Protein AF-A0AAW2LVH9-F1 (afdb_monomer)

Sequence (966 aa):
MEAYRNSSNTFCSFFVFFGLLFLFMSTMPITNAKVQATPVKRLCKTHSTITVNGMYPGPTLEVNNGDTLVVNVVNRARYNVTIHWHGVRQIRTGWSDGPEFVTQCPIRPGGSYTYRFTIQGQEGTLWWHAHSSWLRATVYGALIIHPKEGDSYPFPKPKREAALLLGEWWNADPIDVVRQATRTGAAPNVSDAYTINGQPGDLYNCSSTDTIIVPVDSGETNLLRVVNSALNQQLFFKVANHKLTVVGADASYVKPFTTSVLMLGPGQTTDVLITADQPPARYYIAARAYASAQGAPFDNTTTTAILEYKSAPCPAKGATIKPVMPTMPAFNDTATATSFTTSFRSPRQVPVPTNIDHNLFFTVGLGLNNCPPGASRSSCQGPNGTRFTASMNNVSFVLPSNFSLLQAHQQGIPGVFTRDFPANPPVKFDYTGNVSRALWQPVPGTKLYPLKYGETVQQVPVGGWTVIRFVADNPGVWLMHCHLDVHIGWGLATAFLVENGVGILNLDLIDLGNSTGFGPPEITTLLFNWAYNGSYIHLNFSASFHLTYDRSNELFSPSSHGSTCDFTCKLEVILGHSSQVNNTNRIRCLEVERRALLKIKHELVDSHGRLSSWADDENAWDCCKWRGVHCHNRTNHVTRVDLHDPLAGDYYNRSPLRGKISTSLLELQHLRYLDLSFNDFEYAPIPEFIGSLTNLRYLKLALAHFSGPIPHHLGNLSKLLYLDLRNNYYCNSENLDWISGLGSLEYIDLSFTNLSKAYNWLQAVSKLTSIKELYLRGDLPEIPLSLIPEINGSSPLGILDLSWKSQPWTPWMLIRWFSNFSSTGLTYISLYRNGIPGPIPDVFENMISLAYLDLGINDLQGGIPKYFGNFSSLIGLYLDENNLTRDISDLMLNLSGPIEKKLEYLYLGGNNISGLFPNMSKFSSLLELKLQENQLNGSIREGYLRLHHLVSLDLSSNQLTGPILS

Nearest PDB structures (foldseek):
  6klg-assembly1_A  TM=9.703E-01  e=6.817E-52  Zea mays
  6f5k-assembly1_A  TM=7.507E-01  e=3.848E-26  Thermothelomyces thermophilus
  3dkh-assembly1_A  TM=7.647E-01  e=5.573E-25  Melanocarpus albomyces
  2ih9-assembly1_A  TM=7.714E-01  e=1.040E-24  Melanocarpus albomyces
  2q9o-assembly1_A  TM=7.656E-01  e=2.318E-24  Melanocarpus albomyces

Secondary structure (DSSP, 8-state):
----------SS-SSSTTSSSSS-------EEEEEEEEEEEETTEEEEEEEETTBSSPPPEEEETTPEEEEEEEEESSS-B-EEEET---TT-GGGS--BTTTB--B-TT-EEEEEEE--S--EEEEEEE-STTGGGTSEEEEEEEPPTT---SSPPPS-EEEEEEEEE-SS-HHHHHHHHHHH-SPPPPPSEEEETTB--TTSTTTTTS--EEEE-TT-EEEEEEEE--SS-EEEEEETT--EEEEEETTEEEEEEEES-EEE-TT-EEEEEEE--S-SSEEEEEEEEE---TT-------EEEEEEETTSPPPPTT---PPBPP-PPPTT-HHHHHHHHTT---SS------S-SEEEEE-EEEEEEEPPTT--GGG--BGGGEEEEEEETTEEE---SSS-HHHHHHTT-TTS-BS---SS-SS---TTS---GGGG-PEEE-BEEEE-TT-EEEEEETTTT--EEEE--S-EEEEEE-SSHHHHHTT-EEEEEE---SS-----S--SS-SS---PPP--------------------------------------------------PPP---------------HHHHHHHHHHHHHEE-TT-TTTT---STTT--GGGSTTEEE-TTT--EEEEE---TTTT-SSS----EE---GGGGG-TT--EEE-TT---TTPBPPGGGGG-TT-SEEE-TTS--EEEPPGGGGG-TT--EEE-TT-TEEE-S--GGGGG-TT--EEE-TTSB-TT-TTHHHHHTT-SS--EEE--S--PPPPGGG-------S---EEE----SSPPPHHHHHHHHTTTTTS---EEE-TT---EEEPPGGGGG-TT-SEEE--SSEEEE---GGGGG-SS--EEE--SSEE-SBHHHHHHHT-SGGGGT--EEE--SS--EEEPP--TT-TT-SEEE--SSEEEEEPPTTTT--TT--EEE--SSEEES----

Mean predicted aligned error: 18.65 Å

Radius of gyration: 34.71 Å; Cα contacts (8 Å, |Δi|>4): 2229; chains: 1; bounding box: 105×95×113 Å

Organism: NCBI:txid2727403

InterPro domains:
  IPR001117 Multicopper oxidase, second cupredoxin domain [PF00394] (163-311)
  IPR001611 Leucine-rich repeat [PF13516] (669-681)
  IPR001611 Leucine-rich repeat [PF13855] (902-960)
  IPR002355 Multicopper oxidase, copper-binding site [PS00080] (481-492)
  IPR008972 Cupredoxin [G3DSA:2.60.40.420] (27-156)
  IPR008972 Cupredoxin [G3DSA:2.60.40.420] (158-349)
  IPR008972 Cupredoxin [G3DSA:2.60.40.420] (377-458)
  IPR008972 Cupredoxin [G3DSA:2.60.40.420] (459-507)
  IPR008972 Cupredoxin [SSF49503] (34-174)
  IPR008972 Cupredoxin [SSF49503] (155-348)
  IPR008972 Cupredoxin [SSF49503] (353-504)
  IPR011706 Multicopper oxidase, C-terminal [PF07731] (457-500)
  IPR011707 Multicopper oxidase-like, N-terminal [PF07732] (35-149)
  IPR013210 Leucine-rich repeat-containing N-terminal, plant-type [PF08263] (593-631)
  IPR017761 Laccase [TIGR03389] (33-460)
  IPR032675 Leucine-rich repeat domain superfamily [G3DSA:3.80.10.10] (589-785)
  IPR032675 Leucine-rich repeat domain superfamily [G3DSA:3.80.10.10] (786-966)
  IPR033138 Multicopper oxidases, conserved site [PS00079] (476-496)
  IPR034285 Laccase, second cupredoxin domain [cd13875] (164-309)
  IPR034288 Laccase, first cupredoxin domain [cd13849] (34-147)

Structure (mmCIF, N/CA/C/O backbone):
data_AF-A0AAW2LVH9-F1
#
_entry.id   AF-A0AAW2LVH9-F1
#
loop_
_atom_site.group_PDB
_atom_site.id
_atom_site.type_symbol
_atom_site.label_atom_id
_atom_site.label_alt_id
_atom_site.label_comp_id
_atom_site.label_asym_id
_atom_site.label_entity_id
_atom_site.label_seq_id
_atom_site.pdbx_PDB_ins_code
_atom_site.Cartn_x
_atom_site.Cartn_y
_atom_site.Cartn_z
_atom_site.occupancy
_atom_site.B_iso_or_equiv
_atom_site.auth_seq_id
_atom_site.auth_comp_id
_atom_site.auth_asym_id
_atom_site.auth_atom_id
_atom_site.pdbx_PDB_model_num
ATOM 1 N N . MET A 1 1 ? 5.743 -55.619 54.623 1.00 30.31 1 MET A N 1
ATOM 2 C CA . MET A 1 1 ? 4.703 -56.446 53.988 1.00 30.31 1 MET A CA 1
ATOM 3 C C . MET A 1 1 ? 3.743 -55.461 53.340 1.00 30.31 1 MET A C 1
ATOM 5 O O . MET A 1 1 ? 3.014 -54.791 54.052 1.00 30.31 1 MET A O 1
ATOM 9 N N . GLU A 1 2 ? 4.055 -55.003 52.128 1.00 28.81 2 GLU A N 1
ATOM 10 C CA . GLU A 1 2 ? 3.820 -55.709 50.848 1.00 28.81 2 GLU A CA 1
ATOM 11 C C . GLU A 1 2 ? 2.352 -55.582 50.409 1.00 28.81 2 GLU A C 1
ATOM 13 O O . GLU A 1 2 ? 1.471 -55.658 51.250 1.00 28.81 2 GLU A O 1
ATOM 18 N N . ALA A 1 3 ? 1.957 -55.484 49.143 1.00 27.39 3 ALA A N 1
ATOM 19 C CA . ALA A 1 3 ? 2.543 -55.073 47.863 1.00 27.39 3 ALA A CA 1
ATOM 20 C C . ALA A 1 3 ? 1.711 -55.773 46.766 1.00 27.39 3 ALA A C 1
ATOM 22 O O . ALA A 1 3 ? 1.523 -56.979 46.815 1.00 27.39 3 ALA A O 1
ATOM 23 N N . TYR A 1 4 ? 1.348 -55.012 45.730 1.00 25.31 4 TYR A N 1
ATOM 24 C CA . TYR A 1 4 ? 1.338 -55.435 44.319 1.00 25.31 4 TYR A CA 1
ATOM 25 C C . TYR A 1 4 ? 0.325 -56.456 43.736 1.00 25.31 4 TYR A C 1
ATOM 27 O O . TYR A 1 4 ? 0.356 -57.639 44.042 1.00 25.31 4 TYR A O 1
ATOM 35 N N . ARG A 1 5 ? -0.315 -55.987 42.638 1.00 28.45 5 ARG A N 1
ATOM 36 C CA . ARG A 1 5 ? -0.710 -56.711 41.394 1.00 28.45 5 ARG A CA 1
ATOM 37 C C . ARG A 1 5 ? -1.819 -57.796 41.517 1.00 28.45 5 ARG A C 1
ATOM 39 O O . ARG A 1 5 ? -2.067 -58.319 42.585 1.00 28.45 5 ARG A O 1
ATOM 46 N N . ASN A 1 6 ? -2.566 -58.155 40.460 1.00 24.97 6 ASN A N 1
ATOM 47 C CA . ASN A 1 6 ? -2.356 -57.932 39.020 1.00 24.97 6 ASN A CA 1
ATOM 48 C C . ASN A 1 6 ? -3.665 -57.925 38.181 1.00 24.97 6 ASN A C 1
ATOM 50 O O . ASN A 1 6 ? -4.688 -58.435 38.616 1.00 24.97 6 ASN A O 1
ATOM 54 N N . SER A 1 7 ? -3.554 -57.437 36.936 1.00 24.28 7 SER A N 1
ATOM 55 C CA . SER A 1 7 ? -4.324 -57.818 35.725 1.00 24.28 7 SER A CA 1
ATOM 56 C C . SER A 1 7 ? -5.868 -57.915 35.734 1.00 24.28 7 SER A C 1
ATOM 58 O O . SER A 1 7 ? -6.434 -58.919 36.161 1.00 24.28 7 SER A O 1
ATOM 60 N N . SER A 1 8 ? -6.533 -56.995 35.021 1.00 25.80 8 SER A N 1
ATOM 61 C CA . SER A 1 8 ? -7.431 -57.304 33.876 1.00 25.80 8 SER A CA 1
ATOM 62 C C . SER A 1 8 ? -8.078 -56.027 33.308 1.00 25.80 8 SER A C 1
ATOM 64 O O . SER A 1 8 ? -8.667 -55.269 34.067 1.00 25.80 8 SER A O 1
ATOM 66 N N . ASN A 1 9 ? -7.929 -55.785 31.991 1.00 27.70 9 ASN A N 1
ATOM 67 C CA . ASN A 1 9 ? -8.846 -55.051 31.082 1.00 27.70 9 ASN A CA 1
ATOM 68 C C . ASN A 1 9 ? -8.130 -54.541 29.813 1.00 27.70 9 ASN A C 1
ATOM 70 O O . ASN A 1 9 ? -7.984 -53.344 29.580 1.00 27.70 9 ASN A O 1
ATOM 74 N N . THR A 1 10 ? -7.729 -55.464 28.940 1.00 32.28 10 THR A N 1
ATOM 75 C CA . THR A 1 10 ? -7.273 -55.184 27.566 1.00 32.28 10 THR A CA 1
ATOM 76 C C . THR A 1 10 ? -8.374 -55.520 26.555 1.00 32.28 10 THR A C 1
ATOM 78 O O . THR A 1 10 ? -8.192 -56.386 25.709 1.00 32.28 10 THR A O 1
ATOM 81 N N . PHE A 1 11 ? -9.541 -54.864 26.650 1.00 29.50 11 PHE A N 1
ATOM 82 C CA . PHE A 1 11 ? -10.632 -55.072 25.675 1.00 29.50 11 PHE A CA 1
ATOM 83 C C . PHE A 1 11 ? -11.565 -53.867 25.419 1.00 29.50 11 PHE A C 1
ATOM 85 O O . PHE A 1 11 ? -12.657 -54.046 24.891 1.00 29.50 11 PHE A O 1
ATOM 92 N N . CYS A 1 12 ? -11.155 -52.631 25.748 1.00 30.12 12 CYS A N 1
ATOM 93 C CA . CYS A 1 12 ? -12.007 -51.440 25.557 1.00 30.12 12 CYS A CA 1
ATOM 94 C C . CYS A 1 12 ? -11.288 -50.199 24.978 1.00 30.12 12 CYS A C 1
ATOM 96 O O . CYS A 1 12 ? -11.706 -49.071 25.220 1.00 30.12 12 CYS A O 1
ATOM 98 N N . SER A 1 13 ? -10.214 -50.388 24.198 1.00 31.97 13 SER A N 1
ATOM 99 C CA . SER A 1 13 ? -9.399 -49.274 23.659 1.00 31.97 13 SER A CA 1
ATOM 100 C C . SER A 1 13 ? -9.491 -49.072 22.139 1.00 31.97 13 SER A C 1
ATOM 102 O O . SER A 1 13 ? -8.851 -48.169 21.610 1.00 31.97 13 SER A O 1
ATOM 104 N N . PHE A 1 14 ? -10.289 -49.871 21.420 1.00 32.22 14 PHE A N 1
ATOM 105 C CA . PHE A 1 14 ? -10.312 -49.868 19.945 1.00 32.22 14 PHE A CA 1
ATOM 106 C C . PHE A 1 14 ? -11.335 -48.922 19.286 1.00 32.22 14 PHE A C 1
ATOM 108 O O . PHE A 1 14 ? -11.400 -48.875 18.063 1.00 32.22 14 PHE A O 1
ATOM 115 N N . PHE A 1 15 ? -12.107 -48.147 20.062 1.00 32.09 15 PHE A N 1
ATOM 116 C CA . PHE A 1 15 ? -13.135 -47.230 19.526 1.00 32.09 15 PHE A CA 1
ATOM 117 C C . PHE A 1 15 ? -12.986 -45.748 19.916 1.00 32.09 15 PHE A C 1
ATOM 119 O O . PHE A 1 15 ? -13.801 -44.930 19.502 1.00 32.09 15 PHE A O 1
ATOM 126 N N . VAL A 1 16 ? -11.936 -45.371 20.655 1.00 35.53 16 VAL A N 1
ATOM 127 C CA . VAL A 1 16 ? -11.670 -43.960 21.024 1.00 35.53 16 VAL A CA 1
ATOM 128 C C . VAL A 1 16 ? -10.576 -43.325 20.144 1.00 35.53 16 VAL A C 1
ATOM 130 O O . VAL A 1 16 ? -10.510 -42.107 20.009 1.00 35.53 16 VAL A O 1
ATOM 133 N N . PHE A 1 17 ? -9.764 -44.135 19.455 1.00 32.62 17 PHE A N 1
ATOM 134 C CA . PHE A 1 17 ? -8.591 -43.660 18.705 1.00 32.62 17 PHE A CA 1
ATOM 135 C C . PHE A 1 17 ? -8.886 -43.003 17.340 1.00 32.62 17 PHE A C 1
ATOM 137 O O . PHE A 1 17 ? -7.976 -42.467 16.719 1.00 32.62 17 PHE A O 1
ATOM 144 N N . PHE A 1 18 ? -10.143 -43.001 16.881 1.00 30.69 18 PHE A N 1
ATOM 145 C CA . PHE A 1 18 ? -10.567 -42.338 15.634 1.00 30.69 18 PHE A CA 1
ATOM 146 C C . PHE A 1 18 ? -11.351 -41.027 15.850 1.00 30.69 18 PHE A C 1
ATOM 148 O O . PHE A 1 18 ? -11.772 -40.402 14.881 1.00 30.69 18 PHE A O 1
ATOM 155 N N . GLY A 1 19 ? -11.547 -40.592 17.104 1.00 31.92 19 GLY A N 1
ATOM 156 C CA . GLY A 1 19 ? -12.352 -39.406 17.442 1.00 31.92 19 GLY A CA 1
ATOM 157 C C . GLY A 1 19 ? -11.571 -38.127 17.775 1.00 31.92 19 GLY A C 1
ATOM 158 O O . GLY A 1 19 ? -12.192 -37.089 17.975 1.00 31.92 19 GLY A O 1
ATOM 159 N N . LEU A 1 20 ? -10.237 -38.183 17.869 1.00 33.94 20 LEU A N 1
ATOM 160 C CA . LEU A 1 20 ? -9.402 -37.099 18.425 1.00 33.94 20 LEU A CA 1
ATOM 161 C C . LEU A 1 20 ? -8.269 -36.618 17.500 1.00 33.94 20 LEU A C 1
ATOM 163 O O . LEU A 1 20 ? -7.367 -35.916 17.941 1.00 33.94 20 LEU A O 1
ATOM 167 N N . LEU A 1 21 ? -8.342 -36.945 16.207 1.00 31.00 21 LEU A N 1
ATOM 168 C CA . LEU A 1 21 ? -7.378 -36.521 15.177 1.00 31.00 21 LEU A CA 1
ATOM 169 C C . LEU A 1 21 ? -7.995 -35.516 14.178 1.00 31.00 21 LEU A C 1
ATOM 171 O O . LEU A 1 21 ? -7.592 -35.440 13.024 1.00 31.00 21 LEU A O 1
ATOM 175 N N . PHE A 1 22 ? -9.007 -34.763 14.631 1.00 31.34 22 PHE A N 1
ATOM 176 C CA . PHE A 1 22 ? -9.770 -33.787 13.833 1.00 31.34 22 PHE A CA 1
ATOM 177 C C . PHE A 1 22 ? -10.003 -32.438 14.544 1.00 31.34 22 PHE A C 1
ATOM 179 O O . PHE A 1 22 ? -10.918 -31.690 14.204 1.00 31.34 22 PHE A O 1
ATOM 186 N N . LEU A 1 23 ? -9.162 -32.100 15.524 1.00 32.84 23 LEU A N 1
ATOM 187 C CA . LEU A 1 23 ? -9.107 -30.772 16.140 1.00 32.84 23 LEU A CA 1
ATOM 188 C C . LEU A 1 23 ? -7.662 -30.265 16.052 1.00 32.84 23 LEU A C 1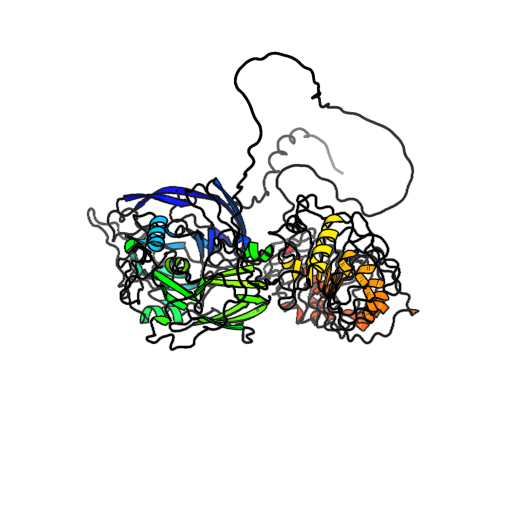
ATOM 190 O O . LEU A 1 23 ? -6.736 -31.027 16.308 1.00 32.84 23 LEU A O 1
ATOM 194 N N . PHE A 1 24 ? -7.500 -28.999 15.654 1.00 31.28 24 PHE A N 1
ATOM 195 C CA . PHE A 1 24 ? -6.243 -28.377 15.195 1.00 31.28 24 PHE A CA 1
ATOM 196 C C . PHE A 1 24 ? -5.745 -28.782 13.793 1.00 31.28 24 PHE A C 1
ATOM 198 O O . PHE A 1 24 ? -4.550 -28.880 13.542 1.00 31.28 24 PHE A O 1
ATOM 205 N N . MET A 1 25 ? -6.659 -28.825 12.818 1.00 23.86 25 MET A N 1
ATOM 206 C CA . MET A 1 25 ? -6.409 -27.995 11.633 1.00 23.86 25 MET A CA 1
ATOM 207 C C . MET A 1 25 ? -7.123 -26.662 11.845 1.00 23.86 25 MET A C 1
ATOM 209 O O . MET A 1 25 ? -8.350 -26.598 11.762 1.00 23.86 25 MET A O 1
ATOM 213 N N . SER A 1 26 ? -6.374 -25.589 12.102 1.00 26.00 26 SER A N 1
ATOM 214 C CA . SER A 1 26 ? -6.866 -24.234 11.860 1.00 26.00 26 SER A CA 1
ATOM 215 C C . SER A 1 26 ? -6.926 -24.030 10.347 1.00 26.00 26 SER A C 1
ATOM 217 O O . SER A 1 26 ? -6.013 -23.496 9.722 1.00 26.00 26 SER A O 1
ATOM 219 N N . THR A 1 27 ? -8.011 -24.497 9.726 1.00 27.09 27 THR A N 1
ATOM 220 C CA . THR A 1 27 ? -8.321 -24.126 8.346 1.00 27.09 27 THR A CA 1
ATOM 221 C C . THR A 1 27 ? -8.447 -22.608 8.302 1.00 27.09 27 THR A C 1
ATOM 223 O O . THR A 1 27 ? -9.440 -22.073 8.802 1.00 27.09 27 THR A O 1
ATOM 226 N N . MET A 1 28 ? -7.452 -21.913 7.735 1.00 35.62 28 MET A N 1
ATOM 227 C CA . MET A 1 28 ? -7.568 -20.479 7.473 1.00 35.62 28 MET A CA 1
ATOM 228 C C . MET A 1 28 ? -8.890 -20.247 6.727 1.00 35.62 28 MET A C 1
ATOM 230 O O . MET A 1 28 ? -9.129 -20.929 5.723 1.00 35.62 28 MET A O 1
ATOM 234 N N . PRO A 1 29 ? -9.780 -19.361 7.209 1.00 40.38 29 PRO A N 1
ATOM 235 C CA . PRO A 1 29 ? -11.111 -19.220 6.639 1.00 40.38 29 PRO A CA 1
ATOM 236 C C . PRO A 1 29 ? -11.027 -18.542 5.267 1.00 40.38 29 PRO A C 1
ATOM 238 O O . PRO A 1 29 ? -11.145 -17.323 5.144 1.00 40.38 29 PRO A O 1
ATOM 241 N N . ILE A 1 30 ? -10.840 -19.352 4.216 1.00 46.34 30 ILE A N 1
ATOM 242 C CA . ILE A 1 30 ? -10.907 -18.910 2.821 1.00 46.34 30 ILE A CA 1
ATOM 243 C C . ILE A 1 30 ? -12.311 -18.361 2.587 1.00 46.34 30 ILE A C 1
ATOM 245 O O . ILE A 1 30 ? -13.283 -19.103 2.397 1.00 46.34 30 ILE A O 1
ATOM 249 N N . THR A 1 31 ? -12.417 -17.037 2.581 1.00 72.88 31 THR A N 1
ATOM 250 C CA . THR A 1 31 ? -13.686 -16.371 2.329 1.00 72.88 31 THR A CA 1
ATOM 251 C C . THR A 1 31 ? -13.965 -16.462 0.836 1.00 72.88 31 THR A C 1
ATOM 253 O O . THR A 1 31 ? -13.258 -15.884 0.012 1.00 72.88 31 THR A O 1
ATOM 256 N N . ASN A 1 32 ? -14.989 -17.225 0.462 1.00 84.25 32 ASN A N 1
ATOM 257 C CA . ASN A 1 32 ? -15.413 -17.330 -0.929 1.00 84.25 32 ASN A CA 1
ATOM 258 C C . ASN A 1 32 ? -16.355 -16.161 -1.258 1.00 84.25 32 ASN A C 1
ATOM 260 O O . ASN A 1 32 ? -17.470 -16.071 -0.737 1.00 84.25 32 ASN A O 1
ATOM 264 N N . ALA A 1 33 ? -15.899 -15.263 -2.130 1.00 90.81 33 ALA A N 1
ATOM 265 C CA . ALA A 1 33 ? -16.605 -14.059 -2.550 1.00 90.81 33 ALA A CA 1
ATOM 266 C C . ALA A 1 33 ? -17.091 -14.211 -3.998 1.00 90.81 33 ALA A C 1
ATOM 268 O O . ALA A 1 33 ? -16.356 -14.029 -4.968 1.00 90.81 33 ALA A O 1
ATOM 269 N N . LYS A 1 34 ? -18.362 -14.565 -4.166 1.00 96.00 34 LYS A N 1
ATOM 270 C CA . LYS A 1 34 ? -18.985 -14.780 -5.472 1.00 96.00 34 LYS A CA 1
ATOM 271 C C . LYS A 1 34 ? -19.605 -13.481 -5.980 1.00 96.00 34 LYS A C 1
ATOM 273 O O . LYS A 1 34 ? -20.675 -13.083 -5.517 1.00 96.00 34 LYS A O 1
ATOM 278 N N . VAL A 1 35 ? -18.965 -12.845 -6.959 1.00 97.00 35 VAL A N 1
ATOM 279 C CA . VAL A 1 35 ? -19.508 -11.662 -7.643 1.00 97.00 35 VAL A CA 1
ATOM 280 C C . VAL A 1 35 ? -20.578 -12.134 -8.628 1.00 97.00 35 VAL A C 1
ATOM 282 O O . VAL A 1 35 ? -20.282 -12.917 -9.528 1.00 97.00 35 VAL A O 1
ATOM 285 N N . GLN A 1 36 ? -21.833 -11.720 -8.459 1.00 96.25 36 GLN A N 1
ATOM 286 C CA . GLN A 1 36 ? -22.957 -12.232 -9.253 1.00 96.25 36 GLN A CA 1
ATOM 287 C C . GLN A 1 36 ? -24.072 -11.202 -9.452 1.00 96.25 36 GLN A C 1
ATOM 289 O O . GLN A 1 36 ? -24.248 -10.288 -8.648 1.00 96.25 36 GLN A O 1
ATOM 294 N N . ALA A 1 37 ? -24.882 -11.393 -10.495 1.00 97.75 37 ALA A N 1
ATOM 295 C CA . ALA A 1 37 ? -26.149 -10.683 -10.635 1.00 97.75 37 ALA A CA 1
ATOM 296 C C . ALA A 1 37 ? -27.167 -11.179 -9.589 1.00 97.75 37 ALA A C 1
ATOM 298 O O . ALA A 1 37 ? -27.288 -12.381 -9.350 1.00 97.75 37 ALA A O 1
ATOM 299 N N . THR A 1 38 ? -27.897 -10.272 -8.943 1.00 96.94 38 THR A N 1
ATOM 300 C CA . THR A 1 38 ? -28.921 -10.570 -7.928 1.00 96.94 38 THR A CA 1
ATOM 301 C C . THR A 1 38 ? -30.040 -9.520 -7.995 1.00 96.94 38 THR A C 1
ATOM 303 O O . THR A 1 38 ? -29.744 -8.344 -8.216 1.00 96.94 38 THR A O 1
ATOM 306 N N . PRO A 1 39 ? -31.325 -9.900 -7.854 1.00 97.75 39 PRO A N 1
ATOM 307 C CA . PRO A 1 39 ? -32.423 -8.937 -7.802 1.00 97.75 39 PRO A CA 1
ATOM 308 C C . PRO A 1 39 ? -32.334 -8.051 -6.552 1.00 97.75 39 PRO A C 1
ATOM 310 O O . PRO A 1 39 ? -32.437 -8.543 -5.432 1.00 97.75 39 PRO A O 1
ATOM 313 N N . VAL A 1 40 ? -32.193 -6.740 -6.743 1.00 97.12 40 VAL A N 1
ATOM 314 C CA . VAL A 1 40 ? -32.201 -5.730 -5.673 1.00 97.12 40 VAL A CA 1
ATOM 315 C C . VAL A 1 40 ? -33.353 -4.762 -5.931 1.00 97.12 40 VAL A C 1
ATOM 317 O O . VAL A 1 40 ? -33.509 -4.263 -7.047 1.00 97.12 40 VAL A O 1
ATOM 320 N N . LYS A 1 41 ? -34.188 -4.509 -4.916 1.00 95.88 41 LYS A N 1
ATOM 321 C CA . LYS A 1 41 ? -35.336 -3.593 -5.007 1.00 95.88 41 LYS A CA 1
ATOM 322 C C . LYS A 1 41 ? -35.057 -2.292 -4.262 1.00 95.88 41 LYS A C 1
ATOM 324 O O . LYS A 1 41 ? -34.777 -2.344 -3.068 1.00 95.88 41 LYS A O 1
ATOM 329 N N . ARG A 1 42 ? -35.183 -1.150 -4.943 1.00 97.00 42 ARG A N 1
ATOM 330 C CA . ARG A 1 42 ? -35.068 0.220 -4.401 1.00 97.00 42 ARG A CA 1
ATOM 331 C C . ARG A 1 42 ? -35.988 1.158 -5.177 1.00 97.00 42 ARG A C 1
ATOM 333 O O . ARG A 1 42 ? -36.269 0.900 -6.343 1.00 97.00 42 ARG A O 1
ATOM 340 N N . LEU A 1 43 ? -36.464 2.237 -4.550 1.00 96.62 43 LEU A N 1
ATOM 341 C CA . LEU A 1 43 ? -37.266 3.280 -5.219 1.00 96.62 43 LEU A CA 1
ATOM 342 C C . LEU A 1 43 ? -38.440 2.704 -6.044 1.00 96.62 43 LEU A C 1
ATOM 344 O O . LEU A 1 43 ? -38.672 3.065 -7.197 1.00 96.62 43 LEU A O 1
ATOM 348 N N . CYS A 1 44 ? -39.148 1.741 -5.446 1.00 95.81 44 CYS A N 1
ATOM 349 C CA . CYS A 1 44 ? -40.244 0.950 -6.026 1.00 95.81 44 CYS A CA 1
ATOM 350 C C . CYS A 1 44 ? -39.867 -0.024 -7.168 1.00 95.81 44 CYS A C 1
ATOM 352 O O . CYS A 1 44 ? -40.717 -0.824 -7.561 1.00 95.81 44 CYS A O 1
ATOM 354 N N . LYS A 1 45 ? -38.629 -0.017 -7.680 1.00 95.31 45 LYS A N 1
ATOM 355 C CA . LYS A 1 45 ? -38.182 -0.812 -8.838 1.00 95.31 45 LYS A CA 1
ATOM 356 C C . LYS A 1 45 ? -37.253 -1.954 -8.419 1.00 95.31 45 LYS A C 1
ATOM 358 O O . LYS A 1 45 ? -36.504 -1.826 -7.455 1.00 95.31 45 LYS A O 1
ATOM 363 N N . THR A 1 46 ? -37.270 -3.062 -9.157 1.00 96.31 46 THR A N 1
ATOM 364 C CA . THR A 1 46 ? -36.355 -4.198 -8.953 1.00 96.31 46 THR A CA 1
ATOM 365 C C . THR A 1 46 ? -35.397 -4.310 -10.131 1.00 96.31 46 THR A C 1
ATOM 367 O O . THR A 1 46 ? -35.835 -4.404 -11.275 1.00 96.31 46 THR A O 1
ATOM 370 N N . HIS A 1 47 ? -34.097 -4.327 -9.845 1.00 94.38 47 HIS A N 1
ATOM 371 C CA . HIS A 1 47 ? -33.023 -4.353 -10.835 1.00 94.38 47 HIS A CA 1
ATOM 372 C C . HIS A 1 47 ? -32.128 -5.584 -10.645 1.00 94.38 47 HIS A C 1
ATOM 374 O O . HIS A 1 47 ? -31.938 -6.065 -9.529 1.00 94.38 47 HIS A O 1
ATOM 380 N N . SER A 1 48 ? -31.583 -6.112 -11.745 1.00 95.81 48 SER A N 1
ATOM 381 C CA . SER A 1 48 ? -30.601 -7.204 -11.724 1.00 95.81 48 SER A CA 1
ATOM 382 C C . SER A 1 48 ? -29.196 -6.623 -11.535 1.00 95.81 48 SER A C 1
ATOM 384 O O . SER A 1 48 ? -28.477 -6.338 -12.500 1.00 95.81 48 SER A O 1
ATOM 386 N N . THR A 1 49 ? -28.856 -6.400 -10.269 1.00 96.44 49 THR A N 1
ATOM 387 C CA . THR A 1 49 ? -27.676 -5.665 -9.800 1.00 96.44 49 THR A CA 1
ATOM 388 C C . THR A 1 49 ? -26.500 -6.607 -9.542 1.00 96.44 49 THR A C 1
ATOM 390 O O . THR A 1 49 ? -26.704 -7.752 -9.142 1.00 96.44 49 THR A O 1
ATOM 393 N N . ILE A 1 50 ? -25.260 -6.156 -9.757 1.00 98.00 50 ILE A N 1
ATOM 394 C CA . ILE A 1 50 ? -24.071 -6.951 -9.411 1.00 98.00 50 ILE A CA 1
ATOM 395 C C . ILE A 1 50 ? -23.761 -6.792 -7.917 1.00 98.00 50 ILE A C 1
ATOM 397 O O . ILE A 1 50 ? -23.705 -5.677 -7.408 1.00 98.00 50 ILE A O 1
ATOM 401 N N . THR A 1 51 ? -23.577 -7.914 -7.229 1.00 97.56 51 THR A N 1
ATOM 402 C CA . THR A 1 51 ? -23.462 -8.037 -5.765 1.00 97.56 51 THR A CA 1
ATOM 403 C C . THR A 1 51 ? -22.385 -9.060 -5.402 1.00 97.56 51 THR A C 1
ATOM 405 O O . THR A 1 51 ? -21.969 -9.840 -6.263 1.00 97.56 51 THR A O 1
ATOM 408 N N . VAL A 1 52 ? -21.968 -9.110 -4.133 1.00 96.69 52 VAL A N 1
ATOM 409 C CA . VAL A 1 52 ? -21.107 -10.188 -3.610 1.00 96.69 52 VAL A CA 1
ATOM 410 C C . VAL A 1 52 ? -21.934 -11.097 -2.716 1.00 96.69 52 VAL A C 1
ATOM 412 O O . VAL A 1 52 ? -22.616 -10.622 -1.815 1.00 96.69 52 VAL A O 1
ATOM 415 N N . ASN A 1 53 ? -21.910 -12.404 -2.985 1.00 95.00 53 ASN A N 1
ATOM 416 C CA . ASN A 1 53 ? -22.682 -13.421 -2.257 1.00 95.00 53 ASN A CA 1
ATOM 417 C C . ASN A 1 53 ? -24.204 -13.144 -2.200 1.00 95.00 53 ASN A C 1
ATOM 419 O O . ASN A 1 53 ? -24.903 -13.671 -1.342 1.00 95.00 53 ASN A O 1
ATOM 423 N N . GLY A 1 54 ? -24.730 -12.345 -3.140 1.00 94.56 54 GLY A N 1
ATOM 424 C CA . GLY A 1 54 ? -26.132 -11.913 -3.167 1.00 94.56 54 GLY A CA 1
ATOM 425 C C . GLY A 1 54 ? -26.468 -10.752 -2.224 1.00 94.56 54 GLY A C 1
ATOM 426 O O . GLY A 1 54 ? -27.639 -10.408 -2.089 1.00 94.56 54 GLY A O 1
ATOM 427 N N . MET A 1 55 ? -25.468 -10.145 -1.581 1.00 95.88 55 MET A N 1
ATOM 428 C CA . MET A 1 55 ? -25.631 -9.067 -0.605 1.00 95.88 55 MET A CA 1
ATOM 429 C C . MET A 1 55 ? -25.338 -7.692 -1.230 1.00 95.88 55 MET A C 1
ATOM 431 O O . MET A 1 55 ? -24.390 -7.538 -2.006 1.00 95.88 55 MET A O 1
ATOM 435 N N . TYR A 1 56 ? -26.150 -6.690 -0.878 1.00 96.06 56 TYR A N 1
ATOM 436 C CA . TYR A 1 56 ? -25.913 -5.274 -1.181 1.00 96.06 56 TYR A CA 1
ATOM 437 C C . TYR A 1 56 ? -26.240 -4.400 0.051 1.00 96.06 56 TYR A C 1
ATOM 439 O O . TYR A 1 56 ? -27.422 -4.294 0.398 1.00 96.06 56 TYR A O 1
ATOM 447 N N . PRO A 1 57 ? -25.239 -3.758 0.691 1.00 97.88 57 PRO A N 1
ATOM 448 C CA . PRO A 1 57 ? -23.797 -3.916 0.472 1.00 97.88 57 PRO A CA 1
ATOM 449 C C . PRO A 1 57 ? -23.325 -5.365 0.651 1.00 97.88 57 PRO A C 1
ATOM 451 O O . PRO A 1 57 ? -24.041 -6.202 1.199 1.00 97.88 57 PRO A O 1
ATOM 454 N N . GLY A 1 58 ? -22.126 -5.664 0.163 1.00 96.75 58 GLY A N 1
ATOM 455 C CA . GLY A 1 58 ? -21.470 -6.948 0.373 1.00 96.75 58 GLY A CA 1
ATOM 456 C C . GLY A 1 58 ? -21.125 -7.211 1.847 1.00 96.75 58 GLY A C 1
ATOM 457 O O . GLY A 1 58 ? -21.290 -6.329 2.693 1.00 96.75 58 GLY A O 1
ATOM 458 N N . PRO A 1 59 ? -20.640 -8.422 2.169 1.00 95.12 59 PRO A N 1
ATOM 459 C CA . PRO A 1 59 ? -20.300 -8.794 3.539 1.00 95.12 59 PRO A CA 1
ATOM 460 C C . PRO A 1 59 ? -19.238 -7.871 4.154 1.00 95.12 59 PRO A C 1
ATOM 462 O O . PRO A 1 59 ? -18.243 -7.528 3.510 1.00 95.12 59 PRO A O 1
ATOM 465 N N . THR A 1 60 ? -19.432 -7.521 5.426 1.00 95.56 60 THR A N 1
ATOM 466 C CA . THR A 1 60 ? -18.351 -7.015 6.278 1.00 95.56 60 THR A CA 1
ATOM 467 C C . THR A 1 60 ? -17.326 -8.125 6.479 1.00 95.56 60 THR A C 1
ATOM 469 O O . THR A 1 60 ? -17.698 -9.274 6.721 1.00 95.56 60 THR A O 1
ATOM 472 N N . LEU A 1 61 ? -16.049 -7.778 6.380 1.00 94.69 61 LEU A N 1
ATOM 473 C CA . LEU A 1 61 ? -14.938 -8.632 6.781 1.00 94.69 61 LEU A CA 1
ATOM 474 C C . LEU A 1 61 ? -14.393 -8.098 8.105 1.00 94.69 61 LEU A C 1
ATOM 476 O O . LEU A 1 61 ? -14.162 -6.896 8.224 1.00 94.69 61 LEU A O 1
ATOM 480 N N . GLU A 1 62 ? -14.217 -8.975 9.086 1.00 93.00 62 GLU A N 1
ATOM 481 C CA . GLU A 1 62 ? -13.719 -8.639 10.424 1.00 93.00 62 GLU A CA 1
ATOM 482 C C . GLU A 1 62 ? -12.460 -9.468 10.682 1.00 93.00 62 GLU A C 1
ATOM 484 O O . GLU A 1 62 ? -12.451 -10.678 10.446 1.00 93.00 62 GLU A O 1
ATOM 489 N N . VAL A 1 63 ? -11.387 -8.793 11.087 1.00 92.25 63 VAL A N 1
ATOM 490 C CA . VAL A 1 63 ? -10.030 -9.332 11.270 1.00 92.25 63 VAL A CA 1
ATOM 491 C C . VAL A 1 63 ? -9.318 -8.531 12.359 1.00 92.25 63 VAL A C 1
ATOM 493 O O . VAL A 1 63 ? -9.726 -7.412 12.668 1.00 92.25 63 VAL A O 1
ATOM 496 N N . ASN A 1 64 ? -8.246 -9.064 12.928 1.00 89.44 64 ASN A N 1
ATOM 497 C CA . ASN A 1 64 ? -7.387 -8.364 13.880 1.00 89.44 64 ASN A CA 1
ATOM 498 C C . ASN A 1 64 ? -6.130 -7.812 13.185 1.00 89.44 64 ASN A C 1
ATOM 500 O O . ASN A 1 64 ? -5.696 -8.298 12.138 1.00 89.44 64 ASN A O 1
ATOM 504 N N . ASN A 1 65 ? -5.508 -6.802 13.786 1.00 87.19 65 ASN A N 1
ATOM 505 C CA . ASN A 1 65 ? -4.172 -6.344 13.404 1.00 87.19 65 ASN A CA 1
ATOM 506 C C . ASN A 1 65 ? -3.149 -7.489 13.581 1.00 87.19 65 ASN A C 1
ATOM 508 O O . ASN A 1 65 ? -2.957 -7.984 14.691 1.00 87.19 65 ASN A O 1
ATOM 512 N N . GLY A 1 66 ? -2.505 -7.907 12.488 1.00 80.31 66 GLY A N 1
ATOM 513 C CA . GLY A 1 66 ? -1.634 -9.088 12.409 1.00 80.31 66 GLY A CA 1
ATOM 514 C C . GLY A 1 66 ? -2.214 -10.252 11.593 1.00 80.31 66 GLY A C 1
ATOM 515 O O . GLY A 1 66 ? -1.448 -11.098 11.130 1.00 80.31 66 GLY A O 1
ATOM 516 N N . ASP A 1 67 ? -3.529 -10.290 11.355 1.00 82.94 67 ASP A N 1
ATOM 517 C CA . ASP A 1 67 ? -4.169 -11.402 10.644 1.00 82.94 67 ASP A CA 1
ATOM 518 C C . ASP A 1 67 ? -3.817 -11.426 9.145 1.00 82.94 67 ASP A C 1
ATOM 520 O O . ASP A 1 67 ? -3.631 -10.396 8.487 1.00 82.94 67 ASP A O 1
ATOM 524 N N . THR A 1 68 ? -3.789 -12.635 8.574 1.00 82.06 68 THR A N 1
ATOM 525 C CA . THR A 1 68 ? -3.679 -12.849 7.123 1.00 82.06 68 THR A CA 1
ATOM 526 C C . THR A 1 68 ? -5.049 -13.122 6.521 1.00 82.06 68 THR A C 1
ATOM 528 O O . THR A 1 68 ? -5.683 -14.135 6.814 1.00 82.06 68 THR A O 1
ATOM 531 N N . LEU A 1 69 ? -5.499 -12.224 5.644 1.00 84.81 69 LEU A N 1
ATOM 532 C CA . LEU A 1 69 ? -6.780 -12.332 4.959 1.00 84.81 69 LEU A CA 1
ATOM 533 C C . LEU A 1 69 ? -6.606 -13.083 3.631 1.00 84.81 69 LEU A C 1
ATOM 535 O O . LEU A 1 69 ? -5.748 -12.737 2.816 1.00 84.81 69 LEU A O 1
ATOM 539 N N . VAL A 1 70 ? -7.448 -14.098 3.400 1.00 87.81 70 VAL A N 1
ATOM 540 C CA . VAL A 1 70 ? -7.486 -14.883 2.155 1.00 87.81 70 VAL A CA 1
ATOM 541 C C . VAL A 1 70 ? -8.904 -14.883 1.585 1.00 87.81 70 VAL A C 1
ATOM 543 O O . VAL A 1 70 ? -9.821 -15.466 2.172 1.00 87.81 70 VAL A O 1
ATOM 546 N N . VAL A 1 71 ? -9.092 -14.256 0.421 1.00 88.25 71 VAL A N 1
ATOM 547 C CA . VAL A 1 71 ? -10.400 -14.152 -0.248 1.00 88.25 71 VAL A CA 1
ATOM 548 C C . VAL A 1 71 ? -10.321 -14.682 -1.675 1.00 88.25 71 VAL A C 1
ATOM 550 O O . VAL A 1 71 ? -9.682 -14.089 -2.543 1.00 88.25 71 VAL A O 1
ATOM 553 N N . ASN A 1 72 ? -11.021 -15.785 -1.935 1.00 93.19 72 ASN A N 1
ATOM 554 C CA . ASN A 1 72 ? -11.200 -16.331 -3.278 1.00 93.19 72 ASN A CA 1
ATOM 555 C C . ASN A 1 72 ? -12.391 -15.640 -3.955 1.00 93.19 72 ASN A C 1
ATOM 557 O O . ASN A 1 72 ? -13.550 -15.901 -3.617 1.00 93.19 72 ASN A O 1
ATOM 561 N N . VAL A 1 73 ? -12.110 -14.755 -4.909 1.00 95.31 73 VAL A N 1
ATOM 562 C CA . VAL A 1 73 ? -13.124 -14.025 -5.671 1.00 95.31 73 VAL A CA 1
ATOM 563 C C . VAL A 1 73 ? -13.474 -14.808 -6.931 1.00 95.31 73 VAL A C 1
ATOM 565 O O . VAL A 1 73 ? -12.639 -14.982 -7.814 1.00 95.31 73 VAL A O 1
ATOM 568 N N . VAL A 1 74 ? -14.731 -15.242 -7.048 1.00 95.06 74 VAL A N 1
ATOM 569 C CA . VAL A 1 74 ? -15.256 -15.957 -8.223 1.00 95.06 74 VAL A CA 1
ATOM 570 C C . VAL A 1 74 ? -16.192 -15.035 -8.997 1.00 95.06 74 VAL A C 1
ATOM 572 O O . VAL A 1 74 ? -17.258 -14.660 -8.499 1.00 95.06 74 VAL A O 1
ATOM 575 N N . ASN A 1 75 ? -15.833 -14.697 -10.235 1.00 97.81 75 ASN A N 1
ATOM 576 C CA . ASN A 1 75 ? -16.642 -13.827 -11.077 1.00 97.81 75 ASN A CA 1
ATOM 577 C C . ASN A 1 75 ? -17.721 -14.623 -11.831 1.00 97.81 75 ASN A C 1
ATOM 579 O O . ASN A 1 75 ? -17.447 -15.298 -12.822 1.00 97.81 75 ASN A O 1
ATOM 583 N N . ARG A 1 76 ? -18.980 -14.500 -11.399 1.00 96.69 76 ARG A N 1
ATOM 584 C CA . ARG A 1 76 ? -20.177 -14.951 -12.137 1.00 96.69 76 ARG A CA 1
ATOM 585 C C . ARG A 1 76 ? -21.054 -13.782 -12.611 1.00 96.69 76 ARG A C 1
ATOM 587 O O . ARG A 1 76 ? -22.242 -13.968 -12.873 1.00 96.69 76 ARG A O 1
ATOM 594 N N . ALA A 1 77 ? -20.500 -12.574 -12.694 1.00 94.56 77 ALA A N 1
ATOM 595 C CA . ALA A 1 77 ? -21.156 -11.412 -13.280 1.00 94.56 77 ALA A CA 1
ATOM 596 C C . ALA A 1 77 ? -20.935 -11.346 -14.801 1.00 94.56 77 ALA A C 1
ATOM 598 O O . ALA A 1 77 ? -20.069 -12.013 -15.362 1.00 94.56 77 ALA A O 1
ATOM 599 N N . ARG A 1 78 ? -21.710 -10.489 -15.477 1.00 95.62 78 ARG A N 1
ATOM 600 C CA . ARG A 1 78 ? -21.590 -10.215 -16.925 1.00 95.62 78 ARG A CA 1
ATOM 601 C C . ARG A 1 78 ? -20.429 -9.278 -17.298 1.00 95.62 78 ARG A C 1
ATOM 603 O O . ARG A 1 78 ? -20.303 -8.895 -18.457 1.00 95.62 78 ARG A O 1
ATOM 610 N N . TYR A 1 79 ? -19.625 -8.864 -16.322 1.00 96.94 79 TYR A N 1
ATOM 611 C CA . TYR A 1 79 ? -18.591 -7.842 -16.462 1.00 96.94 79 TYR A CA 1
ATOM 612 C C . TYR A 1 79 ? -17.254 -8.347 -15.920 1.00 96.94 79 TYR A C 1
ATOM 614 O O . TYR A 1 79 ? -17.225 -9.167 -15.006 1.00 96.94 79 TYR A O 1
ATOM 622 N N . ASN A 1 80 ? -16.158 -7.834 -16.477 1.00 96.62 80 ASN A N 1
ATOM 623 C CA . ASN A 1 80 ? -14.832 -7.912 -15.867 1.00 96.62 80 ASN A CA 1
ATOM 624 C C . ASN A 1 80 ? -14.864 -7.288 -14.464 1.00 96.62 80 ASN A C 1
ATOM 626 O O . ASN A 1 80 ? -15.530 -6.271 -14.272 1.00 96.62 80 ASN A O 1
ATOM 630 N N . VAL A 1 81 ? -14.158 -7.887 -13.503 1.00 96.94 81 VAL A N 1
ATOM 631 C CA . VAL A 1 81 ? -14.077 -7.369 -12.130 1.00 96.94 81 VAL A CA 1
ATOM 632 C C . VAL A 1 81 ? -12.699 -7.607 -11.521 1.00 96.94 81 VAL A C 1
ATOM 634 O O . VAL A 1 81 ? -12.056 -8.621 -11.780 1.00 96.94 81 VAL A O 1
ATOM 637 N N . THR A 1 82 ? -12.281 -6.694 -10.663 1.00 98.19 82 THR A N 1
ATOM 638 C CA . THR A 1 82 ? -11.227 -6.846 -9.662 1.00 98.19 82 THR A CA 1
ATOM 639 C C . THR A 1 82 ? -11.755 -6.300 -8.340 1.00 98.19 82 THR A C 1
ATOM 641 O O . THR A 1 82 ? -12.659 -5.461 -8.350 1.00 98.19 82 THR A O 1
ATOM 644 N N . ILE A 1 83 ? -11.223 -6.765 -7.210 1.00 98.44 83 ILE A N 1
ATOM 645 C CA . ILE A 1 83 ? -11.548 -6.246 -5.875 1.00 98.44 83 ILE A CA 1
ATOM 646 C C . ILE A 1 83 ? -10.305 -5.566 -5.306 1.00 98.44 83 ILE A C 1
ATOM 648 O O . ILE A 1 83 ? -9.223 -6.142 -5.358 1.00 98.44 83 ILE A O 1
ATOM 652 N N . HIS A 1 84 ? -10.477 -4.356 -4.778 1.00 98.69 84 HIS A N 1
ATOM 653 C CA . HIS A 1 84 ? -9.464 -3.586 -4.067 1.00 98.69 84 HIS A CA 1
ATOM 654 C C . HIS A 1 84 ? -9.804 -3.471 -2.580 1.00 98.69 84 HIS A C 1
ATOM 656 O O . HIS A 1 84 ? -10.974 -3.391 -2.189 1.00 98.69 84 HIS A O 1
ATOM 662 N N . TRP A 1 85 ? -8.755 -3.453 -1.766 1.00 98.31 85 TRP A N 1
ATOM 663 C CA . TRP A 1 85 ? -8.794 -3.476 -0.306 1.00 98.31 85 TRP A CA 1
ATOM 664 C C . TRP A 1 85 ? -8.424 -2.083 0.199 1.00 98.31 85 TRP A C 1
ATOM 666 O O . TRP A 1 85 ? -7.283 -1.825 0.575 1.00 98.31 85 TRP A O 1
ATOM 676 N N . HIS A 1 86 ? -9.381 -1.160 0.111 1.00 98.25 86 HIS A N 1
ATOM 677 C CA . HIS A 1 86 ? -9.137 0.271 0.236 1.00 98.25 86 HIS A CA 1
ATOM 678 C C . HIS A 1 86 ? -8.470 0.633 1.566 1.00 98.25 86 HIS A C 1
ATOM 680 O O . HIS A 1 86 ? -9.020 0.403 2.643 1.00 98.25 86 HIS A O 1
ATOM 686 N N . GLY A 1 87 ? -7.279 1.226 1.470 1.00 96.38 87 GLY A N 1
ATOM 687 C CA . GLY A 1 87 ? -6.456 1.636 2.607 1.00 96.38 87 GLY A CA 1
ATOM 688 C C . GLY A 1 87 ? -5.589 0.530 3.220 1.00 96.38 87 GLY A C 1
ATOM 689 O O . GLY A 1 87 ? -4.777 0.839 4.091 1.00 96.38 87 GLY A O 1
ATOM 690 N N . VAL A 1 88 ? -5.696 -0.733 2.788 1.00 97.50 88 VAL A N 1
ATOM 691 C CA . VAL A 1 88 ? -4.762 -1.791 3.211 1.00 97.50 88 VAL A CA 1
ATOM 692 C C . VAL A 1 88 ? -3.399 -1.519 2.580 1.00 97.50 88 VAL A C 1
ATOM 694 O O . VAL A 1 88 ? -3.298 -1.343 1.370 1.00 97.50 88 VAL A O 1
ATOM 697 N N . ARG A 1 89 ? -2.330 -1.518 3.384 1.00 93.31 89 ARG A N 1
ATOM 698 C CA . ARG A 1 89 ? -0.981 -1.144 2.914 1.00 93.31 89 ARG A CA 1
ATOM 699 C C . ARG A 1 89 ? -0.371 -2.081 1.866 1.00 93.31 89 ARG A C 1
ATOM 701 O O . ARG A 1 89 ? 0.574 -1.666 1.207 1.00 93.31 89 ARG A O 1
ATOM 708 N N . GLN A 1 90 ? -0.858 -3.322 1.742 1.00 93.75 90 GLN A N 1
ATOM 709 C CA . GLN A 1 90 ? -0.347 -4.348 0.815 1.00 93.75 90 GLN A CA 1
ATOM 710 C C . GLN A 1 90 ? 1.189 -4.472 0.870 1.00 93.75 90 GLN A C 1
ATOM 712 O O . GLN A 1 90 ? 1.878 -4.403 -0.153 1.00 93.75 90 GLN A O 1
ATOM 717 N N . ILE A 1 91 ? 1.749 -4.599 2.081 1.00 88.00 91 ILE A N 1
ATOM 718 C CA . ILE A 1 91 ? 3.202 -4.667 2.306 1.00 88.00 91 ILE A CA 1
ATOM 719 C C . ILE A 1 91 ? 3.786 -5.823 1.487 1.00 88.00 91 ILE A C 1
ATOM 721 O O . ILE A 1 91 ? 3.471 -6.990 1.728 1.00 88.00 91 ILE A O 1
ATOM 725 N N . ARG A 1 92 ? 4.596 -5.483 0.475 1.00 84.12 92 ARG A N 1
ATOM 726 C CA . ARG A 1 92 ? 5.213 -6.405 -0.498 1.00 84.12 92 ARG A CA 1
ATOM 727 C C . ARG A 1 92 ? 4.223 -7.344 -1.212 1.00 84.12 92 ARG A C 1
ATOM 729 O O . ARG A 1 92 ? 4.635 -8.358 -1.760 1.00 84.12 92 ARG A O 1
ATOM 736 N N . THR A 1 93 ? 2.933 -7.006 -1.228 1.00 90.00 93 THR A N 1
ATOM 737 C CA . THR A 1 93 ? 1.823 -7.853 -1.711 1.00 90.00 93 THR A CA 1
ATOM 738 C C . THR A 1 93 ? 0.983 -7.155 -2.787 1.00 90.00 93 THR A C 1
ATOM 740 O O . THR A 1 93 ? -0.170 -7.500 -3.014 1.00 90.00 93 THR A O 1
ATOM 743 N N . GLY A 1 94 ? 1.568 -6.199 -3.521 1.00 91.94 94 GLY A N 1
ATOM 744 C CA . GLY A 1 94 ? 0.870 -5.358 -4.506 1.00 91.94 94 GLY A CA 1
ATOM 745 C C . GLY A 1 94 ? 0.120 -6.092 -5.634 1.00 91.94 94 GLY A C 1
ATOM 746 O O . GLY A 1 94 ? -0.766 -5.509 -6.246 1.00 91.94 94 GLY A O 1
ATOM 747 N N . TRP A 1 95 ? 0.387 -7.377 -5.896 1.00 90.00 95 TRP A N 1
ATOM 748 C CA . TRP A 1 95 ? -0.444 -8.208 -6.792 1.00 90.00 95 TRP A CA 1
ATOM 749 C C . TRP A 1 95 ? -1.843 -8.515 -6.225 1.00 90.00 95 TRP A C 1
ATOM 751 O O . TRP A 1 95 ? -2.762 -8.827 -6.983 1.00 90.00 95 TRP A O 1
ATOM 761 N N . SER A 1 96 ? -2.019 -8.419 -4.907 1.00 95.94 96 SER A N 1
ATOM 762 C CA . SER A 1 96 ? -3.305 -8.512 -4.212 1.00 95.94 96 SER A CA 1
ATOM 763 C C . SER A 1 96 ? -4.003 -7.153 -4.064 1.00 95.94 96 SER A C 1
ATOM 765 O O . SER A 1 96 ? -5.088 -7.101 -3.495 1.00 95.94 96 SER A O 1
ATOM 767 N N . ASP A 1 97 ? -3.427 -6.055 -4.565 1.00 97.94 97 ASP A N 1
ATOM 768 C CA . ASP A 1 97 ? -3.979 -4.712 -4.356 1.00 97.94 97 ASP A CA 1
ATOM 769 C C . ASP A 1 97 ? -5.321 -4.494 -5.069 1.00 97.94 97 ASP A C 1
ATOM 771 O O . ASP A 1 97 ? -6.251 -3.983 -4.454 1.00 97.94 97 ASP A O 1
ATOM 775 N N . GLY A 1 98 ? -5.456 -4.905 -6.338 1.00 97.06 98 GLY A N 1
ATOM 776 C CA . GLY A 1 98 ? -6.745 -4.920 -7.046 1.00 97.06 98 GLY A CA 1
ATOM 777 C C . GLY A 1 98 ? -6.980 -3.960 -8.228 1.00 97.06 98 GLY A C 1
ATOM 778 O O . GLY A 1 98 ? -7.731 -4.357 -9.120 1.00 97.06 98 GLY A O 1
ATOM 779 N N . PRO A 1 99 ? -6.427 -2.734 -8.322 1.00 97.69 99 PRO A N 1
ATOM 780 C CA . PRO A 1 99 ? -6.810 -1.793 -9.379 1.00 97.69 99 PRO A CA 1
ATOM 781 C C . PRO A 1 99 ? -6.603 -2.318 -10.813 1.00 97.69 99 PRO A C 1
ATOM 783 O O . PRO A 1 99 ? -5.494 -2.692 -11.216 1.00 97.69 99 PRO A O 1
ATOM 786 N N . GLU A 1 100 ? -7.698 -2.350 -11.589 1.00 95.75 100 GLU A N 1
ATOM 787 C CA . GLU A 1 100 ? -7.751 -2.924 -12.943 1.00 95.75 100 GLU A CA 1
ATOM 788 C C . GLU A 1 100 ? -6.725 -2.252 -13.873 1.00 95.75 100 GLU A C 1
ATOM 790 O O . GLU A 1 100 ? -6.655 -1.028 -13.966 1.00 95.75 100 GLU A O 1
ATOM 795 N N . PHE A 1 101 ? -5.909 -3.065 -14.549 1.00 96.50 101 PHE A N 1
ATOM 796 C CA . PHE A 1 101 ? -4.793 -2.653 -15.413 1.00 96.50 101 PHE A CA 1
ATOM 797 C C . PHE A 1 101 ? -3.660 -1.859 -14.733 1.00 96.50 101 PHE A C 1
ATOM 799 O O . PHE A 1 101 ? -2.690 -1.493 -15.399 1.00 96.50 101 PHE A O 1
ATOM 806 N N . VAL A 1 102 ? -3.683 -1.675 -13.410 1.00 97.44 102 VAL A N 1
ATOM 807 C CA . VAL A 1 102 ? -2.536 -1.145 -12.652 1.00 97.44 102 VAL A CA 1
ATOM 808 C C . VAL A 1 102 ? -1.751 -2.289 -12.039 1.00 97.44 102 VAL A C 1
ATOM 810 O O . VAL A 1 102 ? -0.615 -2.521 -12.437 1.00 97.44 102 VAL A O 1
ATOM 813 N N . THR A 1 103 ? -2.354 -3.052 -11.131 1.00 96.44 103 THR A N 1
ATOM 814 C CA . THR A 1 103 ? -1.667 -4.156 -10.448 1.00 96.44 103 THR A CA 1
ATOM 815 C C . THR A 1 103 ? -1.988 -5.498 -11.089 1.00 96.44 103 THR A C 1
ATOM 817 O O . THR A 1 103 ? -1.083 -6.295 -11.332 1.00 96.44 103 THR A O 1
ATOM 820 N N . GLN A 1 104 ? -3.227 -5.698 -11.541 1.00 93.31 104 GLN A N 1
ATOM 821 C CA . GLN A 1 104 ? -3.654 -6.932 -12.204 1.00 93.31 104 GLN A CA 1
ATOM 822 C C . GLN A 1 104 ? -4.511 -6.696 -13.454 1.00 93.31 104 GLN A C 1
ATOM 824 O O . GLN A 1 104 ? -5.145 -5.655 -13.625 1.00 93.31 104 GLN A O 1
ATOM 829 N N . CYS A 1 105 ? -4.574 -7.708 -14.317 1.00 93.56 105 CYS A N 1
ATOM 830 C CA . CYS A 1 105 ? -5.638 -7.823 -15.310 1.00 93.56 105 CYS A CA 1
ATOM 831 C C . CYS A 1 105 ? -6.961 -8.242 -14.627 1.00 93.56 105 CYS A C 1
ATOM 833 O O . CYS A 1 105 ? -6.934 -8.885 -13.570 1.00 93.56 105 CYS A O 1
ATOM 835 N N . PRO A 1 106 ? -8.124 -7.905 -15.211 1.00 94.31 106 PRO A N 1
ATOM 836 C CA . PRO A 1 106 ? -9.418 -8.230 -14.622 1.00 94.31 106 PRO A CA 1
ATOM 837 C C . PRO A 1 106 ? -9.721 -9.728 -14.578 1.00 94.31 106 PRO A C 1
ATOM 839 O O . PRO A 1 106 ? -9.443 -10.470 -15.526 1.00 94.31 106 PRO A O 1
ATOM 842 N N . ILE A 1 107 ? -10.421 -10.143 -13.521 1.00 96.25 107 ILE A N 1
ATOM 843 C CA . ILE A 1 107 ? -11.069 -11.451 -13.431 1.00 96.25 107 ILE A CA 1
ATOM 844 C C . ILE A 1 107 ? -12.212 -11.451 -14.450 1.00 96.25 107 ILE A C 1
ATOM 846 O O . ILE A 1 107 ? -13.221 -10.756 -14.288 1.00 96.25 107 ILE A O 1
ATOM 850 N N . ARG A 1 108 ? -12.052 -12.210 -15.536 1.00 95.12 108 ARG A N 1
ATOM 851 C CA . ARG A 1 108 ? -13.074 -12.340 -16.587 1.00 95.12 108 ARG A CA 1
ATOM 852 C C . ARG A 1 108 ? -14.303 -13.104 -16.067 1.00 95.12 108 ARG A C 1
ATOM 854 O O . ARG A 1 108 ? -14.154 -13.915 -15.151 1.00 95.12 108 ARG A O 1
ATOM 861 N N . PRO A 1 109 ? -15.500 -12.907 -16.652 1.00 95.31 109 PRO A N 1
ATOM 862 C CA . PRO A 1 109 ? -16.667 -13.743 -16.374 1.00 95.31 109 PRO A CA 1
ATOM 863 C C . PRO A 1 109 ? -16.343 -15.241 -16.467 1.00 95.31 109 PRO A C 1
ATOM 865 O O . PRO A 1 109 ? -15.751 -15.692 -17.446 1.00 95.31 109 PRO A O 1
ATOM 868 N N . GLY A 1 110 ? -16.714 -16.002 -15.437 1.00 91.94 110 GLY A N 1
ATOM 869 C CA . GLY A 1 110 ? -16.393 -17.424 -15.277 1.00 91.94 110 GLY A CA 1
ATOM 870 C C . GLY A 1 110 ? -15.047 -17.714 -14.597 1.00 91.94 110 GLY A C 1
ATOM 871 O O . GLY A 1 110 ? -14.843 -18.839 -14.152 1.00 91.94 110 GLY A O 1
ATOM 872 N N . GLY A 1 111 ? -14.152 -16.728 -14.486 1.00 92.06 111 GLY A N 1
ATOM 873 C CA . GLY A 1 111 ? -12.853 -16.863 -13.825 1.00 92.06 111 GLY A CA 1
ATOM 874 C C . GLY A 1 111 ? -12.893 -16.631 -12.311 1.00 92.06 111 GLY A C 1
ATOM 875 O O . GLY A 1 111 ? -13.898 -16.196 -11.742 1.00 92.06 111 GLY A O 1
ATOM 876 N N . SER A 1 112 ? -11.756 -16.880 -11.664 1.00 92.44 112 SER A N 1
ATOM 877 C CA . SER A 1 112 ? -11.534 -16.624 -10.239 1.00 92.44 112 SER A CA 1
ATOM 878 C C . SER A 1 112 ? -10.121 -16.108 -9.965 1.00 92.44 112 SER A C 1
ATOM 880 O O . SER A 1 112 ? -9.218 -16.317 -10.774 1.00 92.44 112 SER A O 1
ATOM 882 N N . TYR A 1 113 ? -9.931 -15.448 -8.823 1.00 91.19 113 TYR A N 1
ATOM 883 C CA . TYR A 1 113 ? -8.628 -14.996 -8.332 1.00 91.19 113 TYR A CA 1
ATOM 884 C C . TYR A 1 113 ? -8.621 -14.975 -6.802 1.00 91.19 113 TYR A C 1
ATOM 886 O O . TYR A 1 113 ? -9.588 -14.523 -6.186 1.00 91.19 113 TYR A O 1
ATOM 894 N N . THR A 1 114 ? -7.532 -15.442 -6.196 1.00 92.38 114 THR A N 1
ATOM 895 C CA . THR A 1 114 ? -7.366 -15.453 -4.740 1.00 92.38 114 THR A CA 1
ATOM 896 C C . THR A 1 114 ? -6.498 -14.284 -4.312 1.00 92.38 114 THR A C 1
ATOM 898 O O . THR A 1 114 ? -5.312 -14.234 -4.627 1.00 92.38 114 THR A O 1
ATOM 901 N N . TYR A 1 115 ? -7.088 -13.369 -3.554 1.00 92.00 115 TYR A N 1
ATOM 902 C CA . TYR A 1 115 ? -6.373 -12.315 -2.850 1.00 92.00 115 TYR A CA 1
ATOM 903 C C . TYR A 1 115 ? -5.824 -12.875 -1.537 1.00 92.00 115 TYR A C 1
ATOM 905 O O . TYR A 1 115 ? -6.568 -13.506 -0.783 1.00 92.00 115 TYR A O 1
ATOM 913 N N . ARG A 1 116 ? -4.535 -12.651 -1.264 1.00 88.69 116 ARG A N 1
ATOM 914 C CA . ARG A 1 116 ? -3.870 -13.006 0.000 1.00 88.69 116 ARG A CA 1
ATOM 915 C C . ARG A 1 116 ? -2.907 -11.893 0.408 1.00 88.69 116 ARG A C 1
ATOM 917 O O . ARG A 1 116 ? -2.082 -11.483 -0.410 1.00 88.69 116 ARG A O 1
ATOM 924 N N . PHE A 1 117 ? -3.019 -11.429 1.650 1.00 89.06 117 PHE A N 1
ATOM 925 C CA . PHE A 1 117 ? -2.128 -10.439 2.267 1.00 89.06 117 PHE A CA 1
ATOM 926 C C . PHE A 1 117 ? -2.301 -10.422 3.793 1.00 89.06 117 PHE A C 1
ATOM 928 O O . PHE A 1 117 ? -3.347 -10.813 4.313 1.00 89.06 117 PHE A O 1
ATOM 935 N N . THR A 1 118 ? -1.289 -9.929 4.503 1.00 84.94 118 THR A N 1
ATOM 936 C CA . THR A 1 118 ? -1.305 -9.750 5.962 1.00 84.94 118 THR A CA 1
ATOM 937 C C . THR A 1 118 ? -1.557 -8.289 6.311 1.00 84.94 118 THR A C 1
ATOM 939 O O . THR A 1 118 ? -0.970 -7.390 5.705 1.00 84.94 118 THR A O 1
ATOM 942 N N . ILE A 1 119 ? -2.423 -8.034 7.291 1.00 86.69 119 ILE A N 1
ATOM 943 C CA . ILE A 1 119 ? -2.688 -6.683 7.790 1.00 86.69 119 ILE A CA 1
ATOM 944 C C . ILE A 1 119 ? -1.672 -6.357 8.882 1.00 86.69 119 ILE A C 1
ATOM 946 O O . ILE A 1 119 ? -1.589 -7.058 9.884 1.00 86.69 119 ILE A O 1
ATOM 950 N N . GLN A 1 120 ? -0.890 -5.293 8.689 1.00 82.00 120 GLN A N 1
ATOM 951 C CA . GLN A 1 120 ? 0.231 -4.952 9.569 1.00 82.00 120 GLN A CA 1
ATOM 952 C C . GLN A 1 120 ? 0.171 -3.486 10.013 1.00 82.00 120 GLN A C 1
ATOM 954 O O . GLN A 1 120 ? 0.336 -2.566 9.205 1.00 82.00 120 GLN A O 1
ATOM 959 N N . GLY A 1 121 ? -0.037 -3.265 11.314 1.00 85.62 121 GLY A N 1
ATOM 960 C CA . GLY A 1 121 ? 0.027 -1.948 11.952 1.00 85.62 121 GLY A CA 1
ATOM 961 C C . GLY A 1 121 ? -1.101 -0.999 11.537 1.00 85.62 121 GLY A C 1
ATOM 962 O O . GLY A 1 121 ? -0.843 0.192 11.325 1.00 85.62 121 GLY A O 1
ATOM 963 N N . GLN A 1 122 ? -2.313 -1.527 11.361 1.00 93.62 122 GLN A N 1
ATOM 964 C CA . GLN A 1 122 ? -3.537 -0.789 11.027 1.00 93.62 122 GLN A CA 1
ATOM 965 C C . GLN A 1 122 ? -4.658 -1.250 11.961 1.00 93.62 122 GLN A C 1
ATOM 967 O O . GLN A 1 122 ? -4.780 -2.448 12.185 1.00 93.62 122 GLN A O 1
ATOM 972 N N . GLU A 1 123 ? -5.464 -0.327 12.492 1.00 95.31 123 GLU A N 1
ATOM 973 C CA . GLU A 1 123 ? -6.569 -0.623 13.421 1.00 95.31 123 GLU A CA 1
ATOM 974 C C . GLU A 1 123 ? -7.697 0.403 13.273 1.00 95.31 123 GLU A C 1
ATOM 976 O O . GLU A 1 123 ? -7.455 1.610 13.226 1.00 95.31 123 GLU A O 1
ATOM 981 N N . GLY A 1 124 ? -8.942 -0.066 13.227 1.00 96.88 124 GLY A N 1
ATOM 982 C CA . GLY A 1 124 ? -10.132 0.743 12.981 1.00 96.88 124 GLY A CA 1
ATOM 983 C C . GLY A 1 124 ? -10.884 0.275 11.736 1.00 96.88 124 GLY A C 1
ATOM 984 O O . GLY A 1 124 ? -10.916 -0.913 11.421 1.00 96.88 124 GLY A O 1
ATOM 985 N N . THR A 1 125 ? -11.516 1.206 11.027 1.00 98.56 125 THR A N 1
ATOM 986 C CA . THR A 1 125 ? -12.330 0.885 9.842 1.00 98.56 125 THR A CA 1
ATOM 987 C C . THR A 1 125 ? -11.600 1.158 8.530 1.00 98.56 125 THR A C 1
ATOM 989 O O . THR A 1 125 ? -11.099 2.260 8.309 1.00 98.56 125 THR A O 1
ATOM 992 N N . LEU A 1 126 ? -11.644 0.178 7.630 1.00 98.56 126 LEU A N 1
ATOM 993 C CA . LEU A 1 126 ? -11.399 0.269 6.191 1.00 98.56 126 LEU A CA 1
ATOM 994 C C . LEU A 1 126 ? -12.632 -0.258 5.430 1.00 98.56 126 LEU A C 1
ATOM 996 O O . LEU A 1 126 ? -13.694 -0.526 6.004 1.00 98.56 126 LEU A O 1
ATOM 1000 N N . TRP A 1 127 ? -12.507 -0.420 4.116 1.00 98.69 127 TRP A N 1
ATOM 1001 C CA . TRP A 1 127 ? -13.532 -1.023 3.272 1.00 98.69 127 TRP A CA 1
ATOM 1002 C C . TRP A 1 127 ? -12.908 -1.703 2.052 1.00 98.69 127 TRP A C 1
ATOM 1004 O O . TRP A 1 127 ? -11.742 -1.496 1.732 1.00 98.69 127 TRP A O 1
ATOM 1014 N N . TRP A 1 128 ? -13.676 -2.547 1.374 1.00 98.62 128 TRP A N 1
ATOM 1015 C CA . TRP A 1 128 ? -13.283 -3.181 0.119 1.00 98.62 128 TRP A CA 1
ATOM 1016 C C . TRP A 1 128 ? -14.305 -2.837 -0.964 1.00 98.62 128 TRP A C 1
ATOM 1018 O O . TRP A 1 128 ? -15.492 -2.645 -0.681 1.00 98.62 128 TRP A O 1
ATOM 1028 N N . HIS A 1 129 ? -13.864 -2.755 -2.217 1.00 98.75 129 HIS A N 1
ATOM 1029 C CA . HIS A 1 129 ? -14.746 -2.447 -3.341 1.00 98.75 129 HIS A CA 1
ATOM 1030 C C . HIS A 1 129 ? -14.231 -2.985 -4.671 1.00 98.75 129 HIS A C 1
ATOM 1032 O O . HIS A 1 129 ? -13.048 -3.267 -4.829 1.00 98.75 129 HIS A O 1
ATOM 1038 N N . ALA A 1 130 ? -15.111 -3.103 -5.666 1.00 98.44 130 ALA A N 1
ATOM 1039 C CA . ALA A 1 130 ? -14.663 -3.373 -7.025 1.00 98.44 130 ALA A CA 1
ATOM 1040 C C . ALA A 1 130 ? -13.802 -2.219 -7.557 1.00 98.44 130 ALA A C 1
ATOM 1042 O O . ALA A 1 130 ? -14.134 -1.052 -7.355 1.00 98.44 130 ALA A O 1
ATOM 1043 N N . HIS A 1 131 ? -12.727 -2.526 -8.278 1.00 97.88 131 HIS A N 1
ATOM 1044 C CA . HIS A 1 131 ? -11.857 -1.510 -8.882 1.00 97.88 131 HIS A CA 1
ATOM 1045 C C . HIS A 1 131 ? -11.811 -1.633 -10.414 1.00 97.88 131 HIS A C 1
ATOM 1047 O O . HIS A 1 131 ? -10.773 -1.443 -11.051 1.00 97.88 131 HIS A O 1
ATOM 1053 N N . SER A 1 132 ? -12.971 -1.944 -11.003 1.00 94.94 132 SER A N 1
ATOM 1054 C CA . SER A 1 132 ? -13.197 -2.058 -12.448 1.00 94.94 132 SER A CA 1
ATOM 1055 C C . SER A 1 132 ? -14.447 -1.275 -12.845 1.00 94.94 132 SER A C 1
ATOM 1057 O O . SER A 1 132 ? -15.562 -1.626 -12.444 1.00 94.94 132 SER A O 1
ATOM 1059 N N . SER A 1 133 ? -14.276 -0.220 -13.648 1.00 93.69 133 SER A N 1
ATOM 1060 C CA . SER A 1 133 ? -15.361 0.698 -14.034 1.00 93.69 133 SER A CA 1
ATOM 1061 C C . SER A 1 133 ? -16.193 1.163 -12.814 1.00 93.69 133 SER A C 1
ATOM 1063 O O . SER A 1 133 ? -15.660 1.304 -11.720 1.00 93.69 133 SER A O 1
ATOM 1065 N N . TRP A 1 134 ? -17.496 1.404 -12.973 1.00 97.31 134 TRP A N 1
ATOM 1066 C CA . TRP A 1 134 ? -18.404 1.840 -11.897 1.00 97.31 134 TRP A CA 1
ATOM 1067 C C . TRP A 1 134 ? -19.014 0.682 -11.077 1.00 97.31 134 TRP A C 1
ATOM 1069 O O . TRP A 1 134 ? -20.057 0.845 -10.442 1.00 97.31 134 TRP A O 1
ATOM 1079 N N . LEU A 1 135 ? -18.393 -0.507 -11.061 1.00 97.25 135 LEU A N 1
ATOM 1080 C CA . LEU A 1 135 ? -18.937 -1.662 -10.327 1.00 97.25 135 LEU A CA 1
ATOM 1081 C C . LEU A 1 135 ? -19.046 -1.419 -8.815 1.00 97.25 135 LEU A C 1
ATOM 1083 O O . LEU A 1 135 ? -19.941 -1.977 -8.175 1.00 97.25 135 LEU A O 1
ATOM 1087 N N . ARG A 1 136 ? -18.202 -0.552 -8.237 1.00 97.56 136 ARG A N 1
ATOM 1088 C CA . ARG A 1 136 ? -18.281 -0.209 -6.809 1.00 97.56 136 ARG A CA 1
ATOM 1089 C C . ARG A 1 136 ? -19.528 0.568 -6.396 1.00 97.56 136 ARG A C 1
ATOM 1091 O O . ARG A 1 136 ? -19.693 0.814 -5.211 1.00 97.56 136 ARG A O 1
ATOM 1098 N N . ALA A 1 137 ? -20.430 0.903 -7.318 1.00 97.81 137 ALA A N 1
ATOM 1099 C CA . ALA A 1 137 ? -21.748 1.423 -6.950 1.00 97.81 137 ALA A CA 1
ATOM 1100 C C . ALA A 1 137 ? -22.575 0.380 -6.185 1.00 97.81 137 ALA A C 1
ATOM 1102 O O . ALA A 1 137 ? -23.470 0.732 -5.421 1.00 97.81 137 ALA A O 1
ATOM 1103 N N . THR A 1 138 ? -22.281 -0.910 -6.389 1.00 97.94 138 THR A N 1
ATOM 1104 C CA . THR A 1 138 ? -23.026 -2.018 -5.774 1.00 97.94 138 THR A CA 1
ATOM 1105 C C . THR A 1 138 ? -22.144 -3.183 -5.304 1.00 97.94 138 THR A C 1
ATOM 1107 O O . THR A 1 138 ? -22.606 -4.027 -4.540 1.00 97.94 138 THR A O 1
ATOM 1110 N N . VAL A 1 139 ? -20.867 -3.216 -5.703 1.00 98.38 139 VAL A N 1
ATOM 1111 C CA . VAL A 1 139 ? -19.862 -4.207 -5.282 1.00 98.38 139 VAL A CA 1
ATOM 1112 C C . VAL A 1 139 ? -18.873 -3.556 -4.307 1.00 98.38 139 VAL A C 1
ATOM 1114 O O . VAL A 1 139 ? -17.807 -3.093 -4.709 1.00 98.38 139 VAL A O 1
ATOM 1117 N N . TYR A 1 140 ? -19.251 -3.490 -3.030 1.00 98.69 140 TYR A N 1
ATOM 1118 C CA . TYR A 1 140 ? -18.431 -2.978 -1.924 1.00 98.69 140 TYR A CA 1
ATOM 1119 C C . TYR A 1 140 ? -18.913 -3.518 -0.570 1.00 98.69 140 TYR A C 1
ATOM 1121 O O . TYR A 1 140 ? -20.064 -3.941 -0.462 1.00 98.69 140 TYR A O 1
ATOM 1129 N N . GLY A 1 141 ? -18.070 -3.460 0.460 1.00 98.19 141 GLY A N 1
ATOM 1130 C CA . GLY A 1 141 ? -18.397 -3.830 1.843 1.00 98.19 141 GLY A CA 1
ATOM 1131 C C . GLY A 1 141 ? -17.350 -3.311 2.833 1.00 98.19 141 GLY A C 1
ATOM 1132 O O . GLY A 1 141 ? -16.326 -2.767 2.428 1.00 98.19 141 GLY A O 1
ATOM 1133 N N . ALA A 1 142 ? -17.611 -3.424 4.135 1.00 98.25 142 ALA A N 1
ATOM 1134 C CA . ALA A 1 142 ? -16.692 -2.929 5.164 1.00 98.25 142 ALA A CA 1
ATOM 1135 C C . ALA A 1 142 ? -15.548 -3.921 5.439 1.00 98.25 142 ALA A C 1
ATOM 1137 O O . ALA A 1 142 ? -15.704 -5.130 5.262 1.00 98.25 142 ALA A O 1
ATOM 1138 N N . LEU A 1 143 ? -14.412 -3.399 5.904 1.00 97.88 143 LEU A N 1
ATOM 1139 C CA . LEU A 1 143 ? -13.286 -4.163 6.436 1.00 97.88 143 LEU A CA 1
ATOM 1140 C C . LEU A 1 143 ? -12.956 -3.585 7.816 1.00 97.88 143 LEU A C 1
ATOM 1142 O O . LEU A 1 143 ? -12.397 -2.496 7.916 1.00 97.88 143 LEU A O 1
ATOM 1146 N N . ILE A 1 144 ? -13.356 -4.275 8.878 1.00 97.38 144 ILE A N 1
ATOM 1147 C CA . ILE A 1 144 ? -13.092 -3.861 10.256 1.00 97.38 144 ILE A CA 1
ATOM 1148 C C . ILE A 1 144 ? -11.815 -4.557 10.713 1.00 97.38 144 ILE A C 1
ATOM 1150 O O . ILE A 1 144 ? -11.720 -5.782 10.657 1.00 97.38 144 ILE A O 1
ATOM 1154 N N . ILE A 1 145 ? -10.846 -3.761 11.159 1.00 96.19 145 ILE A N 1
ATOM 1155 C CA . ILE A 1 145 ? -9.597 -4.244 11.735 1.00 96.19 145 ILE A CA 1
ATOM 1156 C C . ILE A 1 145 ? -9.631 -3.940 13.230 1.00 96.19 145 ILE A C 1
ATOM 1158 O O . ILE A 1 145 ? -9.495 -2.790 13.656 1.00 96.19 145 ILE A O 1
ATOM 1162 N N . HIS A 1 146 ? -9.862 -4.967 14.033 1.00 93.81 146 HIS A N 1
ATOM 1163 C CA . HIS A 1 146 ? -9.805 -4.881 15.484 1.00 93.81 146 HIS A CA 1
ATOM 1164 C C . HIS A 1 146 ? -8.352 -4.729 15.968 1.00 93.81 146 HIS A C 1
ATOM 1166 O O . HIS A 1 146 ? -7.417 -5.055 15.226 1.00 93.81 146 HIS A O 1
ATOM 1172 N N . PRO A 1 147 ? -8.142 -4.256 17.213 1.00 89.75 147 PRO A N 1
ATOM 1173 C CA . PRO A 1 147 ? -6.856 -4.387 17.883 1.00 89.75 147 PRO A CA 1
ATOM 1174 C C . PRO A 1 147 ? -6.352 -5.826 17.807 1.00 89.75 147 PRO A C 1
ATOM 1176 O O . PRO A 1 147 ? -7.150 -6.762 17.726 1.00 89.75 147 PRO A O 1
ATOM 1179 N N . LYS A 1 148 ? -5.031 -5.997 17.830 1.00 86.94 148 LYS A N 1
ATOM 1180 C CA . LYS A 1 148 ? -4.409 -7.322 17.892 1.00 86.94 148 LYS A CA 1
ATOM 1181 C C . LYS A 1 148 ? -4.984 -8.123 19.069 1.00 86.94 148 LYS A C 1
ATOM 1183 O O . LYS A 1 148 ? -5.362 -7.548 20.089 1.00 86.94 148 LYS A O 1
ATOM 1188 N N . GLU A 1 149 ? -5.071 -9.447 18.945 1.00 82.06 149 GLU A N 1
ATOM 1189 C CA . GLU A 1 149 ? -5.580 -10.281 20.038 1.00 82.06 149 GLU A CA 1
ATOM 1190 C C . GLU A 1 149 ? -4.759 -10.057 21.325 1.00 82.06 149 GLU A C 1
ATOM 1192 O O . GLU A 1 149 ? -3.530 -10.093 21.305 1.00 82.06 149 GLU A O 1
ATOM 1197 N N . GLY A 1 150 ? -5.452 -9.764 22.431 1.00 83.69 150 GLY A N 1
ATOM 1198 C CA . GLY A 1 150 ? -4.860 -9.334 23.706 1.00 83.69 150 GLY A CA 1
ATOM 1199 C C . GLY A 1 150 ? -4.838 -7.812 23.922 1.00 83.69 150 GLY A C 1
ATOM 1200 O O . GLY A 1 150 ? -4.967 -7.364 25.063 1.00 83.69 150 GLY A O 1
ATOM 1201 N N . ASP A 1 151 ? -4.774 -7.009 22.857 1.00 88.00 151 ASP A N 1
ATOM 1202 C CA . ASP A 1 151 ? -4.788 -5.547 22.949 1.00 88.00 151 ASP A CA 1
ATOM 1203 C C . ASP A 1 151 ? -6.203 -4.970 23.149 1.00 88.00 151 ASP A C 1
ATOM 1205 O O . ASP A 1 151 ? -7.242 -5.627 23.024 1.00 88.00 151 ASP A O 1
ATOM 1209 N N . SER A 1 152 ? -6.252 -3.683 23.498 1.00 89.94 152 SER A N 1
ATOM 1210 C CA . SER A 1 152 ? -7.495 -2.944 23.728 1.00 89.94 152 SER A CA 1
ATOM 1211 C C . SER A 1 152 ? -7.490 -1.602 23.007 1.00 89.94 152 SER A C 1
ATOM 1213 O O . SER A 1 152 ? -6.444 -0.985 22.810 1.00 89.94 152 SER A O 1
ATOM 1215 N N . TYR A 1 153 ? -8.682 -1.129 22.634 1.00 93.19 153 TYR A N 1
ATOM 1216 C CA . TYR A 1 153 ? -8.854 0.206 22.068 1.00 93.19 153 TYR A CA 1
ATOM 1217 C C . TYR A 1 153 ? -8.241 1.286 22.989 1.00 93.19 153 TYR A C 1
ATOM 1219 O O . TYR A 1 153 ? -8.378 1.200 24.211 1.00 93.19 153 TYR A O 1
ATOM 1227 N N . PRO A 1 154 ? -7.674 2.380 22.443 1.00 93.25 154 PRO A N 1
ATOM 1228 C CA . PRO A 1 154 ? -7.138 3.503 23.226 1.00 93.25 154 PRO A CA 1
ATOM 1229 C C . PRO A 1 154 ? -8.230 4.377 23.883 1.00 93.25 154 PRO A C 1
ATOM 1231 O O . PRO A 1 154 ? -7.961 5.484 24.353 1.00 93.25 154 PRO A O 1
ATOM 1234 N N . PHE A 1 155 ? -9.470 3.892 23.898 1.00 94.69 155 PHE A N 1
ATOM 1235 C CA . PHE A 1 155 ? -10.664 4.469 24.503 1.00 94.69 155 PHE A CA 1
ATOM 1236 C C . PHE A 1 155 ? -11.501 3.329 25.119 1.00 94.69 155 PHE A C 1
ATOM 1238 O O . PHE A 1 155 ? -11.340 2.176 24.715 1.00 94.69 155 PHE A O 1
ATOM 1245 N N . PRO A 1 156 ? -12.403 3.603 26.083 1.00 93.75 156 PRO A N 1
ATOM 1246 C CA . PRO A 1 156 ? -13.220 2.563 26.709 1.00 93.75 156 PRO A CA 1
ATOM 1247 C C . PRO A 1 156 ? -13.961 1.710 25.673 1.00 93.75 156 PRO A C 1
ATOM 1249 O O . PRO A 1 156 ? -14.609 2.259 24.780 1.00 93.75 156 PRO A O 1
ATOM 1252 N N . LYS A 1 157 ? -13.867 0.376 25.797 1.00 92.31 157 LYS A N 1
ATOM 1253 C CA . LYS A 1 157 ? -14.446 -0.567 24.827 1.00 92.31 157 LYS A CA 1
ATOM 1254 C C . LYS A 1 157 ? -15.939 -0.256 24.611 1.00 92.31 157 LYS A C 1
ATOM 1256 O O . LYS A 1 157 ? -16.691 -0.267 25.590 1.00 92.31 157 LYS A O 1
ATOM 1261 N N . PRO A 1 158 ? -16.374 0.033 23.369 1.00 91.88 158 PRO A N 1
ATOM 1262 C CA . PRO A 1 158 ? -17.758 0.390 23.086 1.00 91.88 158 PRO A CA 1
ATOM 1263 C C . PRO A 1 158 ? -18.687 -0.788 23.386 1.00 91.88 158 PRO A C 1
ATOM 1265 O O . PRO A 1 158 ? -18.299 -1.954 23.280 1.00 91.88 158 PRO A O 1
ATOM 1268 N N . LYS A 1 159 ? -19.935 -0.494 23.761 1.00 91.06 159 LYS A N 1
ATOM 1269 C CA . LYS A 1 159 ? -20.918 -1.533 24.093 1.00 91.06 159 LYS A CA 1
ATOM 1270 C C . LYS A 1 159 ? -21.409 -2.282 22.850 1.00 91.06 159 LYS A C 1
ATOM 1272 O O . LYS A 1 159 ? -21.726 -3.470 22.941 1.00 91.06 159 LYS A O 1
ATOM 1277 N N . ARG A 1 160 ? -21.462 -1.585 21.712 1.00 92.31 160 ARG A N 1
ATOM 1278 C CA . ARG A 1 160 ? -21.813 -2.083 20.375 1.00 92.31 160 ARG A CA 1
ATOM 1279 C C . ARG A 1 160 ? -20.979 -1.357 19.327 1.00 92.31 160 ARG A C 1
ATOM 1281 O O . ARG A 1 160 ? -20.597 -0.202 19.526 1.00 92.31 160 ARG A O 1
ATOM 1288 N N . GLU A 1 161 ? -20.786 -2.008 18.191 1.00 94.94 161 GLU A N 1
ATOM 1289 C CA . GLU A 1 161 ? -20.179 -1.420 16.999 1.00 94.94 161 GLU A CA 1
ATOM 1290 C C . GLU A 1 161 ? -21.165 -1.537 15.828 1.00 94.94 161 GLU A C 1
ATOM 1292 O O . GLU A 1 161 ? -21.904 -2.520 15.741 1.00 94.94 161 GLU A O 1
ATOM 1297 N N . ALA A 1 162 ? -21.223 -0.531 14.953 1.00 95.88 162 ALA A N 1
ATOM 1298 C CA . ALA A 1 162 ? -22.098 -0.545 13.780 1.00 95.88 162 ALA A CA 1
ATOM 1299 C C . ALA A 1 162 ? -21.424 0.119 12.572 1.00 95.88 162 ALA A C 1
ATOM 1301 O O . ALA A 1 162 ? -21.094 1.305 12.612 1.00 95.88 162 ALA A O 1
ATOM 1302 N N . ALA A 1 163 ? -21.262 -0.635 11.482 1.00 97.31 163 ALA A N 1
ATOM 1303 C CA . ALA A 1 163 ? -20.811 -0.105 10.199 1.00 97.31 163 ALA A CA 1
ATOM 1304 C C . ALA A 1 163 ? -21.944 0.648 9.483 1.00 97.31 163 ALA A C 1
ATOM 1306 O O . ALA A 1 163 ? -23.064 0.141 9.365 1.00 97.31 163 ALA A O 1
ATOM 1307 N N . LEU A 1 164 ? -21.643 1.857 9.005 1.00 98.56 164 LEU A N 1
ATOM 1308 C CA . LEU A 1 164 ? -22.559 2.744 8.287 1.00 98.56 164 LEU A CA 1
ATOM 1309 C C . LEU A 1 164 ? -21.906 3.188 6.973 1.00 98.56 164 LEU A C 1
ATOM 1311 O O . LEU A 1 164 ? -21.209 4.202 6.909 1.00 98.56 164 LEU A O 1
ATOM 1315 N N . LEU A 1 165 ? -22.132 2.400 5.925 1.00 98.69 165 LEU A N 1
ATOM 1316 C CA . LEU A 1 165 ? -21.619 2.629 4.584 1.00 98.69 165 LEU A CA 1
ATOM 1317 C C . LEU A 1 165 ? -22.558 3.564 3.820 1.00 98.69 165 LEU A C 1
ATOM 1319 O O . LEU A 1 165 ? -23.673 3.183 3.451 1.00 98.69 165 LEU A O 1
ATOM 1323 N N . LEU A 1 166 ? -22.100 4.790 3.586 1.00 98.81 166 LEU A N 1
ATOM 1324 C CA . LEU A 1 166 ? -22.776 5.783 2.761 1.00 98.81 166 LEU A CA 1
ATOM 1325 C C . LEU A 1 166 ? -22.525 5.459 1.287 1.00 98.81 166 LEU A C 1
ATOM 1327 O O . LEU A 1 166 ? -21.377 5.260 0.892 1.00 98.81 166 LEU A O 1
ATOM 1331 N N . GLY A 1 167 ? -23.569 5.396 0.469 1.00 98.25 167 GLY A N 1
ATOM 1332 C CA . GLY A 1 167 ? -23.464 5.017 -0.941 1.00 98.25 167 GLY A CA 1
ATOM 1333 C C . GLY A 1 167 ? -24.419 5.789 -1.843 1.00 98.25 167 GLY A C 1
ATOM 1334 O O . GLY A 1 167 ? -25.176 6.648 -1.393 1.00 98.25 167 GLY A O 1
ATOM 1335 N N . GLU A 1 168 ? -24.417 5.436 -3.123 1.00 98.25 168 GLU A N 1
ATOM 1336 C CA . GLU A 1 168 ? -25.283 6.010 -4.157 1.00 98.25 168 GLU A CA 1
ATOM 1337 C C . GLU A 1 168 ? -26.020 4.897 -4.909 1.00 98.25 168 GLU A C 1
ATOM 1339 O O . GLU A 1 168 ? -25.490 3.802 -5.097 1.00 98.25 168 GLU A O 1
ATOM 1344 N N . TRP A 1 169 ? -27.241 5.186 -5.352 1.00 98.06 169 TRP A N 1
ATOM 1345 C CA . TRP A 1 169 ? -28.080 4.283 -6.130 1.00 98.06 169 TRP A CA 1
ATOM 1346 C C . TRP A 1 169 ? -28.475 4.918 -7.466 1.00 98.06 169 TRP A C 1
ATOM 1348 O O . TRP A 1 169 ? -28.859 6.086 -7.522 1.00 98.06 169 TRP A O 1
ATOM 1358 N N . TRP A 1 170 ? -28.458 4.111 -8.527 1.00 97.69 170 TRP A N 1
ATOM 1359 C CA . TRP A 1 170 ? -29.031 4.438 -9.831 1.00 97.69 170 TRP A CA 1
ATOM 1360 C C . TRP A 1 170 ? -30.093 3.400 -10.201 1.00 97.69 170 TRP A C 1
ATOM 1362 O O . TRP A 1 170 ? -29.907 2.198 -10.027 1.00 97.69 170 TRP A O 1
ATOM 1372 N N . ASN A 1 171 ? -31.195 3.867 -10.783 1.00 96.31 171 ASN A N 1
ATOM 1373 C CA . ASN A 1 171 ? -32.200 3.034 -11.442 1.00 96.31 171 ASN A CA 1
ATOM 1374 C C . ASN A 1 171 ? -31.716 2.521 -12.818 1.00 96.31 171 ASN A C 1
ATOM 1376 O O . ASN A 1 171 ? -32.305 1.603 -13.387 1.00 96.31 171 ASN A O 1
ATOM 1380 N N . ALA A 1 172 ? -30.670 3.124 -13.383 1.00 96.50 172 ALA A N 1
ATOM 1381 C CA . ALA A 1 172 ? -29.937 2.596 -14.532 1.00 96.50 172 ALA A CA 1
ATOM 1382 C C . ALA A 1 172 ? -28.763 1.718 -14.062 1.00 96.50 172 ALA A C 1
ATOM 1384 O O . ALA A 1 172 ? -28.284 1.885 -12.945 1.00 96.50 172 ALA A O 1
ATOM 1385 N N . ASP A 1 173 ? -28.262 0.813 -14.912 1.00 96.62 173 ASP A N 1
ATOM 1386 C CA . ASP A 1 173 ? -26.995 0.118 -14.635 1.00 96.62 173 ASP A CA 1
ATOM 1387 C C . ASP A 1 173 ? -25.859 1.165 -14.569 1.00 96.62 173 ASP A C 1
ATOM 1389 O O . ASP A 1 173 ? -25.631 1.848 -15.574 1.00 96.62 173 ASP A O 1
ATOM 1393 N N . PRO A 1 174 ? -25.131 1.310 -13.440 1.00 96.56 174 PRO A N 1
ATOM 1394 C CA . PRO A 1 174 ? -24.038 2.279 -13.307 1.00 96.56 174 PRO A CA 1
ATOM 1395 C C . PRO A 1 174 ? -22.967 2.145 -14.398 1.00 96.56 174 PRO A C 1
ATOM 1397 O O . PRO A 1 174 ? -22.371 3.140 -14.817 1.00 96.56 174 PRO A O 1
ATOM 1400 N N . ILE A 1 175 ? -22.762 0.931 -14.922 1.00 96.50 175 ILE A N 1
ATOM 1401 C CA . ILE A 1 175 ? -21.832 0.667 -16.023 1.00 96.50 175 ILE A CA 1
ATOM 1402 C C . ILE A 1 175 ? -22.327 1.287 -17.335 1.00 96.50 175 ILE A C 1
ATOM 1404 O O . ILE A 1 175 ? -21.527 1.800 -18.119 1.00 96.50 175 ILE A O 1
ATOM 1408 N N . ASP A 1 176 ? -23.636 1.294 -17.584 1.00 97.00 176 ASP A N 1
ATOM 1409 C CA . ASP A 1 176 ? -24.196 1.929 -18.777 1.00 97.00 176 ASP A CA 1
ATOM 1410 C C . ASP A 1 176 ? -24.285 3.455 -18.631 1.00 97.00 176 ASP A C 1
ATOM 1412 O O . ASP A 1 176 ? -24.066 4.159 -19.620 1.00 97.00 176 ASP A O 1
ATOM 1416 N N . VAL A 1 177 ? -24.464 3.977 -17.407 1.00 97.44 177 VAL A N 1
ATOM 1417 C CA . VAL A 1 177 ? -24.345 5.418 -17.103 1.00 97.44 177 VAL A CA 1
ATOM 1418 C C . VAL A 1 177 ? -22.949 5.940 -17.462 1.00 97.44 177 VAL A C 1
ATOM 1420 O O . VAL A 1 177 ? -22.831 6.904 -18.226 1.00 97.44 177 VAL A O 1
ATOM 1423 N N . VAL A 1 178 ? -21.878 5.284 -16.991 1.00 96.31 178 VAL A N 1
ATOM 1424 C CA . VAL A 1 178 ? -20.509 5.712 -17.332 1.00 96.31 178 VAL A CA 1
ATOM 1425 C C . VAL A 1 178 ? -20.185 5.479 -18.807 1.00 96.31 178 VAL A C 1
ATOM 1427 O O . VAL A 1 178 ? -19.633 6.371 -19.446 1.00 96.31 178 VAL A O 1
ATOM 1430 N N . ARG A 1 179 ? -20.609 4.360 -19.416 1.00 95.69 179 ARG A N 1
ATOM 1431 C CA . ARG A 1 179 ? -20.439 4.137 -20.868 1.00 95.69 179 ARG A CA 1
ATOM 1432 C C . ARG A 1 179 ? -21.128 5.210 -21.706 1.00 95.69 179 ARG A C 1
ATOM 1434 O O . ARG A 1 179 ? -20.581 5.602 -22.738 1.00 95.69 179 ARG A O 1
ATOM 1441 N N . GLN A 1 180 ? -22.310 5.680 -21.304 1.00 95.81 180 GLN A N 1
ATOM 1442 C CA . GLN A 1 180 ? -22.988 6.789 -21.971 1.00 95.81 180 GLN A CA 1
ATOM 1443 C C . GLN A 1 180 ? -22.143 8.064 -21.873 1.00 95.81 180 GLN A C 1
ATOM 1445 O O . GLN A 1 180 ? -21.840 8.646 -22.914 1.00 95.81 180 GLN A O 1
ATOM 1450 N N . ALA A 1 181 ? -21.692 8.440 -20.672 1.00 95.12 181 ALA A N 1
ATOM 1451 C CA . ALA A 1 181 ? -20.827 9.604 -20.459 1.00 95.12 181 ALA A CA 1
ATOM 1452 C C . ALA A 1 181 ? -19.524 9.525 -21.281 1.00 95.12 181 ALA A C 1
ATOM 1454 O O . ALA A 1 181 ? -19.180 10.462 -22.003 1.00 95.12 181 ALA A O 1
ATOM 1455 N N . THR A 1 182 ? -18.839 8.375 -21.279 1.00 93.56 182 THR A N 1
ATOM 1456 C CA . THR A 1 182 ? -17.630 8.142 -22.086 1.00 93.56 182 THR A CA 1
ATOM 1457 C C . THR A 1 182 ? -17.906 8.244 -23.589 1.00 93.56 182 THR A C 1
ATOM 1459 O O . THR A 1 182 ? -17.074 8.768 -24.327 1.00 93.56 182 THR A O 1
ATOM 1462 N N . ARG A 1 183 ? -19.064 7.788 -24.086 1.00 93.38 183 ARG A N 1
ATOM 1463 C CA . ARG A 1 183 ? -19.427 7.908 -25.513 1.00 93.38 183 ARG A CA 1
ATOM 1464 C C . ARG A 1 183 ? -19.714 9.360 -25.906 1.00 93.38 183 ARG A C 1
ATOM 1466 O O . ARG A 1 183 ? -19.153 9.842 -26.895 1.00 93.38 183 ARG A O 1
ATOM 1473 N N . THR A 1 184 ? -20.556 10.051 -25.136 1.00 94.62 184 THR A N 1
ATOM 1474 C CA . THR A 1 184 ? -21.033 11.413 -25.439 1.00 94.62 184 THR A CA 1
ATOM 1475 C C . THR A 1 184 ? -20.036 12.512 -25.072 1.00 94.62 184 THR A C 1
ATOM 1477 O O . THR A 1 184 ? -20.157 13.625 -25.577 1.00 94.62 184 THR A O 1
ATOM 1480 N N . GLY A 1 185 ? -19.071 12.231 -24.193 1.00 93.50 185 GLY A N 1
ATOM 1481 C CA . GLY A 1 185 ? -18.160 13.228 -23.627 1.00 93.50 185 GLY A CA 1
ATOM 1482 C C . GLY A 1 185 ? -18.815 14.188 -22.625 1.00 93.50 185 GLY A C 1
ATOM 1483 O O . GLY A 1 185 ? -18.176 15.167 -22.244 1.00 93.50 185 GLY A O 1
ATOM 1484 N N . ALA A 1 186 ? -20.066 13.944 -22.223 1.00 93.88 186 ALA A N 1
ATOM 1485 C CA . ALA A 1 186 ? -20.758 14.712 -21.188 1.00 93.88 186 ALA A CA 1
ATOM 1486 C C . ALA A 1 186 ? -20.424 14.209 -19.773 1.00 93.88 186 ALA A C 1
ATOM 1488 O O . ALA A 1 186 ? -19.761 13.187 -19.590 1.00 93.88 186 ALA A O 1
ATOM 1489 N N . ALA A 1 187 ? -20.922 14.929 -18.767 1.00 93.19 187 ALA A N 1
ATOM 1490 C CA . ALA A 1 187 ? -21.007 14.408 -17.411 1.00 93.19 187 ALA A CA 1
ATOM 1491 C C . ALA A 1 187 ? -21.991 13.217 -17.353 1.00 93.19 187 ALA A C 1
ATOM 1493 O O . ALA A 1 187 ? -22.963 13.196 -18.115 1.00 93.19 187 ALA A O 1
ATOM 1494 N N . PRO A 1 188 ? -21.755 12.225 -16.478 1.00 95.12 188 PRO A N 1
ATOM 1495 C CA . PRO A 1 188 ? -22.717 11.160 -16.211 1.00 95.12 188 PRO A CA 1
ATOM 1496 C C . PRO A 1 188 ? -23.972 11.703 -15.518 1.00 95.12 188 PRO A C 1
ATOM 1498 O O . PRO A 1 188 ? -23.945 12.758 -14.885 1.00 95.12 188 PRO A O 1
ATOM 1501 N N . ASN A 1 189 ? -25.068 10.948 -15.604 1.00 95.75 189 ASN A N 1
ATOM 1502 C CA . ASN A 1 189 ? -26.272 11.248 -14.835 1.00 95.75 189 ASN A CA 1
ATOM 1503 C C . ASN A 1 189 ? -25.987 11.113 -13.332 1.00 95.75 189 ASN A C 1
ATOM 1505 O O . ASN A 1 189 ? -25.346 10.151 -12.900 1.00 95.75 189 ASN A O 1
ATOM 1509 N N . VAL A 1 190 ? -26.519 12.049 -12.545 1.00 96.69 190 VAL A N 1
ATOM 1510 C CA . VAL A 1 190 ? -26.512 11.978 -11.076 1.00 96.69 190 VAL A CA 1
ATOM 1511 C C . VAL A 1 190 ? -27.271 10.744 -10.579 1.00 96.69 190 VAL A C 1
ATOM 1513 O O . VAL A 1 190 ? -28.049 10.140 -11.323 1.00 96.69 190 VAL A O 1
ATOM 1516 N N . SER A 1 191 ? -27.010 10.358 -9.336 1.00 97.62 191 SER A N 1
ATOM 1517 C CA . SER A 1 191 ? -27.699 9.280 -8.628 1.00 97.62 191 SER A CA 1
ATOM 1518 C C . SER A 1 191 ? -29.196 9.580 -8.445 1.00 97.62 191 SER A C 1
ATOM 1520 O O . SER A 1 191 ? -29.624 10.732 -8.396 1.00 97.62 191 SER A O 1
ATOM 1522 N N . ASP A 1 192 ? -30.009 8.521 -8.383 1.00 98.00 192 ASP A N 1
ATOM 1523 C CA . ASP A 1 192 ? -31.442 8.604 -8.062 1.00 98.00 192 ASP A CA 1
ATOM 1524 C C . ASP A 1 192 ? -31.680 8.702 -6.539 1.00 98.00 192 ASP A C 1
ATOM 1526 O O . ASP A 1 192 ? -32.772 9.086 -6.113 1.00 98.00 192 ASP A O 1
ATOM 1530 N N . ALA A 1 193 ? -30.696 8.287 -5.729 1.00 98.25 193 ALA A N 1
ATOM 1531 C CA . ALA A 1 193 ? -30.693 8.408 -4.273 1.00 98.25 193 ALA A CA 1
ATOM 1532 C C . ALA A 1 193 ? -29.294 8.212 -3.662 1.00 98.25 193 ALA A C 1
ATOM 1534 O O . ALA A 1 193 ? -28.561 7.296 -4.051 1.00 98.25 193 ALA A O 1
ATOM 1535 N N . TYR A 1 194 ? -28.995 8.941 -2.586 1.00 98.69 194 TYR A N 1
ATOM 1536 C CA . TYR A 1 194 ? -28.039 8.494 -1.567 1.00 98.69 194 TYR A CA 1
ATOM 1537 C C . TYR A 1 194 ? -28.599 7.342 -0.726 1.00 98.69 194 TYR A C 1
ATOM 1539 O O . TYR A 1 194 ? -29.813 7.195 -0.574 1.00 98.69 194 TYR A O 1
ATOM 1547 N N . THR A 1 195 ? -27.710 6.549 -0.126 1.00 98.62 195 THR A N 1
ATOM 1548 C CA . THR A 1 195 ? -28.064 5.410 0.733 1.00 98.62 195 THR A CA 1
ATOM 1549 C C . THR A 1 195 ? -27.187 5.310 1.985 1.00 98.62 195 THR A C 1
ATOM 1551 O O . THR A 1 195 ? -26.034 5.739 1.972 1.00 98.62 195 THR A O 1
ATOM 1554 N N . ILE A 1 196 ? -27.712 4.688 3.045 1.00 98.81 196 ILE A N 1
ATOM 1555 C CA . ILE A 1 196 ? -26.964 4.213 4.221 1.00 98.81 196 ILE A CA 1
ATOM 1556 C C . ILE A 1 196 ? -27.151 2.695 4.305 1.00 98.81 196 ILE A C 1
ATOM 1558 O O . ILE A 1 196 ? -28.280 2.210 4.257 1.00 98.81 196 ILE A O 1
ATOM 1562 N N . ASN A 1 197 ? -26.051 1.937 4.360 1.00 98.38 197 ASN A N 1
ATOM 1563 C CA . ASN A 1 197 ? -26.017 0.477 4.176 1.00 98.38 197 ASN A CA 1
ATOM 1564 C C . ASN A 1 197 ? -26.901 0.023 2.999 1.00 98.38 197 ASN A C 1
ATOM 1566 O O . ASN A 1 197 ? -27.709 -0.899 3.106 1.00 98.38 197 ASN A O 1
ATOM 1570 N N . GLY A 1 198 ? -26.770 0.727 1.870 1.00 97.62 198 GLY A N 1
ATOM 1571 C CA . GLY A 1 198 ? -27.497 0.449 0.634 1.00 97.62 198 GLY A CA 1
ATOM 1572 C C . GLY A 1 198 ? -29.002 0.731 0.676 1.00 97.62 198 GLY A C 1
ATOM 1573 O O . GLY A 1 198 ? -29.672 0.376 -0.289 1.00 97.62 198 GLY A O 1
ATOM 1574 N N . GLN A 1 199 ? -29.560 1.341 1.729 1.00 98.50 199 GLN A N 1
ATOM 1575 C CA . GLN A 1 199 ? -30.975 1.736 1.812 1.00 98.50 199 GLN A CA 1
ATOM 1576 C C . GLN A 1 199 ? -31.154 3.266 1.729 1.00 98.50 199 GLN A C 1
ATOM 1578 O O . GLN A 1 199 ? -30.436 3.982 2.425 1.00 98.50 199 GLN A O 1
ATOM 1583 N N . PRO A 1 200 ? -32.095 3.802 0.921 1.00 98.38 200 PRO A N 1
ATOM 1584 C CA . PRO A 1 200 ? -32.293 5.251 0.796 1.00 98.38 200 PRO A CA 1
ATOM 1585 C C . PRO A 1 200 ? -32.827 5.938 2.063 1.00 98.38 200 PRO A C 1
ATOM 1587 O O . PRO A 1 200 ? -32.434 7.067 2.359 1.00 98.38 200 PRO A O 1
ATOM 1590 N N . GLY A 1 201 ? -33.697 5.265 2.821 1.00 97.56 201 GLY A N 1
ATOM 1591 C CA . GLY A 1 201 ? -34.324 5.800 4.033 1.00 97.56 201 GLY A CA 1
ATOM 1592 C C . GLY A 1 201 ? -35.717 6.406 3.831 1.00 97.56 201 GLY A C 1
ATOM 1593 O O . GLY A 1 201 ? -36.232 6.497 2.714 1.00 97.56 201 GLY A O 1
ATOM 1594 N N . ASP A 1 202 ? -36.314 6.855 4.939 1.00 96.88 202 ASP A N 1
ATOM 1595 C CA . ASP A 1 202 ? -37.714 7.305 5.064 1.00 96.88 202 ASP A CA 1
ATOM 1596 C C . ASP A 1 202 ? -38.107 8.488 4.160 1.00 96.88 202 ASP A C 1
ATOM 1598 O O . ASP A 1 202 ? -39.296 8.728 3.948 1.00 96.88 202 ASP A O 1
ATOM 1602 N N . LEU A 1 203 ? -37.135 9.237 3.629 1.00 96.06 203 LEU A N 1
ATOM 1603 C CA . LEU A 1 203 ? -37.381 10.406 2.775 1.00 96.06 203 LEU A CA 1
ATOM 1604 C C . LEU A 1 203 ? -37.630 10.053 1.295 1.00 96.06 203 LEU A C 1
ATOM 1606 O O . LEU A 1 203 ? -37.943 10.946 0.508 1.00 96.06 203 LEU A O 1
ATOM 1610 N N . TYR A 1 204 ? -37.529 8.773 0.914 1.00 96.88 204 TYR A N 1
ATOM 1611 C CA . TYR A 1 204 ? -37.737 8.307 -0.461 1.00 96.88 204 TYR A CA 1
ATOM 1612 C C . TYR A 1 204 ? -38.960 7.397 -0.610 1.00 96.88 204 TYR A C 1
ATOM 1614 O O . TYR A 1 204 ? -39.299 6.593 0.262 1.00 96.88 204 TYR A O 1
ATOM 1622 N N . ASN A 1 205 ? -39.574 7.456 -1.793 1.00 93.25 205 ASN A N 1
ATOM 1623 C CA . ASN A 1 205 ? -40.691 6.591 -2.161 1.00 93.25 205 ASN A CA 1
ATOM 1624 C C . ASN A 1 205 ? -40.296 5.105 -2.116 1.00 93.25 205 ASN A C 1
ATOM 1626 O O . ASN A 1 205 ? -39.285 4.701 -2.690 1.00 93.25 205 ASN A O 1
ATOM 1630 N N . CYS A 1 206 ? -41.145 4.285 -1.487 1.00 95.00 206 CYS A N 1
ATOM 1631 C CA . CYS A 1 206 ? -40.950 2.840 -1.319 1.00 95.00 206 CYS A CA 1
ATOM 1632 C C . CYS A 1 206 ? -39.636 2.434 -0.614 1.00 95.00 206 CYS A C 1
ATOM 1634 O O . CYS A 1 206 ? -39.068 1.403 -0.975 1.00 95.00 206 CYS A O 1
ATOM 1636 N N . SER A 1 207 ? -39.169 3.220 0.364 1.00 96.25 207 SER A N 1
ATOM 1637 C CA . SER A 1 207 ? -37.938 2.921 1.122 1.00 96.25 207 SER A CA 1
ATOM 1638 C C . SER A 1 207 ? -38.123 2.845 2.646 1.00 96.25 207 SER A C 1
ATOM 1640 O O . SER A 1 207 ? -37.301 2.227 3.313 1.00 96.25 207 SER A O 1
ATOM 1642 N N . SER A 1 208 ? -39.200 3.408 3.208 1.00 92.31 208 SER A N 1
ATOM 1643 C CA . SER A 1 208 ? -39.374 3.552 4.666 1.00 92.31 208 SER A CA 1
ATOM 1644 C C . SER A 1 208 ? -39.571 2.251 5.456 1.00 92.31 208 SER A C 1
ATOM 1646 O O . SER A 1 208 ? -39.384 2.234 6.669 1.00 92.31 208 SER A O 1
ATOM 1648 N N . THR A 1 209 ? -39.957 1.151 4.804 1.00 90.44 209 THR A N 1
ATOM 1649 C CA . THR A 1 209 ? -40.095 -0.162 5.463 1.00 90.44 209 THR A CA 1
ATOM 1650 C C . THR A 1 209 ? -38.752 -0.817 5.758 1.00 90.44 209 THR A C 1
ATOM 1652 O O . THR A 1 209 ? -38.659 -1.617 6.685 1.00 90.44 209 THR A O 1
ATOM 1655 N N . ASP A 1 210 ? -37.728 -0.465 4.979 1.00 93.00 210 ASP A N 1
ATOM 1656 C CA . ASP A 1 210 ? -36.432 -1.141 4.969 1.00 93.00 210 ASP A CA 1
ATOM 1657 C C . ASP A 1 210 ? -35.309 -0.213 5.481 1.00 93.00 210 ASP A C 1
ATOM 1659 O O . ASP A 1 210 ? -34.127 -0.553 5.401 1.00 93.00 210 ASP A O 1
ATOM 1663 N N . THR A 1 211 ? -35.670 0.973 5.989 1.00 96.56 211 THR A N 1
ATOM 1664 C CA . THR A 1 211 ? -34.758 1.952 6.593 1.00 96.56 211 THR A CA 1
ATOM 1665 C C . THR A 1 211 ? -33.950 1.314 7.718 1.00 96.56 211 THR A C 1
ATOM 1667 O O . THR A 1 211 ? -34.498 0.693 8.628 1.00 96.56 211 THR A O 1
ATOM 1670 N N . ILE A 1 212 ? -32.630 1.498 7.675 1.00 97.50 212 ILE A N 1
ATOM 1671 C CA . ILE A 1 212 ? -31.695 0.905 8.636 1.00 97.50 212 ILE A CA 1
ATOM 1672 C C . ILE A 1 212 ? -31.965 1.437 10.044 1.00 97.50 212 ILE A C 1
ATOM 1674 O O . ILE A 1 212 ? -32.031 2.650 10.248 1.00 97.50 212 ILE A O 1
ATOM 1678 N N . ILE A 1 213 ? -32.053 0.531 11.018 1.00 96.69 213 ILE A N 1
ATOM 1679 C CA . ILE A 1 213 ? -32.195 0.851 12.441 1.00 96.69 213 ILE A CA 1
ATOM 1680 C C . ILE A 1 213 ? -30.918 0.433 13.179 1.00 96.69 213 ILE A C 1
ATOM 1682 O O . ILE A 1 213 ? -30.475 -0.709 13.075 1.00 96.69 213 ILE A O 1
ATOM 1686 N N . VAL A 1 214 ? -30.345 1.361 13.945 1.00 96.81 214 VAL A N 1
ATOM 1687 C CA . VAL A 1 214 ? -29.224 1.153 14.868 1.00 96.81 214 VAL A CA 1
ATOM 1688 C C . VAL A 1 214 ? -29.785 1.229 16.296 1.00 96.81 214 VAL A C 1
ATOM 1690 O O . VAL A 1 214 ? -30.042 2.331 16.789 1.00 96.81 214 VAL A O 1
ATOM 1693 N N . PRO A 1 215 ? -30.041 0.087 16.960 1.00 95.44 215 PRO A N 1
ATOM 1694 C CA . PRO A 1 215 ? -30.680 0.068 18.270 1.00 95.44 215 PRO A CA 1
ATOM 1695 C C . PRO A 1 215 ? -29.678 0.360 19.394 1.00 95.44 215 PRO A C 1
ATOM 1697 O O . PRO A 1 215 ? -28.601 -0.239 19.437 1.00 95.44 215 PRO A O 1
ATOM 1700 N N . VAL A 1 216 ? -30.063 1.219 20.341 1.00 95.38 216 VAL A N 1
ATOM 1701 C CA . VAL A 1 216 ? -29.231 1.632 21.483 1.00 95.38 216 VAL A CA 1
ATOM 1702 C C . VAL A 1 216 ? -29.958 1.524 22.825 1.00 95.38 216 VAL A C 1
ATOM 1704 O O . VAL A 1 216 ? -31.177 1.696 22.917 1.00 95.38 216 VAL A O 1
ATOM 1707 N N . ASP A 1 217 ? -29.198 1.238 23.877 1.00 95.44 217 ASP A N 1
ATOM 1708 C CA . ASP A 1 217 ? -29.646 1.266 25.271 1.00 95.44 217 ASP A CA 1
ATOM 1709 C C . ASP A 1 217 ? -29.303 2.621 25.920 1.00 95.44 217 ASP A C 1
ATOM 1711 O O . ASP A 1 217 ? -28.231 3.182 25.699 1.00 95.44 217 ASP A O 1
ATOM 1715 N N . SER A 1 218 ? -30.219 3.171 26.724 1.00 95.19 218 SER A N 1
ATOM 1716 C CA . SER A 1 218 ? -30.074 4.521 27.296 1.00 95.19 218 SER A CA 1
ATOM 1717 C C . SER A 1 218 ? -28.809 4.649 28.154 1.00 95.19 218 SER A C 1
ATOM 1719 O O . SER A 1 218 ? -28.606 3.870 29.084 1.00 95.19 218 SER A O 1
ATOM 1721 N N . GLY A 1 219 ? -27.990 5.664 27.876 1.00 94.38 219 GLY A N 1
ATOM 1722 C CA . GLY A 1 219 ? -26.724 5.926 28.564 1.00 94.38 219 GLY A CA 1
ATOM 1723 C C . GLY A 1 219 ? -25.533 5.068 28.115 1.00 94.38 219 GLY A C 1
ATOM 1724 O O . GLY A 1 219 ? -24.433 5.283 28.620 1.00 94.38 219 GLY A O 1
ATOM 1725 N N . GLU A 1 220 ? -25.700 4.121 27.183 1.00 95.38 220 GLU A N 1
ATOM 1726 C CA . GLU A 1 220 ? -24.569 3.350 26.648 1.00 95.38 220 GLU A CA 1
ATOM 1727 C C . GLU A 1 220 ? -23.745 4.176 25.638 1.00 95.38 220 GLU A C 1
ATOM 1729 O O . GLU A 1 220 ? -24.273 5.063 24.963 1.00 95.38 220 GLU A O 1
ATOM 1734 N N . THR A 1 221 ? -22.451 3.865 25.506 1.00 97.38 221 THR A N 1
ATOM 1735 C CA . THR A 1 221 ? -21.588 4.415 24.448 1.00 97.38 221 THR A CA 1
ATOM 1736 C C . THR A 1 221 ? -21.288 3.341 23.408 1.00 97.38 221 THR A C 1
ATOM 1738 O O . THR A 1 221 ? -20.788 2.264 23.740 1.00 97.38 221 THR A O 1
ATOM 1741 N N . ASN A 1 222 ? -21.559 3.665 22.147 1.00 97.44 222 ASN A N 1
ATOM 1742 C CA . ASN A 1 222 ? -21.394 2.802 20.981 1.00 97.44 222 ASN A CA 1
ATOM 1743 C C . ASN A 1 222 ? -20.395 3.410 19.990 1.00 97.44 222 ASN A C 1
ATOM 1745 O O . ASN A 1 222 ? -20.174 4.621 19.991 1.00 97.44 222 ASN A O 1
ATOM 1749 N N . LEU A 1 223 ? -19.821 2.572 19.128 1.00 98.38 223 LEU A N 1
ATOM 1750 C CA . LEU A 1 223 ? -18.918 2.984 18.055 1.00 98.38 223 LEU A CA 1
ATOM 1751 C C . LEU A 1 223 ? -19.636 2.895 16.704 1.00 98.38 223 LEU A C 1
ATOM 1753 O O . LEU A 1 223 ? -20.031 1.812 16.272 1.00 98.38 223 LEU A O 1
ATOM 1757 N N . LEU A 1 224 ? -19.795 4.029 16.026 1.00 98.56 224 LEU A N 1
ATOM 1758 C CA . LEU A 1 224 ? -20.259 4.071 14.642 1.00 98.56 224 LEU A CA 1
ATOM 1759 C C . LEU A 1 224 ? -19.042 4.149 13.718 1.00 98.56 224 LEU A C 1
ATOM 1761 O O . LEU A 1 224 ? -18.215 5.053 13.839 1.00 98.56 224 LEU A O 1
ATOM 1765 N N . ARG A 1 225 ? -18.958 3.193 12.796 1.00 98.69 225 ARG A N 1
ATOM 1766 C CA . ARG A 1 225 ? -17.886 3.030 11.813 1.00 98.69 225 ARG A CA 1
ATOM 1767 C C . ARG A 1 225 ? -18.389 3.549 10.468 1.00 98.69 225 ARG A C 1
ATOM 1769 O O . ARG A 1 225 ? -19.036 2.817 9.717 1.00 98.69 225 ARG A O 1
ATOM 1776 N N . VAL A 1 226 ? -18.211 4.845 10.212 1.00 98.81 226 VAL A N 1
ATOM 1777 C CA . VAL A 1 226 ? -18.789 5.523 9.039 1.00 98.81 226 VAL A CA 1
ATOM 1778 C C . VAL A 1 226 ? -17.830 5.404 7.858 1.00 98.81 226 VAL A C 1
ATOM 1780 O O . VAL A 1 226 ? -16.658 5.741 7.982 1.00 98.81 226 VAL A O 1
ATOM 1783 N N . VAL A 1 227 ? -18.321 4.947 6.707 1.00 98.81 227 VAL A N 1
ATOM 1784 C CA . VAL A 1 227 ? -17.536 4.771 5.472 1.00 98.81 227 VAL A CA 1
ATOM 1785 C C . VAL A 1 227 ? -18.217 5.541 4.351 1.00 98.81 227 VAL A C 1
ATOM 1787 O O . VAL A 1 227 ? -19.402 5.312 4.108 1.00 98.81 227 VAL A O 1
ATOM 1790 N N . ASN A 1 228 ? -17.506 6.411 3.628 1.00 98.75 228 ASN A N 1
ATOM 1791 C CA . ASN A 1 228 ? -18.051 6.980 2.394 1.00 98.75 228 ASN A CA 1
ATOM 1792 C C . ASN A 1 228 ? -17.657 6.136 1.168 1.00 98.75 228 ASN A C 1
ATOM 1794 O O . ASN A 1 228 ? -16.622 6.347 0.535 1.00 98.75 228 ASN A O 1
ATOM 1798 N N . SER A 1 229 ? -18.539 5.198 0.823 1.00 98.25 229 SER A N 1
ATOM 1799 C CA . SER A 1 229 ? -18.467 4.353 -0.375 1.00 98.25 229 SER A CA 1
ATOM 1800 C C . SER A 1 229 ? -19.172 4.947 -1.611 1.00 98.25 229 SER A C 1
ATOM 1802 O O . SER A 1 229 ? -19.229 4.286 -2.649 1.00 98.25 229 SER A O 1
ATOM 1804 N N . ALA A 1 230 ? -19.685 6.186 -1.550 1.00 97.06 230 ALA A N 1
ATOM 1805 C CA . ALA A 1 230 ? -20.299 6.875 -2.693 1.00 97.06 230 ALA A CA 1
ATOM 1806 C C . ALA A 1 230 ? -19.331 6.987 -3.886 1.00 97.06 230 ALA A C 1
ATOM 1808 O O . ALA A 1 230 ? -18.107 6.989 -3.721 1.00 97.06 230 ALA A O 1
ATOM 1809 N N . LEU A 1 231 ? -19.854 7.079 -5.110 1.00 95.00 231 LEU A N 1
ATOM 1810 C CA . LEU A 1 231 ? -19.024 7.144 -6.315 1.00 95.00 231 LEU A CA 1
ATOM 1811 C C . LEU A 1 231 ? -18.470 8.538 -6.553 1.00 95.00 231 LEU A C 1
ATOM 1813 O O . LEU A 1 231 ? -17.279 8.683 -6.819 1.00 95.00 231 LEU A O 1
ATOM 1817 N N . ASN A 1 232 ? -19.342 9.543 -6.492 1.00 94.19 232 ASN A N 1
ATOM 1818 C CA . ASN A 1 232 ? -19.061 10.879 -7.007 1.00 94.19 232 ASN A CA 1
ATOM 1819 C C . ASN A 1 232 ? -19.402 11.998 -6.007 1.00 94.19 232 ASN A C 1
ATOM 1821 O O . ASN A 1 232 ? -19.427 13.162 -6.401 1.00 94.19 232 ASN A O 1
ATOM 1825 N N . GLN A 1 233 ? -19.638 11.681 -4.726 1.00 95.62 233 GLN A N 1
ATOM 1826 C CA . GLN A 1 233 ? -20.114 12.671 -3.756 1.00 95.62 233 GLN A CA 1
ATOM 1827 C C . GLN A 1 233 ? -19.404 12.652 -2.390 1.00 95.62 233 GLN A C 1
ATOM 1829 O O . GLN A 1 233 ? -19.364 11.640 -1.692 1.00 95.62 233 GLN A O 1
ATOM 1834 N N . GLN A 1 234 ? -18.931 13.827 -1.957 1.00 96.69 234 GLN A N 1
ATOM 1835 C CA . GLN A 1 234 ? -18.551 14.096 -0.562 1.00 96.69 234 GLN A CA 1
ATOM 1836 C C . GLN A 1 234 ? -19.812 14.337 0.275 1.00 96.69 234 GLN A C 1
ATOM 1838 O O . GLN A 1 234 ? -20.702 15.066 -0.169 1.00 96.69 234 GLN A O 1
ATOM 1843 N N . LEU A 1 235 ? -19.910 13.750 1.466 1.00 98.31 235 LEU A N 1
ATOM 1844 C CA . LEU A 1 235 ? -21.138 13.747 2.263 1.00 98.31 235 LEU A CA 1
ATOM 1845 C C . LEU A 1 235 ? -20.917 14.361 3.649 1.00 98.31 235 LEU A C 1
ATOM 1847 O O . LEU A 1 235 ? -20.007 13.972 4.383 1.00 98.31 235 LEU A O 1
ATOM 1851 N N . PHE A 1 236 ? -21.807 15.278 4.031 1.00 98.69 236 PHE A N 1
ATOM 1852 C CA . PHE A 1 236 ? -22.037 15.612 5.431 1.00 98.69 236 PHE A CA 1
ATOM 1853 C C . PHE A 1 236 ? -22.856 14.504 6.088 1.00 98.69 236 PHE A C 1
ATOM 1855 O O . PHE A 1 236 ? -23.865 14.079 5.526 1.00 98.69 236 PHE A O 1
ATOM 1862 N N . PHE A 1 237 ? -22.476 14.106 7.300 1.00 98.75 237 PHE A N 1
ATOM 1863 C CA . PHE A 1 237 ? -23.167 13.100 8.110 1.00 98.75 237 PHE A CA 1
ATOM 1864 C C . PHE A 1 237 ? -23.468 13.656 9.507 1.00 98.75 237 PHE A C 1
ATOM 1866 O O . PHE A 1 237 ? -22.587 14.240 10.145 1.00 98.75 237 PHE A O 1
ATOM 1873 N N . LYS A 1 238 ? -24.701 13.475 9.996 1.00 98.69 238 LYS A N 1
ATOM 1874 C CA . LYS A 1 238 ? -25.139 13.897 11.340 1.00 98.69 238 LYS A CA 1
ATOM 1875 C C . LYS A 1 238 ? -26.067 12.869 11.977 1.00 98.69 238 LYS A C 1
ATOM 1877 O O . LYS A 1 238 ? -26.792 12.165 11.282 1.00 98.69 238 LYS A O 1
ATOM 1882 N N . VAL A 1 239 ? -26.119 12.870 13.306 1.00 98.69 239 VAL A N 1
ATOM 1883 C CA . VAL A 1 239 ? -27.140 12.164 14.092 1.00 98.69 239 VAL A CA 1
ATOM 1884 C C . VAL A 1 239 ? -27.926 13.202 14.891 1.00 98.69 239 VAL A C 1
ATOM 1886 O O . VAL A 1 239 ? -27.331 14.075 15.523 1.00 98.69 239 VAL A O 1
ATOM 1889 N N . ALA A 1 240 ? -29.259 13.172 14.826 1.00 98.50 240 ALA A N 1
ATOM 1890 C CA . ALA A 1 240 ? -30.099 14.182 15.471 1.00 98.50 240 ALA A CA 1
ATOM 1891 C C . ALA A 1 240 ? -29.852 14.255 16.982 1.00 98.50 240 ALA A C 1
ATOM 1893 O O . ALA A 1 240 ? -29.886 13.239 17.666 1.00 98.50 240 ALA A O 1
ATOM 1894 N N . ASN A 1 241 ? -29.616 15.468 17.486 1.00 97.94 241 ASN A N 1
ATOM 1895 C CA . ASN A 1 241 ? -29.326 15.818 18.884 1.00 97.94 241 ASN A CA 1
ATOM 1896 C C . ASN A 1 241 ? -28.095 15.159 19.540 1.00 97.94 241 ASN A C 1
ATOM 1898 O O . ASN A 1 241 ? -27.749 15.542 20.653 1.00 97.94 241 ASN A O 1
ATOM 1902 N N . HIS A 1 242 ? -27.395 14.246 18.869 1.00 98.44 242 HIS A N 1
ATOM 1903 C CA . HIS A 1 242 ? -26.232 13.560 19.430 1.00 98.44 242 HIS A CA 1
ATOM 1904 C C . HIS A 1 242 ? -24.924 14.238 19.010 1.00 98.44 242 HIS A C 1
ATOM 1906 O O . HIS A 1 242 ? -24.781 14.737 17.890 1.00 98.44 242 HIS A O 1
ATOM 1912 N N . LYS A 1 243 ? -23.937 14.224 19.910 1.00 98.19 243 LYS A N 1
ATOM 1913 C CA . LYS A 1 243 ? -22.551 14.577 19.586 1.00 98.19 243 LYS A CA 1
ATOM 1914 C C . LYS A 1 243 ? -21.775 13.328 19.168 1.00 98.19 243 LYS A C 1
ATOM 1916 O O . LYS A 1 243 ? -22.043 12.231 19.647 1.00 98.19 243 LYS A O 1
ATOM 1921 N N . LEU A 1 244 ? -20.801 13.524 18.286 1.00 98.56 244 LEU A N 1
ATOM 1922 C CA . LEU A 1 244 ? -19.941 12.486 17.727 1.00 98.56 244 LEU A CA 1
ATOM 1923 C C . LEU A 1 244 ? -18.509 12.763 18.186 1.00 98.56 244 LEU A C 1
ATOM 1925 O O . LEU A 1 244 ? -17.954 13.811 17.852 1.00 98.56 244 LEU A O 1
ATOM 1929 N N . THR A 1 245 ? -17.914 11.856 18.955 1.00 98.75 245 THR A N 1
ATOM 1930 C CA . THR A 1 245 ? -16.506 11.957 19.362 1.00 98.75 245 THR A CA 1
ATOM 1931 C C . THR A 1 245 ? -15.666 11.107 18.424 1.00 98.75 245 THR A C 1
ATOM 1933 O O . THR A 1 245 ? -15.691 9.883 18.505 1.00 98.75 245 THR A O 1
ATOM 1936 N N . VAL A 1 246 ? -14.951 11.759 17.511 1.00 98.81 246 VAL A N 1
ATOM 1937 C CA . VAL A 1 246 ? -14.080 11.103 16.532 1.00 98.81 246 VAL A CA 1
ATOM 1938 C C . VAL A 1 246 ? -12.879 10.503 17.254 1.00 98.81 246 VAL A C 1
ATOM 1940 O O . VAL A 1 246 ? -12.228 11.199 18.033 1.00 98.81 246 VAL A O 1
ATOM 1943 N N . VAL A 1 247 ? -12.600 9.222 17.004 1.00 98.50 247 VAL A N 1
ATOM 1944 C CA . VAL A 1 247 ? -11.509 8.458 17.639 1.00 98.50 247 VAL A CA 1
ATOM 1945 C C . VAL A 1 247 ? -10.575 7.768 16.640 1.00 98.50 247 VAL A C 1
ATOM 1947 O O . VAL A 1 247 ? -9.433 7.476 16.993 1.00 98.50 247 VAL A O 1
ATOM 1950 N N . GLY A 1 248 ? -10.997 7.590 15.386 1.00 97.88 248 GLY A N 1
ATOM 1951 C CA . GLY A 1 248 ? -10.141 7.102 14.303 1.00 97.88 248 GLY A CA 1
ATOM 1952 C C . GLY A 1 248 ? -10.602 7.560 12.919 1.00 97.88 248 GLY A C 1
ATOM 1953 O O . GLY A 1 248 ? -11.741 7.997 12.746 1.00 97.88 248 GLY A O 1
ATOM 1954 N N . ALA A 1 249 ? -9.703 7.465 11.944 1.00 97.56 249 ALA A N 1
ATOM 1955 C CA . ALA A 1 249 ? -9.963 7.637 10.516 1.00 97.56 249 ALA A CA 1
ATOM 1956 C C . ALA A 1 249 ? -8.960 6.786 9.720 1.00 97.56 249 ALA A C 1
ATOM 1958 O O . ALA A 1 249 ? -7.804 6.675 10.127 1.00 97.56 249 ALA A O 1
ATOM 1959 N N . ASP A 1 250 ? -9.405 6.169 8.625 1.00 96.81 250 ASP A N 1
ATOM 1960 C CA . ASP A 1 250 ? -8.593 5.371 7.691 1.00 96.81 250 ASP A CA 1
ATOM 1961 C C . ASP A 1 250 ? -7.685 4.332 8.402 1.00 96.81 250 ASP A C 1
ATOM 1963 O O . ASP A 1 250 ? -6.465 4.284 8.225 1.00 96.81 250 ASP A O 1
ATOM 1967 N N . ALA A 1 251 ? -8.305 3.536 9.287 1.00 96.88 251 ALA A N 1
ATOM 1968 C CA . ALA A 1 251 ? -7.669 2.577 10.206 1.00 96.88 251 ALA A CA 1
ATOM 1969 C C . ALA A 1 251 ? -6.411 3.098 10.936 1.00 96.88 251 ALA A C 1
ATOM 1971 O O . ALA A 1 251 ? -5.417 2.385 11.121 1.00 96.88 251 ALA A O 1
ATOM 1972 N N . SER A 1 252 ? -6.478 4.361 11.362 1.00 94.25 252 SER A N 1
ATOM 1973 C CA . SER A 1 252 ? -5.531 5.008 12.265 1.00 94.25 252 SER A CA 1
ATOM 1974 C C . SER A 1 252 ? -6.282 5.767 13.361 1.00 94.25 252 SER A C 1
ATOM 1976 O O . SER A 1 252 ? -7.195 6.550 13.086 1.00 94.25 252 SER A O 1
ATOM 1978 N N . TYR A 1 253 ? -5.886 5.592 14.623 1.00 96.19 253 TYR A N 1
ATOM 1979 C CA . TYR A 1 253 ? -6.432 6.400 15.717 1.00 96.19 253 TYR A CA 1
ATOM 1980 C C . TYR A 1 253 ? -6.055 7.877 15.564 1.00 96.19 253 TYR A C 1
ATOM 1982 O O . TYR A 1 253 ? -4.969 8.211 15.085 1.00 96.19 253 TYR A O 1
ATOM 1990 N N . VAL A 1 254 ? -6.925 8.768 16.041 1.00 96.06 254 VAL A N 1
ATOM 1991 C CA . VAL A 1 254 ? -6.709 10.224 16.045 1.00 96.06 254 VAL A CA 1
ATOM 1992 C C . VAL A 1 254 ? -6.762 10.767 17.471 1.00 96.06 254 VAL A C 1
ATOM 1994 O O . VAL A 1 254 ? -7.298 10.125 18.374 1.00 96.06 254 VAL A O 1
ATOM 1997 N N . LYS A 1 255 ? -6.215 11.964 17.709 1.00 97.31 255 LYS A N 1
ATOM 1998 C CA . LYS A 1 255 ? -6.441 12.686 18.967 1.00 97.31 255 LYS A CA 1
ATOM 1999 C C . LYS A 1 255 ? -7.946 12.963 19.085 1.00 97.31 255 LYS A C 1
ATOM 2001 O O . LYS A 1 255 ? -8.451 13.684 18.223 1.00 97.31 255 LYS A O 1
ATOM 2006 N N . PRO A 1 256 ? -8.656 12.458 20.112 1.00 98.19 256 PRO A N 1
ATOM 2007 C CA . PRO A 1 256 ? -10.108 12.544 20.118 1.00 98.19 256 PRO A CA 1
ATOM 2008 C C . PRO A 1 256 ? -10.628 13.982 20.119 1.00 98.19 256 PRO A C 1
ATOM 2010 O O . PRO A 1 256 ? -10.134 14.832 20.867 1.00 98.19 256 PRO A O 1
ATOM 2013 N N . PHE A 1 257 ? -11.643 14.243 19.295 1.00 98.31 257 PHE A N 1
ATOM 2014 C CA . PHE A 1 257 ? -12.343 15.526 19.237 1.00 98.31 257 PHE A CA 1
ATOM 2015 C C . PHE A 1 257 ? -13.844 15.323 19.014 1.00 98.31 257 PHE A C 1
ATOM 2017 O O . PHE A 1 257 ? -14.270 14.393 18.332 1.00 98.31 257 PHE A O 1
ATOM 2024 N N . THR A 1 258 ? -14.661 16.198 19.600 1.00 98.31 258 THR A N 1
ATOM 2025 C CA . THR A 1 258 ? -16.124 16.088 19.547 1.00 98.31 258 THR A CA 1
ATOM 2026 C C . THR A 1 258 ? -16.720 17.103 18.576 1.00 98.31 258 THR A C 1
ATOM 2028 O O . THR A 1 258 ? -16.438 18.296 18.657 1.00 98.31 258 THR A O 1
ATOM 2031 N N . THR A 1 259 ? -17.596 16.633 17.690 1.00 98.38 259 THR A N 1
ATOM 2032 C CA . THR A 1 259 ? -18.321 17.424 16.686 1.00 98.38 259 THR A CA 1
ATOM 2033 C C . THR A 1 259 ? -19.820 17.081 16.703 1.00 98.38 259 THR A C 1
ATOM 2035 O O . THR A 1 259 ? -20.254 16.157 17.389 1.00 98.38 259 THR A O 1
ATOM 2038 N N . SER A 1 260 ? -20.638 17.831 15.960 1.00 97.31 260 SER A N 1
ATOM 2039 C CA . SER A 1 260 ? -22.032 17.458 15.644 1.00 97.31 260 SER A CA 1
ATOM 2040 C C . SER A 1 260 ? -22.216 16.974 14.200 1.00 97.31 260 SER A C 1
ATOM 2042 O O . SER A 1 260 ? -23.312 16.566 13.822 1.00 97.31 260 SER A O 1
ATOM 2044 N N . VAL A 1 261 ? -21.164 17.058 13.381 1.00 98.25 261 VAL A N 1
ATOM 2045 C CA . VAL A 1 261 ? -21.176 16.752 11.948 1.00 98.25 261 VAL A CA 1
ATOM 2046 C C . VAL A 1 261 ? -19.829 16.191 11.509 1.00 98.25 261 VAL A C 1
ATOM 2048 O O . VAL A 1 261 ? -18.783 16.688 11.931 1.00 98.25 261 VAL A O 1
ATOM 2051 N N . LEU A 1 262 ? -19.871 15.169 10.659 1.00 98.50 262 LEU A N 1
ATOM 2052 C CA . LEU A 1 262 ? -18.717 14.665 9.917 1.00 98.50 262 LEU A CA 1
ATOM 2053 C C . LEU A 1 262 ? -18.802 15.157 8.471 1.00 98.50 262 LEU A C 1
ATOM 2055 O O . LEU A 1 262 ? -19.904 15.347 7.951 1.00 98.50 262 LEU A O 1
ATOM 2059 N N . MET A 1 263 ? -17.657 15.321 7.816 1.00 97.00 263 MET A N 1
ATOM 2060 C CA . MET A 1 263 ? -17.559 15.537 6.373 1.00 97.00 263 MET A CA 1
ATOM 2061 C C . MET A 1 263 ? -16.595 14.489 5.820 1.00 97.00 263 MET A C 1
ATOM 2063 O O . MET A 1 263 ? -15.425 14.494 6.192 1.00 97.00 263 MET A O 1
ATOM 2067 N N . LEU A 1 264 ? -17.098 13.575 4.988 1.00 96.56 264 LEU A N 1
ATOM 2068 C CA . LEU A 1 264 ? -16.310 12.487 4.407 1.00 96.56 264 LEU A CA 1
ATOM 2069 C C . LEU A 1 264 ? -16.303 12.602 2.881 1.00 96.56 264 LEU A C 1
ATOM 2071 O O . LEU A 1 264 ? -17.364 12.606 2.248 1.00 96.56 264 LEU A O 1
ATOM 2075 N N . GLY A 1 265 ? -15.121 12.621 2.273 1.00 96.19 265 GLY A N 1
ATOM 2076 C CA . GLY A 1 265 ? -14.955 12.346 0.847 1.00 96.19 265 GLY A CA 1
ATOM 2077 C C . GLY A 1 265 ? -15.028 10.841 0.551 1.00 96.19 265 GLY A C 1
ATOM 2078 O O . GLY A 1 265 ? -14.738 10.043 1.442 1.00 96.19 265 GLY A O 1
ATOM 2079 N N . PRO A 1 266 ? -15.402 10.424 -0.674 1.00 97.69 266 PRO A N 1
ATOM 2080 C CA . PRO A 1 266 ? -15.310 9.026 -1.092 1.00 97.69 266 PRO A CA 1
ATOM 2081 C C . PRO A 1 266 ? -13.930 8.425 -0.812 1.00 97.69 266 PRO A C 1
ATOM 2083 O O . PRO A 1 266 ? -12.920 9.100 -1.014 1.00 97.69 266 PRO A O 1
ATOM 2086 N N . GLY A 1 267 ? -13.892 7.177 -0.346 1.00 95.00 267 GLY A N 1
ATOM 2087 C CA . GLY A 1 267 ? -12.667 6.533 0.143 1.00 95.00 267 GLY A CA 1
ATOM 2088 C C . GLY A 1 267 ? -12.520 6.594 1.661 1.00 95.00 267 GLY A C 1
ATOM 2089 O O . GLY A 1 267 ? -12.160 5.592 2.271 1.00 95.00 267 GLY A O 1
ATOM 2090 N N . GLN A 1 268 ? -12.866 7.727 2.278 1.00 97.88 268 GLN A N 1
ATOM 2091 C CA . GLN A 1 268 ? -12.582 7.962 3.693 1.00 97.88 268 GLN A CA 1
ATOM 2092 C C . GLN A 1 268 ? -13.488 7.165 4.633 1.00 97.88 268 GLN A C 1
ATOM 2094 O O . GLN A 1 268 ? -14.696 7.002 4.400 1.00 97.88 268 GLN A O 1
ATOM 2099 N N . THR A 1 269 ? -12.906 6.764 5.759 1.00 98.69 269 THR A N 1
ATOM 2100 C CA . THR A 1 269 ? -13.606 6.192 6.907 1.00 98.69 269 THR A CA 1
ATOM 2101 C C . THR A 1 269 ? -13.452 7.087 8.138 1.00 98.69 269 THR A C 1
ATOM 2103 O O . THR A 1 269 ? -12.523 7.888 8.263 1.00 98.69 269 THR A O 1
ATOM 2106 N N . THR A 1 270 ? -14.396 7.015 9.072 1.00 98.69 270 THR A N 1
ATOM 2107 C CA . THR A 1 270 ? -14.320 7.743 10.342 1.00 98.69 270 THR A CA 1
ATOM 2108 C C . THR A 1 270 ? -15.016 6.956 11.444 1.00 98.69 270 THR A C 1
ATOM 2110 O O . THR A 1 270 ? -16.211 6.665 11.367 1.00 98.69 270 THR A O 1
ATOM 2113 N N . ASP A 1 271 ? -14.258 6.662 12.495 1.00 98.75 271 ASP A N 1
ATOM 2114 C CA . ASP A 1 271 ? -14.701 5.944 13.683 1.00 98.75 271 ASP A CA 1
ATOM 2115 C C . ASP A 1 271 ? -15.117 6.954 14.755 1.00 98.75 271 ASP A C 1
ATOM 2117 O O . ASP A 1 271 ? -14.304 7.775 15.200 1.00 98.75 271 ASP A O 1
ATOM 2121 N N . VAL A 1 272 ? -16.392 6.916 15.160 1.00 98.56 272 VAL A N 1
ATOM 2122 C CA . VAL A 1 272 ? -16.967 7.877 16.113 1.00 98.56 272 VAL A CA 1
ATOM 2123 C C . VAL A 1 272 ? -17.681 7.197 17.274 1.00 98.56 272 VAL A C 1
ATOM 2125 O O . VAL A 1 272 ? -18.560 6.356 17.089 1.00 98.56 272 VAL A O 1
ATOM 2128 N N . LEU A 1 273 ? -17.337 7.604 18.493 1.00 98.69 273 LEU A N 1
ATOM 2129 C CA . LEU A 1 273 ? -18.089 7.254 19.691 1.00 98.69 273 LEU A CA 1
ATOM 2130 C C . LEU A 1 273 ? -19.329 8.146 19.802 1.00 98.69 273 LEU A C 1
ATOM 2132 O O . LEU A 1 273 ? -19.240 9.374 19.702 1.00 98.69 273 LEU A O 1
ATOM 2136 N N . ILE A 1 274 ? -20.472 7.513 20.048 1.00 98.19 274 ILE A N 1
ATOM 2137 C CA . ILE A 1 274 ? -21.761 8.149 20.321 1.00 98.19 274 ILE A CA 1
ATOM 2138 C C . ILE A 1 274 ? -22.300 7.614 21.649 1.00 98.19 274 ILE A C 1
ATOM 2140 O O . ILE A 1 274 ? -22.353 6.403 21.860 1.00 98.19 274 ILE A O 1
ATOM 2144 N N . THR A 1 275 ? -22.695 8.508 22.551 1.00 97.62 275 THR A N 1
ATOM 2145 C CA . THR A 1 275 ? -23.356 8.147 23.812 1.00 97.62 275 THR A CA 1
ATOM 2146 C C . THR A 1 275 ? -24.852 8.378 23.665 1.00 97.62 275 THR A C 1
ATOM 2148 O O . THR A 1 275 ? -25.259 9.442 23.208 1.00 97.62 275 THR A O 1
ATOM 2151 N N . ALA A 1 276 ? -25.667 7.398 24.052 1.00 96.75 276 ALA A N 1
ATOM 2152 C CA . ALA A 1 276 ? -27.125 7.471 24.018 1.00 96.75 276 ALA A CA 1
ATOM 2153 C C . ALA A 1 276 ? -27.672 8.320 25.190 1.00 96.75 276 ALA A C 1
ATOM 2155 O O . ALA A 1 276 ? -28.382 7.821 26.065 1.00 96.75 276 ALA A O 1
ATOM 2156 N N . ASP A 1 277 ? -27.327 9.610 25.217 1.00 96.50 277 ASP A N 1
ATOM 2157 C CA . ASP A 1 277 ? -27.599 10.561 26.309 1.00 96.50 277 ASP A CA 1
ATOM 2158 C C . ASP A 1 277 ? -28.928 11.340 26.184 1.00 96.50 277 ASP A C 1
ATOM 2160 O O . ASP A 1 277 ? -29.382 11.960 27.146 1.00 96.50 277 ASP A O 1
ATOM 2164 N N . GLN A 1 278 ? -29.574 11.288 25.019 1.00 96.50 278 GLN A N 1
ATOM 2165 C CA . GLN A 1 278 ? -30.873 11.911 24.753 1.00 96.50 278 GLN A CA 1
ATOM 2166 C C . GLN A 1 278 ? -32.060 11.145 25.385 1.00 96.50 278 GLN A C 1
ATOM 2168 O O . GLN A 1 278 ? -31.935 9.960 25.706 1.00 96.50 278 GLN A O 1
ATOM 2173 N N . PRO A 1 279 ? -33.239 11.785 25.551 1.00 94.62 279 PRO A N 1
ATOM 2174 C CA . PRO A 1 279 ? -34.458 11.107 25.998 1.00 94.62 279 PRO A CA 1
ATOM 2175 C C . PRO A 1 279 ? -34.840 9.911 25.099 1.00 94.62 279 PRO A C 1
ATOM 2177 O O . PRO A 1 279 ? -34.716 10.023 23.881 1.00 94.62 279 PRO A O 1
ATOM 2180 N N . PRO A 1 280 ? -35.365 8.794 25.645 1.00 93.69 280 PRO A N 1
ATOM 2181 C CA . PRO A 1 280 ? -35.715 7.615 24.851 1.00 93.69 280 PRO A CA 1
ATOM 2182 C C . PRO A 1 280 ? -36.718 7.886 23.719 1.00 93.69 280 PRO A C 1
ATOM 2184 O O . PRO A 1 280 ? -37.921 8.030 23.941 1.00 93.69 280 PRO A O 1
ATOM 2187 N N . ALA A 1 281 ? -36.208 7.940 22.489 1.00 93.12 281 ALA A N 1
ATOM 2188 C CA . ALA A 1 281 ? -36.963 8.224 21.273 1.00 93.12 281 ALA A CA 1
ATOM 2189 C C . ALA A 1 281 ? -36.251 7.651 20.027 1.00 93.12 281 ALA A C 1
ATOM 2191 O O . ALA A 1 281 ? -35.318 6.852 20.124 1.00 93.12 281 ALA A O 1
ATOM 2192 N N . ARG A 1 282 ? -36.705 8.062 18.837 1.00 95.00 282 ARG A N 1
ATOM 2193 C CA . ARG A 1 282 ? -36.091 7.732 17.543 1.00 95.00 282 ARG A CA 1
ATOM 2194 C C . ARG A 1 282 ? -35.414 8.984 16.984 1.00 95.00 282 ARG A C 1
ATOM 2196 O O . ARG A 1 282 ? -36.036 10.047 16.936 1.00 95.00 282 ARG A O 1
ATOM 2203 N N . TYR A 1 283 ? -34.176 8.862 16.525 1.00 97.56 283 TYR A N 1
ATOM 2204 C CA . TYR A 1 283 ? -33.364 9.970 16.017 1.00 97.56 283 TYR A CA 1
ATOM 2205 C C . TYR A 1 283 ? -32.835 9.617 14.629 1.00 97.56 283 TYR A C 1
ATOM 2207 O O . TYR A 1 283 ? -32.267 8.545 14.448 1.00 97.56 283 TYR A O 1
ATOM 2215 N N . TYR A 1 284 ? -32.999 10.492 13.636 1.00 98.62 284 TYR A N 1
ATOM 2216 C CA . TYR A 1 284 ? -32.410 10.239 12.325 1.00 98.62 284 TYR A CA 1
ATOM 2217 C C . TYR A 1 284 ? -30.889 10.387 12.375 1.00 98.62 284 TYR A C 1
ATOM 2219 O O . TYR A 1 284 ? -30.342 11.411 12.795 1.00 98.62 284 TYR A O 1
ATOM 2227 N N . ILE A 1 285 ? -30.227 9.359 11.863 1.00 98.81 285 ILE A N 1
ATOM 2228 C CA . ILE A 1 285 ? -28.913 9.427 11.242 1.00 98.81 285 ILE A CA 1
ATOM 2229 C C . ILE A 1 285 ? -29.169 9.912 9.810 1.00 98.81 285 ILE A C 1
ATOM 2231 O O . ILE A 1 285 ? -29.981 9.314 9.108 1.00 98.81 285 ILE A O 1
ATOM 2235 N N . ALA A 1 286 ? -28.534 10.994 9.369 1.00 98.75 286 ALA A N 1
ATOM 2236 C CA . ALA A 1 286 ? -28.788 11.588 8.058 1.00 98.75 286 ALA A CA 1
ATOM 2237 C C . ALA A 1 286 ? -27.490 11.949 7.331 1.00 98.75 286 ALA A C 1
ATOM 2239 O O . ALA A 1 286 ? -26.553 12.461 7.952 1.00 98.75 286 ALA A O 1
ATOM 2240 N N . ALA A 1 287 ? -27.466 11.738 6.012 1.00 98.69 287 ALA A N 1
ATOM 2241 C CA . ALA A 1 287 ? -26.363 12.155 5.150 1.00 98.69 287 ALA A CA 1
ATOM 2242 C C . ALA A 1 287 ? -26.839 12.909 3.896 1.00 98.69 287 ALA A C 1
ATOM 2244 O O . ALA A 1 287 ? -27.882 12.591 3.319 1.00 98.69 287 ALA A O 1
ATOM 2245 N N . ARG A 1 288 ? -26.071 13.930 3.491 1.00 97.44 288 ARG A N 1
ATOM 2246 C CA . ARG A 1 288 ? -26.369 14.833 2.363 1.00 97.44 288 ARG A CA 1
ATOM 2247 C C . ARG A 1 288 ? -25.086 15.307 1.677 1.00 97.44 288 ARG A C 1
ATOM 2249 O O . ARG A 1 288 ? -24.071 15.491 2.343 1.00 97.44 288 ARG A O 1
ATOM 2256 N N . ALA A 1 289 ? -25.159 15.568 0.374 1.00 97.62 289 ALA A N 1
ATOM 2257 C CA . ALA A 1 289 ? -24.093 16.169 -0.425 1.00 97.62 289 ALA A CA 1
ATOM 2258 C C . ALA A 1 289 ? -23.460 17.434 0.196 1.00 97.62 289 ALA A C 1
ATOM 2260 O O . ALA A 1 289 ? -24.161 18.377 0.570 1.00 97.62 289 ALA A O 1
ATOM 2261 N N . TYR A 1 290 ? -22.126 17.469 0.206 1.00 97.00 290 TYR A N 1
ATOM 2262 C CA . TYR A 1 290 ? -21.316 18.685 0.174 1.00 97.00 290 TYR A CA 1
ATOM 2263 C C . TYR A 1 290 ? -20.828 18.928 -1.269 1.00 97.00 290 TYR A C 1
ATOM 2265 O O . TYR A 1 290 ? -19.997 18.185 -1.790 1.00 97.00 290 TYR A O 1
ATOM 2273 N N . ALA A 1 291 ? -21.366 19.951 -1.930 1.00 93.75 291 ALA A N 1
ATOM 2274 C CA . ALA A 1 291 ? -21.088 20.321 -3.313 1.00 93.75 291 ALA A CA 1
ATOM 2275 C C . ALA A 1 291 ? -20.831 21.837 -3.421 1.00 93.75 291 ALA A C 1
ATOM 2277 O O . ALA A 1 291 ? -21.748 22.655 -3.356 1.00 93.75 291 ALA A O 1
ATOM 2278 N N . SER A 1 292 ? -19.566 22.223 -3.596 1.00 89.12 292 SER A N 1
ATOM 2279 C CA . SER A 1 292 ? -19.135 23.626 -3.732 1.00 89.12 292 SER A CA 1
ATOM 2280 C C . SER A 1 292 ? -18.930 24.083 -5.185 1.00 89.12 292 SER A C 1
ATOM 2282 O O . SER A 1 292 ? -18.768 25.277 -5.439 1.00 89.12 292 SER A O 1
ATOM 2284 N N . ALA A 1 293 ? -18.955 23.159 -6.152 1.00 86.31 293 ALA A N 1
ATOM 2285 C CA . ALA A 1 293 ? -18.772 23.458 -7.571 1.00 86.31 293 ALA A CA 1
ATOM 2286 C C . ALA A 1 293 ? -19.986 24.199 -8.162 1.00 86.31 293 ALA A C 1
ATOM 2288 O O . ALA A 1 293 ? -21.119 23.722 -8.102 1.00 86.31 293 ALA A O 1
ATOM 2289 N N . GLN A 1 294 ? -19.755 25.360 -8.779 1.00 83.38 294 GLN A N 1
ATOM 2290 C CA . GLN A 1 294 ? -20.820 26.141 -9.412 1.00 83.38 294 GLN A CA 1
ATOM 2291 C C . GLN A 1 294 ? -21.276 25.504 -10.732 1.00 83.38 294 GLN A C 1
ATOM 2293 O O . GLN A 1 294 ? -20.457 25.162 -11.582 1.00 83.38 294 GLN A O 1
ATOM 2298 N N . GLY A 1 295 ? -22.592 25.372 -10.921 1.00 82.81 295 GLY A N 1
ATOM 2299 C CA . GLY A 1 295 ? -23.193 24.882 -12.170 1.00 82.81 295 GLY A CA 1
ATOM 2300 C C . GLY A 1 295 ? -23.032 23.380 -12.445 1.00 82.81 295 GLY A C 1
ATOM 2301 O O . GLY A 1 295 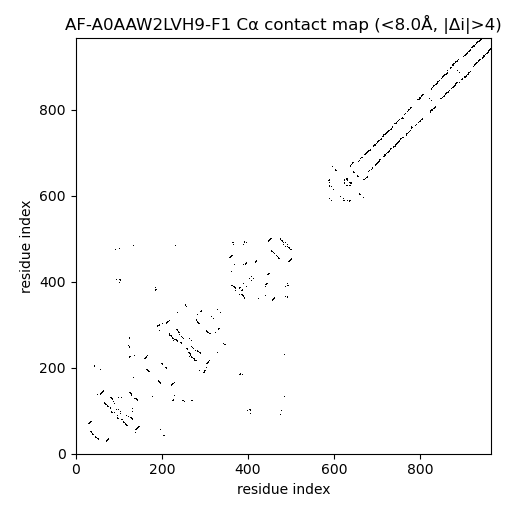? -23.537 22.905 -13.460 1.00 82.81 295 GLY A O 1
ATOM 2302 N N . ALA A 1 296 ? -22.374 22.626 -11.561 1.00 87.31 296 ALA A N 1
ATOM 2303 C CA . ALA A 1 296 ? -22.310 21.170 -11.641 1.00 87.31 296 ALA A CA 1
ATOM 2304 C C . ALA A 1 296 ? -23.593 20.547 -11.049 1.00 87.31 296 ALA A C 1
ATOM 2306 O O . ALA A 1 296 ? -23.963 20.898 -9.926 1.00 87.31 296 ALA A O 1
ATOM 2307 N N . PRO A 1 297 ? -24.288 19.639 -11.760 1.00 91.81 297 PRO A N 1
ATOM 2308 C CA . PRO A 1 297 ? -25.415 18.909 -11.193 1.00 91.81 297 PRO A CA 1
ATOM 2309 C C . PRO A 1 297 ? -24.928 17.863 -10.179 1.00 91.81 297 PRO A C 1
ATOM 2311 O O . PRO A 1 297 ? -23.918 17.197 -10.397 1.00 91.81 297 PRO A O 1
ATOM 2314 N N . PHE A 1 298 ? -25.680 17.699 -9.095 1.00 95.12 298 PHE A N 1
ATOM 2315 C CA . PHE A 1 298 ? -25.471 16.691 -8.054 1.00 95.12 298 PHE A CA 1
ATOM 2316 C C . PHE A 1 298 ? -26.839 16.237 -7.518 1.00 95.12 298 PHE A C 1
ATOM 2318 O O . PHE A 1 298 ? -27.833 16.950 -7.694 1.00 95.12 298 PHE A O 1
ATOM 2325 N N . ASP A 1 299 ? -26.911 15.066 -6.883 1.00 95.25 299 ASP A N 1
ATOM 2326 C CA . ASP A 1 299 ? -28.115 14.668 -6.147 1.00 95.25 299 ASP A CA 1
ATOM 2327 C C . ASP A 1 299 ? -28.240 15.554 -4.887 1.00 95.25 299 ASP A C 1
ATOM 2329 O O . ASP A 1 299 ? -27.340 15.642 -4.059 1.00 95.25 299 ASP A O 1
ATOM 2333 N N . ASN A 1 300 ? -29.350 16.284 -4.755 1.00 95.12 300 ASN A N 1
ATOM 2334 C CA . ASN A 1 300 ? -29.580 17.227 -3.654 1.00 95.12 300 ASN A CA 1
ATOM 2335 C C . ASN A 1 300 ? -30.625 16.720 -2.642 1.00 95.12 300 ASN A C 1
ATOM 2337 O O . ASN A 1 300 ? -31.240 17.508 -1.916 1.00 95.12 300 ASN A O 1
ATOM 2341 N N . THR A 1 301 ? -30.852 15.407 -2.609 1.00 96.44 301 THR A N 1
ATOM 2342 C CA . THR A 1 301 ? -31.692 14.732 -1.613 1.00 96.44 301 THR A CA 1
ATOM 2343 C C . THR A 1 301 ? -30.950 14.523 -0.280 1.00 96.44 301 THR A C 1
ATOM 2345 O O . THR A 1 301 ? -29.922 15.141 0.011 1.00 96.44 301 THR A O 1
ATOM 2348 N N . THR A 1 302 ? -31.512 13.719 0.623 1.00 98.12 302 THR A N 1
ATOM 2349 C CA . THR A 1 302 ? -30.912 13.365 1.916 1.00 98.12 302 THR A CA 1
ATOM 2350 C C . THR A 1 302 ? -31.309 11.935 2.249 1.00 98.12 302 THR A C 1
ATOM 2352 O O . THR A 1 302 ? -32.492 11.605 2.231 1.00 98.12 302 THR A O 1
ATOM 2355 N N . THR A 1 303 ? -30.327 11.088 2.548 1.00 98.69 303 THR A N 1
ATOM 2356 C CA . THR A 1 303 ? -30.558 9.705 2.989 1.00 98.69 303 THR A CA 1
ATOM 2357 C C . THR A 1 303 ? -30.657 9.623 4.503 1.00 98.69 303 THR A C 1
ATOM 2359 O O . THR A 1 303 ? -30.034 10.425 5.207 1.00 98.69 303 THR A O 1
ATOM 2362 N N . THR A 1 304 ? -31.464 8.684 5.001 1.00 98.69 304 THR A N 1
ATOM 2363 C CA . THR A 1 304 ? -31.697 8.504 6.435 1.00 98.69 304 THR A CA 1
ATOM 2364 C C . THR A 1 304 ? -31.604 7.049 6.890 1.00 98.69 304 THR A C 1
ATOM 2366 O O . THR A 1 304 ? -32.000 6.113 6.201 1.00 98.69 304 THR A O 1
ATOM 2369 N N . ALA A 1 305 ? -31.108 6.890 8.111 1.00 98.56 305 ALA A N 1
ATOM 2370 C CA . ALA A 1 305 ? -31.198 5.709 8.959 1.00 98.56 305 ALA A CA 1
ATOM 2371 C C . ALA A 1 305 ? -31.660 6.172 10.355 1.00 98.56 305 ALA A C 1
ATOM 2373 O O . ALA A 1 305 ? -31.759 7.373 10.612 1.00 98.56 305 ALA A O 1
ATOM 2374 N N . ILE A 1 306 ? -31.978 5.259 11.266 1.00 98.12 306 ILE A N 1
ATOM 2375 C CA . ILE A 1 306 ? -32.616 5.589 12.547 1.00 98.12 306 ILE A CA 1
ATOM 2376 C C . ILE A 1 306 ? -31.769 5.049 13.698 1.00 98.12 306 ILE A C 1
ATOM 2378 O O . ILE A 1 306 ? -31.590 3.844 13.826 1.00 98.12 306 ILE A O 1
ATOM 2382 N N . LEU A 1 307 ? -31.291 5.935 14.569 1.00 97.31 307 LEU A N 1
ATOM 2383 C CA . LEU A 1 307 ? -30.819 5.575 15.901 1.00 97.31 307 LEU A CA 1
ATOM 2384 C C . LEU A 1 307 ? -32.051 5.415 16.806 1.00 97.31 307 LEU A C 1
ATOM 2386 O O . LEU A 1 307 ? -32.826 6.361 16.978 1.00 97.31 307 LEU A O 1
ATOM 2390 N N . GLU A 1 308 ? -32.264 4.220 17.349 1.00 95.38 308 GLU A N 1
ATOM 2391 C CA . GLU A 1 308 ? -33.494 3.868 18.067 1.00 95.38 308 GLU A CA 1
ATOM 2392 C C . GLU A 1 308 ? -33.201 3.445 19.503 1.00 95.38 308 GLU A C 1
ATOM 2394 O O . GLU A 1 308 ? -32.537 2.439 19.747 1.00 95.38 308 GLU A O 1
ATOM 2399 N N . TYR A 1 309 ? -33.729 4.194 20.469 1.00 94.81 309 TYR A N 1
ATOM 2400 C CA . TYR A 1 309 ? -33.657 3.806 21.871 1.00 94.81 309 TYR A CA 1
ATOM 2401 C C . TYR A 1 309 ? -34.610 2.644 22.127 1.00 94.81 309 TYR A C 1
ATOM 2403 O O . TYR A 1 309 ? -35.819 2.789 21.944 1.00 94.81 309 TYR A O 1
ATOM 2411 N N . LYS A 1 310 ? -34.110 1.515 22.634 1.00 91.31 310 LYS A N 1
ATOM 2412 C CA . LYS A 1 310 ? -34.972 0.356 22.943 1.00 91.31 310 LYS A CA 1
ATOM 2413 C C . LYS A 1 310 ? -35.979 0.625 24.063 1.00 91.31 310 LYS A C 1
ATOM 2415 O O . LYS A 1 310 ? -36.997 -0.051 24.152 1.00 91.31 310 LYS A O 1
ATOM 2420 N N . SER A 1 311 ? -35.699 1.615 24.911 1.00 87.88 311 SER A N 1
ATOM 2421 C CA . SER A 1 311 ? -36.600 2.120 25.950 1.00 87.88 311 SER A CA 1
ATOM 2422 C C . SER A 1 311 ? -37.567 3.208 25.458 1.00 87.88 311 SER A C 1
ATOM 2424 O O . SER A 1 311 ? -38.280 3.791 26.275 1.00 87.88 311 SER A O 1
ATOM 2426 N N . ALA A 1 312 ? -37.602 3.513 24.153 1.00 81.12 312 ALA A N 1
ATOM 2427 C CA . ALA A 1 312 ? -38.562 4.460 23.597 1.00 81.12 312 ALA A CA 1
ATOM 2428 C C . ALA A 1 312 ? -40.009 3.980 23.852 1.00 81.12 312 ALA A C 1
ATOM 2430 O O . ALA A 1 312 ? -40.293 2.786 23.712 1.00 81.12 312 ALA A O 1
ATOM 2431 N N . PRO A 1 313 ? -40.947 4.880 24.206 1.00 73.25 313 PRO A N 1
ATOM 2432 C CA . PRO A 1 313 ? -42.334 4.498 24.447 1.00 73.25 313 PRO A CA 1
ATOM 2433 C C . PRO A 1 313 ? -42.956 3.801 23.233 1.00 73.25 313 PRO A C 1
ATOM 2435 O O . PRO A 1 313 ? -42.819 4.270 22.102 1.00 73.25 313 PRO A O 1
ATOM 2438 N N . CYS A 1 314 ? -43.703 2.720 23.464 1.00 66.44 314 CYS A N 1
ATOM 2439 C CA . CYS A 1 314 ? -44.538 2.134 22.418 1.00 66.44 314 CYS A CA 1
ATOM 2440 C C . CYS A 1 314 ? -45.539 3.189 21.907 1.00 66.44 314 CYS A C 1
ATOM 2442 O O . CYS A 1 314 ? -46.172 3.859 22.731 1.00 66.44 314 CYS A O 1
ATOM 2444 N N . PRO A 1 315 ? -45.733 3.342 20.584 1.00 62.06 315 PRO A N 1
ATOM 2445 C CA . PRO A 1 315 ? -46.726 4.273 20.072 1.00 62.06 315 PRO A CA 1
ATOM 2446 C C . PRO A 1 315 ? -48.129 3.901 20.565 1.00 62.06 315 PRO A C 1
ATOM 2448 O O . PRO A 1 315 ? -48.518 2.731 20.539 1.00 62.06 315 PRO A O 1
ATOM 2451 N N . ALA A 1 316 ? -48.925 4.899 20.954 1.00 61.06 316 ALA A N 1
ATOM 2452 C CA . ALA A 1 316 ? -50.362 4.699 21.129 1.00 61.06 316 ALA A CA 1
ATOM 2453 C C . ALA A 1 316 ? -50.969 4.166 19.815 1.00 61.06 316 ALA A C 1
ATOM 2455 O O . ALA A 1 316 ? -50.531 4.563 18.733 1.00 61.06 316 ALA A O 1
ATOM 2456 N N . LYS A 1 317 ? -51.969 3.272 19.887 1.00 48.00 317 LYS A N 1
ATOM 2457 C CA . LYS A 1 317 ? -52.581 2.643 18.697 1.00 48.00 317 LYS A CA 1
ATOM 2458 C C . LYS A 1 317 ? -52.957 3.697 17.642 1.00 48.00 317 LYS A C 1
ATOM 2460 O O . LYS A 1 317 ? -53.857 4.497 17.870 1.00 48.00 317 LYS A O 1
ATOM 2465 N N . GLY A 1 318 ? -52.284 3.660 16.489 1.00 54.81 318 GLY A N 1
ATOM 2466 C CA . GLY A 1 318 ? -52.506 4.575 15.361 1.00 54.81 318 GLY A CA 1
ATOM 2467 C C . GLY A 1 318 ? -51.565 5.787 15.280 1.00 54.81 318 GLY A C 1
ATOM 2468 O O . GLY A 1 318 ? -51.598 6.494 14.277 1.00 54.81 318 GLY A O 1
ATOM 2469 N N . ALA A 1 319 ? -50.700 6.026 16.270 1.00 57.91 319 ALA A N 1
ATOM 2470 C CA . ALA A 1 319 ? -49.690 7.083 16.218 1.00 57.91 319 ALA A CA 1
ATOM 2471 C C . ALA A 1 319 ? -48.375 6.580 15.593 1.00 57.91 319 ALA A C 1
ATOM 2473 O O . ALA A 1 319 ? -47.840 5.550 15.995 1.00 57.91 319 ALA A O 1
ATOM 2474 N N . THR A 1 320 ? -47.803 7.331 14.650 1.00 60.03 320 THR A N 1
ATOM 2475 C CA . THR A 1 320 ? -46.445 7.082 14.135 1.00 60.03 320 THR A CA 1
ATOM 2476 C C . THR A 1 320 ? -45.429 7.933 14.895 1.00 60.03 320 THR A C 1
ATOM 2478 O O . THR A 1 320 ? -45.454 9.161 14.771 1.00 60.03 320 THR A O 1
ATOM 2481 N N . ILE A 1 321 ? -44.499 7.312 15.629 1.00 70.75 321 ILE A N 1
ATOM 2482 C CA . ILE A 1 321 ? -43.354 8.028 16.217 1.00 70.75 321 ILE A CA 1
ATOM 2483 C C . ILE A 1 321 ? -42.381 8.381 15.087 1.00 70.75 321 ILE A C 1
ATOM 2485 O O . ILE A 1 321 ? -41.579 7.551 14.647 1.00 70.75 321 ILE A O 1
ATOM 2489 N N . LYS A 1 322 ? -42.485 9.618 14.590 1.00 85.69 322 LYS A N 1
ATOM 2490 C CA . LYS A 1 322 ? -41.555 10.175 13.603 1.00 85.69 322 LYS A CA 1
ATOM 2491 C C . LYS A 1 322 ? -40.190 10.411 14.264 1.00 85.69 322 LYS A C 1
ATOM 2493 O O . LYS A 1 322 ? -40.162 11.069 15.305 1.00 85.69 322 LYS A O 1
ATOM 2498 N N . PRO A 1 323 ? -39.078 9.922 13.688 1.00 93.56 323 PRO A N 1
ATOM 2499 C CA . PRO A 1 323 ? -37.754 10.227 14.210 1.00 93.56 323 PRO A CA 1
ATOM 2500 C C . PRO A 1 323 ? -37.425 11.723 14.116 1.00 93.56 323 PRO A C 1
ATOM 2502 O O . PRO A 1 323 ? -37.867 12.418 13.197 1.00 93.56 323 PRO A O 1
ATOM 2505 N N . VAL A 1 324 ? -36.636 12.223 15.068 1.00 96.25 324 VAL A N 1
ATOM 2506 C CA . VAL A 1 324 ? -36.164 13.617 15.083 1.00 96.25 324 VAL A CA 1
ATOM 2507 C C . VAL A 1 324 ? -35.138 13.818 13.965 1.00 96.25 324 VAL A C 1
ATOM 2509 O O . VAL A 1 324 ? -34.191 13.044 13.860 1.00 96.25 324 VAL A O 1
ATOM 2512 N N . MET A 1 325 ? -35.299 14.851 13.134 1.00 96.69 325 MET A N 1
ATOM 2513 C CA . MET A 1 325 ? -34.382 15.169 12.028 1.00 96.69 325 MET A CA 1
ATOM 2514 C C . MET A 1 325 ? -33.272 16.136 12.481 1.00 96.69 325 MET A C 1
ATOM 2516 O O . MET A 1 325 ? -33.588 17.122 13.149 1.00 96.69 325 MET A O 1
ATOM 2520 N N . PRO A 1 326 ? -31.990 15.924 12.119 1.00 97.31 326 PRO A N 1
ATOM 2521 C CA . PRO A 1 326 ? -30.944 16.907 12.382 1.00 97.31 326 PRO A CA 1
ATOM 2522 C C . PRO A 1 326 ? -31.059 18.109 11.436 1.00 97.31 326 PRO A C 1
ATOM 2524 O O . PRO A 1 326 ? -31.332 17.957 10.245 1.00 97.31 326 PRO A O 1
ATOM 2527 N N . THR A 1 327 ? -30.722 19.306 11.922 1.00 96.94 327 THR A N 1
ATOM 2528 C CA . THR A 1 327 ? -30.422 20.443 11.039 1.00 96.94 327 THR A CA 1
ATOM 2529 C C . THR A 1 327 ? -29.122 20.155 10.286 1.00 96.94 327 THR A C 1
ATOM 2531 O O . THR A 1 327 ? -28.034 20.182 10.876 1.00 96.94 327 THR A O 1
ATOM 2534 N N . MET A 1 328 ? -29.235 19.838 8.997 1.00 97.44 328 MET A N 1
ATOM 2535 C CA . MET A 1 328 ? -28.096 19.601 8.105 1.00 97.44 328 MET A CA 1
ATOM 2536 C C . MET A 1 328 ? -27.436 20.926 7.685 1.00 97.44 328 MET A C 1
ATOM 2538 O O . MET A 1 328 ? -28.143 21.930 7.573 1.00 97.44 328 MET A O 1
ATOM 2542 N N . PRO A 1 329 ? -26.114 20.952 7.421 1.00 97.38 329 PRO A N 1
ATOM 2543 C CA . PRO A 1 329 ? -25.465 22.105 6.803 1.00 97.38 329 PRO A CA 1
ATOM 2544 C C . PRO A 1 329 ? -26.052 22.400 5.416 1.00 97.38 329 PRO A C 1
ATOM 2546 O O . PRO A 1 329 ? -26.683 21.540 4.786 1.00 97.38 329 PRO A O 1
ATOM 2549 N N . ALA A 1 330 ? -25.810 23.610 4.911 1.00 96.88 330 ALA A N 1
ATOM 2550 C CA . ALA A 1 330 ? -26.030 23.888 3.498 1.00 96.88 330 ALA A CA 1
ATOM 2551 C C . ALA A 1 330 ? -25.065 23.038 2.656 1.00 96.88 330 ALA A C 1
ATOM 2553 O O . ALA A 1 330 ? -23.920 22.818 3.050 1.00 96.88 330 ALA A O 1
ATOM 2554 N N . PHE A 1 331 ? -25.505 22.571 1.485 1.00 95.81 331 PHE A N 1
ATOM 2555 C CA . PHE A 1 331 ? -24.678 21.709 0.631 1.00 95.81 331 PHE A CA 1
ATOM 2556 C C . PHE A 1 331 ? -23.373 22.395 0.187 1.00 95.81 331 PHE A C 1
ATOM 2558 O O . PHE A 1 331 ? -22.406 21.722 -0.123 1.00 95.81 331 PHE A O 1
ATOM 2565 N N . ASN A 1 332 ? -23.310 23.725 0.191 1.00 95.31 332 ASN A N 1
ATOM 2566 C CA . ASN A 1 332 ? -22.138 24.523 -0.169 1.00 95.31 332 ASN A CA 1
ATOM 2567 C C . ASN A 1 332 ? -21.400 25.125 1.048 1.00 95.31 332 ASN A C 1
ATOM 2569 O O . ASN A 1 332 ? -20.646 26.084 0.889 1.00 95.31 332 ASN A O 1
ATOM 2573 N N . ASP A 1 333 ? -21.605 24.593 2.259 1.00 96.44 333 ASP A N 1
ATOM 2574 C CA . ASP A 1 333 ? -20.961 25.081 3.487 1.00 96.44 333 ASP A CA 1
ATOM 2575 C C . ASP A 1 333 ? -19.488 24.634 3.607 1.00 96.44 333 ASP A C 1
ATOM 2577 O O . ASP A 1 333 ? -19.115 23.735 4.368 1.00 96.44 333 ASP A O 1
ATOM 2581 N N . THR A 1 334 ? -18.624 25.305 2.844 1.00 94.38 334 THR A N 1
ATOM 2582 C CA . THR A 1 334 ? -17.168 25.105 2.867 1.00 94.38 334 THR A CA 1
ATOM 2583 C C . THR A 1 334 ? -16.557 25.371 4.249 1.00 94.38 334 THR A C 1
ATOM 2585 O O . THR A 1 334 ? -15.537 24.768 4.590 1.00 94.38 334 THR A O 1
ATOM 2588 N N . ALA A 1 335 ? -17.158 26.249 5.063 1.00 95.12 335 ALA A N 1
ATOM 2589 C CA . ALA A 1 335 ? -16.637 26.593 6.386 1.00 95.12 335 ALA A CA 1
ATOM 2590 C C . ALA A 1 335 ? -16.769 25.408 7.353 1.00 95.12 335 ALA A C 1
ATOM 2592 O O . ALA A 1 335 ? -15.784 25.024 7.990 1.00 95.12 335 ALA A O 1
ATOM 2593 N N . THR A 1 336 ? -17.939 24.763 7.388 1.00 96.25 336 THR A N 1
ATOM 2594 C CA . THR A 1 336 ? -18.155 23.526 8.157 1.00 96.25 336 THR A CA 1
ATOM 2595 C C . THR A 1 336 ? -17.265 22.384 7.653 1.00 96.25 336 THR A C 1
ATOM 2597 O O . THR A 1 336 ? -16.629 21.706 8.463 1.00 96.25 336 THR A O 1
ATOM 2600 N N . ALA A 1 337 ? -17.146 22.200 6.331 1.00 94.19 337 ALA A N 1
ATOM 2601 C CA . ALA A 1 337 ? -16.278 21.171 5.745 1.00 94.19 337 ALA A CA 1
ATOM 2602 C C . ALA A 1 337 ? -14.793 21.361 6.126 1.00 94.19 337 ALA A C 1
ATOM 2604 O O . ALA A 1 337 ? -14.124 20.417 6.557 1.00 94.19 337 ALA A O 1
ATOM 2605 N N . THR A 1 338 ? -14.289 22.596 6.041 1.00 92.31 338 THR A N 1
ATOM 2606 C CA . THR A 1 338 ? -12.914 22.950 6.435 1.00 92.31 338 THR A CA 1
ATOM 2607 C C . THR A 1 338 ? -12.695 22.775 7.938 1.00 92.31 338 THR A C 1
ATOM 2609 O O . THR A 1 338 ? -11.685 22.207 8.354 1.00 92.31 338 THR A O 1
ATOM 2612 N N . SER A 1 339 ? -13.641 23.222 8.770 1.00 95.50 339 SER A N 1
ATOM 2613 C CA . SER A 1 339 ? -13.538 23.121 10.232 1.00 95.50 339 SER A CA 1
ATOM 2614 C C . SER A 1 339 ? -13.436 21.667 10.708 1.00 95.50 339 SER A C 1
ATOM 2616 O O . SER A 1 339 ? -12.593 21.359 11.553 1.00 95.50 339 SER A O 1
ATOM 2618 N N . PHE A 1 340 ? -14.213 20.755 10.114 1.00 96.06 340 PHE A N 1
ATOM 2619 C CA . PHE A 1 340 ? -14.076 19.323 10.384 1.00 96.06 340 PHE A CA 1
ATOM 2620 C C . PHE A 1 340 ? -12.703 18.794 9.937 1.00 96.06 340 PHE A C 1
ATOM 2622 O O . PHE A 1 340 ? -11.961 18.240 10.745 1.00 96.06 340 PHE A O 1
ATOM 2629 N N . THR A 1 341 ? -12.323 19.042 8.680 1.00 92.69 341 THR A N 1
ATOM 2630 C CA . THR A 1 341 ? -11.077 18.518 8.085 1.00 92.69 341 THR A CA 1
ATOM 2631 C C . THR A 1 341 ? -9.820 18.973 8.839 1.00 92.69 341 THR A C 1
ATOM 2633 O O . THR A 1 341 ? -8.898 18.192 9.055 1.00 92.69 341 THR A O 1
ATOM 2636 N N . THR A 1 342 ? -9.787 20.223 9.306 1.00 93.25 342 THR A N 1
ATOM 2637 C CA . THR A 1 342 ? -8.648 20.792 10.059 1.00 93.25 342 THR A CA 1
ATOM 2638 C C . THR A 1 342 ? -8.554 20.327 11.520 1.00 93.25 342 THR A C 1
ATOM 2640 O O . THR A 1 342 ? -7.582 20.655 12.207 1.00 93.25 342 THR A O 1
ATOM 2643 N N . SER A 1 343 ? -9.531 19.553 12.010 1.00 95.56 343 SER A N 1
ATOM 2644 C CA . SER A 1 343 ? -9.538 19.031 13.385 1.00 95.56 343 SER A CA 1
ATOM 2645 C C . SER A 1 343 ? -8.680 17.770 13.562 1.00 95.56 343 SER A C 1
ATOM 2647 O O . SER A 1 343 ? -8.234 17.492 14.678 1.00 95.56 343 SER A O 1
ATOM 2649 N N . PHE A 1 344 ? -8.401 17.030 12.483 1.00 95.12 344 PHE A N 1
ATOM 2650 C CA . PHE A 1 344 ? -7.623 15.790 12.530 1.00 95.12 344 PHE A CA 1
ATOM 2651 C C . PHE A 1 344 ? -6.171 16.009 12.973 1.00 95.12 344 PHE A C 1
ATOM 2653 O O . PHE A 1 344 ? -5.450 16.860 12.450 1.00 95.12 344 PHE A O 1
ATOM 2660 N N . ARG A 1 345 ? -5.731 15.209 13.951 1.00 94.38 345 ARG A N 1
ATOM 2661 C CA . ARG A 1 345 ? -4.360 15.176 14.483 1.00 94.38 345 ARG A CA 1
ATOM 2662 C C . ARG A 1 345 ? -4.034 13.764 14.957 1.00 94.38 345 ARG A C 1
ATOM 2664 O O . ARG A 1 345 ? -4.907 13.102 15.513 1.00 94.38 345 ARG A O 1
ATOM 2671 N N . SER A 1 346 ? -2.783 13.335 14.830 1.00 90.38 346 SER A N 1
ATOM 2672 C CA . SER A 1 346 ? -2.305 12.092 15.449 1.00 90.38 346 SER A CA 1
ATOM 2673 C C . SER A 1 346 ? -2.476 12.138 16.983 1.00 90.38 346 SER A C 1
ATOM 2675 O O . SER A 1 346 ? -2.318 13.208 17.580 1.00 90.38 346 SER A O 1
ATOM 2677 N N . PRO A 1 347 ? -2.778 11.009 17.654 1.00 89.88 347 PRO A N 1
ATOM 2678 C CA . PRO A 1 347 ? -3.027 10.963 19.100 1.00 89.88 347 PRO A CA 1
ATOM 2679 C C . PRO A 1 347 ? -1.759 11.207 19.928 1.00 89.88 347 PRO A C 1
ATOM 2681 O O . PRO A 1 347 ? -1.835 11.597 21.092 1.00 89.88 347 PRO A O 1
ATOM 2684 N N . ARG A 1 348 ? -0.589 10.989 19.320 1.00 89.88 348 ARG A N 1
ATOM 2685 C CA . ARG A 1 348 ? 0.750 11.229 19.867 1.00 89.88 348 ARG A CA 1
ATOM 2686 C C . ARG A 1 348 ? 1.597 11.922 18.797 1.00 89.88 348 ARG A C 1
ATOM 2688 O O . ARG A 1 348 ? 1.232 11.918 17.622 1.00 89.88 348 ARG A O 1
ATOM 2695 N N . GLN A 1 349 ? 2.725 12.506 19.191 1.00 85.00 349 GLN A N 1
ATOM 2696 C CA . GLN A 1 349 ? 3.703 13.019 18.232 1.00 85.00 349 GLN A CA 1
ATOM 2697 C C . GLN A 1 349 ? 4.325 11.841 17.471 1.00 85.00 349 GLN A C 1
ATOM 2699 O O . GLN A 1 349 ? 4.905 10.950 18.087 1.00 85.00 349 GLN A O 1
ATOM 2704 N N . VAL A 1 350 ? 4.179 11.835 16.146 1.00 82.62 350 VAL A N 1
ATOM 2705 C CA . VAL A 1 350 ? 4.740 10.812 15.250 1.00 82.62 350 VAL A CA 1
ATOM 2706 C C . VAL A 1 350 ? 5.959 11.368 14.503 1.00 82.62 350 VAL A C 1
ATOM 2708 O O . VAL A 1 350 ? 5.994 12.574 14.232 1.00 82.62 350 VAL A O 1
ATOM 2711 N N . PRO A 1 351 ? 6.961 10.536 14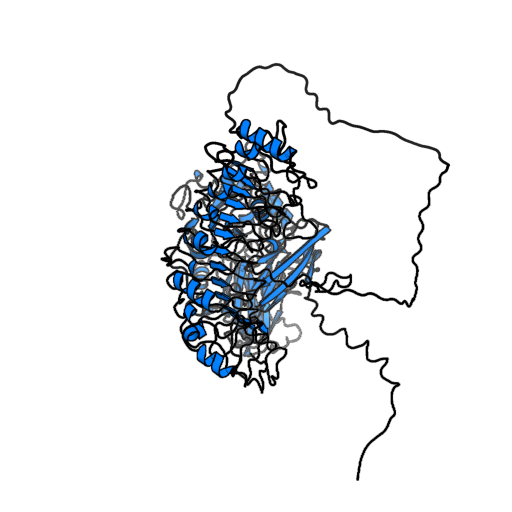.163 1.00 80.44 351 PRO A N 1
ATOM 2712 C CA . PRO A 1 351 ? 8.075 10.957 13.324 1.00 80.44 351 PRO A CA 1
ATOM 2713 C C . PRO A 1 351 ? 7.579 11.196 11.891 1.00 80.44 351 PRO A C 1
ATOM 2715 O O . PRO A 1 351 ? 7.324 10.261 11.139 1.00 80.44 351 PRO A O 1
ATOM 2718 N N . VAL A 1 352 ? 7.426 12.465 11.512 1.00 85.81 352 VAL A N 1
ATOM 2719 C CA . VAL A 1 352 ? 7.135 12.869 10.129 1.00 85.81 352 VAL A CA 1
ATOM 2720 C C . VAL A 1 352 ? 8.467 13.132 9.418 1.00 85.81 352 VAL A C 1
ATOM 2722 O O . VAL A 1 352 ? 9.278 13.870 9.982 1.00 85.81 352 VAL A O 1
ATOM 2725 N N . PRO A 1 353 ? 8.706 12.609 8.197 1.00 82.44 353 PRO A N 1
ATOM 2726 C CA . PRO A 1 353 ? 9.915 12.913 7.433 1.00 82.44 353 PRO A CA 1
ATOM 2727 C C . PRO A 1 353 ? 10.150 14.426 7.307 1.00 82.44 353 PRO A C 1
ATOM 2729 O O . PRO A 1 353 ? 9.266 15.175 6.877 1.00 82.44 353 PRO A O 1
ATOM 2732 N N . THR A 1 354 ? 11.325 14.891 7.733 1.00 86.56 354 THR A N 1
ATOM 2733 C CA . THR A 1 354 ? 11.743 16.305 7.692 1.00 86.56 354 THR A CA 1
ATOM 2734 C C . THR A 1 354 ? 12.761 16.575 6.593 1.00 86.56 354 THR A C 1
ATOM 2736 O O . THR A 1 354 ? 12.650 17.595 5.914 1.00 86.56 354 THR A O 1
ATOM 2739 N N . ASN A 1 355 ? 13.701 15.651 6.398 1.00 88.75 355 ASN A N 1
ATOM 2740 C CA . ASN A 1 355 ? 14.518 15.557 5.194 1.00 88.75 355 ASN A CA 1
ATOM 2741 C C . ASN A 1 355 ? 13.629 15.022 4.064 1.00 88.75 355 ASN A C 1
ATOM 2743 O O . ASN A 1 355 ? 12.817 14.134 4.318 1.00 88.75 355 ASN A O 1
ATOM 2747 N N . ILE A 1 356 ? 13.744 15.607 2.869 1.00 91.81 356 ILE A N 1
ATOM 2748 C CA . ILE A 1 356 ? 12.887 15.328 1.709 1.00 91.81 356 ILE A CA 1
ATOM 2749 C C . ILE A 1 356 ? 13.772 15.149 0.475 1.00 91.81 356 ILE A C 1
ATOM 2751 O O . ILE A 1 356 ? 14.432 16.102 0.058 1.00 91.81 356 ILE A O 1
ATOM 2755 N N . ASP A 1 357 ? 13.737 13.962 -0.124 1.00 89.94 357 ASP A N 1
ATOM 2756 C CA . ASP A 1 357 ? 14.475 13.630 -1.348 1.00 89.94 357 ASP A CA 1
ATOM 2757 C C . ASP A 1 357 ? 13.721 14.110 -2.599 1.00 89.94 357 ASP A C 1
ATOM 2759 O O . ASP A 1 357 ? 14.309 14.694 -3.511 1.00 89.94 357 ASP A O 1
ATOM 2763 N N . HIS A 1 358 ? 12.393 13.937 -2.616 1.00 92.56 358 HIS A N 1
ATOM 2764 C CA . HIS A 1 358 ? 11.520 14.363 -3.715 1.00 92.56 358 HIS A CA 1
ATOM 2765 C C . HIS A 1 358 ? 10.488 15.385 -3.251 1.00 92.56 358 HIS A C 1
ATOM 2767 O O . HIS A 1 358 ? 9.601 15.072 -2.461 1.00 92.56 358 HIS A O 1
ATOM 2773 N N . ASN A 1 359 ? 10.555 16.604 -3.788 1.00 93.38 359 ASN A N 1
ATOM 2774 C CA . ASN A 1 359 ? 9.548 17.641 -3.565 1.00 93.38 359 ASN A CA 1
ATOM 2775 C C . ASN A 1 359 ? 8.693 17.829 -4.828 1.00 93.38 359 ASN A C 1
ATOM 2777 O O . ASN A 1 359 ? 9.139 18.415 -5.818 1.00 93.38 359 ASN A O 1
ATOM 2781 N N . LEU A 1 360 ? 7.473 17.297 -4.789 1.00 94.31 360 LEU A N 1
ATOM 2782 C CA . LEU A 1 360 ? 6.546 17.192 -5.911 1.00 94.31 360 LEU A CA 1
ATOM 2783 C C . LEU A 1 360 ? 5.418 18.223 -5.790 1.00 94.31 360 LEU A C 1
ATOM 2785 O O . LEU A 1 360 ? 4.811 18.391 -4.733 1.00 94.31 360 LEU A O 1
ATOM 2789 N N . PHE A 1 361 ? 5.075 18.875 -6.896 1.00 93.25 361 PHE A N 1
ATOM 2790 C CA . PHE A 1 361 ? 3.966 19.824 -6.978 1.00 93.25 361 PHE A CA 1
ATOM 2791 C C . PHE A 1 361 ? 3.009 19.360 -8.075 1.00 93.25 361 PHE A C 1
ATOM 2793 O O . PHE A 1 361 ? 3.345 19.403 -9.260 1.00 93.25 361 PHE A O 1
ATOM 2800 N N . PHE A 1 362 ? 1.841 18.847 -7.688 1.00 92.56 362 PHE A N 1
ATOM 2801 C CA . PHE A 1 362 ? 0.879 18.224 -8.601 1.00 92.56 362 PHE A CA 1
ATOM 2802 C C . PHE A 1 362 ? -0.351 19.122 -8.750 1.00 92.56 362 PHE A C 1
ATOM 2804 O O . PHE A 1 362 ? -1.248 19.140 -7.910 1.00 92.56 362 PHE A O 1
ATOM 2811 N N . THR A 1 363 ? -0.428 19.849 -9.861 1.00 91.06 363 THR A N 1
ATOM 2812 C CA . THR A 1 363 ? -1.687 20.475 -10.284 1.00 91.06 363 THR A CA 1
ATOM 2813 C C . THR A 1 363 ? -2.704 19.383 -10.596 1.00 91.06 363 THR A C 1
ATOM 2815 O O . THR A 1 363 ? -2.420 18.473 -11.374 1.00 91.06 363 THR A O 1
ATOM 2818 N N . VAL A 1 364 ? -3.877 19.463 -9.976 1.00 90.25 364 VAL A N 1
ATOM 2819 C CA . VAL A 1 364 ? -5.012 18.570 -10.225 1.00 90.25 364 VAL A CA 1
ATOM 2820 C C . VAL A 1 364 ? -6.146 19.409 -10.796 1.00 90.25 364 VAL A C 1
ATOM 2822 O O . VAL A 1 364 ? -6.401 20.510 -10.311 1.00 90.25 364 VAL A O 1
ATOM 2825 N N . GLY A 1 365 ? -6.800 18.936 -11.853 1.00 87.25 365 GLY A N 1
ATOM 2826 C CA . GLY A 1 365 ? -7.813 19.747 -12.520 1.00 87.25 365 GLY A CA 1
ATOM 2827 C C . GLY A 1 365 ? -8.686 18.984 -13.502 1.00 87.25 365 GLY A C 1
ATOM 2828 O O . GLY A 1 365 ? -8.293 17.951 -14.052 1.00 87.25 365 GLY A O 1
ATOM 2829 N N . LEU A 1 366 ? -9.877 19.538 -13.715 1.00 90.44 366 LEU A N 1
ATOM 2830 C CA . LEU A 1 366 ? -10.788 19.167 -14.792 1.00 90.44 366 LEU A CA 1
ATOM 2831 C C . LEU A 1 366 ? -10.478 20.009 -16.035 1.00 90.44 366 LEU A C 1
ATOM 2833 O O . LEU A 1 366 ? -9.995 21.136 -15.932 1.00 90.44 366 LEU A O 1
ATOM 2837 N N . GLY A 1 367 ? -10.780 19.468 -17.209 1.00 90.88 367 GLY A N 1
ATOM 2838 C CA . GLY A 1 367 ? -10.538 20.096 -18.501 1.00 90.88 367 GLY A CA 1
ATOM 2839 C C . GLY A 1 367 ? -11.610 19.747 -19.531 1.00 90.88 367 GLY A C 1
ATOM 2840 O O . GLY A 1 367 ? -12.520 18.954 -19.276 1.00 90.88 367 GLY A O 1
ATOM 2841 N N . LEU A 1 368 ? -11.487 20.338 -20.720 1.00 92.25 368 LEU A N 1
ATOM 2842 C CA . LEU A 1 368 ? -12.401 20.165 -21.848 1.00 92.25 368 LEU A CA 1
ATOM 2843 C C . LEU A 1 368 ? -11.614 19.943 -23.145 1.00 92.25 368 LEU A C 1
ATOM 2845 O O . LEU A 1 368 ? -11.153 20.897 -23.783 1.00 92.25 368 LEU A O 1
ATOM 2849 N N . ASN A 1 369 ? -11.525 18.686 -23.571 1.00 91.62 369 ASN A N 1
ATOM 2850 C CA . ASN A 1 369 ? -10.926 18.315 -24.847 1.00 91.62 369 ASN A CA 1
ATOM 2851 C C . ASN A 1 369 ? -11.835 18.721 -26.012 1.00 91.62 369 ASN A C 1
ATOM 2853 O O . ASN A 1 369 ? -13.059 18.561 -25.962 1.00 91.62 369 ASN A O 1
ATOM 2857 N N . ASN A 1 370 ? -11.231 19.231 -27.086 1.00 90.81 370 ASN A N 1
ATOM 2858 C CA . ASN A 1 370 ? -11.956 19.501 -28.324 1.00 90.81 370 ASN A CA 1
ATOM 2859 C C . ASN A 1 370 ? -12.582 18.212 -28.877 1.00 90.81 370 ASN A C 1
ATOM 2861 O O . ASN A 1 370 ? -12.037 17.116 -28.737 1.00 90.81 370 ASN A O 1
ATOM 2865 N N . CYS A 1 371 ? -13.734 18.357 -29.529 1.00 90.44 371 CYS A N 1
ATOM 2866 C CA . CYS A 1 371 ? -14.358 17.264 -30.261 1.00 90.44 371 CYS A CA 1
ATOM 2867 C C . CYS A 1 371 ? -13.407 16.755 -31.366 1.00 90.44 371 CYS A C 1
ATOM 2869 O O . CYS A 1 371 ? -12.858 17.590 -32.094 1.00 90.44 371 CYS A O 1
ATOM 2871 N N . PRO A 1 372 ? -13.199 15.433 -31.527 1.00 88.69 372 PRO A N 1
ATOM 2872 C CA . PRO A 1 372 ? -12.378 14.908 -32.615 1.00 88.69 372 PRO A CA 1
ATOM 2873 C C . PRO A 1 372 ? -12.911 15.352 -33.992 1.00 88.69 372 PRO A C 1
ATOM 2875 O O . PRO A 1 372 ? -14.132 15.382 -34.181 1.00 88.69 372 PRO A O 1
ATOM 2878 N N . PRO A 1 373 ? -12.044 15.673 -34.972 1.00 87.19 373 PRO A N 1
ATOM 2879 C CA . PRO A 1 373 ? -12.484 16.041 -36.316 1.00 87.19 373 PRO A CA 1
ATOM 2880 C C . PRO A 1 373 ? -13.403 14.976 -36.930 1.00 87.19 373 PRO A C 1
ATOM 2882 O O . PRO A 1 373 ? -13.096 13.788 -36.899 1.00 87.19 373 PRO A O 1
ATOM 2885 N N . GLY A 1 374 ? -14.548 15.401 -37.472 1.00 83.62 374 GLY A N 1
ATOM 2886 C CA . GLY A 1 374 ? -15.550 14.503 -38.062 1.00 83.62 374 GLY A CA 1
ATOM 2887 C C . GLY A 1 374 ? -16.446 13.753 -37.064 1.00 83.62 374 GLY A C 1
ATOM 2888 O O . GLY A 1 374 ? -17.354 13.044 -37.494 1.00 83.62 374 GLY A O 1
ATOM 2889 N N . ALA A 1 375 ? -16.255 13.909 -35.749 1.00 86.00 375 ALA A N 1
ATOM 2890 C CA . ALA A 1 375 ? -17.134 13.290 -34.761 1.00 86.00 375 ALA A CA 1
ATOM 2891 C C . ALA A 1 375 ? -18.542 13.921 -34.758 1.00 86.00 375 ALA A C 1
ATOM 2893 O O . ALA A 1 375 ? -18.729 15.123 -34.954 1.00 86.00 375 ALA A O 1
ATOM 2894 N N . SER A 1 376 ? -19.558 13.091 -34.508 1.00 87.62 376 SER A N 1
ATOM 2895 C CA . SER A 1 376 ? -20.962 13.519 -34.465 1.00 87.62 376 SER A CA 1
ATOM 2896 C C . SER A 1 376 ? -21.239 14.511 -33.323 1.00 87.62 376 SER A C 1
ATOM 2898 O O . SER A 1 376 ? -20.623 14.429 -32.257 1.00 87.62 376 SER A O 1
ATOM 2900 N N . ARG A 1 377 ? -22.252 15.381 -33.472 1.00 86.19 377 ARG A N 1
ATOM 2901 C CA . ARG A 1 377 ? -22.724 16.237 -32.359 1.00 86.19 377 ARG A CA 1
ATOM 2902 C C . ARG A 1 377 ? -23.150 15.410 -31.137 1.00 86.19 377 ARG A C 1
ATOM 2904 O O . ARG A 1 377 ? -22.857 15.781 -30.007 1.00 86.19 377 ARG A O 1
ATOM 2911 N N . SER A 1 378 ? -23.757 14.243 -31.361 1.00 88.56 378 SER A N 1
ATOM 2912 C CA . SER A 1 378 ? -24.126 13.275 -30.318 1.00 88.56 378 SER A CA 1
ATOM 2913 C C . SER A 1 378 ? -22.939 12.716 -29.523 1.00 88.56 378 SER A C 1
ATOM 2915 O O . SER A 1 378 ? -23.139 12.262 -28.400 1.00 88.56 378 SER A O 1
ATOM 2917 N N . SER A 1 379 ? -21.716 12.769 -30.058 1.00 89.31 379 SER A N 1
ATOM 2918 C CA . SER A 1 379 ? -20.489 12.339 -29.371 1.00 89.31 379 SER A CA 1
ATOM 2919 C C . SER A 1 379 ? -19.721 13.478 -28.685 1.00 89.31 379 SER A C 1
ATOM 2921 O O . SER A 1 379 ? -18.643 13.227 -28.159 1.00 89.31 379 SER A O 1
ATOM 2923 N N . CYS A 1 380 ? -20.219 14.717 -28.683 1.00 93.50 380 CYS A N 1
ATOM 2924 C CA . CYS A 1 380 ? -19.532 15.857 -28.061 1.00 93.50 380 CYS A CA 1
ATOM 2925 C C . CYS A 1 380 ? -20.537 16.757 -27.332 1.00 93.50 380 CYS A C 1
ATOM 2927 O O . CYS A 1 380 ? -20.812 17.885 -27.736 1.00 93.50 380 CYS A O 1
ATOM 2929 N N . GLN A 1 381 ? -21.120 16.198 -26.272 1.00 94.75 381 GLN A N 1
ATOM 2930 C CA . GLN A 1 381 ? -22.169 16.795 -25.441 1.00 94.75 381 GLN A CA 1
ATOM 2931 C C . GLN A 1 381 ? -21.619 17.508 -24.188 1.00 94.75 381 GLN A C 1
ATOM 2933 O O . GLN A 1 381 ? -22.391 17.941 -23.335 1.00 94.75 381 GLN A O 1
ATOM 2938 N N . GLY A 1 382 ? -20.295 17.645 -24.057 1.00 91.00 382 GLY A N 1
ATOM 2939 C CA . GLY A 1 382 ? -19.684 18.531 -23.067 1.00 91.00 382 GLY A CA 1
ATOM 2940 C C . GLY A 1 382 ? -19.884 20.018 -23.418 1.00 91.00 382 GLY A C 1
ATOM 2941 O O . GLY A 1 382 ? -20.257 20.351 -24.552 1.00 91.00 382 GLY A O 1
ATOM 2942 N N . PRO A 1 383 ? -19.616 20.944 -22.476 1.00 88.94 383 PRO A N 1
ATOM 2943 C CA . PRO A 1 383 ? -19.831 22.380 -22.659 1.00 88.94 383 PRO A CA 1
ATOM 2944 C C . PRO A 1 383 ? -19.222 22.922 -23.959 1.00 88.94 383 PRO A C 1
ATOM 2946 O O . PRO A 1 383 ? -18.076 22.619 -24.292 1.00 88.94 383 PRO A O 1
ATOM 2949 N N . ASN A 1 384 ? -19.965 23.746 -24.702 1.00 88.31 384 ASN A N 1
ATOM 2950 C CA . ASN A 1 384 ? -19.521 24.315 -25.983 1.00 88.31 384 ASN A CA 1
ATOM 2951 C C . ASN A 1 384 ? -19.063 23.268 -27.027 1.00 88.31 384 ASN A C 1
ATOM 2953 O O . ASN A 1 384 ? -18.124 23.527 -27.782 1.00 88.31 384 ASN A O 1
ATOM 2957 N N . GLY A 1 385 ? -19.699 22.089 -27.062 1.00 90.19 385 GLY A N 1
ATOM 2958 C CA . GLY A 1 385 ? -19.405 21.036 -28.042 1.00 90.19 385 GLY A CA 1
ATOM 2959 C C . GLY A 1 385 ? -18.078 20.314 -27.794 1.00 90.19 385 GLY A C 1
ATOM 2960 O O . GLY A 1 385 ? -17.403 19.919 -28.742 1.00 90.19 385 GLY A O 1
ATOM 2961 N N . THR A 1 386 ? -17.665 20.195 -26.532 1.00 92.62 386 THR A N 1
ATOM 2962 C CA . THR A 1 386 ? -16.404 19.552 -26.120 1.00 92.62 386 THR A CA 1
ATOM 2963 C C . THR A 1 386 ? -16.648 18.178 -25.492 1.00 92.62 386 THR A C 1
ATOM 2965 O O . THR A 1 386 ? -17.760 17.642 -25.530 1.00 92.62 386 THR A O 1
ATOM 2968 N N . ARG A 1 387 ? -15.593 17.583 -24.929 1.00 94.19 387 ARG A N 1
ATOM 2969 C CA . ARG A 1 387 ? -15.636 16.359 -24.130 1.00 94.19 387 ARG A CA 1
ATOM 2970 C C . ARG A 1 387 ? -14.916 16.612 -22.803 1.00 94.19 387 ARG A C 1
ATOM 2972 O O . ARG A 1 387 ? -13.808 17.147 -22.818 1.00 94.19 387 ARG A O 1
ATOM 2979 N N . PHE A 1 388 ? -15.519 16.236 -21.676 1.00 94.56 388 PHE A N 1
ATOM 2980 C CA . PHE A 1 388 ? -14.853 16.326 -20.374 1.00 94.56 388 PHE A CA 1
ATOM 2981 C C . PHE A 1 388 ? -13.594 15.452 -20.318 1.00 94.56 388 PHE A C 1
ATOM 2983 O O . PHE A 1 388 ? -13.515 14.395 -20.946 1.00 94.56 388 PHE A O 1
ATOM 2990 N N . THR A 1 389 ? -12.610 15.929 -19.563 1.00 95.25 389 THR A N 1
ATOM 2991 C CA . THR A 1 389 ? -11.344 15.255 -19.271 1.00 95.25 389 THR A CA 1
ATOM 2992 C C . THR A 1 389 ? -10.824 15.759 -17.924 1.00 95.25 389 THR A C 1
ATOM 2994 O O . THR A 1 389 ? -11.328 16.743 -17.383 1.00 95.25 389 THR A O 1
ATOM 2997 N N . ALA A 1 390 ? -9.805 15.115 -17.375 1.00 95.25 390 ALA A N 1
ATOM 2998 C CA . ALA A 1 390 ? -9.118 15.545 -16.169 1.00 95.25 390 ALA A CA 1
ATOM 2999 C C . ALA A 1 390 ? -7.642 15.128 -16.228 1.00 95.25 390 ALA A C 1
ATOM 3001 O O . ALA A 1 390 ? -7.253 14.327 -17.083 1.00 95.25 390 ALA A O 1
ATOM 3002 N N . SER A 1 391 ? -6.808 15.709 -15.366 1.00 94.88 391 SER A N 1
ATOM 3003 C CA . SER A 1 391 ? -5.362 15.467 -15.398 1.00 94.88 391 SER A CA 1
ATOM 3004 C C . SER A 1 391 ? -4.635 15.816 -14.111 1.00 94.88 391 SER A C 1
ATOM 3006 O O . SER A 1 391 ? -5.022 16.757 -13.413 1.00 94.88 391 SER A O 1
ATOM 3008 N N . MET A 1 392 ? -3.511 15.136 -13.889 1.00 94.88 392 MET A N 1
ATOM 3009 C CA . MET A 1 392 ? -2.475 15.552 -12.945 1.00 94.88 392 MET A CA 1
ATOM 3010 C C . MET A 1 392 ? -1.268 16.099 -13.728 1.00 94.88 392 MET A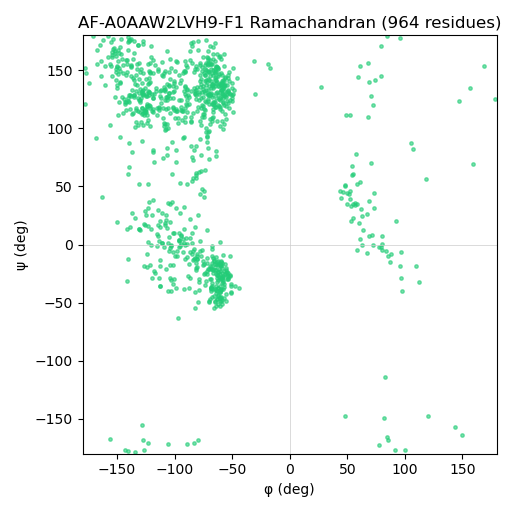 C 1
ATOM 3012 O O . MET A 1 392 ? -0.797 15.453 -14.660 1.00 94.88 392 MET A O 1
ATOM 3016 N N . ASN A 1 393 ? -0.785 17.304 -13.405 1.00 94.50 393 ASN A N 1
ATOM 3017 C CA . ASN A 1 393 ? 0.308 17.996 -14.118 1.00 94.50 393 ASN A CA 1
ATOM 3018 C C . ASN A 1 393 ? 0.183 17.991 -15.656 1.00 94.50 393 ASN A C 1
ATOM 3020 O O . ASN A 1 393 ? 1.153 17.766 -16.379 1.00 94.50 393 ASN A O 1
ATOM 3024 N N . ASN A 1 394 ? -1.024 18.282 -16.155 1.00 93.75 394 ASN A N 1
ATOM 3025 C CA . ASN A 1 394 ? -1.377 18.303 -17.581 1.00 93.75 394 ASN A CA 1
ATOM 3026 C C . ASN A 1 394 ? -1.274 16.938 -18.304 1.00 93.75 394 ASN A C 1
ATOM 3028 O O . ASN A 1 394 ? -1.359 16.887 -19.532 1.00 93.75 394 ASN A O 1
ATOM 3032 N N . VAL A 1 395 ? -1.129 15.834 -17.562 1.00 96.19 395 VAL A N 1
ATOM 3033 C CA . VAL A 1 395 ? -1.209 14.457 -18.070 1.00 96.19 395 VAL A CA 1
ATOM 3034 C C . VAL A 1 395 ? -2.577 13.879 -17.714 1.00 96.19 395 VAL A C 1
ATOM 3036 O O . VAL A 1 395 ? -2.920 13.761 -16.537 1.00 96.19 395 VAL A O 1
ATOM 3039 N N . SER A 1 396 ? -3.370 13.534 -18.727 1.00 97.44 396 SER A N 1
ATOM 3040 C CA . SER A 1 396 ? -4.620 12.791 -18.556 1.00 97.44 396 SER A CA 1
ATOM 3041 C C . SER A 1 396 ? -4.310 11.299 -18.624 1.00 97.44 396 SER A C 1
ATOM 3043 O O . SER A 1 396 ? -3.834 10.798 -19.644 1.00 97.44 396 SER A O 1
ATOM 3045 N N . PHE A 1 397 ? -4.498 10.595 -17.512 1.00 97.75 397 PHE A N 1
ATOM 3046 C CA . PHE A 1 397 ? -4.066 9.210 -17.378 1.00 97.75 397 PHE A CA 1
ATOM 3047 C C . PHE A 1 397 ? -4.875 8.262 -18.262 1.00 97.75 397 PHE A C 1
ATOM 3049 O O . PHE A 1 397 ? -6.105 8.256 -18.230 1.00 97.75 397 PHE A O 1
ATOM 3056 N N . VAL A 1 398 ? -4.171 7.421 -19.019 1.00 96.25 398 VAL A N 1
ATOM 3057 C CA . VAL A 1 398 ? -4.772 6.367 -19.843 1.00 96.25 398 VAL A CA 1
ATOM 3058 C C . VAL A 1 398 ? -4.396 5.014 -19.249 1.00 96.25 398 VAL A C 1
ATOM 3060 O O . VAL A 1 398 ? -3.211 4.703 -19.127 1.00 96.25 398 VAL A O 1
ATOM 3063 N N . LEU A 1 399 ? -5.393 4.204 -18.889 1.00 92.88 399 LEU A N 1
ATOM 3064 C CA . LEU A 1 399 ? -5.166 2.819 -18.467 1.00 92.88 399 LEU A CA 1
ATOM 3065 C C . LEU A 1 399 ? -4.668 1.975 -19.657 1.00 92.88 399 LEU A C 1
ATOM 3067 O O . LEU A 1 399 ? -5.218 2.108 -20.756 1.00 92.88 399 LEU A O 1
ATOM 3071 N N . PRO A 1 400 ? -3.658 1.105 -19.474 1.00 93.00 400 PRO A N 1
ATOM 3072 C CA . PRO A 1 400 ? -3.243 0.171 -20.516 1.00 93.00 400 PRO A CA 1
ATOM 3073 C C . PRO A 1 400 ? -4.313 -0.910 -20.743 1.00 93.00 400 PRO A C 1
ATOM 3075 O O . PRO A 1 400 ? -5.151 -1.156 -19.883 1.00 93.00 400 PRO A O 1
ATOM 3078 N N . SER A 1 401 ? -4.299 -1.566 -21.909 1.00 84.06 401 SER A N 1
ATOM 3079 C CA . SER A 1 401 ? -5.356 -2.516 -22.312 1.00 84.06 401 SER A CA 1
ATOM 3080 C C . SER A 1 401 ? -4.957 -3.996 -22.294 1.00 84.06 401 SER A C 1
ATOM 3082 O O . SER A 1 401 ? -5.831 -4.861 -22.286 1.00 84.06 401 SER A O 1
ATOM 3084 N N . ASN A 1 402 ? -3.655 -4.300 -22.343 1.00 85.25 402 ASN A N 1
ATOM 3085 C CA . ASN A 1 402 ? -3.152 -5.660 -22.598 1.00 85.25 402 ASN A CA 1
ATOM 3086 C C . ASN A 1 402 ? -2.419 -6.278 -21.397 1.00 85.25 402 ASN A C 1
ATOM 3088 O O . ASN A 1 402 ? -2.413 -7.497 -21.249 1.00 85.25 402 ASN A O 1
ATOM 3092 N N . PHE A 1 403 ? -1.805 -5.443 -20.560 1.00 91.75 403 PHE A N 1
ATOM 3093 C CA . PHE A 1 403 ? -0.981 -5.828 -19.414 1.00 91.75 403 PHE A CA 1
ATOM 3094 C C . PHE A 1 403 ? -1.252 -4.854 -18.272 1.00 91.75 403 PHE A C 1
ATOM 3096 O O . PHE A 1 403 ? -1.505 -3.676 -18.538 1.00 91.75 403 PHE A O 1
ATOM 3103 N N . SER A 1 404 ? -1.166 -5.311 -17.021 1.00 95.19 404 SER A N 1
ATOM 3104 C CA . SER A 1 404 ? -1.143 -4.377 -15.892 1.00 95.19 404 SER A CA 1
ATOM 3105 C C . SER A 1 404 ? 0.188 -3.620 -15.844 1.00 95.19 404 SER A C 1
ATOM 3107 O O . SER A 1 404 ? 1.204 -4.100 -16.351 1.00 95.19 404 SER A O 1
ATOM 3109 N N . LEU A 1 405 ? 0.213 -2.434 -15.236 1.00 96.38 405 LEU A N 1
ATOM 3110 C CA . LEU A 1 405 ? 1.447 -1.665 -15.039 1.00 96.38 405 LEU A CA 1
ATOM 3111 C C . LEU A 1 405 ? 2.482 -2.423 -14.195 1.00 96.38 405 LEU A C 1
ATOM 3113 O O . LEU A 1 405 ? 3.667 -2.400 -14.526 1.00 96.38 405 LEU A O 1
ATOM 3117 N N . LEU A 1 406 ? 2.038 -3.143 -13.161 1.00 94.25 406 LEU A N 1
ATOM 3118 C CA . LEU A 1 406 ? 2.873 -4.021 -12.342 1.00 94.25 406 LEU A CA 1
ATOM 3119 C C . LEU A 1 406 ? 3.445 -5.178 -13.170 1.00 94.25 406 LEU A C 1
ATOM 3121 O O . LEU A 1 406 ? 4.654 -5.397 -13.138 1.00 94.25 406 LEU A O 1
ATOM 3125 N N . GLN A 1 407 ? 2.619 -5.853 -13.979 1.00 88.50 407 GLN A N 1
ATOM 3126 C CA . GLN A 1 407 ? 3.086 -6.903 -14.888 1.00 88.50 407 GLN A CA 1
ATOM 3127 C C . GLN A 1 407 ? 4.097 -6.347 -15.898 1.00 88.50 407 GLN A C 1
ATOM 3129 O O . GLN A 1 407 ? 5.148 -6.944 -16.115 1.00 88.50 407 GLN A O 1
ATOM 3134 N N . ALA A 1 408 ? 3.804 -5.197 -16.508 1.00 91.12 408 ALA A N 1
ATOM 3135 C CA . ALA A 1 408 ? 4.685 -4.561 -17.478 1.00 91.12 408 ALA A CA 1
ATOM 3136 C C . ALA A 1 408 ? 6.015 -4.118 -16.854 1.00 91.12 408 ALA A C 1
ATOM 3138 O O . ALA A 1 408 ? 7.056 -4.230 -17.500 1.00 91.12 408 ALA A O 1
ATOM 3139 N N . HIS A 1 409 ? 5.998 -3.666 -15.598 1.00 90.12 409 HIS A N 1
ATOM 3140 C CA . HIS A 1 409 ? 7.205 -3.366 -14.838 1.00 90.12 409 HIS A CA 1
ATOM 3141 C C . HIS A 1 409 ? 8.024 -4.635 -14.552 1.00 90.12 409 HIS A C 1
ATOM 3143 O O . HIS A 1 409 ? 9.194 -4.690 -14.929 1.00 90.12 409 HIS A O 1
ATOM 3149 N N . GLN A 1 410 ? 7.407 -5.657 -13.949 1.00 82.25 410 GLN A N 1
ATOM 3150 C CA . GLN A 1 410 ? 8.068 -6.909 -13.557 1.00 82.25 410 GLN A CA 1
ATOM 3151 C C . GLN A 1 410 ? 8.612 -7.698 -14.758 1.00 82.25 410 GLN A C 1
ATOM 3153 O O . GLN A 1 410 ? 9.710 -8.238 -14.696 1.00 82.25 410 GLN A O 1
ATOM 3158 N N . GLN A 1 411 ? 7.866 -7.748 -15.865 1.00 81.56 411 GLN A N 1
ATOM 3159 C CA . GLN A 1 411 ? 8.231 -8.494 -17.078 1.00 81.56 411 GLN A CA 1
ATOM 3160 C C . GLN A 1 411 ? 8.988 -7.638 -18.114 1.00 81.56 411 GLN A C 1
ATOM 3162 O O . GLN A 1 411 ? 9.251 -8.108 -19.222 1.00 81.56 411 GLN A O 1
ATOM 3167 N N . GLY A 1 412 ? 9.319 -6.381 -17.784 1.00 82.06 412 GLY A N 1
ATOM 3168 C CA . GLY A 1 412 ? 10.081 -5.472 -18.648 1.00 82.06 412 GLY A CA 1
ATOM 3169 C C . GLY A 1 412 ? 9.407 -5.138 -19.986 1.00 82.06 412 GLY A C 1
ATOM 3170 O O . GLY A 1 412 ? 10.102 -4.928 -20.979 1.00 82.06 412 GLY A O 1
ATOM 3171 N N . ILE A 1 413 ? 8.071 -5.119 -20.043 1.00 83.06 413 ILE A N 1
ATOM 3172 C CA . ILE A 1 413 ? 7.308 -4.993 -21.294 1.00 83.06 413 ILE A CA 1
ATOM 3173 C C . ILE A 1 413 ? 7.391 -3.547 -21.821 1.00 83.06 413 ILE A C 1
ATOM 3175 O O . ILE A 1 413 ? 6.877 -2.626 -21.176 1.00 83.06 413 ILE A O 1
ATOM 3179 N N . PRO A 1 414 ? 7.996 -3.307 -23.001 1.00 86.19 414 PRO A N 1
ATOM 3180 C CA . PRO A 1 414 ? 8.147 -1.962 -23.540 1.00 86.19 414 PRO A CA 1
ATOM 3181 C C . PRO A 1 414 ? 6.814 -1.398 -24.050 1.00 86.19 414 PRO A C 1
ATOM 3183 O O . PRO A 1 414 ? 5.948 -2.123 -24.534 1.00 86.19 414 PRO A O 1
ATOM 3186 N N . GLY A 1 415 ? 6.668 -0.072 -23.993 1.00 88.56 415 GLY A N 1
ATOM 3187 C CA . GLY A 1 415 ? 5.546 0.648 -24.610 1.00 88.56 415 GLY A CA 1
ATOM 3188 C C . GLY A 1 415 ? 4.226 0.646 -23.830 1.00 88.56 415 GLY A C 1
ATOM 3189 O O . GLY A 1 415 ? 3.274 1.262 -24.297 1.00 88.56 415 GLY A O 1
ATOM 3190 N N . VAL A 1 416 ? 4.156 0.011 -22.653 1.00 93.56 416 VAL A N 1
ATOM 3191 C CA . VAL A 1 416 ? 2.953 0.041 -21.793 1.00 93.56 416 VAL A CA 1
ATOM 3192 C C . VAL A 1 416 ? 2.845 1.354 -21.011 1.00 93.56 416 VAL A C 1
ATOM 3194 O O . VAL A 1 416 ? 1.754 1.898 -20.865 1.00 93.56 416 VAL A O 1
ATOM 3197 N N . PHE A 1 417 ? 3.970 1.878 -20.517 1.00 96.38 417 PHE A N 1
ATOM 3198 C CA . PHE A 1 417 ? 4.039 3.142 -19.783 1.00 96.38 417 PHE A CA 1
ATOM 3199 C C . PHE A 1 417 ? 5.419 3.798 -19.906 1.00 96.38 417 PHE A C 1
ATOM 3201 O O . PHE A 1 417 ? 6.385 3.165 -20.340 1.00 96.38 417 PHE A O 1
ATOM 3208 N N . THR A 1 418 ? 5.532 5.060 -19.485 1.00 96.81 418 THR A N 1
ATOM 3209 C CA . THR A 1 418 ? 6.813 5.780 -19.379 1.00 96.81 418 THR A CA 1
ATOM 3210 C C . THR A 1 418 ? 7.066 6.271 -17.948 1.00 96.81 418 THR A C 1
ATOM 3212 O O . THR A 1 418 ? 6.132 6.577 -17.212 1.00 96.81 418 THR A O 1
ATOM 3215 N N . ARG A 1 419 ? 8.338 6.332 -17.527 1.00 95.81 419 ARG A N 1
ATOM 3216 C CA . ARG A 1 419 ? 8.769 6.712 -16.160 1.00 95.81 419 ARG A CA 1
ATOM 3217 C C . ARG A 1 419 ? 9.057 8.217 -16.009 1.00 95.81 419 ARG A C 1
ATOM 3219 O O . ARG A 1 419 ? 9.988 8.610 -15.317 1.00 95.81 419 ARG A O 1
ATOM 3226 N N . ASP A 1 420 ? 8.329 9.047 -16.747 1.00 95.62 420 ASP A N 1
ATOM 3227 C CA . ASP A 1 420 ? 8.572 10.486 -16.904 1.00 95.62 420 ASP A CA 1
ATOM 3228 C C . ASP A 1 420 ? 7.348 11.326 -16.502 1.00 95.62 420 ASP A C 1
ATOM 3230 O O . ASP A 1 420 ? 7.103 12.391 -17.074 1.00 95.62 420 ASP A O 1
ATOM 3234 N N . PHE A 1 421 ? 6.550 10.856 -15.533 1.00 97.62 421 PHE A N 1
ATOM 3235 C CA . PHE A 1 421 ? 5.515 11.712 -14.958 1.00 97.62 421 PHE A CA 1
ATOM 3236 C C . PHE A 1 421 ? 6.179 12.971 -14.365 1.00 97.62 421 PHE A C 1
ATOM 3238 O O . PHE A 1 421 ? 7.156 12.857 -13.621 1.00 97.62 421 PHE A O 1
ATOM 3245 N N . PRO A 1 422 ? 5.711 14.183 -14.695 1.00 96.06 422 PRO A N 1
ATOM 3246 C CA . PRO A 1 422 ? 6.436 15.392 -14.338 1.00 96.06 422 PRO A CA 1
ATOM 3247 C C . PRO A 1 422 ? 6.255 15.742 -12.851 1.00 96.06 422 PRO A C 1
ATOM 3249 O O . PRO A 1 422 ? 5.135 15.915 -12.369 1.00 96.06 422 PRO A O 1
ATOM 3252 N N . ALA A 1 423 ? 7.372 15.921 -12.134 1.00 93.94 423 ALA A N 1
ATOM 3253 C CA . ALA A 1 423 ? 7.397 16.315 -10.716 1.00 93.94 423 ALA A CA 1
ATOM 3254 C C . ALA A 1 423 ? 6.691 17.655 -10.427 1.00 93.94 423 ALA A C 1
ATOM 3256 O O . ALA A 1 423 ? 6.273 17.915 -9.303 1.00 93.94 423 ALA A O 1
ATOM 3257 N N . ASN A 1 424 ? 6.601 18.522 -11.437 1.00 94.12 424 ASN A N 1
ATOM 3258 C CA . ASN A 1 424 ? 6.024 19.862 -11.392 1.00 94.12 424 ASN A CA 1
ATOM 3259 C C . ASN A 1 424 ? 5.176 20.085 -12.660 1.00 94.12 424 ASN A C 1
ATOM 3261 O O . ASN A 1 424 ? 5.488 19.489 -13.692 1.00 94.12 424 ASN A O 1
ATOM 3265 N N . PRO A 1 425 ? 4.149 20.952 -12.646 1.00 91.75 425 PRO A N 1
ATOM 3266 C CA . PRO A 1 425 ? 3.364 21.269 -13.832 1.00 91.75 425 PRO A CA 1
ATOM 3267 C C . PRO A 1 425 ? 4.263 21.843 -14.939 1.00 91.75 425 PRO A C 1
ATOM 3269 O O . PRO A 1 425 ? 5.093 22.714 -14.658 1.00 91.75 425 PRO A O 1
ATOM 3272 N N . PRO A 1 426 ? 4.096 21.406 -16.201 1.00 90.25 426 PRO A N 1
ATOM 3273 C CA . PRO A 1 426 ? 4.956 21.835 -17.307 1.00 90.25 426 PRO A CA 1
ATOM 3274 C C . PRO A 1 426 ? 4.788 23.320 -17.661 1.00 90.25 426 PRO A C 1
ATOM 3276 O O . PRO A 1 426 ? 5.683 23.918 -18.251 1.00 90.25 426 PRO A O 1
ATOM 3279 N N . VAL A 1 427 ? 3.656 23.926 -17.289 1.00 89.00 427 VAL A N 1
ATOM 3280 C CA . VAL A 1 427 ? 3.369 25.354 -17.454 1.00 89.00 427 VAL A CA 1
ATOM 3281 C C . VAL A 1 427 ? 2.942 25.916 -16.103 1.00 89.00 427 VAL A C 1
ATOM 3283 O O . VAL A 1 427 ? 2.039 25.378 -15.465 1.00 89.00 427 VAL A O 1
ATOM 3286 N N . LYS A 1 428 ? 3.579 27.011 -15.675 1.00 89.75 428 LYS A N 1
ATOM 3287 C CA . LYS A 1 428 ? 3.197 27.744 -14.462 1.00 89.75 428 LYS A CA 1
ATOM 3288 C C . LYS A 1 428 ? 2.168 28.818 -14.800 1.00 89.75 428 LYS A C 1
ATOM 3290 O O . LYS A 1 428 ? 2.349 29.564 -15.758 1.00 89.75 428 LYS A O 1
ATOM 3295 N N . PHE A 1 429 ? 1.116 28.904 -13.997 1.00 88.25 429 PHE A N 1
ATOM 3296 C CA . PHE A 1 429 ? 0.052 29.902 -14.101 1.00 88.25 429 PHE A CA 1
ATOM 3297 C C . PHE A 1 429 ? -0.583 30.121 -12.717 1.00 88.25 429 PHE A C 1
ATOM 3299 O O . PHE A 1 429 ? -0.206 29.448 -11.758 1.00 88.25 429 PHE A O 1
ATOM 3306 N N . ASP A 1 430 ? -1.532 31.053 -12.592 1.00 87.19 430 ASP A N 1
ATOM 3307 C CA . ASP A 1 430 ? -2.364 31.142 -11.386 1.00 87.19 430 ASP A CA 1
ATOM 3308 C C . ASP A 1 430 ? -3.347 29.965 -11.363 1.00 87.19 430 ASP A C 1
ATOM 3310 O O . ASP A 1 430 ? -4.418 30.010 -11.962 1.00 87.19 430 ASP A O 1
ATOM 3314 N N . TYR A 1 431 ? -2.946 28.885 -10.696 1.00 86.25 431 TYR A N 1
ATOM 3315 C CA . TYR A 1 431 ? -3.690 27.627 -10.645 1.00 86.25 431 TYR A CA 1
ATOM 3316 C C . TYR A 1 431 ? -5.041 27.711 -9.917 1.00 86.25 431 TYR A C 1
ATOM 3318 O O . TYR A 1 431 ? -5.823 26.765 -9.981 1.00 86.25 431 TYR A O 1
ATOM 3326 N N . THR A 1 432 ? -5.289 28.799 -9.184 1.00 85.25 432 THR A N 1
ATOM 3327 C CA . THR A 1 432 ? -6.524 29.044 -8.418 1.00 85.25 432 THR A CA 1
ATOM 3328 C C . THR A 1 432 ? -7.361 30.192 -8.978 1.00 85.25 432 THR A C 1
ATOM 3330 O O . THR A 1 432 ? -8.521 30.342 -8.597 1.00 85.25 432 THR A O 1
ATOM 3333 N N . GLY A 1 433 ? -6.787 30.996 -9.872 1.00 81.44 433 GLY A N 1
ATOM 3334 C CA . GLY A 1 433 ? -7.462 32.072 -10.582 1.00 81.44 433 GLY A CA 1
ATOM 3335 C C . GLY A 1 433 ? -8.232 31.600 -11.814 1.00 81.44 433 GLY A C 1
ATOM 3336 O O . GLY A 1 433 ? -8.405 30.411 -12.080 1.00 81.44 433 GLY A O 1
ATOM 3337 N N . ASN A 1 434 ? -8.706 32.569 -12.596 1.00 79.62 434 ASN A N 1
ATOM 3338 C CA . ASN A 1 434 ? -9.400 32.306 -13.851 1.00 79.62 434 ASN A CA 1
ATOM 3339 C C . ASN A 1 434 ? -8.385 32.230 -15.003 1.00 79.62 434 ASN A C 1
ATOM 3341 O O . ASN A 1 434 ? -7.608 33.164 -15.207 1.00 79.62 434 ASN A O 1
ATOM 3345 N N . VAL A 1 435 ? -8.373 31.122 -15.747 1.00 80.25 435 VAL A N 1
ATOM 3346 C CA . VAL A 1 435 ? -7.267 30.766 -16.654 1.00 80.25 435 VAL A CA 1
ATOM 3347 C C . VAL A 1 435 ? -7.730 30.571 -18.095 1.00 80.25 435 VAL A C 1
ATOM 3349 O O . VAL A 1 435 ? -8.883 30.236 -18.362 1.00 80.25 435 VAL A O 1
ATOM 3352 N N . SER A 1 436 ? -6.814 30.756 -19.050 1.00 78.50 436 SER A N 1
ATOM 3353 C CA . SER A 1 436 ? -7.110 30.561 -20.474 1.00 78.50 436 SER A CA 1
ATOM 3354 C C . SER A 1 436 ? -7.573 29.132 -20.770 1.00 78.50 436 SER A C 1
ATOM 3356 O O . SER A 1 436 ? -6.940 28.166 -20.343 1.00 78.50 436 SER A O 1
ATOM 3358 N N . ARG A 1 437 ? -8.611 28.998 -21.608 1.00 73.50 437 ARG A N 1
ATOM 3359 C CA . ARG A 1 437 ? -9.151 27.712 -22.093 1.00 73.50 437 ARG A CA 1
ATOM 3360 C C . ARG A 1 437 ? -8.097 26.824 -22.772 1.00 73.50 437 ARG A C 1
ATOM 3362 O O . ARG A 1 437 ? -8.273 25.612 -22.823 1.00 73.50 437 ARG A O 1
ATOM 3369 N N . ALA A 1 438 ? -6.994 27.396 -23.263 1.00 73.06 438 ALA A N 1
ATOM 3370 C CA . ALA A 1 438 ? -5.868 26.629 -23.804 1.00 73.06 438 ALA A CA 1
ATOM 3371 C C . ALA A 1 438 ? -5.198 25.717 -22.754 1.00 73.06 438 ALA A C 1
ATOM 3373 O O . ALA A 1 438 ? -4.651 24.680 -23.110 1.00 73.06 438 ALA A O 1
ATOM 3374 N N . LEU A 1 439 ? -5.283 26.068 -21.465 1.00 79.56 439 LEU A N 1
ATOM 3375 C CA . LEU A 1 439 ? -4.759 25.274 -20.347 1.00 79.56 439 LEU A CA 1
ATOM 3376 C C . LEU A 1 439 ? -5.736 24.181 -19.874 1.00 79.56 439 LEU A C 1
ATOM 3378 O O . LEU A 1 439 ? -5.444 23.472 -18.920 1.00 79.56 439 LEU A O 1
ATOM 3382 N N . TRP A 1 440 ? -6.902 24.038 -20.519 1.00 80.06 440 TRP A N 1
ATOM 3383 C CA . TRP A 1 440 ? -7.918 23.031 -20.177 1.00 80.06 440 TRP A CA 1
ATOM 3384 C C . TRP A 1 440 ? -7.808 21.758 -21.038 1.00 80.06 440 TRP A C 1
ATOM 3386 O O . TRP A 1 440 ? -8.724 20.935 -21.016 1.00 80.06 440 TRP A O 1
ATOM 3396 N N . GLN A 1 441 ? -6.739 21.601 -21.829 1.00 89.38 441 GLN A N 1
ATOM 3397 C CA . GLN A 1 441 ? -6.534 20.469 -22.747 1.00 89.38 441 GLN A CA 1
ATOM 3398 C C . GLN A 1 441 ? -5.274 19.677 -22.376 1.00 89.38 441 GLN A C 1
ATOM 3400 O O . GLN A 1 441 ? -4.210 19.895 -22.962 1.00 89.38 441 GLN A O 1
ATOM 3405 N N . PRO A 1 442 ? -5.377 18.772 -21.385 1.00 92.62 442 PRO A N 1
ATOM 3406 C CA . PRO A 1 442 ? -4.283 17.895 -21.007 1.00 92.62 442 PRO A CA 1
ATOM 3407 C C . PRO A 1 442 ? -3.949 16.872 -22.090 1.00 92.62 442 PRO A C 1
ATOM 3409 O O . PRO A 1 442 ? -4.787 16.473 -22.900 1.00 92.62 442 PRO A O 1
ATOM 3412 N N . VAL A 1 443 ? -2.704 16.405 -22.063 1.00 93.06 443 VAL A N 1
ATOM 3413 C CA . VAL A 1 443 ? -2.197 15.404 -23.001 1.00 93.06 443 VAL A CA 1
ATOM 3414 C C . VAL A 1 443 ? -2.493 14.005 -22.448 1.00 93.06 443 VAL A C 1
ATOM 3416 O O . VAL A 1 443 ? -2.115 13.728 -21.307 1.00 93.06 443 VAL A O 1
ATOM 3419 N N . PRO A 1 444 ? -3.141 13.104 -23.210 1.00 95.50 444 PRO A N 1
ATOM 3420 C CA . PRO A 1 444 ? -3.351 11.729 -22.773 1.00 95.50 444 PRO A CA 1
ATOM 3421 C C . PRO A 1 444 ? -2.017 10.974 -22.674 1.00 95.50 444 PRO A C 1
ATOM 3423 O O . PRO A 1 444 ? -1.179 11.067 -23.573 1.00 95.50 444 PRO A O 1
ATOM 3426 N N . GLY A 1 445 ? -1.818 10.197 -21.609 1.00 96.56 445 GLY A N 1
ATOM 3427 C CA . GLY A 1 445 ? -0.630 9.357 -21.474 1.00 96.56 445 GLY A CA 1
ATOM 3428 C C . GLY A 1 445 ? -0.587 8.495 -20.215 1.00 96.56 445 GLY A C 1
ATOM 3429 O O . GLY A 1 445 ? -1.121 8.846 -19.167 1.00 96.56 445 GLY A O 1
ATOM 3430 N N . THR A 1 446 ? 0.109 7.367 -20.317 1.00 97.88 446 THR A N 1
ATOM 3431 C CA . THR A 1 446 ? 0.350 6.425 -19.216 1.00 97.88 446 THR A CA 1
ATOM 3432 C C . THR A 1 446 ? 1.741 6.693 -18.636 1.00 97.88 446 THR A C 1
ATOM 3434 O O . THR A 1 446 ? 2.728 6.063 -19.021 1.00 97.88 446 THR A O 1
ATOM 3437 N N . LYS A 1 447 ? 1.839 7.706 -17.768 1.00 97.81 447 LYS A N 1
ATOM 3438 C CA . LYS A 1 447 ? 3.104 8.165 -17.170 1.00 97.81 447 LYS A CA 1
ATOM 3439 C C . LYS A 1 447 ? 3.137 7.860 -15.675 1.00 97.81 447 LYS A C 1
ATOM 3441 O O . LYS A 1 447 ? 2.173 8.162 -14.981 1.00 97.81 447 LYS A O 1
ATOM 3446 N N . LEU A 1 448 ? 4.242 7.289 -15.201 1.00 97.69 448 LEU A N 1
ATOM 3447 C CA . LEU A 1 448 ? 4.490 6.945 -13.797 1.00 97.69 448 LEU A CA 1
ATOM 3448 C C . LEU A 1 448 ? 5.642 7.782 -13.234 1.00 97.69 448 LEU A C 1
ATOM 3450 O O . LEU A 1 448 ? 6.553 8.167 -13.976 1.00 97.69 448 LEU A O 1
ATOM 3454 N N . TYR A 1 449 ? 5.612 8.036 -11.925 1.00 97.81 449 TYR A N 1
ATOM 3455 C CA . TYR A 1 449 ? 6.700 8.699 -11.204 1.00 97.81 449 TYR A CA 1
ATOM 3456 C C . TYR A 1 449 ? 7.595 7.652 -10.514 1.00 97.81 449 TYR A C 1
ATOM 3458 O O . TYR A 1 449 ? 7.102 6.944 -9.632 1.00 97.81 449 TYR A O 1
ATOM 3466 N N . PRO A 1 450 ? 8.873 7.497 -10.906 1.00 96.19 450 PRO A N 1
ATOM 3467 C CA . PRO A 1 450 ? 9.779 6.534 -10.286 1.00 96.19 450 PRO A CA 1
ATOM 3468 C C . PRO A 1 450 ? 10.318 7.041 -8.941 1.00 96.19 450 PRO A C 1
ATOM 3470 O O . PRO A 1 450 ? 10.671 8.212 -8.806 1.00 96.19 450 PRO A O 1
ATOM 3473 N N . LEU A 1 451 ? 10.428 6.133 -7.975 1.00 92.19 451 LEU A N 1
ATOM 3474 C CA . LEU A 1 451 ? 10.999 6.332 -6.643 1.00 92.19 451 LEU A CA 1
ATOM 3475 C C . LEU A 1 451 ? 11.892 5.133 -6.313 1.00 92.19 451 LEU A C 1
ATOM 3477 O O . LEU A 1 451 ? 11.544 4.001 -6.657 1.00 92.19 451 LEU A O 1
ATOM 3481 N N . LYS A 1 452 ? 13.016 5.348 -5.627 1.00 89.38 452 LYS A N 1
ATOM 3482 C CA . LYS A 1 452 ? 13.765 4.235 -5.027 1.00 89.38 452 LYS A CA 1
ATOM 3483 C C . LYS A 1 452 ? 13.194 3.897 -3.655 1.00 89.38 452 LYS A C 1
ATOM 3485 O O . LYS A 1 452 ? 12.621 4.753 -2.983 1.00 89.38 452 LYS A O 1
ATOM 3490 N N . TYR A 1 453 ? 13.412 2.659 -3.228 1.00 88.75 453 TYR A N 1
ATOM 3491 C CA . TYR A 1 453 ? 13.071 2.226 -1.880 1.00 88.75 453 TYR A CA 1
ATOM 3492 C C . TYR A 1 453 ? 13.683 3.140 -0.809 1.00 88.75 453 TYR A C 1
ATOM 3494 O O . TYR A 1 453 ? 14.878 3.437 -0.851 1.00 88.75 453 TYR A O 1
ATOM 3502 N N . GLY A 1 454 ? 12.869 3.553 0.160 1.00 85.00 454 GLY A N 1
ATOM 3503 C CA . GLY A 1 454 ? 13.283 4.385 1.291 1.00 85.00 454 GLY A CA 1
ATOM 3504 C C . GLY A 1 454 ? 13.411 5.885 0.994 1.00 85.00 454 GLY A C 1
ATOM 3505 O O . GLY A 1 454 ? 13.635 6.650 1.928 1.00 85.00 454 GLY A O 1
ATOM 3506 N N . GLU A 1 455 ? 13.241 6.335 -0.257 1.00 86.88 455 GLU A N 1
ATOM 3507 C CA . GLU A 1 455 ? 13.264 7.770 -0.577 1.00 86.88 455 GLU A CA 1
ATOM 3508 C C . GLU A 1 455 ? 12.054 8.494 0.039 1.00 86.88 455 GLU A C 1
ATOM 3510 O O . GLU A 1 455 ? 10.916 8.016 0.019 1.00 86.88 455 GLU A O 1
ATOM 3515 N N . THR A 1 456 ? 12.305 9.677 0.594 1.00 83.31 456 THR A N 1
ATOM 3516 C CA . THR A 1 456 ? 11.307 10.514 1.265 1.00 83.31 456 THR A CA 1
ATOM 3517 C C . THR A 1 456 ? 10.648 11.475 0.280 1.00 83.31 456 THR A C 1
ATOM 3519 O O . THR A 1 456 ? 11.307 12.232 -0.438 1.00 83.31 456 THR A O 1
ATOM 3522 N N . VAL A 1 457 ? 9.316 11.472 0.247 1.00 85.69 457 VAL A N 1
ATOM 3523 C CA . VAL A 1 457 ? 8.524 12.264 -0.700 1.00 85.69 457 VAL A CA 1
ATOM 3524 C C . VAL A 1 457 ? 7.697 13.297 0.051 1.00 85.69 457 VAL A C 1
ATOM 3526 O O . VAL A 1 457 ? 6.989 12.970 1.001 1.00 85.69 457 VAL A O 1
ATOM 3529 N N . GLN A 1 458 ? 7.738 14.544 -0.413 1.00 90.19 458 GLN A N 1
ATOM 3530 C CA . GLN A 1 458 ? 6.737 15.568 -0.135 1.00 90.19 458 GLN A CA 1
ATOM 3531 C C . GLN A 1 458 ? 5.943 15.827 -1.411 1.00 90.19 458 GLN A C 1
ATOM 3533 O O . GLN A 1 458 ? 6.532 16.065 -2.462 1.00 90.19 458 GLN A O 1
ATOM 3538 N N . GLN A 1 459 ? 4.617 15.861 -1.317 1.00 67.81 459 GLN A N 1
ATOM 3539 C CA . GLN A 1 459 ? 3.751 16.207 -2.438 1.00 67.81 459 GLN A CA 1
ATOM 3540 C C . GLN A 1 459 ? 2.752 17.300 -2.058 1.00 67.81 459 GLN A C 1
ATOM 3542 O O . GLN A 1 459 ? 2.147 17.264 -0.986 1.00 67.81 459 GLN A O 1
ATOM 3547 N N . VAL A 1 460 ? 2.551 18.244 -2.980 1.00 69.44 460 VAL A N 1
ATOM 3548 C CA . VAL A 1 460 ? 1.619 19.368 -2.842 1.00 69.44 460 VAL A CA 1
ATOM 3549 C C . VAL A 1 460 ? 0.580 19.361 -3.975 1.00 69.44 460 VAL A C 1
ATOM 3551 O O . VAL A 1 460 ? 0.910 19.752 -5.098 1.00 69.44 460 VAL A O 1
ATOM 3554 N N . PRO A 1 461 ? -0.667 18.911 -3.728 1.00 61.50 461 PRO A N 1
ATOM 3555 C CA . PRO A 1 461 ? -1.795 19.133 -4.632 1.00 61.50 461 PRO A CA 1
ATOM 3556 C C . PRO A 1 461 ? -2.254 20.599 -4.654 1.00 61.50 461 PRO A C 1
ATOM 3558 O O . PRO A 1 461 ? -1.983 21.357 -3.722 1.00 61.50 461 PRO A O 1
ATOM 3561 N N . VAL A 1 462 ? -2.988 21.004 -5.695 1.00 40.97 462 VAL A N 1
ATOM 3562 C CA . VAL A 1 462 ? -3.410 22.404 -5.912 1.00 40.97 462 VAL A CA 1
ATOM 3563 C C . VAL A 1 462 ? -4.936 22.554 -5.930 1.00 40.97 462 VAL A C 1
ATOM 3565 O O . VAL A 1 462 ? -5.636 21.647 -6.362 1.00 40.97 462 VAL A O 1
ATOM 3568 N N . GLY A 1 463 ? -5.442 23.702 -5.459 1.00 49.16 463 GLY A N 1
ATOM 3569 C CA . GLY A 1 463 ? -6.879 23.987 -5.299 1.00 49.16 463 GLY A CA 1
ATOM 3570 C C . GLY A 1 463 ? -7.261 24.254 -3.839 1.00 49.16 463 GLY A C 1
ATOM 3571 O O . GLY A 1 463 ? -8.065 23.532 -3.268 1.00 49.16 463 GLY A O 1
ATOM 3572 N N . GLY A 1 464 ? -6.609 25.237 -3.206 1.00 62.38 464 GLY A N 1
ATOM 3573 C CA . GLY A 1 464 ? -6.608 25.434 -1.742 1.00 62.38 464 GLY A CA 1
ATOM 3574 C C . GLY A 1 464 ? -5.392 24.815 -1.034 1.00 62.38 464 GLY A C 1
ATOM 3575 O O . GLY A 1 464 ? -5.036 25.270 0.043 1.00 62.38 464 GLY A O 1
ATOM 3576 N N . TRP A 1 465 ? -4.725 23.877 -1.719 1.00 67.25 465 TRP A N 1
ATOM 3577 C CA . TRP A 1 465 ? -3.506 23.138 -1.361 1.00 67.25 465 TRP A CA 1
ATOM 3578 C C . TRP A 1 465 ? -3.560 22.262 -0.100 1.00 67.25 465 TRP A C 1
ATOM 3580 O O . TRP A 1 465 ? -4.346 22.426 0.826 1.00 67.25 465 TRP A O 1
ATOM 3590 N N . THR A 1 466 ? -2.720 21.234 -0.111 1.00 81.50 466 THR A N 1
ATOM 3591 C CA . THR A 1 466 ? -2.478 20.289 0.986 1.00 81.50 466 THR A CA 1
ATOM 3592 C C . THR A 1 466 ? -1.032 19.826 0.842 1.00 81.50 466 THR A C 1
ATOM 3594 O O . THR A 1 466 ? -0.499 19.859 -0.263 1.00 81.50 466 THR A O 1
ATOM 3597 N N . VAL A 1 467 ? -0.370 19.423 1.924 1.00 84.62 467 VAL A N 1
ATOM 3598 C CA . VAL A 1 467 ? 0.974 18.833 1.852 1.00 84.62 467 VAL A CA 1
ATOM 3599 C C . VAL A 1 467 ? 0.916 17.455 2.484 1.00 84.62 467 VAL A C 1
ATOM 3601 O O . VAL A 1 467 ? 0.582 17.338 3.661 1.00 84.62 467 VAL A O 1
ATOM 3604 N N . ILE A 1 468 ? 1.249 16.428 1.708 1.00 90.19 468 ILE A N 1
ATOM 3605 C CA . ILE A 1 468 ? 1.419 15.061 2.204 1.00 90.19 468 ILE A CA 1
ATOM 3606 C C . ILE A 1 468 ? 2.903 14.698 2.178 1.00 90.19 468 ILE A C 1
ATOM 3608 O O . ILE A 1 468 ? 3.655 15.182 1.326 1.00 90.19 468 ILE A O 1
ATOM 3612 N N . ARG A 1 469 ? 3.329 13.866 3.129 1.00 90.00 469 ARG A N 1
ATOM 3613 C CA . ARG A 1 469 ? 4.686 13.319 3.194 1.00 90.00 469 ARG A CA 1
ATOM 3614 C C . ARG A 1 469 ? 4.632 11.828 3.477 1.00 90.00 469 ARG A C 1
ATOM 3616 O O . ARG A 1 469 ? 3.850 11.411 4.327 1.00 90.00 469 ARG A O 1
ATOM 3623 N N . PHE A 1 470 ? 5.466 11.058 2.791 1.00 90.62 470 PHE A N 1
ATOM 3624 C CA . PHE A 1 470 ? 5.581 9.612 2.970 1.00 90.62 470 PHE A CA 1
ATOM 3625 C C . PHE A 1 470 ? 7.009 9.135 2.674 1.00 90.62 470 PHE A C 1
ATOM 3627 O O . PHE A 1 470 ? 7.824 9.883 2.130 1.00 90.62 470 PHE A O 1
ATOM 3634 N N . VAL A 1 471 ? 7.304 7.894 3.053 1.00 89.50 471 VAL A N 1
ATOM 3635 C CA . VAL A 1 471 ? 8.526 7.174 2.674 1.00 89.50 471 VAL A CA 1
ATOM 3636 C C . VAL A 1 471 ? 8.140 6.151 1.610 1.00 89.50 471 VAL A C 1
ATOM 3638 O O . VAL A 1 471 ? 7.096 5.515 1.718 1.00 89.50 471 VAL A O 1
ATOM 3641 N N . ALA A 1 472 ? 8.943 6.009 0.560 1.00 91.62 472 ALA A N 1
ATOM 3642 C CA . ALA A 1 472 ? 8.723 5.030 -0.500 1.00 91.62 472 ALA A CA 1
ATOM 3643 C C . ALA A 1 472 ? 9.235 3.637 -0.080 1.00 91.62 472 ALA A C 1
ATOM 3645 O O . ALA A 1 472 ? 10.168 3.107 -0.673 1.00 91.62 472 ALA A O 1
ATOM 3646 N N . ASP A 1 473 ? 8.676 3.056 0.980 1.00 85.56 473 ASP A N 1
ATOM 3647 C CA . ASP A 1 473 ? 9.154 1.825 1.637 1.00 85.56 473 ASP A CA 1
ATOM 3648 C C . ASP A 1 473 ? 8.366 0.549 1.270 1.00 85.56 473 ASP A C 1
ATOM 3650 O O . ASP A 1 473 ? 8.587 -0.514 1.847 1.00 85.56 473 ASP A O 1
ATOM 3654 N N . ASN A 1 474 ? 7.488 0.613 0.265 1.00 88.50 474 ASN A N 1
ATOM 3655 C CA . ASN A 1 474 ? 6.765 -0.552 -0.248 1.00 88.50 474 ASN A CA 1
ATOM 3656 C C . ASN A 1 474 ? 6.998 -0.728 -1.766 1.00 88.50 474 ASN A C 1
ATOM 3658 O O . ASN A 1 474 ? 6.432 0.039 -2.551 1.00 88.50 474 ASN A O 1
ATOM 3662 N N . PRO A 1 475 ? 7.825 -1.696 -2.214 1.00 90.75 475 PRO A N 1
ATOM 3663 C CA . PRO A 1 475 ? 8.096 -1.925 -3.634 1.00 90.75 475 PRO A CA 1
ATOM 3664 C C . PRO A 1 475 ? 6.839 -2.310 -4.418 1.00 90.75 475 PRO A C 1
ATOM 3666 O O . PRO A 1 475 ? 6.055 -3.153 -3.978 1.00 90.75 475 PRO A O 1
ATOM 3669 N N . GLY A 1 476 ? 6.657 -1.731 -5.607 1.00 93.25 476 GLY A N 1
ATOM 3670 C CA . GLY A 1 476 ? 5.494 -2.014 -6.449 1.00 93.25 476 GLY A CA 1
ATOM 3671 C C . GLY A 1 476 ? 5.047 -0.844 -7.322 1.00 93.25 476 GLY A C 1
ATOM 3672 O O . GLY A 1 476 ? 5.777 0.124 -7.540 1.00 93.25 476 GLY A O 1
ATOM 3673 N N . VAL A 1 477 ? 3.819 -0.953 -7.835 1.00 97.12 477 VAL A N 1
ATOM 3674 C CA . VAL A 1 477 ? 3.146 0.098 -8.608 1.00 97.12 477 VAL A CA 1
ATOM 3675 C C . VAL A 1 477 ? 1.883 0.513 -7.865 1.00 97.12 477 VAL A C 1
ATOM 3677 O O . VAL A 1 477 ? 0.947 -0.275 -7.770 1.00 97.12 477 VAL A O 1
ATOM 3680 N N . TRP A 1 478 ? 1.854 1.753 -7.382 1.00 97.62 478 TRP A N 1
ATOM 3681 C CA . TRP A 1 478 ? 0.796 2.269 -6.512 1.00 97.62 478 TRP A CA 1
ATOM 3682 C C . TRP A 1 478 ? 0.006 3.365 -7.221 1.00 97.62 478 TRP A C 1
ATOM 3684 O O . TRP A 1 478 ? 0.567 4.403 -7.589 1.00 97.62 478 TRP A O 1
ATOM 3694 N N . LEU A 1 479 ? -1.291 3.135 -7.443 1.00 97.56 479 LEU A N 1
ATOM 3695 C CA . LEU A 1 479 ? -2.172 4.106 -8.093 1.00 97.56 479 LEU A CA 1
ATOM 3696 C C . LEU A 1 479 ? -2.404 5.311 -7.174 1.00 97.56 479 LEU A C 1
ATOM 3698 O O . LEU A 1 479 ? -2.829 5.159 -6.034 1.00 97.56 479 LEU A O 1
ATOM 3702 N N . MET A 1 480 ? -2.208 6.518 -7.699 1.00 96.25 480 MET A N 1
ATOM 3703 C CA . MET A 1 480 ? -2.661 7.752 -7.068 1.00 96.25 480 MET A CA 1
ATOM 3704 C C . MET A 1 480 ? -3.746 8.385 -7.936 1.00 96.25 480 MET A C 1
ATOM 3706 O O . MET A 1 480 ? -3.497 8.763 -9.078 1.00 96.25 480 MET A O 1
ATOM 3710 N N . HIS A 1 481 ? -4.956 8.538 -7.405 1.00 96.06 481 HIS A N 1
ATOM 3711 C CA . HIS A 1 481 ? -6.088 9.055 -8.169 1.00 96.06 481 HIS A CA 1
ATOM 3712 C C . HIS A 1 481 ? -7.045 9.878 -7.306 1.00 96.06 481 HIS A C 1
ATOM 3714 O O . HIS A 1 481 ? -7.032 9.815 -6.079 1.00 96.06 481 HIS A O 1
ATOM 3720 N N . CYS A 1 482 ? -7.904 10.659 -7.959 1.00 94.31 482 CYS A N 1
ATOM 3721 C CA . CYS A 1 482 ? -9.074 11.219 -7.290 1.00 94.31 482 CYS A CA 1
ATOM 3722 C C . CYS A 1 482 ? -10.104 10.107 -7.050 1.00 94.31 482 CYS A C 1
ATOM 3724 O O . CYS A 1 482 ? -10.421 9.366 -7.976 1.00 94.31 482 CYS A O 1
ATOM 3726 N N . HIS A 1 483 ? -10.668 10.004 -5.846 1.00 95.75 483 HIS A N 1
ATOM 3727 C CA . HIS A 1 483 ? -11.638 8.950 -5.509 1.00 95.75 483 HIS A CA 1
ATOM 3728 C C . HIS A 1 483 ? -13.091 9.252 -5.946 1.00 95.75 483 HIS A C 1
ATOM 3730 O O . HIS A 1 483 ? -14.044 8.614 -5.500 1.00 95.75 483 HIS A O 1
ATOM 3736 N N . LEU A 1 484 ? -13.264 10.241 -6.826 1.00 94.12 484 LEU A N 1
ATOM 3737 C CA . LEU A 1 484 ? -14.500 10.488 -7.563 1.00 94.12 484 LEU A CA 1
ATOM 3738 C C . LEU A 1 484 ? -14.401 9.711 -8.882 1.00 9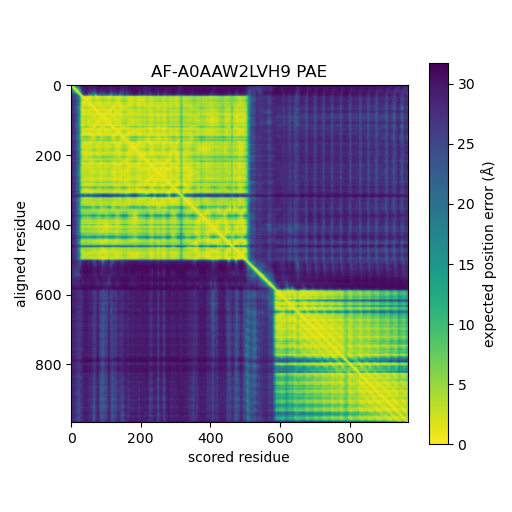4.12 484 LEU A C 1
ATOM 3740 O O . LEU A 1 484 ? -13.591 10.071 -9.738 1.00 94.12 484 LEU A O 1
ATOM 3744 N N . ASP A 1 485 ? -15.180 8.642 -9.053 1.00 93.12 485 ASP A N 1
ATOM 3745 C CA . ASP A 1 485 ? -14.950 7.663 -10.135 1.00 93.12 485 ASP A CA 1
ATOM 3746 C C . ASP A 1 485 ? -15.084 8.257 -11.540 1.00 93.12 485 ASP A C 1
ATOM 3748 O O . ASP A 1 485 ? -14.396 7.831 -12.473 1.00 93.12 485 ASP A O 1
ATOM 3752 N N . VAL A 1 486 ? -15.932 9.277 -11.700 1.00 94.00 486 VAL A N 1
ATOM 3753 C CA . VAL A 1 486 ? -16.013 10.057 -12.940 1.00 94.00 486 VAL A CA 1
ATOM 3754 C C . VAL A 1 486 ? -14.668 10.705 -13.300 1.00 94.00 486 VAL A C 1
ATOM 3756 O O . VAL A 1 486 ? -14.281 10.703 -14.467 1.00 94.00 486 VAL A O 1
ATOM 3759 N N . HIS A 1 487 ? -13.907 11.190 -12.315 1.00 95.12 487 HIS A N 1
ATOM 3760 C CA . HIS A 1 487 ? -12.607 11.820 -12.545 1.00 95.12 487 HIS A CA 1
ATOM 3761 C C . HIS A 1 487 ? -11.518 10.801 -12.899 1.00 95.12 487 HIS A C 1
ATOM 3763 O O . HIS A 1 487 ? -10.676 11.106 -13.743 1.00 95.12 487 HIS A O 1
ATOM 3769 N N . ILE A 1 488 ? -11.548 9.590 -12.325 1.00 92.75 488 ILE A N 1
ATOM 3770 C CA . ILE A 1 488 ? -10.641 8.494 -12.719 1.00 92.75 488 ILE A CA 1
ATOM 3771 C C . ILE A 1 488 ? -10.865 8.156 -14.197 1.00 92.75 488 ILE A C 1
ATOM 3773 O O . ILE A 1 488 ? -9.916 8.138 -14.978 1.00 92.75 488 ILE A O 1
ATOM 3777 N N . GLY A 1 489 ? -12.130 7.984 -14.604 1.00 91.06 489 GLY A N 1
ATOM 3778 C CA . GLY A 1 489 ? -12.513 7.726 -15.998 1.00 91.06 489 GLY A CA 1
ATOM 3779 C C . GLY A 1 489 ? -12.204 8.875 -16.969 1.00 91.06 489 GLY A C 1
ATOM 3780 O O . GLY A 1 489 ? -12.170 8.662 -18.180 1.00 91.06 489 GLY A O 1
ATOM 3781 N N . TRP A 1 490 ? -11.956 10.080 -16.453 1.00 95.69 490 TRP A N 1
ATOM 3782 C CA . TRP A 1 490 ? -11.476 11.245 -17.202 1.00 95.69 490 TRP A CA 1
ATOM 3783 C C . TRP A 1 490 ? -9.946 11.424 -17.163 1.00 95.69 490 TRP A C 1
ATOM 3785 O O . TRP A 1 490 ? -9.440 12.362 -17.779 1.00 95.69 490 TRP A O 1
ATOM 3795 N N . GLY A 1 491 ? -9.210 10.557 -16.462 1.00 96.19 491 GLY A N 1
ATOM 3796 C CA . GLY A 1 491 ? -7.746 10.573 -16.394 1.00 96.19 491 GLY A CA 1
ATOM 3797 C C . GLY A 1 491 ? -7.141 11.369 -15.230 1.00 96.19 491 GLY A C 1
ATOM 3798 O O . GLY A 1 491 ? -5.965 11.729 -15.300 1.00 96.19 491 GLY A O 1
ATOM 3799 N N . LEU A 1 492 ? -7.890 11.645 -14.153 1.00 96.50 492 LEU A N 1
ATOM 3800 C CA . LEU A 1 492 ? -7.361 12.271 -12.927 1.00 96.50 492 LEU A CA 1
ATOM 3801 C C . LEU A 1 492 ? -6.619 11.254 -12.043 1.00 96.50 492 LEU A C 1
ATOM 3803 O O . LEU A 1 492 ? -7.028 10.967 -10.913 1.00 96.50 492 LEU A O 1
ATOM 3807 N N . ALA A 1 493 ? -5.537 10.700 -12.585 1.00 96.88 493 ALA A N 1
ATOM 3808 C CA . ALA A 1 493 ? -4.691 9.715 -11.929 1.00 96.88 493 ALA A CA 1
ATOM 3809 C C . ALA A 1 493 ? -3.217 9.838 -12.354 1.00 96.88 493 ALA A C 1
ATOM 3811 O O . ALA A 1 493 ? -2.864 10.553 -13.292 1.00 96.88 493 ALA A O 1
ATOM 3812 N N . THR A 1 494 ? -2.363 9.119 -11.642 1.00 96.56 494 THR A N 1
ATOM 3813 C CA . THR A 1 494 ? -0.987 8.749 -11.985 1.00 96.56 494 THR A CA 1
ATOM 3814 C C . THR A 1 494 ? -0.629 7.511 -11.156 1.00 96.56 494 THR A C 1
ATOM 3816 O O . THR A 1 494 ? -1.449 7.052 -10.364 1.00 96.56 494 THR A O 1
ATOM 3819 N N . ALA A 1 495 ? 0.568 6.952 -11.288 1.00 97.56 495 ALA A N 1
ATOM 3820 C CA . ALA A 1 495 ? 1.036 5.942 -10.342 1.00 97.56 495 ALA A CA 1
ATOM 3821 C C . ALA A 1 495 ? 2.503 6.159 -9.960 1.00 97.56 495 ALA A C 1
ATOM 3823 O O . ALA A 1 495 ? 3.326 6.583 -10.779 1.00 97.56 495 ALA A O 1
ATOM 3824 N N . PHE A 1 496 ? 2.818 5.857 -8.704 1.00 97.88 496 PHE A N 1
ATOM 3825 C CA . PHE A 1 496 ? 4.190 5.767 -8.225 1.00 97.88 496 PHE A CA 1
ATOM 3826 C C . PHE A 1 496 ? 4.746 4.385 -8.559 1.00 97.88 496 PHE A C 1
ATOM 3828 O O . PHE A 1 496 ? 4.075 3.373 -8.358 1.00 97.88 496 PHE A O 1
ATOM 3835 N N . LEU A 1 497 ? 5.972 4.352 -9.072 1.00 96.94 497 LEU A N 1
ATOM 3836 C CA . LEU A 1 497 ? 6.741 3.131 -9.273 1.00 96.94 497 LEU A CA 1
ATOM 3837 C C . LEU A 1 497 ? 7.863 3.105 -8.238 1.00 96.94 497 LEU A C 1
ATOM 3839 O O . LEU A 1 497 ? 8.848 3.821 -8.403 1.00 96.94 497 LEU A O 1
ATOM 3843 N N . VAL A 1 498 ? 7.704 2.299 -7.191 1.00 93.94 498 VAL A N 1
ATOM 3844 C CA . VAL A 1 498 ? 8.707 2.138 -6.132 1.00 93.94 498 VAL A CA 1
ATOM 3845 C C . VAL A 1 498 ? 9.582 0.939 -6.478 1.00 93.94 498 VAL A C 1
ATOM 3847 O O . VAL A 1 498 ? 9.095 -0.191 -6.542 1.00 93.94 498 VAL A O 1
ATOM 3850 N N . GLU A 1 499 ? 10.862 1.190 -6.742 1.00 87.38 499 GLU A N 1
ATOM 3851 C CA . GLU A 1 499 ? 11.843 0.143 -7.040 1.00 87.38 499 GLU A CA 1
ATOM 3852 C C . GLU A 1 499 ? 12.185 -0.687 -5.789 1.00 87.38 499 GLU A C 1
ATOM 3854 O O . GLU A 1 499 ? 12.001 -0.244 -4.656 1.00 87.38 499 GLU A O 1
ATOM 3859 N N . ASN A 1 500 ? 12.701 -1.902 -5.991 1.00 76.00 500 ASN A N 1
ATOM 3860 C CA . ASN A 1 500 ? 13.119 -2.778 -4.896 1.00 76.00 500 ASN A CA 1
ATOM 3861 C C . ASN A 1 500 ? 14.285 -2.166 -4.099 1.00 76.00 500 ASN A C 1
ATOM 3863 O O . ASN A 1 500 ? 15.211 -1.595 -4.678 1.00 76.00 500 ASN A O 1
ATOM 3867 N N . GLY A 1 501 ? 14.258 -2.336 -2.775 1.00 63.44 501 GLY A N 1
ATOM 3868 C CA . GLY A 1 501 ? 15.370 -1.985 -1.892 1.00 63.44 501 GLY A CA 1
ATOM 3869 C C . GLY A 1 501 ? 16.486 -3.030 -1.876 1.00 63.44 501 GLY A C 1
ATOM 3870 O O . GLY A 1 501 ? 16.365 -4.105 -2.464 1.00 63.44 501 GLY A O 1
ATOM 3871 N N . VAL A 1 502 ? 17.568 -2.708 -1.166 1.00 47.09 502 VAL A N 1
ATOM 3872 C CA . VAL A 1 502 ? 18.646 -3.654 -0.848 1.00 47.09 502 VAL A CA 1
ATOM 3873 C C . VAL A 1 502 ? 18.312 -4.331 0.479 1.00 47.09 502 VAL A C 1
ATOM 3875 O O . VAL A 1 502 ? 18.142 -3.656 1.491 1.00 47.09 502 VAL A O 1
ATOM 3878 N N . GLY A 1 503 ? 18.193 -5.656 0.468 1.00 40.25 503 GLY A N 1
ATOM 3879 C CA . GLY A 1 503 ? 17.911 -6.457 1.656 1.00 40.25 503 GLY A CA 1
ATOM 3880 C C . GLY A 1 503 ? 17.550 -7.897 1.301 1.00 40.25 503 GLY A C 1
ATOM 3881 O O . GLY A 1 503 ? 17.043 -8.174 0.212 1.00 40.25 503 GLY A O 1
ATOM 3882 N N . ILE A 1 504 ? 17.808 -8.818 2.228 1.00 34.78 504 ILE A N 1
ATOM 3883 C CA . ILE A 1 504 ? 17.366 -10.207 2.107 1.00 34.78 504 ILE A CA 1
ATOM 3884 C C . ILE A 1 504 ? 15.853 -10.242 2.349 1.00 34.78 504 ILE A C 1
ATOM 3886 O O . ILE A 1 504 ? 15.365 -9.823 3.398 1.00 34.78 504 ILE A O 1
ATOM 3890 N N . LEU A 1 505 ? 15.100 -10.770 1.383 1.00 34.12 505 LEU A N 1
ATOM 3891 C CA . LEU A 1 505 ? 13.793 -11.334 1.691 1.00 34.12 505 LEU A CA 1
ATOM 3892 C C . LEU A 1 505 ? 14.045 -12.568 2.557 1.00 34.12 505 LEU A C 1
ATOM 3894 O O . LEU A 1 505 ? 14.502 -13.587 2.036 1.00 34.12 505 LEU A O 1
ATOM 3898 N N . ASN A 1 506 ? 13.690 -12.501 3.842 1.00 30.17 506 ASN A N 1
ATOM 3899 C CA . ASN A 1 506 ? 13.183 -13.700 4.493 1.00 30.17 506 ASN A CA 1
ATOM 3900 C C . ASN A 1 506 ? 11.961 -14.113 3.671 1.00 30.17 506 ASN A C 1
ATOM 3902 O O . ASN A 1 506 ? 10.898 -13.498 3.754 1.00 30.17 506 ASN A O 1
ATOM 3906 N N . LEU A 1 507 ? 12.165 -15.093 2.791 1.00 29.25 507 LEU A N 1
ATOM 3907 C CA . LEU A 1 507 ? 11.083 -15.936 2.326 1.00 29.25 507 LEU A CA 1
ATOM 3908 C C . LEU A 1 507 ? 10.515 -16.574 3.584 1.00 29.25 507 LEU A C 1
ATOM 3910 O O . LEU A 1 507 ? 11.218 -17.338 4.246 1.00 29.25 507 LEU A O 1
ATOM 3914 N N . ASP A 1 508 ? 9.267 -16.251 3.907 1.00 27.55 508 ASP A N 1
ATOM 3915 C CA . ASP A 1 508 ? 8.514 -17.019 4.882 1.00 27.55 508 ASP A CA 1
ATOM 3916 C C . ASP A 1 508 ? 8.532 -18.477 4.406 1.00 27.55 508 ASP A C 1
ATOM 3918 O O . ASP A 1 508 ? 7.886 -18.835 3.418 1.00 27.55 508 ASP A O 1
ATOM 3922 N N . LEU A 1 509 ? 9.291 -19.336 5.094 1.00 26.27 509 LEU A N 1
ATOM 3923 C CA . LEU A 1 509 ? 9.301 -20.789 4.885 1.00 26.27 509 LEU A CA 1
ATOM 3924 C C . LEU A 1 509 ? 8.017 -21.416 5.467 1.00 26.27 509 LEU A C 1
ATOM 3926 O O . LEU A 1 509 ? 8.045 -22.422 6.169 1.00 26.27 509 LEU A O 1
ATOM 3930 N N . ILE A 1 510 ? 6.877 -20.788 5.166 1.00 29.33 510 ILE A N 1
ATOM 3931 C CA . ILE A 1 510 ? 5.528 -21.131 5.611 1.00 29.33 510 ILE A CA 1
ATOM 3932 C C . ILE A 1 510 ? 4.542 -20.925 4.443 1.00 29.33 510 ILE A C 1
ATOM 3934 O O . ILE A 1 510 ? 3.620 -20.122 4.535 1.00 29.33 510 ILE A O 1
ATOM 3938 N N . ASP A 1 511 ? 4.736 -21.648 3.329 1.00 27.47 511 ASP A N 1
ATOM 3939 C CA . ASP A 1 511 ? 3.601 -22.257 2.595 1.00 27.47 511 ASP A CA 1
ATOM 3940 C C . ASP A 1 511 ? 3.998 -23.383 1.603 1.00 27.47 511 ASP A C 1
ATOM 3942 O O . ASP A 1 511 ? 3.442 -23.516 0.514 1.00 27.47 511 ASP A O 1
ATOM 3946 N N . LEU A 1 512 ? 4.936 -24.263 1.985 1.00 26.92 512 LEU A N 1
ATOM 3947 C CA . LEU A 1 512 ? 5.025 -25.617 1.401 1.00 26.92 512 LEU A CA 1
ATOM 3948 C C . LEU A 1 512 ? 4.288 -26.627 2.297 1.00 26.92 512 LEU A C 1
ATOM 3950 O O . LEU A 1 512 ? 4.839 -27.643 2.713 1.00 26.92 512 LEU A O 1
ATOM 3954 N N . GLY A 1 513 ? 3.024 -26.324 2.606 1.00 25.16 513 GLY A N 1
ATOM 3955 C CA . GLY A 1 513 ? 2.161 -27.150 3.448 1.00 25.16 513 GLY A CA 1
ATOM 3956 C C . GLY A 1 513 ? 0.701 -27.117 2.995 1.00 25.16 513 GLY A C 1
ATOM 3957 O O . GLY A 1 513 ? 0.018 -26.118 3.154 1.00 25.16 513 GLY A O 1
ATOM 3958 N N . ASN A 1 514 ? 0.198 -28.258 2.515 1.00 24.17 514 ASN A N 1
ATOM 3959 C CA . ASN A 1 514 ? -1.220 -28.532 2.231 1.00 24.17 514 ASN A CA 1
ATOM 3960 C C . ASN A 1 514 ? -1.872 -27.816 1.026 1.00 24.17 514 ASN A C 1
ATOM 3962 O O . ASN A 1 514 ? -2.876 -27.116 1.152 1.00 24.17 514 ASN A O 1
ATOM 3966 N N . SER A 1 515 ? -1.467 -28.226 -0.180 1.00 26.42 515 SER A N 1
ATOM 3967 C CA . SER A 1 515 ? -2.478 -28.772 -1.104 1.00 26.42 515 SER A CA 1
ATOM 3968 C C . SER A 1 515 ? -2.324 -30.298 -1.134 1.00 26.42 515 SER A C 1
ATOM 3970 O O . SER A 1 515 ? -1.229 -30.823 -0.937 1.00 26.42 515 SER A O 1
ATOM 3972 N N . THR A 1 516 ? -3.435 -31.027 -1.208 1.00 26.22 516 THR A N 1
ATOM 3973 C CA . THR A 1 516 ? -3.506 -32.401 -0.687 1.00 26.22 516 THR A CA 1
ATOM 3974 C C . THR A 1 516 ? -2.885 -33.466 -1.588 1.00 26.22 516 THR A C 1
ATOM 3976 O O . THR A 1 516 ? -3.392 -33.714 -2.680 1.00 26.22 516 THR A O 1
ATOM 3979 N N . GLY A 1 517 ? -1.945 -34.228 -1.019 1.00 23.67 517 GLY A N 1
ATOM 3980 C CA . GLY A 1 517 ? -1.856 -35.674 -1.240 1.00 23.67 517 GLY A CA 1
ATOM 3981 C C . GLY A 1 517 ? -0.717 -36.180 -2.123 1.00 23.67 517 GLY A C 1
ATOM 3982 O O . GLY A 1 517 ? -0.965 -36.551 -3.260 1.00 23.67 517 GLY A O 1
ATOM 3983 N N . PHE A 1 518 ? 0.475 -36.337 -1.539 1.00 24.94 518 PHE A N 1
ATOM 3984 C CA . PHE A 1 518 ? 1.209 -37.615 -1.504 1.00 24.94 518 PHE A CA 1
ATOM 3985 C C . PHE A 1 518 ? 2.186 -37.618 -0.308 1.00 24.94 518 PHE A C 1
ATOM 3987 O O . PHE A 1 518 ? 2.522 -36.561 0.220 1.00 24.94 518 PHE A O 1
ATOM 3994 N N . GLY A 1 519 ? 2.549 -38.812 0.177 1.00 21.95 519 GLY A N 1
ATOM 3995 C CA . GLY A 1 519 ? 3.367 -39.015 1.384 1.00 21.95 519 GLY A CA 1
ATOM 3996 C C . GLY A 1 519 ? 4.859 -38.659 1.229 1.00 21.95 519 GLY A C 1
ATOM 3997 O O . GLY A 1 519 ? 5.295 -38.293 0.139 1.00 21.95 519 GLY A O 1
ATOM 3998 N N . PRO A 1 520 ? 5.638 -38.748 2.322 1.00 25.81 520 PRO A N 1
ATOM 3999 C CA . PRO A 1 520 ? 6.901 -38.025 2.475 1.00 25.81 520 PRO A CA 1
ATOM 4000 C C . PRO A 1 520 ? 8.108 -38.699 1.804 1.00 25.81 520 PRO A C 1
ATOM 4002 O O . PRO A 1 520 ? 8.208 -39.927 1.803 1.00 25.81 520 PRO A O 1
ATOM 4005 N N . PRO A 1 521 ? 9.096 -37.899 1.370 1.00 22.83 521 PRO A N 1
ATOM 4006 C CA . PRO A 1 521 ? 10.510 -38.253 1.396 1.00 22.83 521 PRO A CA 1
ATOM 4007 C C . PRO A 1 521 ? 11.190 -37.625 2.623 1.00 22.83 521 PRO A C 1
ATOM 4009 O O . PRO A 1 521 ? 10.969 -36.460 2.955 1.00 22.83 521 PRO A O 1
ATOM 4012 N N . GLU A 1 522 ? 12.015 -38.412 3.303 1.00 23.67 522 GLU A N 1
ATOM 4013 C CA . GLU A 1 522 ? 12.645 -38.068 4.579 1.00 23.67 522 GLU A CA 1
ATOM 4014 C C . GLU A 1 522 ? 13.780 -37.039 4.442 1.00 23.67 522 GLU A C 1
ATOM 4016 O O . GLU A 1 522 ? 14.527 -37.020 3.462 1.00 23.67 522 GLU A O 1
ATOM 4021 N N . ILE A 1 523 ? 13.997 -36.248 5.498 1.00 25.28 523 ILE A N 1
ATOM 4022 C CA . ILE A 1 523 ? 15.267 -35.543 5.707 1.00 25.28 523 ILE A CA 1
ATOM 4023 C C . ILE A 1 523 ? 16.320 -36.583 6.112 1.00 25.28 523 ILE A C 1
ATOM 4025 O O . ILE A 1 523 ? 16.477 -36.864 7.294 1.00 25.28 523 ILE A O 1
ATOM 4029 N N . THR A 1 524 ? 17.067 -37.140 5.155 1.00 22.06 524 THR A N 1
ATOM 4030 C CA . THR A 1 524 ? 18.390 -37.747 5.411 1.00 22.06 524 THR A CA 1
ATOM 4031 C C . THR A 1 524 ? 19.270 -37.777 4.157 1.00 22.06 524 THR A C 1
ATOM 4033 O O . THR A 1 524 ? 19.161 -38.667 3.322 1.00 22.06 524 THR A O 1
ATOM 4036 N N . THR A 1 525 ? 20.237 -36.860 4.057 1.00 23.36 525 THR A N 1
ATOM 4037 C CA . THR A 1 525 ? 21.652 -37.233 3.824 1.00 23.36 525 THR A CA 1
ATOM 4038 C C . THR A 1 525 ? 22.576 -36.034 4.044 1.00 23.36 525 THR A C 1
ATOM 4040 O O . THR A 1 525 ? 22.906 -35.281 3.132 1.00 23.36 525 THR A O 1
ATOM 4043 N N . LEU A 1 526 ? 23.060 -35.895 5.280 1.00 23.14 526 LEU A N 1
ATOM 4044 C CA . LEU A 1 526 ? 24.437 -35.449 5.469 1.00 23.14 526 LEU A CA 1
ATOM 4045 C C . LEU A 1 526 ? 25.368 -36.615 5.114 1.00 23.14 526 LEU A C 1
ATOM 4047 O O . LEU A 1 526 ? 25.020 -37.781 5.298 1.00 23.14 526 LEU A O 1
ATOM 4051 N N . LEU A 1 527 ? 26.540 -36.282 4.583 1.00 21.91 527 LEU A N 1
ATOM 4052 C CA . LEU A 1 527 ? 27.586 -37.229 4.202 1.00 21.91 527 LEU A CA 1
ATOM 4053 C C . LEU A 1 527 ? 28.016 -38.101 5.389 1.00 21.91 527 LEU A C 1
ATOM 4055 O O . LEU A 1 527 ? 28.407 -37.553 6.414 1.00 21.91 527 LEU A O 1
ATOM 4059 N N . PHE A 1 528 ? 28.100 -39.420 5.201 1.00 21.97 528 PHE A N 1
ATOM 4060 C CA . PHE A 1 528 ? 29.177 -40.219 5.795 1.00 21.97 528 PHE A CA 1
ATOM 4061 C C . PHE A 1 528 ? 29.502 -41.447 4.938 1.00 21.97 528 PHE A C 1
ATOM 4063 O O . PHE A 1 528 ? 28.651 -41.995 4.241 1.00 21.97 528 PHE A O 1
ATOM 4070 N N . ASN A 1 529 ? 30.772 -41.838 4.972 1.00 20.06 529 ASN A N 1
ATOM 4071 C CA . ASN A 1 529 ? 31.340 -42.962 4.234 1.00 20.06 529 ASN A CA 1
ATOM 4072 C C . ASN A 1 529 ? 31.728 -44.079 5.229 1.00 20.06 529 ASN A C 1
ATOM 4074 O O . ASN A 1 529 ? 32.006 -43.769 6.385 1.00 20.06 529 ASN A O 1
ATOM 4078 N N . TRP A 1 530 ? 31.823 -45.328 4.748 1.00 19.47 530 TRP A N 1
ATOM 4079 C CA . TRP A 1 530 ? 32.043 -46.589 5.505 1.00 19.47 530 TRP A CA 1
ATOM 4080 C C . TRP A 1 530 ? 30.814 -47.104 6.304 1.00 19.47 530 TRP A C 1
ATOM 4082 O O . TRP A 1 530 ? 30.072 -46.319 6.874 1.00 19.47 530 TRP A O 1
ATOM 4092 N N . ALA A 1 531 ? 30.528 -48.415 6.389 1.00 21.91 531 ALA A N 1
ATOM 4093 C CA . ALA A 1 531 ? 31.332 -49.596 6.031 1.00 21.91 531 ALA A CA 1
ATOM 4094 C C . ALA A 1 531 ? 30.528 -50.748 5.366 1.00 21.91 531 ALA A C 1
ATOM 4096 O O . ALA A 1 531 ? 29.308 -50.713 5.247 1.00 21.91 531 ALA A O 1
ATOM 4097 N N . TYR A 1 532 ? 31.275 -51.766 4.925 1.00 22.31 532 TYR A N 1
ATOM 4098 C CA . TYR A 1 532 ? 30.866 -52.984 4.205 1.00 22.31 532 TYR A CA 1
ATOM 4099 C C . TYR A 1 532 ? 29.991 -53.984 5.002 1.00 22.31 532 TYR A C 1
ATOM 4101 O O . TYR A 1 532 ? 29.962 -53.954 6.228 1.00 22.31 532 TYR A O 1
ATOM 4109 N N . ASN A 1 533 ? 29.452 -54.975 4.267 1.00 22.48 533 ASN A N 1
ATOM 4110 C CA . ASN A 1 533 ? 28.687 -56.167 4.696 1.00 22.48 533 ASN A CA 1
ATOM 4111 C C . ASN A 1 533 ? 27.248 -55.875 5.189 1.00 22.48 533 ASN A C 1
ATOM 4113 O O . ASN A 1 533 ? 27.056 -55.187 6.177 1.00 22.48 533 ASN A O 1
ATOM 4117 N N . GLY A 1 534 ? 26.160 -56.392 4.607 1.00 21.52 534 GLY A N 1
ATOM 4118 C CA . GLY A 1 534 ? 26.008 -57.431 3.584 1.00 21.52 534 GLY A CA 1
ATOM 4119 C C . GLY A 1 534 ? 25.499 -58.751 4.171 1.00 21.52 534 GLY A C 1
ATOM 4120 O O . GLY A 1 534 ? 26.312 -59.610 4.500 1.00 21.52 534 GLY A O 1
ATOM 4121 N N . SER A 1 535 ? 24.169 -58.914 4.277 1.00 22.02 535 SER A N 1
ATOM 4122 C CA . SER A 1 535 ? 23.424 -60.197 4.302 1.00 22.02 535 SER A CA 1
ATOM 4123 C C . SER A 1 535 ? 21.899 -59.977 4.389 1.00 22.02 535 SER A C 1
ATOM 4125 O O . SER A 1 535 ? 21.432 -59.356 5.334 1.00 22.02 535 SER A O 1
ATOM 4127 N N . TYR A 1 536 ? 21.149 -60.478 3.393 1.00 20.06 536 TYR A N 1
ATOM 4128 C CA . TYR A 1 536 ? 20.039 -61.460 3.503 1.00 20.06 536 TYR A CA 1
ATOM 4129 C C . TYR A 1 536 ? 19.230 -61.526 4.842 1.00 20.06 536 TYR A C 1
ATOM 4131 O O . TYR A 1 536 ? 19.837 -61.611 5.900 1.00 20.06 536 TYR A O 1
ATOM 4139 N N . ILE A 1 537 ? 17.881 -61.602 4.924 1.00 20.92 537 ILE A N 1
ATOM 4140 C CA . ILE A 1 537 ? 16.850 -62.313 4.114 1.00 20.92 537 ILE A CA 1
ATOM 4141 C C . ILE A 1 537 ? 15.449 -61.634 4.204 1.00 20.92 537 ILE A C 1
ATOM 4143 O O . ILE A 1 537 ? 15.108 -61.032 5.213 1.00 20.92 537 ILE A O 1
ATOM 4147 N N . HIS A 1 538 ? 14.635 -61.825 3.151 1.00 20.03 538 HIS A N 1
ATOM 4148 C CA . HIS A 1 538 ? 13.161 -61.710 3.021 1.00 20.03 538 HIS A CA 1
ATOM 4149 C C . HIS A 1 538 ? 12.251 -61.696 4.277 1.00 20.03 538 HIS A C 1
ATOM 4151 O O . HIS A 1 538 ? 12.426 -62.508 5.180 1.00 20.03 538 HIS A O 1
ATOM 4157 N N . LEU A 1 539 ? 11.089 -61.025 4.148 1.00 20.83 539 LEU A N 1
ATOM 4158 C CA . LEU A 1 539 ? 9.783 -61.715 4.015 1.00 20.83 539 LEU A CA 1
ATOM 4159 C C . LEU A 1 539 ? 8.727 -60.862 3.271 1.00 20.83 539 LEU A C 1
ATOM 4161 O O . LEU A 1 539 ? 8.711 -59.640 3.369 1.00 20.83 539 LEU A O 1
ATOM 4165 N N . ASN A 1 540 ? 7.876 -61.532 2.484 1.00 19.39 540 ASN A N 1
ATOM 4166 C CA . ASN A 1 540 ? 6.809 -60.952 1.649 1.00 19.39 540 ASN A CA 1
ATOM 4167 C C . ASN A 1 540 ? 5.616 -60.437 2.472 1.00 19.39 540 ASN A C 1
ATOM 4169 O O . ASN A 1 540 ? 5.281 -61.059 3.472 1.00 19.39 540 ASN A O 1
ATOM 4173 N N . PHE A 1 541 ? 4.851 -59.485 1.918 1.00 19.98 541 PHE A N 1
ATOM 4174 C CA . PHE A 1 541 ? 3.433 -59.729 1.589 1.00 19.98 541 PHE A CA 1
ATOM 4175 C C . PHE A 1 541 ? 2.967 -58.871 0.397 1.00 19.98 541 PHE A C 1
ATOM 4177 O O . PHE A 1 541 ? 3.518 -57.813 0.110 1.00 19.98 541 PHE A O 1
ATOM 4184 N N . SER A 1 542 ? 1.995 -59.395 -0.349 1.00 19.50 542 SER A N 1
ATOM 4185 C CA . SER A 1 542 ? 1.669 -59.020 -1.732 1.00 19.50 542 SER A CA 1
ATOM 4186 C C . SER A 1 542 ? 0.339 -58.279 -1.891 1.00 19.50 542 SER A C 1
ATOM 4188 O O . SER A 1 542 ? -0.657 -58.700 -1.306 1.00 19.50 542 SER A O 1
ATOM 4190 N N . ALA A 1 543 ? 0.273 -57.332 -2.832 1.00 21.34 543 ALA A N 1
ATOM 4191 C CA . ALA A 1 543 ? -0.942 -57.031 -3.600 1.00 21.34 543 ALA A CA 1
ATOM 4192 C C . ALA A 1 543 ? -0.558 -56.471 -4.984 1.00 21.34 543 ALA A C 1
ATOM 4194 O O . ALA A 1 543 ? 0.250 -55.550 -5.078 1.00 21.34 543 ALA A O 1
ATOM 4195 N N . SER A 1 544 ? -1.089 -57.053 -6.062 1.00 20.91 544 SER A N 1
ATOM 4196 C CA . SER A 1 544 ? -0.644 -56.783 -7.439 1.00 20.91 544 SER A CA 1
ATOM 4197 C C . SER A 1 544 ? -1.554 -55.807 -8.191 1.00 20.91 544 SER A C 1
ATOM 4199 O O . SER A 1 544 ? -2.776 -55.921 -8.141 1.00 20.91 544 SER A O 1
ATOM 4201 N N . PHE A 1 545 ? -0.948 -54.912 -8.976 1.00 21.91 545 PHE A N 1
ATOM 4202 C CA . PHE A 1 545 ? -1.613 -54.193 -10.070 1.00 21.91 545 PHE A CA 1
ATOM 4203 C C . PHE A 1 545 ? -1.926 -55.132 -11.241 1.00 21.91 545 PHE A C 1
ATOM 4205 O O . PHE A 1 545 ? -1.109 -55.999 -11.552 1.00 21.91 545 PHE A O 1
ATOM 4212 N N . HIS A 1 546 ? -3.014 -54.868 -11.975 1.00 20.05 546 HIS A N 1
ATOM 4213 C CA . HIS A 1 546 ? -3.199 -55.329 -13.357 1.00 20.05 546 HIS A CA 1
ATOM 4214 C C . HIS A 1 546 ? -4.060 -54.346 -14.170 1.00 20.05 546 HIS A C 1
ATOM 4216 O O . HIS A 1 546 ? -5.264 -54.251 -13.958 1.00 20.05 546 HIS A O 1
ATOM 4222 N N . LEU A 1 547 ? -3.441 -53.677 -15.146 1.00 20.81 547 LEU A N 1
ATOM 4223 C CA . LEU A 1 547 ? -4.075 -53.278 -16.405 1.00 20.81 547 LEU A CA 1
ATOM 4224 C C . LEU A 1 547 ? -3.028 -53.437 -17.512 1.00 20.81 547 LEU A C 1
ATOM 4226 O O . LEU A 1 547 ? -1.983 -52.789 -17.489 1.00 20.81 547 LEU A O 1
ATOM 4230 N N . THR A 1 548 ? -3.292 -54.350 -18.440 1.00 22.09 548 THR A N 1
ATOM 4231 C CA . THR A 1 548 ? -2.417 -54.689 -19.565 1.00 22.09 548 THR A CA 1
ATOM 4232 C C . THR A 1 548 ? -2.751 -53.867 -20.808 1.00 22.09 548 THR A C 1
ATOM 4234 O O . THR A 1 548 ? -3.896 -53.494 -21.049 1.00 22.09 548 THR A O 1
ATOM 4237 N N . TYR A 1 549 ? -1.721 -53.604 -21.609 1.00 21.48 549 TYR A N 1
ATOM 4238 C CA . TYR A 1 549 ? -1.815 -53.000 -22.936 1.00 21.48 549 TYR A CA 1
ATOM 4239 C C . TYR A 1 549 ? -1.955 -54.105 -23.987 1.00 21.48 549 TYR A C 1
ATOM 4241 O O . TYR A 1 549 ? -1.187 -55.063 -23.934 1.00 21.48 549 TYR A O 1
ATOM 4249 N N . ASP A 1 550 ? -2.848 -53.949 -24.968 1.00 23.16 550 ASP A N 1
ATOM 4250 C CA . ASP A 1 550 ? -2.752 -54.689 -26.231 1.00 23.16 550 ASP A CA 1
ATOM 4251 C C . ASP A 1 550 ? -3.348 -53.894 -27.411 1.00 23.16 550 ASP A C 1
ATOM 4253 O O . ASP A 1 550 ? -4.215 -53.033 -27.231 1.00 23.16 550 ASP A O 1
ATOM 4257 N N . ARG A 1 551 ? -2.857 -54.169 -28.624 1.00 26.64 551 ARG A N 1
ATOM 4258 C CA . ARG A 1 551 ? -3.311 -53.603 -29.902 1.00 26.64 551 ARG A CA 1
ATOM 4259 C C . ARG A 1 551 ? -3.705 -54.729 -30.856 1.00 26.64 551 ARG A C 1
ATOM 4261 O O . ARG A 1 551 ? -2.853 -55.528 -31.237 1.00 26.64 551 ARG A O 1
ATOM 4268 N N . SER A 1 552 ? -4.904 -54.668 -31.431 1.00 22.89 552 SER A N 1
ATOM 4269 C CA . SER A 1 552 ? -5.107 -55.129 -32.815 1.00 22.89 552 SER A CA 1
ATOM 4270 C C . SER A 1 552 ? -6.380 -54.567 -33.459 1.00 22.89 552 SER A C 1
ATOM 4272 O O . SER A 1 552 ? -7.435 -54.486 -32.841 1.00 22.89 552 SER A O 1
ATOM 4274 N N . ASN A 1 553 ? -6.211 -54.169 -34.722 1.00 24.30 553 ASN A N 1
ATOM 4275 C CA . ASN A 1 553 ? -7.133 -54.191 -35.868 1.00 24.30 553 ASN A CA 1
ATOM 4276 C C . ASN A 1 553 ? -8.353 -55.156 -35.755 1.00 24.30 553 ASN A C 1
ATOM 4278 O O . ASN A 1 553 ? -8.255 -56.182 -35.097 1.00 24.30 553 ASN A O 1
ATOM 4282 N N . GLU A 1 554 ? -9.500 -54.966 -36.431 1.00 24.70 554 GLU A N 1
ATOM 4283 C CA . GLU A 1 554 ? -9.742 -54.285 -37.722 1.00 24.70 554 GLU A CA 1
ATOM 4284 C C . GLU A 1 554 ? -11.250 -54.008 -38.006 1.00 24.70 554 GLU A C 1
ATOM 4286 O O . GLU A 1 554 ? -12.118 -54.605 -37.383 1.00 24.70 554 GLU A O 1
ATOM 4291 N N . LEU A 1 555 ? -11.529 -53.165 -39.019 1.00 23.28 555 LEU A N 1
ATOM 4292 C CA . LEU A 1 555 ? -12.724 -53.142 -39.905 1.00 23.28 555 LEU A CA 1
ATOM 4293 C C . LEU A 1 555 ? -14.162 -53.114 -39.314 1.00 23.28 555 LEU A C 1
ATOM 4295 O O . LEU A 1 555 ? -14.721 -54.139 -38.944 1.00 23.28 555 LEU A O 1
ATOM 4299 N N . PHE A 1 556 ? -14.871 -51.986 -39.477 1.00 22.33 556 PHE A N 1
ATOM 4300 C CA . PHE A 1 556 ? -15.733 -51.732 -40.658 1.00 22.33 556 PHE A CA 1
ATOM 4301 C C . PHE A 1 556 ? -16.318 -50.299 -40.638 1.00 22.33 556 PHE A C 1
ATOM 4303 O O . PHE A 1 556 ? -16.753 -49.797 -39.607 1.00 22.33 556 PHE A O 1
ATOM 4310 N N . SER A 1 557 ? -16.350 -49.645 -41.801 1.00 22.69 557 SER A N 1
ATOM 4311 C CA . SER A 1 557 ? -17.070 -48.385 -42.083 1.00 22.69 557 SER A CA 1
ATOM 4312 C C . SER A 1 557 ? -18.083 -48.644 -43.226 1.00 22.69 557 SER A C 1
ATOM 4314 O O . SER A 1 557 ? -18.029 -49.748 -43.780 1.00 22.69 557 SER A O 1
ATOM 4316 N N . PRO A 1 558 ? -19.021 -47.730 -43.593 1.00 30.08 558 PRO A N 1
ATOM 4317 C CA . PRO A 1 558 ? -18.631 -46.517 -44.342 1.00 30.08 558 PRO A CA 1
ATOM 4318 C C . PRO A 1 558 ? -19.550 -45.265 -44.247 1.00 30.08 558 PRO A C 1
ATOM 4320 O O . PRO A 1 558 ? -20.695 -45.327 -43.813 1.00 30.08 558 PRO A O 1
ATOM 4323 N N . SER A 1 559 ? -19.061 -44.167 -44.857 1.00 22.20 559 SER A N 1
ATOM 4324 C CA . SER A 1 559 ? -19.802 -43.015 -45.446 1.00 22.20 559 SER A CA 1
ATOM 4325 C C . SER A 1 559 ? -20.558 -42.053 -44.500 1.00 22.20 559 SER A C 1
ATOM 4327 O O . SER A 1 559 ? -21.214 -42.486 -43.566 1.00 22.20 559 SER A O 1
ATOM 4329 N N . SER A 1 560 ? -20.566 -40.721 -44.685 1.00 25.11 560 SER A N 1
ATOM 4330 C CA . SER A 1 560 ? -19.931 -39.795 -45.667 1.00 25.11 560 SER A CA 1
ATOM 4331 C C . SER A 1 560 ? -20.297 -38.341 -45.277 1.00 25.11 560 SER A C 1
ATOM 4333 O O . SER A 1 560 ? -21.406 -38.154 -44.789 1.00 25.11 560 SER A O 1
ATOM 4335 N N . HIS A 1 561 ? -19.533 -37.250 -45.452 1.00 27.53 561 HIS A N 1
ATOM 4336 C CA . HIS A 1 561 ? -18.197 -36.920 -46.007 1.00 27.53 561 HIS A CA 1
ATOM 4337 C C . HIS A 1 561 ? -17.531 -35.873 -45.057 1.00 27.53 561 HIS A C 1
ATOM 4339 O O . HIS A 1 561 ? -18.194 -35.403 -44.139 1.00 27.53 561 HIS A O 1
ATOM 4345 N N . GLY A 1 562 ? -16.288 -35.389 -45.193 1.00 24.61 562 GLY A N 1
ATOM 4346 C CA . GLY A 1 562 ? -15.151 -35.733 -46.060 1.00 24.61 562 GLY A CA 1
ATOM 4347 C C . GLY A 1 562 ? -14.304 -34.494 -46.426 1.00 24.61 562 GLY A C 1
ATOM 4348 O O . GLY A 1 562 ? -14.843 -33.596 -47.057 1.00 24.61 562 GLY A O 1
ATOM 4349 N N . SER A 1 563 ? -12.989 -34.522 -46.119 1.00 23.73 563 SER A N 1
ATOM 4350 C CA . SER A 1 563 ? -11.875 -33.718 -46.717 1.00 23.73 563 SER A CA 1
ATOM 4351 C C . SER A 1 563 ? -11.935 -32.163 -46.639 1.00 23.73 563 SER A C 1
ATOM 4353 O O . SER A 1 563 ? -12.997 -31.576 -46.754 1.00 23.73 563 SER A O 1
ATOM 4355 N N . THR A 1 564 ? -10.852 -31.384 -46.471 1.00 22.70 564 THR A N 1
ATOM 4356 C CA . THR A 1 564 ? -9.394 -31.654 -46.411 1.00 22.70 564 THR A CA 1
ATOM 4357 C C . THR A 1 564 ? -8.633 -30.476 -45.769 1.00 22.70 564 THR A C 1
ATOM 4359 O O . THR A 1 564 ? -9.207 -29.434 -45.473 1.00 22.70 564 THR A O 1
ATOM 4362 N N . CYS A 1 565 ? -7.325 -30.681 -45.599 1.00 22.62 565 CYS A N 1
ATOM 4363 C CA . CYS A 1 565 ? -6.236 -29.734 -45.348 1.00 22.62 565 CYS A CA 1
ATOM 4364 C C . CYS A 1 565 ? -6.335 -28.301 -45.923 1.00 22.62 565 CYS A C 1
ATOM 4366 O O . CYS A 1 565 ? -6.891 -28.083 -46.992 1.00 22.62 565 CYS A O 1
ATOM 4368 N N . ASP A 1 566 ? -5.567 -27.424 -45.262 1.00 23.75 566 ASP A N 1
ATOM 4369 C CA . ASP A 1 566 ? -4.824 -26.271 -45.804 1.00 23.75 566 ASP A CA 1
ATOM 4370 C C . ASP A 1 566 ? -5.616 -25.065 -46.350 1.00 23.75 566 ASP A C 1
ATOM 4372 O O . ASP A 1 566 ? -6.185 -25.093 -47.437 1.00 23.75 566 ASP A O 1
ATOM 4376 N N . PHE A 1 567 ? -5.548 -23.947 -45.615 1.00 25.20 567 PHE A N 1
ATOM 4377 C CA . PHE A 1 567 ? -5.767 -22.607 -46.163 1.00 25.20 567 PHE A CA 1
ATOM 4378 C C . PHE A 1 567 ? -4.775 -21.598 -45.574 1.00 25.20 567 PHE A C 1
ATOM 4380 O O . PHE A 1 567 ? -5.029 -20.889 -44.598 1.00 25.20 567 PHE A O 1
ATOM 4387 N N . THR A 1 568 ? -3.623 -21.535 -46.234 1.00 22.67 568 THR A N 1
ATOM 4388 C CA . THR A 1 568 ? -2.776 -20.342 -46.359 1.00 22.67 568 THR A CA 1
ATOM 4389 C C . THR A 1 568 ? -3.553 -19.015 -46.335 1.00 22.67 568 THR A C 1
ATOM 4391 O O . THR A 1 568 ? -4.453 -18.775 -47.138 1.00 22.67 568 THR A O 1
ATOM 4394 N N . CYS A 1 569 ? -3.115 -18.075 -45.492 1.00 21.41 569 CYS A N 1
ATOM 4395 C CA . CYS A 1 569 ? -3.499 -16.669 -45.626 1.00 21.41 569 CYS A CA 1
ATOM 4396 C C . CYS A 1 569 ? -2.563 -15.979 -46.634 1.00 21.41 569 CYS A C 1
ATOM 4398 O O . CYS A 1 569 ? -1.645 -15.247 -46.262 1.00 21.41 569 CYS A O 1
ATOM 4400 N N . LYS A 1 570 ? -2.765 -16.249 -47.931 1.00 21.19 570 LYS A N 1
ATOM 4401 C CA . LYS A 1 570 ? -2.150 -15.455 -49.003 1.00 21.19 570 LYS A CA 1
ATOM 4402 C C . LYS A 1 570 ? -2.876 -14.112 -49.103 1.00 21.19 570 LYS A C 1
ATOM 4404 O O . LYS A 1 570 ? -4.009 -14.059 -49.574 1.00 21.19 570 LYS A O 1
ATOM 4409 N N . LEU A 1 571 ? -2.190 -13.024 -48.756 1.00 22.50 571 LEU A N 1
ATOM 4410 C CA . LEU A 1 571 ? -2.537 -11.688 -49.240 1.00 22.50 571 LEU A CA 1
ATOM 4411 C C . LEU A 1 571 ? -1.453 -11.206 -50.213 1.00 22.50 571 LEU A C 1
ATOM 4413 O O . LEU A 1 571 ? -0.614 -10.372 -49.883 1.00 22.50 571 LEU A O 1
ATOM 4417 N N . GLU A 1 572 ? -1.462 -11.760 -51.426 1.00 22.22 572 GLU A N 1
ATOM 4418 C CA . GLU A 1 572 ? -0.702 -11.196 -52.545 1.00 22.22 572 GLU A CA 1
ATOM 4419 C C . GLU A 1 572 ? -1.386 -9.906 -53.011 1.00 22.22 572 GLU A C 1
ATOM 4421 O O . GLU A 1 572 ? -2.366 -9.936 -53.754 1.00 22.22 572 GLU A O 1
ATOM 4426 N N . VAL A 1 573 ? -0.855 -8.756 -52.589 1.00 24.03 573 VAL A N 1
ATOM 4427 C CA . VAL A 1 573 ? -1.112 -7.483 -53.273 1.00 24.03 573 VAL A CA 1
ATOM 4428 C C . VAL A 1 573 ? -0.053 -7.314 -54.357 1.00 24.03 573 VAL A C 1
ATOM 4430 O O . VAL A 1 573 ? 1.147 -7.300 -54.086 1.00 24.03 573 VAL A O 1
ATOM 4433 N N . ILE A 1 574 ? -0.518 -7.218 -55.600 1.00 25.14 574 ILE A N 1
ATOM 4434 C CA . ILE A 1 574 ? 0.314 -7.131 -56.802 1.00 25.14 574 ILE A CA 1
ATOM 4435 C C . ILE A 1 574 ? 1.134 -5.831 -56.815 1.00 25.14 574 ILE A C 1
ATOM 4437 O O . ILE A 1 574 ? 0.663 -4.765 -56.419 1.00 25.14 574 ILE A O 1
ATOM 4441 N N . LEU A 1 575 ? 2.365 -5.935 -57.322 1.00 25.05 575 LEU A N 1
ATOM 4442 C CA . LEU A 1 575 ? 3.316 -4.839 -57.503 1.00 25.05 575 LEU A CA 1
ATOM 4443 C C . LEU A 1 575 ? 2.725 -3.648 -58.278 1.00 25.05 575 LEU A C 1
ATOM 4445 O O . LEU A 1 575 ? 2.461 -3.743 -59.476 1.00 25.05 575 LEU A O 1
ATOM 4449 N N . GLY A 1 576 ? 2.661 -2.489 -57.622 1.00 23.70 576 GLY A N 1
ATOM 4450 C CA . GLY A 1 576 ? 2.605 -1.178 -58.268 1.00 23.70 576 GLY A CA 1
ATOM 4451 C C . GLY A 1 576 ? 3.920 -0.437 -58.036 1.00 23.70 576 GLY A C 1
ATOM 4452 O O . GLY A 1 576 ? 4.205 -0.027 -56.913 1.00 23.70 576 GLY A O 1
ATOM 4453 N N . HIS A 1 577 ? 4.741 -0.271 -59.076 1.00 27.62 577 HIS A N 1
ATOM 4454 C CA . HIS A 1 577 ? 5.978 0.509 -58.975 1.00 27.62 577 HIS A CA 1
ATOM 4455 C C . HIS A 1 577 ? 5.669 1.993 -58.724 1.00 27.62 577 HIS A C 1
ATOM 4457 O O . HIS A 1 577 ? 5.082 2.661 -59.570 1.00 27.62 577 HIS A O 1
ATOM 4463 N N . SER A 1 578 ? 6.153 2.529 -57.604 1.00 25.59 578 SER A N 1
ATOM 4464 C CA . SER A 1 578 ? 6.345 3.968 -57.412 1.00 25.59 578 SER A CA 1
ATOM 4465 C C . SER A 1 578 ? 7.555 4.198 -56.515 1.00 25.59 578 SER A C 1
ATOM 4467 O O . SER A 1 578 ? 7.461 4.228 -55.289 1.00 25.59 578 SER A O 1
ATOM 4469 N N . SER A 1 579 ? 8.713 4.366 -57.143 1.00 32.72 579 SER A N 1
ATOM 4470 C CA . SER A 1 579 ? 9.935 4.810 -56.485 1.00 32.72 579 SER A CA 1
ATOM 4471 C C . SER A 1 579 ? 9.748 6.194 -55.859 1.00 32.72 579 SER A C 1
ATOM 4473 O O . SER A 1 579 ? 9.627 7.165 -56.602 1.00 32.72 579 SER A O 1
ATOM 4475 N N . GLN A 1 580 ? 9.846 6.315 -54.533 1.00 28.66 580 GLN A N 1
ATOM 4476 C CA . GLN A 1 580 ? 10.489 7.476 -53.910 1.00 28.66 580 GLN A CA 1
ATOM 4477 C C . GLN A 1 580 ? 11.258 7.070 -52.652 1.00 28.66 580 GLN A C 1
ATOM 4479 O O . GLN A 1 580 ? 10.727 6.464 -51.724 1.00 28.66 580 GLN A O 1
ATOM 4484 N N . VAL A 1 581 ? 12.537 7.440 -52.646 1.00 38.19 581 VAL A N 1
ATOM 4485 C CA . VAL A 1 581 ? 13.405 7.412 -51.472 1.00 38.19 581 VAL A CA 1
ATOM 4486 C C . VAL A 1 581 ? 12.828 8.365 -50.433 1.00 38.19 581 VAL A C 1
ATOM 4488 O O . VAL A 1 581 ? 12.628 9.538 -50.738 1.00 38.19 581 VAL A O 1
ATOM 4491 N N . ASN A 1 582 ? 12.645 7.911 -49.193 1.00 29.33 582 ASN A N 1
ATOM 4492 C CA . ASN A 1 582 ? 12.613 8.844 -48.076 1.00 29.33 582 ASN A CA 1
ATOM 4493 C C . ASN A 1 582 ? 13.374 8.307 -46.866 1.00 29.33 582 ASN A C 1
ATOM 4495 O O . ASN A 1 582 ? 13.072 7.259 -46.295 1.00 29.33 582 ASN A O 1
ATOM 4499 N N . ASN A 1 583 ? 14.424 9.046 -46.529 1.00 42.44 583 ASN A N 1
ATOM 4500 C CA . ASN A 1 583 ? 15.450 8.676 -45.576 1.00 42.44 583 ASN A CA 1
ATOM 4501 C C . ASN A 1 583 ? 14.937 8.867 -44.141 1.00 42.44 583 ASN A C 1
ATOM 4503 O O . ASN A 1 583 ? 15.074 9.944 -43.564 1.00 42.44 583 ASN A O 1
ATOM 4507 N N . THR A 1 584 ? 14.343 7.829 -43.550 1.00 37.12 584 THR A N 1
ATOM 4508 C CA . THR A 1 584 ? 14.127 7.793 -42.098 1.00 37.12 584 THR A CA 1
ATOM 4509 C C . THR A 1 584 ? 15.245 6.997 -41.443 1.00 37.12 584 THR A C 1
ATOM 4511 O O . THR A 1 584 ? 15.247 5.765 -41.523 1.00 37.12 584 THR A O 1
ATOM 4514 N N . ASN A 1 585 ? 16.135 7.690 -40.727 1.00 44.84 585 ASN A N 1
ATOM 4515 C CA . ASN A 1 585 ? 17.031 7.087 -39.739 1.00 44.84 585 ASN A CA 1
ATOM 4516 C C . ASN A 1 585 ? 16.195 6.492 -38.592 1.00 44.84 585 ASN A C 1
ATOM 4518 O O . ASN A 1 585 ? 16.098 7.053 -37.500 1.00 44.84 585 ASN A O 1
ATOM 4522 N N . ARG A 1 586 ? 15.565 5.337 -38.844 1.00 52.72 586 ARG A N 1
ATOM 4523 C CA . ARG A 1 586 ? 15.079 4.465 -37.778 1.00 52.72 586 ARG A CA 1
ATOM 4524 C C . ARG A 1 586 ? 16.314 4.007 -37.021 1.00 52.72 586 ARG A C 1
ATOM 4526 O O . ARG A 1 586 ? 17.071 3.183 -37.526 1.00 52.72 586 ARG A O 1
ATOM 4533 N N . ILE A 1 587 ? 16.487 4.561 -35.828 1.00 56.09 587 ILE A N 1
ATOM 4534 C CA . ILE A 1 587 ? 17.373 4.017 -34.809 1.00 56.09 587 ILE A CA 1
ATOM 4535 C C . ILE A 1 587 ? 17.043 2.524 -34.662 1.00 56.09 587 ILE A C 1
ATOM 4537 O O . ILE A 1 587 ? 15.883 2.158 -34.468 1.00 56.09 587 ILE A O 1
ATOM 4541 N N . ARG A 1 588 ? 18.061 1.687 -34.852 1.00 71.06 588 ARG A N 1
ATOM 4542 C CA . ARG A 1 588 ? 18.023 0.223 -34.798 1.00 71.06 588 ARG A CA 1
ATOM 4543 C C . ARG A 1 588 ? 19.267 -0.240 -34.044 1.00 71.06 588 ARG A C 1
ATOM 4545 O O . ARG A 1 588 ? 20.298 0.435 -34.104 1.00 71.06 588 ARG A O 1
ATOM 4552 N N . CYS A 1 589 ? 19.179 -1.400 -33.407 1.00 76.00 589 CYS A N 1
ATOM 4553 C CA . CYS A 1 589 ? 20.343 -2.186 -33.005 1.00 76.00 589 CYS A CA 1
ATOM 4554 C C . CYS A 1 589 ? 21.388 -2.297 -34.132 1.00 76.00 589 CYS A C 1
ATOM 4556 O O . CYS A 1 589 ? 21.038 -2.408 -35.313 1.00 76.00 589 CYS A O 1
ATOM 4558 N N . LEU A 1 590 ? 22.671 -2.277 -33.767 1.00 86.75 590 LEU A N 1
ATOM 4559 C CA . LEU A 1 590 ? 23.774 -2.432 -34.712 1.00 86.75 590 LEU A CA 1
ATOM 4560 C C . LEU A 1 590 ? 23.796 -3.855 -35.278 1.00 86.75 590 LEU A C 1
ATOM 4562 O O . LEU A 1 590 ? 23.711 -4.829 -34.537 1.00 86.75 590 LEU A O 1
ATOM 4566 N N . GLU A 1 591 ? 23.959 -3.984 -36.596 1.00 87.31 591 GLU A N 1
ATOM 4567 C CA . GLU A 1 591 ? 23.853 -5.275 -37.294 1.00 87.31 591 GLU A CA 1
ATOM 4568 C C . GLU A 1 591 ? 24.853 -6.328 -36.783 1.00 87.31 591 GLU A C 1
ATOM 4570 O O . GLU A 1 591 ? 24.531 -7.514 -36.734 1.00 87.31 591 GLU A O 1
ATOM 4575 N N . VAL A 1 592 ? 26.046 -5.902 -36.356 1.00 91.00 592 VAL A N 1
ATOM 4576 C CA . VAL A 1 592 ? 27.067 -6.784 -35.764 1.00 91.00 592 VAL A CA 1
ATOM 4577 C C . VAL A 1 592 ? 26.581 -7.365 -34.431 1.00 91.00 592 VAL A C 1
ATOM 4579 O O . VAL A 1 592 ? 26.596 -8.580 -34.245 1.00 91.00 592 VAL A O 1
ATOM 4582 N N . GLU A 1 593 ? 26.062 -6.518 -33.539 1.00 94.00 593 GLU A N 1
ATOM 4583 C CA . GLU A 1 593 ? 25.527 -6.926 -32.233 1.00 94.00 593 GLU A CA 1
ATOM 4584 C C . GLU A 1 593 ? 24.253 -7.778 -32.387 1.00 94.00 593 GLU A C 1
ATOM 4586 O O . GLU A 1 593 ? 24.087 -8.787 -31.700 1.00 94.00 593 GLU A O 1
ATOM 4591 N N . ARG A 1 594 ? 23.388 -7.444 -33.356 1.00 92.75 594 ARG A N 1
ATOM 4592 C CA . ARG A 1 594 ? 22.196 -8.230 -33.717 1.00 92.75 594 ARG A CA 1
ATOM 4593 C C . ARG A 1 594 ? 22.561 -9.652 -34.153 1.00 92.75 594 ARG A C 1
ATOM 4595 O O . ARG A 1 594 ? 21.986 -10.615 -33.649 1.00 92.75 594 ARG A O 1
ATOM 4602 N N . ARG A 1 595 ? 23.538 -9.800 -35.058 1.00 93.44 595 ARG A N 1
ATOM 4603 C CA . ARG A 1 595 ? 24.035 -11.114 -35.515 1.00 93.44 595 ARG A CA 1
ATOM 4604 C C . ARG A 1 595 ? 24.696 -11.902 -34.391 1.00 93.44 595 ARG A C 1
ATOM 4606 O O . ARG A 1 595 ? 24.488 -13.109 -34.296 1.00 93.44 595 ARG A O 1
ATOM 4613 N N . ALA A 1 596 ? 25.451 -11.226 -33.528 1.00 95.81 596 ALA A N 1
ATOM 4614 C CA . ALA A 1 596 ? 26.057 -11.841 -32.356 1.00 95.81 596 ALA A CA 1
ATOM 4615 C C . ALA A 1 596 ? 25.002 -12.443 -31.414 1.00 95.81 596 ALA A C 1
ATOM 4617 O O . ALA A 1 596 ? 25.132 -13.597 -31.007 1.00 95.81 596 ALA A O 1
ATOM 4618 N N . LEU A 1 597 ? 23.919 -11.707 -31.144 1.00 96.19 597 LEU A N 1
ATOM 4619 C CA . LEU A 1 597 ? 22.782 -12.182 -30.353 1.00 96.19 597 LEU A CA 1
ATOM 4620 C C . LEU A 1 597 ? 22.040 -13.352 -31.027 1.00 96.19 597 LEU A C 1
ATOM 4622 O O . LEU A 1 597 ? 21.738 -14.336 -30.357 1.00 96.19 597 LEU A O 1
ATOM 4626 N N . LEU A 1 598 ? 21.812 -13.326 -32.345 1.00 94.94 598 LEU A N 1
ATOM 4627 C CA . LEU A 1 598 ? 21.219 -14.478 -33.053 1.00 94.94 598 LEU A CA 1
ATOM 4628 C C . LEU A 1 598 ? 22.098 -15.732 -32.975 1.00 94.94 598 LEU A C 1
ATOM 4630 O O . LEU A 1 598 ? 21.581 -16.835 -32.799 1.00 94.94 598 LEU A O 1
ATOM 4634 N N . LYS A 1 599 ? 23.425 -15.577 -33.041 1.00 95.12 599 LYS A N 1
ATOM 4635 C CA . LYS A 1 599 ? 24.357 -16.694 -32.848 1.00 95.12 599 LYS A CA 1
ATOM 4636 C C . LYS A 1 599 ? 24.363 -17.204 -31.400 1.00 95.12 599 LYS A C 1
ATOM 4638 O O . LYS A 1 599 ? 24.392 -18.414 -31.201 1.00 95.12 599 LYS A O 1
ATOM 4643 N N . ILE A 1 600 ? 24.241 -16.320 -30.405 1.00 95.12 600 ILE A N 1
ATOM 4644 C CA . ILE A 1 600 ? 24.020 -16.715 -29.002 1.00 95.12 600 ILE A CA 1
ATOM 4645 C C . ILE A 1 600 ? 22.732 -17.540 -28.877 1.00 95.12 600 ILE A C 1
ATOM 4647 O O . ILE A 1 600 ? 22.783 -18.628 -28.316 1.00 95.12 600 ILE A O 1
ATOM 4651 N N . LYS A 1 601 ? 21.606 -17.095 -29.460 1.00 95.50 601 LYS A N 1
ATOM 4652 C CA . LYS A 1 601 ? 20.359 -17.884 -29.484 1.00 95.50 601 LYS A CA 1
ATOM 4653 C C . LYS A 1 601 ? 20.561 -19.268 -30.100 1.00 95.50 601 LYS A C 1
ATOM 4655 O O . LYS A 1 601 ? 20.005 -20.227 -29.590 1.00 95.50 601 LYS A O 1
ATOM 4660 N N . HIS A 1 602 ? 21.311 -19.367 -31.196 1.00 93.88 602 HIS A N 1
ATOM 4661 C CA . HIS A 1 602 ? 21.509 -20.633 -31.903 1.00 93.88 602 HIS A CA 1
ATOM 4662 C C . HIS A 1 602 ? 22.357 -21.652 -31.118 1.00 93.88 602 HIS A C 1
ATOM 4664 O O . HIS A 1 602 ? 22.160 -22.851 -31.281 1.00 93.88 602 HIS A O 1
ATOM 4670 N N . GLU A 1 603 ? 23.281 -21.194 -30.265 1.00 94.00 603 GLU A N 1
ATOM 4671 C CA . GLU A 1 603 ? 24.079 -22.067 -29.386 1.00 94.00 603 GLU A CA 1
ATOM 4672 C C . GLU A 1 603 ? 23.360 -22.431 -28.066 1.00 94.00 603 GLU A C 1
ATOM 4674 O O . GLU A 1 603 ? 23.783 -23.363 -27.376 1.00 94.00 603 GLU A O 1
ATOM 4679 N N . LEU A 1 604 ? 22.263 -21.740 -27.730 1.00 95.44 604 LEU A N 1
ATOM 4680 C CA . LEU A 1 604 ? 21.428 -22.008 -26.557 1.00 95.44 604 LEU A CA 1
ATOM 4681 C C . LEU A 1 604 ? 20.238 -22.919 -26.893 1.00 95.44 604 LEU A C 1
ATOM 4683 O O . LEU A 1 604 ? 19.569 -22.771 -27.914 1.00 95.44 604 LEU A O 1
ATOM 4687 N N . VAL A 1 605 ? 19.921 -23.828 -25.974 1.00 95.19 605 VAL A N 1
ATOM 4688 C CA . VAL A 1 605 ? 18.723 -24.671 -26.038 1.00 95.19 605 VAL A CA 1
ATOM 4689 C C . VAL A 1 605 ? 17.601 -23.977 -25.269 1.00 95.19 605 VAL A C 1
ATOM 4691 O O . VAL A 1 605 ? 17.680 -23.802 -24.053 1.00 95.19 605 VAL A O 1
ATOM 4694 N N . ASP A 1 606 ? 16.556 -23.581 -25.995 1.00 92.50 606 ASP A N 1
ATOM 4695 C CA . ASP A 1 606 ? 15.400 -22.837 -25.485 1.00 92.50 606 ASP A CA 1
ATOM 4696 C C . ASP A 1 606 ? 14.099 -23.637 -25.653 1.00 92.50 606 ASP A C 1
ATOM 4698 O O . ASP A 1 606 ? 13.238 -23.321 -26.477 1.00 92.50 606 ASP A O 1
ATOM 4702 N N . SER A 1 607 ? 13.947 -24.696 -24.853 1.00 89.25 607 SER A N 1
ATOM 4703 C CA . SER A 1 607 ? 12.777 -25.590 -24.884 1.00 89.25 607 SER A CA 1
ATOM 4704 C C . SER A 1 607 ? 11.446 -24.900 -24.542 1.00 89.25 607 SER A C 1
ATOM 4706 O O . SER A 1 607 ? 10.385 -25.467 -24.788 1.00 89.25 607 SER A O 1
ATOM 4708 N N . HIS A 1 608 ? 11.496 -23.689 -23.978 1.00 86.88 608 HIS A N 1
ATOM 4709 C CA . HIS A 1 608 ? 10.339 -22.939 -23.476 1.00 86.88 608 HIS A CA 1
ATOM 4710 C C . HIS A 1 608 ? 10.043 -21.660 -24.283 1.00 86.88 608 HIS A C 1
ATOM 4712 O O . HIS A 1 608 ? 9.131 -20.907 -23.940 1.00 86.88 608 HIS A O 1
ATOM 4718 N N . GLY A 1 609 ? 10.795 -21.388 -25.356 1.00 88.75 609 GLY A N 1
ATOM 4719 C CA . GLY A 1 609 ? 10.580 -20.228 -26.225 1.00 88.75 609 GLY A CA 1
ATOM 4720 C C . GLY A 1 609 ? 10.855 -18.869 -25.565 1.00 88.75 609 GLY A C 1
ATOM 4721 O O . GLY A 1 609 ? 10.281 -17.855 -25.981 1.00 88.75 609 GLY A O 1
ATOM 4722 N N . ARG A 1 610 ? 11.718 -18.799 -24.545 1.00 89.88 610 ARG A N 1
ATOM 4723 C CA . ARG A 1 610 ? 12.118 -17.551 -23.866 1.00 89.88 610 ARG A CA 1
ATOM 4724 C C . ARG A 1 610 ? 12.796 -16.557 -24.811 1.00 89.88 610 ARG A C 1
ATOM 4726 O O . ARG A 1 610 ? 12.548 -15.354 -24.705 1.00 89.88 610 ARG A O 1
ATOM 4733 N N . LEU A 1 611 ? 13.577 -17.062 -25.765 1.00 92.12 611 LEU A N 1
ATOM 4734 C CA . LEU A 1 611 ? 14.276 -16.325 -26.822 1.00 92.12 611 LEU A CA 1
ATOM 4735 C C . LEU A 1 611 ? 13.443 -16.226 -28.112 1.00 92.12 611 LEU A C 1
ATOM 4737 O O . LEU A 1 611 ? 13.965 -15.847 -29.160 1.00 92.12 611 LEU A O 1
ATOM 4741 N N . SER A 1 612 ? 12.143 -16.539 -28.079 1.00 90.75 612 SER A N 1
ATOM 4742 C CA . SER A 1 612 ? 11.240 -16.432 -29.243 1.00 90.75 612 SER A CA 1
ATOM 4743 C C . SER A 1 612 ? 11.307 -15.065 -29.936 1.00 90.75 612 SER A C 1
ATOM 4745 O O . SER A 1 612 ? 11.390 -15.018 -31.158 1.00 90.75 612 SER A O 1
ATOM 4747 N N . SER A 1 613 ? 11.383 -13.969 -29.170 1.00 90.19 613 SER A N 1
ATOM 4748 C CA . SER A 1 613 ? 11.504 -12.597 -29.707 1.00 90.19 613 SER A CA 1
ATOM 4749 C C . SER A 1 613 ? 12.814 -12.288 -30.451 1.00 90.19 613 SER A C 1
ATOM 4751 O O . SER A 1 613 ? 12.869 -11.302 -31.178 1.00 90.19 613 SER A O 1
ATOM 4753 N N . TRP A 1 614 ? 13.859 -13.106 -30.286 1.00 92.12 614 TRP A N 1
ATOM 4754 C CA . TRP A 1 614 ? 15.154 -12.934 -30.951 1.00 92.12 614 TRP A CA 1
ATOM 4755 C C . TRP A 1 614 ? 15.083 -13.540 -32.363 1.00 92.12 614 TRP A C 1
ATOM 4757 O O . TRP A 1 614 ? 15.457 -14.700 -32.563 1.00 92.12 614 TRP A O 1
ATOM 4767 N N . ALA A 1 615 ? 14.527 -12.810 -33.329 1.00 85.69 615 ALA A N 1
ATOM 4768 C CA . ALA A 1 615 ? 14.262 -13.315 -34.680 1.00 85.69 615 ALA A CA 1
ATOM 4769 C C . ALA A 1 615 ? 14.962 -12.497 -35.782 1.00 85.69 615 ALA A C 1
ATOM 4771 O O . ALA A 1 615 ? 15.298 -11.328 -35.603 1.00 85.69 615 ALA A O 1
ATOM 4772 N N . ASP A 1 616 ? 15.187 -13.141 -36.930 1.00 78.50 616 ASP A N 1
ATOM 4773 C CA . ASP A 1 616 ? 15.846 -12.574 -38.119 1.00 78.50 616 ASP A CA 1
ATOM 4774 C C . ASP A 1 616 ? 14.820 -12.201 -39.210 1.00 78.50 616 ASP A C 1
ATOM 4776 O O . ASP A 1 616 ? 15.049 -12.396 -40.399 1.00 78.50 616 ASP A O 1
ATOM 4780 N N . ASP A 1 617 ? 13.649 -11.711 -38.791 1.00 78.31 617 ASP A N 1
ATOM 4781 C CA . ASP A 1 617 ? 12.573 -11.257 -39.679 1.00 78.31 617 ASP A CA 1
ATOM 4782 C C . ASP A 1 617 ? 12.444 -9.720 -39.708 1.00 78.31 617 ASP A C 1
ATOM 4784 O O . ASP A 1 617 ? 13.001 -8.996 -38.875 1.00 78.31 617 ASP A O 1
ATOM 4788 N N . GLU A 1 618 ? 11.698 -9.199 -40.688 1.00 65.44 618 GLU A N 1
ATOM 4789 C CA . GLU A 1 618 ? 11.544 -7.753 -40.907 1.00 65.44 618 GLU A CA 1
ATOM 4790 C C . GLU A 1 618 ? 10.876 -7.008 -39.733 1.00 65.44 618 GLU A C 1
ATOM 4792 O O . GLU A 1 618 ? 11.102 -5.805 -39.560 1.00 65.44 618 GLU A O 1
ATOM 4797 N N . ASN A 1 619 ? 10.091 -7.702 -38.901 1.00 65.31 619 ASN A N 1
ATOM 4798 C CA . ASN A 1 619 ? 9.429 -7.127 -37.728 1.00 65.31 619 ASN A CA 1
ATOM 4799 C C . ASN A 1 619 ? 10.339 -7.143 -36.486 1.00 65.31 619 ASN A C 1
ATOM 4801 O O . ASN A 1 619 ? 10.224 -6.261 -35.630 1.00 65.31 619 ASN A O 1
ATOM 4805 N N . ALA A 1 620 ? 11.264 -8.103 -36.406 1.00 69.75 620 ALA A N 1
ATOM 4806 C CA . ALA A 1 620 ? 12.189 -8.301 -35.292 1.00 69.75 620 ALA A CA 1
ATOM 4807 C C . ALA A 1 620 ? 13.582 -7.664 -35.484 1.00 69.75 620 ALA A C 1
ATOM 4809 O O . ALA A 1 620 ? 14.427 -7.786 -34.600 1.00 69.75 620 ALA A O 1
ATOM 4810 N N . TRP A 1 621 ? 13.832 -6.939 -36.582 1.00 79.12 621 TRP A N 1
ATOM 4811 C CA . TRP A 1 621 ? 15.157 -6.388 -36.933 1.00 79.12 621 TRP A CA 1
ATOM 4812 C C . TRP A 1 621 ? 15.845 -5.531 -35.846 1.00 79.12 621 TRP A C 1
ATOM 4814 O O . TRP A 1 621 ? 17.066 -5.380 -35.835 1.00 79.12 621 TRP A O 1
ATOM 4824 N N . ASP A 1 622 ? 15.089 -4.926 -34.932 1.00 87.19 622 ASP A N 1
ATOM 4825 C CA . ASP A 1 622 ? 15.638 -4.085 -33.867 1.00 87.19 622 ASP A CA 1
ATOM 4826 C C . ASP A 1 622 ? 15.894 -4.887 -32.579 1.00 87.19 622 ASP A C 1
ATOM 4828 O O . ASP A 1 622 ? 15.015 -4.995 -31.721 1.00 87.19 622 ASP A O 1
ATOM 4832 N N . CYS A 1 623 ? 17.115 -5.422 -32.427 1.00 87.75 623 CYS A N 1
ATOM 4833 C CA . CYS A 1 623 ? 17.487 -6.255 -31.272 1.00 87.75 623 CYS A CA 1
ATOM 4834 C C . CYS A 1 623 ? 17.289 -5.575 -29.909 1.00 87.75 623 CYS A C 1
ATOM 4836 O O . CYS A 1 623 ? 17.088 -6.249 -28.905 1.00 87.75 623 CYS A O 1
ATOM 4838 N N . CYS A 1 624 ? 17.267 -4.240 -29.868 1.00 88.50 624 CYS A N 1
ATOM 4839 C CA . CYS A 1 624 ? 17.041 -3.453 -28.657 1.00 88.50 624 CYS A CA 1
ATOM 4840 C C . CYS A 1 624 ? 15.614 -3.586 -28.086 1.00 88.50 624 CYS A C 1
ATOM 4842 O O . CYS A 1 624 ? 15.315 -2.998 -27.047 1.00 88.50 624 CYS A O 1
ATOM 4844 N N . LYS A 1 625 ? 14.731 -4.323 -28.775 1.00 87.12 625 LYS A N 1
ATOM 4845 C CA . LYS A 1 625 ? 13.371 -4.680 -28.338 1.00 87.12 625 LYS A CA 1
ATOM 4846 C C . LYS A 1 625 ? 13.221 -6.158 -27.975 1.00 87.12 625 LYS A C 1
ATOM 4848 O O . LYS A 1 625 ? 12.127 -6.575 -27.597 1.00 87.12 625 LYS A O 1
ATOM 4853 N N . TRP A 1 626 ? 14.272 -6.961 -28.131 1.00 91.69 626 TRP A N 1
ATOM 4854 C CA . TRP A 1 626 ? 14.231 -8.378 -27.792 1.00 91.69 626 TRP A CA 1
ATOM 4855 C C . TRP A 1 626 ? 14.189 -8.559 -26.274 1.00 91.69 626 TRP A C 1
ATOM 4857 O O . TRP A 1 626 ? 14.842 -7.828 -25.528 1.00 91.69 626 TRP A O 1
ATOM 4867 N N . ARG A 1 627 ? 13.424 -9.548 -25.800 1.00 88.25 627 ARG A N 1
ATOM 4868 C CA . ARG A 1 627 ? 13.334 -9.867 -24.368 1.00 88.25 627 ARG A CA 1
ATOM 4869 C C . ARG A 1 627 ? 14.740 -10.122 -23.815 1.00 88.25 627 ARG A C 1
ATOM 4871 O O . ARG A 1 627 ? 15.474 -10.936 -24.371 1.00 88.25 627 ARG A O 1
ATOM 4878 N N . GLY A 1 628 ? 15.092 -9.426 -22.737 1.00 86.06 628 GLY A N 1
ATOM 4879 C CA . GLY A 1 628 ? 16.403 -9.525 -22.091 1.00 86.06 628 GLY A CA 1
ATOM 4880 C C . GLY A 1 628 ? 17.501 -8.634 -22.684 1.00 86.06 628 GLY A C 1
ATOM 4881 O O . GLY A 1 628 ? 18.554 -8.497 -22.068 1.00 86.06 628 GLY A O 1
ATOM 4882 N N . VAL A 1 629 ? 17.294 -7.991 -23.837 1.00 94.19 629 VAL A N 1
ATOM 4883 C CA . VAL A 1 629 ? 18.304 -7.136 -24.482 1.00 94.19 629 VAL A CA 1
ATOM 4884 C C . VAL A 1 629 ? 17.958 -5.665 -24.263 1.00 94.19 629 VAL A C 1
ATOM 4886 O O . VAL A 1 629 ? 16.868 -5.222 -24.617 1.00 94.19 629 VAL A O 1
ATOM 4889 N N . HIS A 1 630 ? 18.895 -4.875 -23.725 1.00 90.00 630 HIS A N 1
ATOM 4890 C CA . HIS A 1 630 ? 18.737 -3.417 -23.641 1.00 90.00 630 HIS A CA 1
ATOM 4891 C C . HIS A 1 630 ? 19.957 -2.666 -24.176 1.00 90.00 630 HIS A C 1
ATOM 4893 O O . HIS A 1 630 ? 21.107 -2.931 -23.806 1.00 90.00 630 HIS A O 1
ATOM 4899 N N . CYS A 1 631 ? 19.685 -1.661 -25.001 1.00 89.81 631 CYS A N 1
ATOM 4900 C CA . CYS A 1 631 ? 20.685 -0.821 -25.647 1.00 89.81 631 CYS A CA 1
ATOM 4901 C C . CYS A 1 631 ? 20.809 0.563 -24.997 1.00 89.81 631 CYS A C 1
ATOM 4903 O O . CYS A 1 631 ? 19.896 1.049 -24.333 1.00 89.81 631 CYS A O 1
ATOM 4905 N N . HIS A 1 632 ? 21.935 1.234 -25.227 1.00 84.19 632 HIS A N 1
ATOM 4906 C CA . HIS A 1 632 ? 22.177 2.587 -24.739 1.00 84.19 632 HIS A CA 1
ATOM 4907 C C . HIS A 1 632 ? 21.411 3.641 -25.557 1.00 84.19 632 HIS A C 1
ATOM 4909 O O . HIS A 1 632 ? 21.709 3.846 -26.733 1.00 84.19 632 HIS A O 1
ATOM 4915 N N . ASN A 1 633 ? 20.510 4.389 -24.909 1.00 73.56 633 ASN A N 1
ATOM 4916 C CA . ASN A 1 633 ? 19.545 5.337 -25.508 1.00 73.56 633 ASN A CA 1
ATOM 4917 C C . ASN A 1 633 ? 20.090 6.417 -26.475 1.00 73.56 633 ASN A C 1
ATOM 4919 O O . ASN A 1 633 ? 19.297 7.142 -27.070 1.00 73.56 633 ASN A O 1
ATOM 4923 N N . ARG A 1 634 ? 21.413 6.598 -26.596 1.00 76.19 634 ARG A N 1
ATOM 4924 C CA . ARG A 1 634 ? 22.040 7.567 -27.523 1.00 76.19 634 ARG A CA 1
ATOM 4925 C C . ARG A 1 634 ? 22.928 6.942 -28.596 1.00 76.19 634 ARG A C 1
ATOM 4927 O O . ARG A 1 634 ? 23.201 7.595 -29.594 1.00 76.19 634 ARG A O 1
ATOM 4934 N N . THR A 1 635 ? 23.431 5.731 -28.367 1.00 81.44 635 THR A N 1
ATOM 4935 C CA . THR A 1 635 ? 24.439 5.090 -29.233 1.00 81.44 635 THR A CA 1
ATOM 4936 C C . THR A 1 635 ? 23.995 3.726 -29.745 1.00 81.44 635 THR A C 1
ATOM 4938 O O . THR A 1 635 ? 24.670 3.156 -30.589 1.00 81.44 635 THR A O 1
ATOM 4941 N N . ASN A 1 636 ? 22.871 3.204 -29.247 1.00 83.94 636 ASN A N 1
ATOM 4942 C CA . ASN A 1 636 ? 22.192 1.978 -29.681 1.00 83.94 636 ASN A CA 1
ATOM 4943 C C . ASN A 1 636 ? 22.988 0.675 -29.516 1.00 83.94 636 ASN A C 1
ATOM 4945 O O . ASN A 1 636 ? 22.444 -0.390 -29.775 1.00 83.94 636 ASN A O 1
ATOM 4949 N N . HIS A 1 637 ? 24.214 0.760 -29.001 1.00 91.94 637 HIS A N 1
ATOM 4950 C CA . HIS A 1 637 ? 24.989 -0.377 -28.525 1.00 91.94 637 HIS A CA 1
ATOM 4951 C C . HIS A 1 637 ? 24.252 -1.157 -27.435 1.00 91.94 637 HIS A C 1
ATOM 4953 O O . HIS A 1 637 ? 23.746 -0.550 -26.481 1.00 91.94 637 HIS A O 1
ATOM 4959 N N . VAL A 1 638 ? 24.265 -2.483 -27.523 1.00 94.00 638 VAL A N 1
ATOM 4960 C CA . VAL A 1 638 ? 23.790 -3.394 -26.476 1.00 94.00 638 VAL A CA 1
ATOM 4961 C C . VAL A 1 638 ? 24.613 -3.190 -25.198 1.00 94.00 638 VAL A C 1
ATOM 4963 O O . VAL A 1 638 ? 25.839 -3.272 -25.188 1.00 94.00 638 VAL A O 1
ATOM 4966 N N . THR A 1 639 ? 23.919 -2.911 -24.093 1.00 93.75 639 THR A N 1
ATOM 4967 C CA . THR A 1 639 ? 24.524 -2.657 -22.769 1.00 93.75 639 THR A CA 1
ATOM 4968 C C . THR A 1 639 ? 24.062 -3.616 -21.679 1.00 93.75 639 THR A C 1
ATOM 4970 O O . THR A 1 639 ? 24.741 -3.729 -20.659 1.00 93.75 639 THR A O 1
ATOM 4973 N N . ARG A 1 640 ? 22.953 -4.329 -21.886 1.00 96.25 640 ARG A N 1
ATOM 4974 C CA . ARG A 1 640 ? 22.451 -5.374 -20.991 1.00 96.25 640 ARG A CA 1
ATOM 4975 C C . ARG A 1 640 ? 21.974 -6.567 -21.805 1.00 96.25 640 ARG A C 1
ATOM 4977 O O . ARG A 1 640 ? 21.223 -6.379 -22.761 1.00 96.25 640 ARG A O 1
ATOM 4984 N N . VAL A 1 641 ? 22.390 -7.752 -21.375 1.00 96.31 641 VAL A N 1
ATOM 4985 C CA . VAL A 1 641 ? 21.834 -9.048 -21.764 1.00 96.31 641 VAL A CA 1
ATOM 4986 C C . VAL A 1 641 ? 21.419 -9.746 -20.474 1.00 96.31 641 VAL A C 1
ATOM 4988 O O . VAL A 1 641 ? 22.232 -9.942 -19.573 1.00 96.31 641 VAL A O 1
ATOM 4991 N N . ASP A 1 642 ? 20.136 -10.046 -20.369 1.00 94.44 642 ASP A N 1
ATOM 4992 C CA . ASP A 1 642 ? 19.492 -10.603 -19.190 1.00 94.44 642 ASP A CA 1
ATOM 4993 C C . ASP A 1 642 ? 18.689 -11.837 -19.593 1.00 94.44 642 ASP A C 1
ATOM 4995 O O . ASP A 1 642 ? 17.652 -11.746 -20.255 1.00 94.44 642 ASP A O 1
ATOM 4999 N N . LEU A 1 643 ? 19.235 -12.994 -19.240 1.00 93.94 643 LEU A N 1
ATOM 5000 C CA . LEU A 1 643 ? 18.703 -14.317 -19.523 1.00 93.94 643 LEU A CA 1
ATOM 5001 C C . LEU A 1 643 ? 18.421 -15.074 -18.220 1.00 93.94 643 LEU A C 1
ATOM 5003 O O . LEU A 1 643 ? 18.406 -16.303 -18.229 1.00 93.94 643 LEU A O 1
ATOM 5007 N N . HIS A 1 644 ? 18.170 -14.375 -17.110 1.00 91.12 644 HIS A N 1
ATOM 5008 C CA . HIS A 1 644 ? 17.708 -14.979 -15.857 1.00 91.12 644 HIS A CA 1
ATOM 5009 C C . HIS A 1 644 ? 16.408 -15.786 -16.064 1.00 91.12 644 HIS A C 1
ATOM 5011 O O . HIS A 1 644 ? 15.522 -15.325 -16.794 1.00 91.12 644 HIS A O 1
ATOM 5017 N N . ASP A 1 645 ? 16.277 -16.985 -15.477 1.00 83.81 645 ASP A N 1
ATOM 5018 C CA . ASP A 1 645 ? 15.020 -17.761 -15.521 1.00 83.81 645 ASP A CA 1
ATOM 5019 C C . ASP A 1 645 ? 13.925 -17.073 -14.682 1.00 83.81 645 ASP A C 1
ATOM 5021 O O . ASP A 1 645 ? 13.986 -17.117 -13.453 1.00 83.81 645 ASP A O 1
ATOM 5025 N N . PRO A 1 646 ? 12.890 -16.469 -15.304 1.00 73.75 646 PRO A N 1
ATOM 5026 C CA . PRO A 1 646 ? 11.872 -15.711 -14.575 1.00 73.75 646 PRO A CA 1
ATOM 5027 C C . PRO A 1 646 ? 10.982 -16.586 -13.678 1.00 73.75 646 PRO A C 1
ATOM 5029 O O . PRO A 1 646 ? 10.203 -16.043 -12.897 1.00 73.75 646 PRO A O 1
ATOM 5032 N N . LEU A 1 647 ? 11.069 -17.916 -13.799 1.00 70.56 647 LEU A N 1
ATOM 5033 C CA . LEU A 1 647 ? 10.310 -18.889 -13.010 1.00 70.56 647 LEU A CA 1
ATOM 5034 C C . LEU A 1 647 ? 11.181 -19.598 -11.957 1.00 70.56 647 LEU A C 1
ATOM 5036 O O . LEU A 1 647 ? 10.749 -20.568 -11.348 1.00 70.56 647 LEU A O 1
ATOM 5040 N N . ALA A 1 648 ? 12.378 -19.073 -11.670 1.00 60.69 648 ALA A N 1
ATOM 5041 C CA . ALA A 1 648 ? 13.320 -19.566 -10.660 1.00 60.69 648 ALA A CA 1
ATOM 5042 C C . ALA A 1 648 ? 12.704 -19.957 -9.294 1.00 60.69 648 ALA A C 1
ATOM 5044 O O . ALA A 1 648 ? 13.157 -20.926 -8.668 1.00 60.69 648 ALA A O 1
ATOM 5045 N N . GLY A 1 649 ? 11.701 -19.195 -8.839 1.00 51.59 649 GLY A N 1
ATOM 5046 C CA . GLY A 1 649 ? 10.985 -19.397 -7.572 1.00 51.59 649 GLY A CA 1
ATOM 5047 C C . GLY A 1 649 ? 9.867 -20.447 -7.607 1.00 51.59 649 GLY A C 1
ATOM 5048 O O . GLY A 1 649 ? 9.402 -20.855 -6.548 1.00 51.59 649 GLY A O 1
ATOM 5049 N N . ASP A 1 650 ? 9.458 -20.914 -8.788 1.00 57.84 650 ASP A N 1
ATOM 5050 C CA . ASP A 1 650 ? 8.510 -22.016 -8.965 1.00 57.84 650 ASP A CA 1
ATOM 5051 C C . ASP A 1 650 ? 9.281 -23.259 -9.423 1.00 57.84 650 ASP A C 1
ATOM 5053 O O . ASP A 1 650 ? 9.646 -23.399 -10.590 1.00 57.84 650 ASP A O 1
ATOM 5057 N N . TYR A 1 651 ? 9.556 -24.167 -8.484 1.00 53.03 651 TYR A N 1
ATOM 5058 C CA . TYR A 1 651 ? 10.358 -25.366 -8.742 1.00 53.03 651 TYR A CA 1
ATOM 5059 C C . TYR A 1 651 ? 9.774 -26.265 -9.848 1.00 53.03 651 TYR A C 1
ATOM 5061 O O . TYR A 1 651 ? 10.534 -26.929 -10.552 1.00 53.03 651 TYR A O 1
ATOM 5069 N N . TYR A 1 652 ? 8.449 -26.269 -10.028 1.00 52.81 652 TYR A N 1
ATOM 5070 C CA . TYR A 1 652 ? 7.767 -27.150 -10.978 1.00 52.81 652 TYR A CA 1
ATOM 5071 C C . TYR A 1 652 ? 7.658 -26.552 -12.384 1.00 52.81 652 TYR A C 1
ATOM 5073 O O . TYR A 1 652 ? 7.621 -27.305 -13.355 1.00 52.81 652 TYR A O 1
ATOM 5081 N N . ASN A 1 653 ? 7.638 -25.220 -12.503 1.00 68.38 653 ASN A N 1
ATOM 5082 C CA . ASN A 1 653 ? 7.495 -24.512 -13.782 1.00 68.38 653 ASN A CA 1
ATOM 5083 C C . ASN A 1 653 ? 8.784 -23.818 -14.260 1.00 68.38 653 ASN A C 1
ATOM 5085 O O . ASN A 1 653 ? 8.715 -22.926 -15.107 1.00 68.38 653 ASN A O 1
ATOM 5089 N N . ARG A 1 654 ? 9.962 -24.201 -13.747 1.00 75.94 654 ARG A N 1
ATOM 5090 C CA . ARG A 1 654 ? 11.246 -23.630 -14.192 1.00 75.94 654 ARG A CA 1
ATOM 5091 C C . ARG A 1 654 ? 11.413 -23.706 -15.705 1.00 75.94 654 ARG A C 1
ATOM 5093 O O . ARG A 1 654 ? 11.097 -24.714 -16.336 1.00 75.94 654 ARG A O 1
ATOM 5100 N N . SER A 1 655 ? 11.985 -22.652 -16.277 1.00 84.88 655 SER A N 1
ATOM 5101 C CA . SER A 1 655 ? 12.174 -22.508 -17.717 1.00 84.88 655 SER A CA 1
ATOM 5102 C C . SER A 1 655 ? 13.648 -22.287 -18.089 1.00 84.88 655 SER A C 1
ATOM 5104 O O . SER A 1 655 ? 13.964 -21.337 -18.808 1.00 84.88 655 SER A O 1
ATOM 5106 N N . PRO A 1 656 ? 14.593 -23.132 -17.629 1.00 89.31 656 PRO A N 1
ATOM 5107 C CA . PRO A 1 656 ? 16.016 -22.875 -17.804 1.00 89.31 656 PRO A CA 1
ATOM 5108 C C . PRO A 1 656 ? 16.409 -22.909 -19.284 1.00 89.31 656 PRO A C 1
ATOM 5110 O O . PRO A 1 656 ? 15.935 -23.748 -20.055 1.00 89.31 656 PRO A O 1
ATOM 5113 N N . LEU A 1 657 ? 17.308 -22.005 -19.671 1.00 94.50 657 LEU A N 1
ATOM 5114 C CA . LEU A 1 657 ? 18.082 -22.149 -20.901 1.00 94.50 657 LEU A CA 1
ATOM 5115 C C . LEU A 1 657 ? 19.206 -23.156 -20.651 1.00 94.50 657 LEU A C 1
ATOM 5117 O O . LEU A 1 657 ? 19.764 -23.201 -19.553 1.00 94.50 657 LEU A O 1
ATOM 5121 N N . ARG A 1 658 ? 19.544 -23.937 -21.677 1.00 94.31 658 ARG A N 1
ATOM 5122 C CA . ARG A 1 658 ? 20.675 -24.876 -21.652 1.00 94.31 658 ARG A CA 1
ATOM 5123 C C . ARG A 1 658 ? 21.600 -24.660 -22.846 1.00 94.31 658 ARG A C 1
ATOM 5125 O O . ARG A 1 658 ? 21.456 -23.683 -23.583 1.00 94.31 658 ARG A O 1
ATOM 5132 N N . GLY A 1 659 ? 22.523 -25.587 -23.079 1.00 92.25 659 GLY A N 1
ATOM 5133 C CA . GLY A 1 659 ? 23.461 -25.522 -24.196 1.00 92.25 659 GLY A CA 1
ATOM 5134 C C . GLY A 1 659 ? 24.661 -24.625 -23.901 1.00 92.25 659 GLY A C 1
ATOM 5135 O O . GLY A 1 659 ? 25.126 -24.535 -22.766 1.00 92.25 659 GLY A O 1
ATOM 5136 N N . LYS A 1 660 ? 25.213 -23.991 -24.939 1.00 92.69 660 LYS A N 1
ATOM 5137 C CA . LYS A 1 660 ? 26.538 -23.371 -24.881 1.00 92.69 660 LYS A CA 1
ATOM 5138 C C . LYS A 1 660 ? 26.474 -21.846 -24.886 1.00 92.69 660 LYS A C 1
ATOM 5140 O O . LYS A 1 660 ? 25.822 -21.220 -25.716 1.00 92.69 660 LYS A O 1
ATOM 5145 N N . ILE A 1 661 ? 27.266 -21.234 -24.010 1.00 94.31 661 ILE A N 1
ATOM 5146 C CA . ILE A 1 661 ? 27.501 -19.789 -24.018 1.00 94.31 661 ILE A CA 1
ATOM 5147 C C . ILE A 1 661 ? 28.444 -19.446 -25.182 1.00 94.31 661 ILE A C 1
ATOM 5149 O O . ILE A 1 661 ? 29.634 -19.772 -25.159 1.00 94.31 661 ILE A O 1
ATOM 5153 N N . SER A 1 662 ? 27.903 -18.790 -26.211 1.00 94.75 662 SER A N 1
ATOM 5154 C CA . SER A 1 662 ? 28.642 -18.463 -27.436 1.00 94.75 662 SER A CA 1
ATOM 5155 C C . SER A 1 662 ? 29.739 -17.417 -27.219 1.00 94.75 662 SER A C 1
ATOM 5157 O O . SER A 1 662 ? 29.527 -16.381 -26.583 1.00 94.75 662 SER A O 1
ATOM 5159 N N . THR A 1 663 ? 30.881 -17.620 -27.884 1.00 95.25 663 THR A N 1
ATOM 5160 C CA . THR A 1 663 ? 31.969 -16.630 -27.987 1.00 95.25 663 THR A CA 1
ATOM 5161 C C . THR A 1 663 ? 31.539 -15.329 -28.667 1.00 95.25 663 THR A C 1
ATOM 5163 O O . THR A 1 663 ? 32.212 -14.314 -28.514 1.00 95.25 663 THR A O 1
ATOM 5166 N N . SER A 1 664 ? 30.404 -15.313 -29.378 1.00 96.25 664 SER A N 1
ATOM 5167 C CA . SER A 1 664 ? 29.868 -14.096 -29.999 1.00 96.25 664 SER A CA 1
ATOM 5168 C C . SER A 1 664 ? 29.449 -13.011 -29.002 1.00 96.25 664 SER A C 1
ATOM 5170 O O . SER A 1 664 ? 29.283 -11.869 -29.416 1.00 96.25 664 SER A O 1
ATOM 5172 N N . LEU A 1 665 ? 29.380 -13.297 -27.695 1.00 95.81 665 LEU A N 1
ATOM 5173 C CA . LEU A 1 665 ? 29.292 -12.251 -26.664 1.00 95.81 665 LEU A CA 1
ATOM 5174 C C . LEU A 1 665 ? 30.422 -11.204 -26.764 1.00 95.81 665 LEU A C 1
ATOM 5176 O O . LEU A 1 665 ? 30.198 -10.056 -26.394 1.00 95.81 665 LEU A O 1
ATOM 5180 N N . LEU A 1 666 ? 31.598 -11.563 -27.299 1.00 95.50 666 LEU A N 1
ATOM 5181 C CA . LEU A 1 666 ? 32.732 -10.646 -27.497 1.00 95.50 666 LEU A CA 1
ATOM 5182 C C . LEU A 1 666 ? 32.443 -9.486 -28.466 1.00 95.50 666 LEU A C 1
ATOM 5184 O O . LEU A 1 666 ? 33.072 -8.434 -28.361 1.00 95.50 666 LEU A O 1
ATOM 5188 N N . GLU A 1 667 ? 31.473 -9.643 -29.369 1.00 96.19 667 GLU A N 1
ATOM 5189 C CA . GLU A 1 667 ? 31.032 -8.569 -30.269 1.00 96.19 667 GLU A CA 1
ATOM 5190 C C . GLU A 1 667 ? 30.263 -7.466 -29.515 1.00 96.19 667 GLU A C 1
ATOM 5192 O O . GLU A 1 667 ? 30.185 -6.326 -29.971 1.00 96.19 667 GLU A O 1
ATOM 5197 N N . LEU A 1 668 ? 29.719 -7.773 -28.329 1.00 95.50 668 LEU A N 1
ATOM 5198 C CA . LEU A 1 668 ? 28.965 -6.837 -27.491 1.00 95.50 668 LEU A CA 1
ATOM 5199 C C . LEU A 1 668 ? 29.918 -5.999 -26.620 1.00 95.50 668 LEU A C 1
ATOM 5201 O O . LEU A 1 668 ? 29.826 -5.980 -25.393 1.00 95.50 668 LEU A O 1
ATOM 5205 N N . GLN A 1 669 ? 30.857 -5.287 -27.247 1.00 91.81 669 GLN A N 1
ATOM 5206 C CA . GLN A 1 669 ? 31.971 -4.602 -26.565 1.00 91.81 669 GLN A CA 1
ATOM 5207 C C . GLN A 1 669 ? 31.535 -3.556 -25.518 1.00 91.81 669 GLN A C 1
ATOM 5209 O O . GLN A 1 669 ? 32.306 -3.196 -24.625 1.00 91.81 669 GLN A O 1
ATOM 5214 N N . HIS A 1 670 ? 30.295 -3.068 -25.602 1.00 94.44 670 HIS A N 1
ATOM 5215 C CA . HIS A 1 670 ? 29.710 -2.095 -24.676 1.00 94.44 670 HIS A CA 1
ATOM 5216 C C . HIS A 1 670 ? 28.856 -2.720 -23.561 1.00 94.44 670 HIS A C 1
ATOM 5218 O O . HIS A 1 670 ? 28.282 -1.972 -22.762 1.00 94.44 670 HIS A O 1
ATOM 5224 N N . LEU A 1 671 ? 28.784 -4.053 -23.476 1.00 96.69 671 LEU A N 1
ATOM 5225 C CA . LEU A 1 671 ? 28.009 -4.773 -22.471 1.00 96.69 671 LEU A CA 1
ATOM 5226 C C . LEU A 1 671 ? 28.461 -4.388 -21.053 1.00 96.69 671 LEU A C 1
ATOM 5228 O O . LEU A 1 671 ? 29.640 -4.460 -20.712 1.00 96.69 671 LEU A O 1
ATOM 5232 N N . ARG A 1 672 ? 27.503 -3.960 -20.225 1.00 96.75 672 ARG A N 1
ATOM 5233 C CA . ARG A 1 672 ? 27.696 -3.562 -18.818 1.00 96.75 672 ARG A CA 1
ATOM 5234 C C . ARG A 1 672 ? 27.013 -4.511 -17.838 1.00 96.75 672 ARG A C 1
ATOM 5236 O O . ARG A 1 672 ? 27.338 -4.487 -16.655 1.00 96.75 672 ARG A O 1
ATOM 5243 N N . TYR A 1 673 ? 26.058 -5.303 -18.307 1.00 97.44 673 TYR A N 1
ATOM 5244 C CA . TYR A 1 673 ? 25.261 -6.207 -17.490 1.00 97.44 673 TYR A CA 1
ATOM 5245 C C . TYR A 1 673 ? 25.067 -7.517 -18.245 1.00 97.44 673 TYR A C 1
ATOM 5247 O O . TYR A 1 673 ? 24.535 -7.503 -19.358 1.00 97.44 673 TYR A O 1
ATOM 5255 N N . LEU A 1 674 ? 25.481 -8.620 -17.628 1.00 97.81 674 LEU A N 1
ATOM 5256 C CA . LEU A 1 674 ? 25.240 -9.976 -18.101 1.00 97.81 674 LEU A CA 1
ATOM 5257 C C . LEU A 1 674 ? 24.640 -10.795 -16.955 1.00 97.81 674 LEU A C 1
ATOM 5259 O O . LEU A 1 674 ? 25.291 -10.982 -15.927 1.00 97.81 674 LEU A O 1
ATOM 5263 N N . ASP A 1 675 ? 23.413 -11.273 -17.140 1.00 96.88 675 ASP A N 1
ATOM 5264 C CA . ASP A 1 675 ? 22.749 -12.189 -16.211 1.00 96.88 675 ASP A CA 1
ATOM 5265 C C . ASP A 1 675 ? 22.378 -13.481 -16.937 1.00 96.88 675 ASP A C 1
ATOM 5267 O O . ASP A 1 675 ? 21.659 -13.461 -17.935 1.00 96.88 675 ASP A O 1
ATOM 5271 N N . LEU A 1 676 ? 22.929 -14.593 -16.455 1.00 96.19 676 LEU A N 1
ATOM 5272 C CA . LEU A 1 676 ? 22.670 -15.960 -16.905 1.00 96.19 676 LEU A CA 1
ATOM 5273 C C . LEU A 1 676 ? 22.189 -16.836 -15.732 1.00 96.19 676 LEU A C 1
ATOM 5275 O O . LEU A 1 676 ? 22.242 -18.063 -15.821 1.00 96.19 676 LEU A O 1
ATOM 5279 N N . SER A 1 677 ? 21.762 -16.233 -14.622 1.00 94.00 677 SER A N 1
ATOM 5280 C CA . SER A 1 677 ? 21.428 -16.952 -13.392 1.00 94.00 677 SER A CA 1
ATOM 5281 C C . SER A 1 677 ? 20.159 -17.812 -13.506 1.00 94.00 677 SER A C 1
ATOM 5283 O O . SER A 1 677 ? 19.271 -17.540 -14.315 1.00 94.00 677 SER A O 1
ATOM 5285 N N . PHE A 1 678 ? 20.067 -18.850 -12.670 1.00 92.25 678 PHE A N 1
ATOM 5286 C CA . PHE A 1 678 ? 18.945 -19.800 -12.584 1.00 92.25 678 PHE A CA 1
ATOM 5287 C C . PHE A 1 678 ? 18.653 -20.590 -13.878 1.00 92.25 678 PHE A C 1
ATOM 5289 O O . PHE A 1 678 ? 17.575 -21.154 -14.042 1.00 92.25 678 PHE A O 1
ATOM 5296 N N . ASN A 1 679 ? 19.619 -20.652 -14.796 1.00 92.94 679 ASN A N 1
ATOM 5297 C CA . ASN A 1 679 ? 19.583 -21.535 -15.963 1.00 92.94 679 ASN A CA 1
ATOM 5298 C C . ASN A 1 679 ? 20.212 -22.904 -15.645 1.00 92.94 679 ASN A C 1
ATOM 5300 O O . ASN A 1 679 ? 20.514 -23.210 -14.496 1.00 92.94 679 ASN A O 1
ATOM 5304 N N . ASP A 1 680 ? 20.400 -23.746 -16.657 1.00 92.69 680 ASP A N 1
ATOM 5305 C CA . ASP A 1 680 ? 20.927 -25.098 -16.489 1.00 92.69 680 ASP A CA 1
ATOM 5306 C C . ASP A 1 680 ? 21.949 -25.385 -17.593 1.00 92.69 680 ASP A C 1
ATOM 5308 O O . ASP A 1 680 ? 21.642 -26.012 -18.605 1.00 92.69 680 ASP A O 1
ATOM 5312 N N . PHE A 1 681 ? 23.177 -24.884 -17.428 1.00 94.50 681 PHE A N 1
ATOM 5313 C CA . PHE A 1 681 ? 24.259 -25.071 -18.405 1.00 94.50 681 PHE A CA 1
ATOM 5314 C C . PHE A 1 681 ? 24.942 -26.446 -18.303 1.00 94.50 681 PHE A C 1
ATOM 5316 O O . PHE A 1 681 ? 26.094 -26.588 -18.704 1.00 94.50 681 PHE A O 1
ATOM 5323 N N . GLU A 1 682 ? 24.242 -27.462 -17.783 1.00 92.69 682 GLU A N 1
ATOM 5324 C CA . GLU A 1 682 ? 24.625 -28.882 -17.846 1.00 92.69 682 GLU A CA 1
ATOM 5325 C C . GLU A 1 682 ? 26.058 -29.174 -17.342 1.00 92.69 682 GLU A C 1
ATOM 5327 O O . GLU A 1 682 ? 26.783 -29.992 -17.908 1.00 92.69 682 GLU A O 1
ATOM 5332 N N . TYR A 1 683 ? 26.490 -28.492 -16.273 1.00 92.56 683 TYR A N 1
ATOM 5333 C CA . TYR A 1 683 ? 27.846 -28.585 -15.709 1.00 92.56 683 TYR A CA 1
ATOM 5334 C C . TYR A 1 683 ? 28.967 -28.123 -16.654 1.00 92.56 683 TYR A C 1
ATOM 5336 O O . TYR A 1 683 ? 30.127 -28.501 -16.475 1.00 92.56 683 TYR A O 1
ATOM 5344 N N . ALA A 1 684 ? 28.674 -27.256 -17.625 1.00 94.12 684 ALA A N 1
ATOM 5345 C CA . ALA A 1 684 ? 29.696 -26.594 -18.431 1.00 94.12 684 ALA A CA 1
ATOM 5346 C C . ALA A 1 684 ? 30.621 -25.696 -17.575 1.00 94.12 684 ALA A C 1
ATOM 5348 O O . ALA A 1 684 ? 30.193 -25.150 -16.552 1.00 94.12 684 ALA A O 1
ATOM 5349 N N . PRO A 1 685 ? 31.886 -25.486 -17.984 1.00 96.19 685 PRO A N 1
ATOM 5350 C CA . PRO A 1 685 ? 32.749 -24.491 -17.358 1.00 96.19 685 PRO A CA 1
ATOM 5351 C C . PRO A 1 685 ? 32.297 -23.065 -17.692 1.00 96.19 685 PRO A C 1
ATOM 5353 O O . PRO A 1 685 ? 31.822 -22.794 -18.799 1.00 96.19 685 PRO A O 1
ATOM 5356 N N . ILE A 1 686 ? 32.510 -22.129 -16.762 1.00 97.31 686 ILE A N 1
ATOM 5357 C CA . ILE A 1 686 ? 32.351 -20.693 -17.039 1.00 97.31 686 ILE A CA 1
ATOM 5358 C C . ILE A 1 686 ? 33.355 -20.309 -18.147 1.00 97.31 686 ILE A C 1
ATOM 5360 O O . ILE A 1 686 ? 34.550 -20.563 -17.984 1.00 97.31 686 ILE A O 1
ATO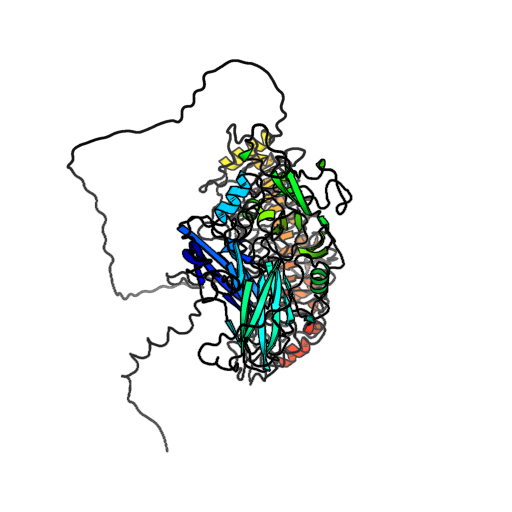M 5364 N N . PRO A 1 687 ? 32.933 -19.699 -19.271 1.00 96.50 687 PRO A N 1
ATOM 5365 C CA . PRO A 1 687 ? 33.859 -19.394 -20.358 1.00 96.50 687 PRO A CA 1
ATOM 5366 C C . PRO A 1 687 ? 34.863 -18.289 -20.008 1.00 96.50 687 PRO A C 1
ATOM 5368 O O . PRO A 1 687 ? 34.484 -17.175 -19.644 1.00 96.50 687 PRO A O 1
ATOM 5371 N N . GLU A 1 688 ? 36.152 -18.561 -20.218 1.00 96.44 688 GLU A N 1
ATOM 5372 C CA . GLU A 1 688 ? 37.248 -17.630 -19.908 1.00 96.44 688 GLU A CA 1
ATOM 5373 C C . GLU A 1 688 ? 37.122 -16.270 -20.613 1.00 96.44 688 GLU A C 1
ATOM 5375 O O . GLU A 1 688 ? 37.448 -15.230 -20.038 1.00 96.44 688 GLU A O 1
ATOM 5380 N N . PHE A 1 689 ? 36.585 -16.263 -21.839 1.00 96.38 689 PHE A N 1
ATOM 5381 C CA . PHE A 1 689 ? 36.434 -15.058 -22.658 1.00 96.38 689 PHE A CA 1
ATOM 5382 C C . PHE A 1 689 ? 35.511 -13.996 -22.035 1.00 96.38 689 PHE A C 1
ATOM 5384 O O . PHE A 1 689 ? 35.560 -12.837 -22.447 1.00 96.38 689 PHE A O 1
ATOM 5391 N N . ILE A 1 690 ? 34.688 -14.344 -21.035 1.00 96.88 690 ILE A N 1
ATOM 5392 C CA . ILE A 1 690 ? 33.878 -13.362 -20.293 1.00 96.88 690 ILE A CA 1
ATOM 5393 C C . ILE A 1 690 ? 34.788 -12.303 -19.645 1.00 96.88 690 ILE A C 1
ATOM 5395 O O . ILE A 1 690 ? 34.424 -11.128 -19.611 1.00 96.88 690 ILE A O 1
ATOM 5399 N N . GLY A 1 691 ? 36.010 -12.674 -19.242 1.00 95.31 691 GLY A N 1
ATOM 5400 C CA . GLY A 1 691 ? 37.026 -11.748 -18.731 1.00 95.31 691 GLY A CA 1
ATOM 5401 C C . GLY A 1 691 ? 37.491 -10.675 -19.728 1.00 95.31 691 GLY A C 1
ATOM 5402 O O . GLY A 1 691 ? 38.036 -9.651 -19.321 1.00 95.31 691 GLY A O 1
ATOM 5403 N N . SER A 1 692 ? 37.255 -10.854 -21.032 1.00 96.38 692 SER A N 1
ATOM 5404 C CA . SER A 1 692 ? 37.569 -9.847 -22.058 1.00 96.38 692 SER A CA 1
ATOM 5405 C C . SER A 1 692 ? 36.515 -8.734 -22.160 1.00 96.38 692 SER A C 1
ATOM 5407 O O . SER A 1 692 ? 36.770 -7.701 -22.782 1.00 96.38 692 SER A O 1
ATOM 5409 N N . LEU A 1 693 ? 35.343 -8.891 -21.532 1.00 96.31 693 LEU A N 1
ATOM 5410 C CA . LEU A 1 693 ? 34.236 -7.928 -21.566 1.00 96.31 693 LEU A CA 1
ATOM 5411 C C . LEU A 1 693 ? 34.450 -6.776 -20.563 1.00 96.31 693 LEU A C 1
ATOM 5413 O O . LEU A 1 693 ? 33.622 -6.513 -19.695 1.00 96.31 693 LEU A O 1
ATOM 5417 N N . THR A 1 694 ? 35.566 -6.052 -20.692 1.00 94.75 694 THR A N 1
ATOM 5418 C CA . THR A 1 694 ? 36.084 -5.038 -19.736 1.00 94.75 694 THR A CA 1
ATOM 5419 C C . THR A 1 694 ? 35.181 -3.817 -19.458 1.00 94.75 694 THR A C 1
ATOM 5421 O O . THR A 1 694 ? 35.559 -2.907 -18.714 1.00 94.75 694 THR A O 1
ATOM 5424 N N . ASN A 1 695 ? 33.984 -3.754 -20.049 1.00 95.62 695 ASN A N 1
ATOM 5425 C CA . ASN A 1 695 ? 32.942 -2.773 -19.730 1.00 95.62 695 ASN A CA 1
ATOM 5426 C C . ASN A 1 695 ? 31.859 -3.302 -18.769 1.00 95.62 695 ASN A C 1
ATOM 5428 O O . ASN A 1 695 ? 31.031 -2.499 -18.321 1.00 95.62 695 ASN A O 1
ATOM 5432 N N . LEU A 1 696 ? 31.886 -4.595 -18.416 1.00 97.62 696 LEU A N 1
ATOM 5433 C CA . LEU A 1 696 ? 30.972 -5.195 -17.447 1.00 97.62 696 LEU A CA 1
ATOM 5434 C C . LEU A 1 696 ? 31.052 -4.496 -16.084 1.00 97.62 696 LEU A C 1
ATOM 5436 O O . LEU A 1 696 ? 32.122 -4.174 -15.573 1.00 97.62 696 LEU A O 1
ATOM 5440 N N . ARG A 1 697 ? 29.867 -4.276 -15.514 1.00 97.12 697 ARG A N 1
ATOM 5441 C CA . ARG A 1 697 ? 29.608 -3.754 -14.167 1.00 97.12 697 ARG A CA 1
ATOM 5442 C C . ARG A 1 697 ? 28.826 -4.753 -13.315 1.00 97.12 697 ARG A C 1
ATOM 5444 O O . ARG A 1 697 ? 29.005 -4.771 -12.106 1.00 97.12 697 ARG A O 1
ATOM 5451 N N . TYR A 1 698 ? 28.003 -5.588 -13.947 1.00 96.50 698 TYR A N 1
ATOM 5452 C CA . TYR A 1 698 ? 27.215 -6.632 -13.299 1.00 96.50 698 TYR A CA 1
ATOM 5453 C C . TYR A 1 698 ? 27.413 -7.948 -14.050 1.00 96.50 698 TYR A C 1
ATOM 5455 O O . TYR A 1 698 ? 27.160 -8.004 -15.258 1.00 96.50 698 TYR A O 1
ATOM 5463 N N . LEU A 1 699 ? 27.847 -8.985 -13.336 1.00 98.00 699 LEU A N 1
ATOM 5464 C CA . LEU A 1 699 ? 27.948 -10.354 -13.834 1.00 98.00 699 LEU A CA 1
ATOM 5465 C C . LEU A 1 699 ? 27.239 -11.291 -12.852 1.00 98.00 699 LEU A C 1
ATOM 5467 O O . LEU A 1 699 ? 27.630 -11.393 -11.689 1.00 98.00 699 LEU A O 1
ATOM 5471 N N . LYS A 1 700 ? 26.184 -11.955 -13.321 1.00 97.12 700 LYS A N 1
ATOM 5472 C CA . LYS A 1 700 ? 25.337 -12.834 -12.512 1.00 97.12 700 LYS A CA 1
ATOM 5473 C C . LYS A 1 700 ? 25.240 -14.213 -13.142 1.00 97.12 700 LYS A C 1
ATOM 5475 O O . LYS A 1 700 ? 24.709 -14.361 -14.239 1.00 97.12 700 LYS A O 1
ATOM 5480 N N . LEU A 1 701 ? 25.756 -15.209 -12.434 1.00 96.50 701 LEU A N 1
ATOM 5481 C CA . LEU A 1 701 ? 25.867 -16.608 -12.848 1.00 96.50 701 LEU A CA 1
ATOM 5482 C C . LEU A 1 701 ? 25.326 -17.570 -11.765 1.00 96.50 701 LEU A C 1
ATOM 5484 O O . LEU A 1 701 ? 25.566 -18.772 -11.836 1.00 96.50 701 LEU A O 1
ATOM 5488 N N . ALA A 1 702 ? 24.618 -17.057 -10.752 1.00 92.81 702 ALA A N 1
ATOM 5489 C CA . ALA A 1 702 ? 24.028 -17.833 -9.656 1.00 92.81 702 ALA A CA 1
ATOM 5490 C C . ALA A 1 702 ? 23.140 -18.990 -10.126 1.00 92.81 702 ALA A C 1
ATOM 5492 O O . ALA A 1 702 ? 22.369 -18.813 -11.066 1.00 92.81 702 ALA A O 1
ATOM 5493 N N . LEU A 1 703 ? 23.165 -20.125 -9.418 1.00 90.81 703 LEU A N 1
ATOM 5494 C CA . LEU A 1 703 ? 22.243 -21.256 -9.627 1.00 90.81 703 LEU A CA 1
ATOM 5495 C C . LEU A 1 703 ? 22.130 -21.703 -11.098 1.00 90.81 703 LEU A C 1
ATOM 5497 O O . LEU A 1 703 ? 21.057 -22.088 -11.546 1.00 90.81 703 LEU A O 1
ATOM 5501 N N . ALA A 1 704 ? 23.224 -21.619 -11.858 1.00 91.75 704 ALA A N 1
ATOM 5502 C CA . ALA A 1 704 ? 23.227 -21.833 -13.306 1.00 91.75 704 ALA A CA 1
ATOM 5503 C C . ALA A 1 704 ? 23.818 -23.197 -13.731 1.00 91.75 704 ALA A C 1
ATOM 5505 O O . ALA A 1 704 ? 24.015 -23.453 -14.919 1.00 91.75 704 ALA A O 1
ATOM 5506 N N . HIS A 1 705 ? 24.129 -24.058 -12.753 1.00 91.75 705 HIS A N 1
ATOM 5507 C CA . HIS A 1 705 ? 24.819 -25.343 -12.917 1.00 91.75 705 HIS A CA 1
ATOM 5508 C C . HIS A 1 705 ? 26.142 -25.248 -13.698 1.00 91.75 705 HIS A C 1
ATOM 5510 O O . HIS A 1 705 ? 26.415 -26.073 -14.567 1.00 91.75 705 HIS A O 1
ATOM 5516 N N . PHE A 1 706 ? 26.999 -24.275 -13.376 1.00 95.38 706 PHE A N 1
ATOM 5517 C CA . PHE A 1 706 ? 28.385 -24.286 -13.855 1.00 95.38 706 PHE A CA 1
ATOM 5518 C C . PHE A 1 706 ? 29.264 -25.269 -13.058 1.00 95.38 706 PHE A C 1
ATOM 5520 O O . PHE A 1 706 ? 28.975 -25.600 -11.903 1.00 95.38 706 PHE A O 1
ATOM 5527 N N . SER A 1 707 ? 30.362 -25.724 -13.670 1.00 95.12 707 SER A N 1
ATOM 5528 C CA . SER A 1 707 ? 31.389 -26.552 -13.019 1.00 95.12 707 SER A CA 1
ATOM 5529 C C . SER A 1 707 ? 32.823 -26.093 -13.329 1.00 95.12 707 SER A C 1
ATOM 5531 O O . SER A 1 707 ? 33.037 -25.101 -14.024 1.00 95.12 707 SER A O 1
ATOM 5533 N N . GLY A 1 708 ? 33.821 -26.813 -12.808 1.00 95.00 708 GLY A N 1
ATOM 5534 C CA . GLY A 1 708 ? 35.228 -26.619 -13.165 1.00 95.00 708 GLY A CA 1
ATOM 5535 C C . GLY A 1 708 ? 35.883 -25.405 -12.492 1.00 95.00 708 GLY A C 1
ATOM 5536 O O . GLY A 1 708 ? 35.304 -24.805 -11.587 1.00 95.00 708 GLY A O 1
ATOM 5537 N N . PRO A 1 709 ? 37.122 -25.054 -12.869 1.00 95.50 709 PRO A N 1
ATOM 5538 C CA . PRO A 1 709 ? 37.816 -23.921 -12.268 1.00 95.50 709 PRO A CA 1
ATOM 5539 C C . PRO A 1 709 ? 37.122 -22.595 -12.615 1.00 95.50 709 PRO A C 1
ATOM 5541 O O . PRO A 1 709 ? 36.791 -22.347 -13.775 1.00 95.50 709 PRO A O 1
ATOM 5544 N N . ILE A 1 710 ? 36.941 -21.717 -11.625 1.00 96.31 710 ILE A N 1
ATOM 5545 C CA . ILE A 1 710 ? 36.481 -20.340 -11.842 1.00 96.31 710 ILE A CA 1
ATOM 5546 C C . ILE A 1 710 ? 37.570 -19.599 -12.644 1.00 96.31 710 ILE A C 1
ATOM 5548 O O . ILE A 1 710 ? 38.718 -19.546 -12.192 1.00 96.31 710 ILE A O 1
ATOM 5552 N N . PRO A 1 711 ? 37.268 -19.023 -13.826 1.00 95.44 711 PRO A N 1
ATOM 5553 C CA . PRO A 1 711 ? 38.295 -18.415 -14.663 1.00 95.44 711 PRO A CA 1
ATOM 5554 C C . PRO A 1 711 ? 38.952 -17.206 -13.997 1.00 95.44 711 PRO A C 1
ATOM 5556 O O . PRO A 1 711 ? 38.320 -16.168 -13.806 1.00 95.44 711 PRO A O 1
ATOM 5559 N N . HIS A 1 712 ? 40.261 -17.291 -13.754 1.00 94.62 712 HIS A N 1
ATOM 5560 C CA . HIS A 1 712 ? 41.063 -16.166 -13.257 1.00 94.62 712 HIS A CA 1
ATOM 5561 C C . HIS A 1 712 ? 40.977 -14.925 -14.172 1.00 94.62 712 HIS A C 1
ATOM 5563 O O . HIS A 1 712 ? 41.092 -13.793 -13.707 1.00 94.62 712 HIS A O 1
ATOM 5569 N N . HIS A 1 713 ? 40.684 -15.131 -15.461 1.00 96.00 713 HIS A N 1
ATOM 5570 C CA . HIS A 1 713 ? 40.362 -14.095 -16.441 1.00 96.00 713 HIS A CA 1
ATOM 5571 C C . HIS A 1 713 ? 39.244 -13.132 -16.000 1.00 96.00 713 HIS A C 1
ATOM 5573 O O . HIS A 1 713 ? 39.248 -11.979 -16.433 1.00 96.00 713 HIS A O 1
ATOM 5579 N N . LEU A 1 714 ? 38.317 -13.546 -15.122 1.00 96.56 714 LEU A N 1
ATOM 5580 C CA . LEU A 1 714 ? 37.300 -12.651 -14.554 1.00 96.56 714 LEU A CA 1
ATOM 5581 C C . LEU A 1 714 ? 37.924 -11.469 -13.795 1.00 96.56 714 LEU A C 1
ATOM 5583 O O . LEU A 1 714 ? 37.344 -10.387 -13.800 1.00 96.56 714 LEU A O 1
ATOM 5587 N N . GLY A 1 715 ? 39.132 -11.625 -13.239 1.00 94.69 715 GLY A N 1
ATOM 5588 C CA . GLY A 1 715 ? 39.890 -10.549 -12.590 1.00 94.69 715 GLY A CA 1
ATOM 5589 C C . GLY A 1 715 ? 40.242 -9.364 -13.499 1.00 94.69 715 GLY A C 1
ATOM 5590 O O . GLY A 1 715 ? 40.508 -8.271 -13.005 1.00 94.69 715 GLY A O 1
ATOM 5591 N N . ASN A 1 716 ? 40.176 -9.529 -14.826 1.00 96.00 716 ASN A N 1
ATOM 5592 C CA . ASN A 1 716 ? 40.388 -8.441 -15.789 1.00 96.00 716 ASN A CA 1
ATOM 5593 C C . ASN A 1 716 ? 39.224 -7.428 -15.828 1.00 96.00 716 ASN A C 1
ATOM 5595 O O . ASN A 1 716 ? 39.346 -6.357 -16.432 1.00 96.00 716 ASN A O 1
ATOM 5599 N N . LEU A 1 717 ? 38.086 -7.739 -15.196 1.00 96.38 717 LEU A N 1
ATOM 5600 C CA . LEU A 1 717 ? 36.880 -6.909 -15.185 1.00 96.38 717 LEU A CA 1
ATOM 5601 C C . LEU A 1 717 ? 36.971 -5.780 -14.141 1.00 96.38 717 LEU A C 1
ATOM 5603 O O . LEU A 1 717 ? 36.135 -5.656 -13.255 1.00 96.38 717 LEU A O 1
ATOM 5607 N N . SER A 1 718 ? 37.968 -4.902 -14.257 1.00 94.00 718 SER A N 1
ATOM 5608 C CA . SER A 1 718 ? 38.267 -3.851 -13.261 1.00 94.00 718 SER A CA 1
ATOM 5609 C C . SER A 1 718 ? 37.142 -2.831 -12.995 1.00 94.00 718 SER A C 1
ATOM 5611 O O . SER A 1 718 ? 37.182 -2.118 -11.990 1.00 94.00 718 SER A O 1
ATOM 5613 N N . LYS A 1 719 ? 36.124 -2.764 -13.867 1.00 96.00 719 LYS A N 1
ATOM 5614 C CA . LYS A 1 719 ? 34.909 -1.932 -13.720 1.00 96.00 719 LYS A CA 1
ATOM 5615 C C . LYS A 1 719 ? 33.722 -2.672 -13.085 1.00 96.00 719 LYS A C 1
ATOM 5617 O O . LYS A 1 719 ? 32.647 -2.077 -12.967 1.00 96.00 719 LYS A O 1
ATOM 5622 N N . LEU A 1 720 ? 33.886 -3.947 -12.730 1.00 97.62 720 LEU A N 1
ATOM 5623 C CA . LEU A 1 720 ? 32.836 -4.769 -12.142 1.00 97.62 720 LEU A CA 1
ATOM 5624 C C . LEU A 1 720 ? 32.476 -4.232 -10.753 1.00 97.62 720 LEU A C 1
ATOM 5626 O O . LEU A 1 720 ? 33.356 -4.001 -9.932 1.00 97.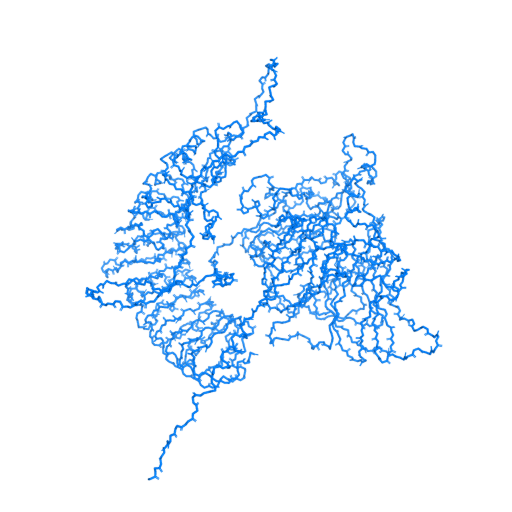62 720 LEU A O 1
ATOM 5630 N N . LEU A 1 721 ? 31.183 -4.015 -10.521 1.00 95.75 721 LEU A N 1
ATOM 5631 C CA . LEU A 1 721 ? 30.605 -3.551 -9.257 1.00 95.75 721 LEU A CA 1
ATOM 5632 C C . LEU A 1 721 ? 29.917 -4.702 -8.509 1.00 95.75 721 LEU A C 1
ATOM 5634 O O . LEU A 1 721 ? 29.854 -4.687 -7.285 1.00 95.75 721 LEU A O 1
ATOM 5638 N N . TYR A 1 722 ? 29.407 -5.691 -9.250 1.00 97.19 722 TYR A N 1
ATOM 5639 C CA . TYR A 1 722 ? 28.583 -6.781 -8.736 1.00 97.19 722 TYR A CA 1
ATOM 5640 C C . TYR A 1 722 ? 28.950 -8.108 -9.409 1.00 97.19 722 TYR A C 1
ATOM 5642 O O . TYR A 1 722 ? 28.864 -8.221 -10.640 1.00 97.19 722 TYR A O 1
ATOM 5650 N N . LEU A 1 723 ? 29.303 -9.109 -8.601 1.00 97.75 723 LEU A N 1
ATOM 5651 C CA . LEU A 1 723 ? 29.579 -10.479 -9.031 1.00 97.75 723 LEU A CA 1
ATOM 5652 C C . LEU A 1 723 ? 28.790 -11.480 -8.175 1.00 97.75 723 LEU A C 1
ATOM 5654 O O . LEU A 1 723 ? 28.955 -11.513 -6.962 1.00 97.75 723 LEU A O 1
ATOM 5658 N N . ASP A 1 724 ? 27.966 -12.315 -8.804 1.00 96.31 724 ASP A N 1
ATOM 5659 C CA . ASP A 1 724 ? 27.205 -13.375 -8.125 1.00 96.31 724 ASP A CA 1
ATOM 5660 C C . ASP A 1 724 ? 27.440 -14.721 -8.828 1.00 96.31 724 ASP A C 1
ATOM 5662 O O . ASP A 1 724 ? 27.033 -14.901 -9.980 1.00 96.31 724 ASP A O 1
ATOM 5666 N N . LEU A 1 725 ? 28.119 -15.648 -8.144 1.00 95.94 725 LEU A N 1
ATOM 5667 C CA . LEU A 1 725 ? 28.431 -17.011 -8.596 1.00 95.94 725 LEU A CA 1
ATOM 5668 C C . LEU A 1 725 ? 27.753 -18.095 -7.732 1.00 95.94 725 LEU A C 1
ATOM 5670 O O . LEU A 1 725 ? 28.088 -19.275 -7.874 1.00 95.94 725 LEU A O 1
ATOM 5674 N N . ARG A 1 726 ? 26.836 -17.734 -6.826 1.00 93.88 726 ARG A N 1
ATOM 5675 C CA . ARG A 1 726 ? 26.395 -18.636 -5.747 1.00 93.88 726 ARG A CA 1
ATOM 5676 C C . ARG A 1 726 ? 25.694 -19.916 -6.205 1.00 93.88 726 ARG A C 1
ATOM 5678 O O . ARG A 1 726 ? 25.027 -19.946 -7.240 1.00 93.88 726 ARG A O 1
ATOM 5685 N N . ASN A 1 727 ? 25.792 -20.959 -5.380 1.00 87.38 727 ASN A N 1
ATOM 5686 C CA . ASN A 1 727 ? 25.241 -22.303 -5.601 1.00 87.38 727 ASN A CA 1
ATOM 5687 C C . ASN A 1 727 ? 25.655 -22.940 -6.943 1.00 87.38 727 ASN A C 1
ATOM 5689 O O . ASN A 1 727 ? 24.906 -23.719 -7.533 1.00 87.38 727 ASN A O 1
ATOM 5693 N N . ASN A 1 728 ? 26.863 -22.642 -7.422 1.00 89.94 728 ASN A N 1
ATOM 5694 C CA . ASN A 1 728 ? 27.531 -23.448 -8.441 1.00 89.94 728 ASN A CA 1
ATOM 5695 C C . ASN A 1 728 ? 28.527 -24.384 -7.737 1.00 89.94 728 ASN A C 1
ATOM 5697 O O . ASN A 1 728 ? 29.738 -24.187 -7.806 1.00 89.94 728 ASN A O 1
ATOM 5701 N N . TYR A 1 729 ? 28.006 -25.393 -7.031 1.00 88.12 729 TYR A N 1
ATOM 5702 C CA . TYR A 1 729 ? 28.769 -26.290 -6.144 1.00 88.12 729 TYR A CA 1
ATOM 5703 C C . TYR A 1 729 ? 29.983 -26.964 -6.804 1.00 88.12 729 TYR A C 1
ATOM 5705 O O . TYR A 1 729 ? 30.971 -27.264 -6.136 1.00 88.12 729 TYR A O 1
ATOM 5713 N N . TYR A 1 730 ? 29.921 -27.201 -8.117 1.00 90.62 730 TYR A N 1
ATOM 5714 C CA . TYR A 1 730 ? 30.994 -27.837 -8.881 1.00 90.62 730 TYR A CA 1
ATOM 5715 C C . TYR A 1 730 ? 32.027 -26.842 -9.437 1.00 90.62 730 TYR A C 1
ATOM 5717 O O . TYR A 1 730 ? 33.082 -27.272 -9.917 1.00 90.62 730 TYR A O 1
ATOM 5725 N N . CYS A 1 731 ? 31.761 -25.531 -9.372 1.00 94.50 731 CYS A N 1
ATOM 5726 C CA . CYS A 1 731 ? 32.776 -24.513 -9.620 1.00 94.50 731 CYS A CA 1
ATOM 5727 C C . CYS A 1 731 ? 33.770 -24.483 -8.459 1.00 94.50 731 CYS A C 1
ATOM 5729 O O . CYS A 1 731 ? 33.364 -24.464 -7.300 1.00 94.50 731 CYS A O 1
ATOM 5731 N N . ASN A 1 732 ? 35.066 -24.460 -8.761 1.00 93.25 732 ASN A N 1
ATOM 5732 C CA . ASN A 1 732 ? 36.136 -24.494 -7.766 1.00 93.25 732 ASN A CA 1
ATOM 5733 C C . ASN A 1 732 ? 37.193 -23.407 -7.995 1.00 93.25 732 ASN A C 1
ATOM 5735 O O . ASN A 1 732 ? 37.365 -22.922 -9.110 1.00 93.25 732 ASN A O 1
ATOM 5739 N N . SER A 1 733 ? 37.915 -23.027 -6.940 1.00 92.75 733 SER A N 1
ATOM 5740 C CA . SER A 1 733 ? 39.048 -22.098 -7.038 1.00 92.75 733 SER A CA 1
ATOM 5741 C C . SER A 1 733 ? 40.156 -22.521 -6.074 1.00 92.75 733 SER A C 1
ATOM 5743 O O . SER A 1 733 ? 39.927 -22.626 -4.872 1.00 92.75 733 SER A O 1
ATOM 5745 N N . GLU A 1 734 ? 41.368 -22.763 -6.583 1.00 88.94 734 GLU A N 1
ATOM 5746 C CA . GLU A 1 734 ? 42.530 -23.129 -5.745 1.00 88.94 734 GLU A CA 1
ATOM 5747 C C . GLU A 1 734 ? 43.209 -21.912 -5.097 1.00 88.94 734 GLU A C 1
ATOM 5749 O O . GLU A 1 734 ? 43.973 -22.044 -4.149 1.00 88.94 734 GLU A O 1
ATOM 5754 N N . ASN A 1 735 ? 42.910 -20.712 -5.590 1.00 89.12 735 ASN A N 1
ATOM 5755 C CA . ASN A 1 735 ? 43.264 -19.430 -4.991 1.00 89.12 735 ASN A CA 1
ATOM 5756 C C . ASN A 1 735 ? 42.216 -18.380 -5.408 1.00 89.12 735 ASN A C 1
ATOM 5758 O O . ASN A 1 735 ? 41.438 -18.624 -6.334 1.00 89.12 735 ASN A O 1
ATOM 5762 N N . LEU A 1 736 ? 42.195 -17.217 -4.755 1.00 91.56 736 LEU A N 1
ATOM 5763 C CA . LEU A 1 736 ? 41.339 -16.081 -5.123 1.00 91.56 736 LEU A CA 1
ATOM 5764 C C . LEU A 1 736 ? 42.118 -14.845 -5.603 1.00 91.56 736 LEU A C 1
ATOM 5766 O O . LEU A 1 736 ? 41.536 -13.768 -5.671 1.00 91.56 736 LEU A O 1
ATOM 5770 N N . ASP A 1 737 ? 43.402 -14.944 -5.979 1.00 89.69 737 ASP A N 1
ATOM 5771 C CA . ASP A 1 737 ? 44.192 -13.742 -6.332 1.00 89.69 737 ASP A CA 1
ATOM 5772 C C . ASP A 1 737 ? 43.571 -12.937 -7.487 1.00 89.69 737 ASP A C 1
ATOM 5774 O O . ASP A 1 737 ? 43.706 -11.713 -7.534 1.00 89.69 737 ASP A O 1
ATOM 5778 N N . TRP A 1 738 ? 42.817 -13.597 -8.370 1.00 92.31 738 TRP A N 1
ATOM 5779 C CA . TRP A 1 738 ? 42.074 -12.962 -9.459 1.00 92.31 738 TRP A CA 1
ATOM 5780 C C . TRP A 1 738 ? 41.065 -11.899 -8.994 1.00 92.31 738 TRP A C 1
ATOM 5782 O O . TRP A 1 738 ? 40.877 -10.916 -9.711 1.00 92.31 738 TRP A O 1
ATOM 5792 N N . ILE A 1 739 ? 40.467 -12.011 -7.798 1.00 92.94 739 ILE A N 1
ATOM 5793 C CA . ILE A 1 739 ? 39.530 -10.977 -7.315 1.00 92.94 739 ILE A CA 1
ATOM 5794 C C . ILE A 1 739 ? 40.241 -9.647 -7.040 1.00 92.94 739 ILE A C 1
ATOM 5796 O O . ILE A 1 739 ? 39.607 -8.601 -7.096 1.00 92.94 739 ILE A O 1
ATOM 5800 N N . SER A 1 740 ? 41.562 -9.649 -6.818 1.00 86.94 740 SER A N 1
ATOM 5801 C CA . SER A 1 740 ? 42.322 -8.417 -6.561 1.00 86.94 740 SER A CA 1
ATOM 5802 C C . SER A 1 740 ? 42.407 -7.464 -7.761 1.00 86.94 740 SER A C 1
ATOM 5804 O O . SER A 1 740 ? 42.693 -6.283 -7.576 1.00 86.94 740 SER A O 1
ATOM 5806 N N . GLY A 1 741 ? 42.094 -7.934 -8.976 1.00 88.75 741 GLY A N 1
ATOM 5807 C CA . GLY A 1 741 ? 41.910 -7.065 -10.145 1.00 88.75 741 GLY A CA 1
ATOM 5808 C C . GLY A 1 741 ? 40.583 -6.285 -10.144 1.00 88.75 741 GLY A C 1
ATOM 5809 O O . GLY A 1 741 ? 40.435 -5.304 -10.877 1.00 88.75 741 GLY A O 1
ATOM 5810 N N . LEU A 1 742 ? 39.627 -6.669 -9.291 1.00 93.06 742 LEU A N 1
ATOM 5811 C CA . LEU A 1 742 ? 38.270 -6.117 -9.225 1.00 93.06 742 LEU A CA 1
ATOM 5812 C C . LEU A 1 742 ? 38.178 -4.913 -8.268 1.00 93.06 742 LEU A C 1
ATOM 5814 O O . LEU A 1 742 ? 37.330 -4.863 -7.383 1.00 93.06 742 LEU A O 1
ATOM 5818 N N . GLY A 1 743 ? 39.046 -3.910 -8.436 1.00 86.50 743 GLY A N 1
ATOM 5819 C CA . GLY A 1 743 ? 39.145 -2.769 -7.506 1.00 86.50 743 GLY A CA 1
ATOM 5820 C C . GLY A 1 743 ? 37.870 -1.919 -7.339 1.00 86.50 743 GLY A C 1
ATOM 5821 O O . GLY A 1 743 ? 37.736 -1.211 -6.342 1.00 86.50 743 GLY A O 1
ATOM 5822 N N . SER A 1 744 ? 36.919 -2.002 -8.279 1.00 93.31 744 SER A N 1
ATOM 5823 C CA . SER A 1 744 ? 35.614 -1.314 -8.206 1.00 93.31 744 SER A CA 1
ATOM 5824 C C . SER A 1 744 ? 34.501 -2.141 -7.538 1.00 93.31 744 SER A C 1
ATOM 5826 O O . SER A 1 744 ? 33.367 -1.669 -7.472 1.00 93.31 744 SER A O 1
ATOM 5828 N N . LEU A 1 745 ? 34.779 -3.374 -7.102 1.00 95.06 745 LEU A N 1
ATOM 5829 C CA . LEU A 1 745 ? 33.750 -4.328 -6.685 1.00 95.06 745 LEU A CA 1
ATOM 5830 C C . LEU A 1 745 ? 33.107 -3.918 -5.358 1.00 95.06 745 LEU A C 1
ATOM 5832 O O . LEU A 1 745 ? 33.798 -3.765 -4.354 1.00 95.06 745 LEU A O 1
ATOM 5836 N N . GLU A 1 746 ? 31.783 -3.769 -5.360 1.00 93.81 746 GLU A N 1
ATOM 5837 C CA . GLU A 1 746 ? 30.987 -3.401 -4.184 1.00 93.81 746 GLU A CA 1
ATOM 5838 C C . GLU A 1 746 ? 30.258 -4.611 -3.577 1.00 93.81 746 GLU A C 1
ATOM 5840 O O . GLU A 1 746 ? 30.079 -4.667 -2.361 1.00 93.81 746 GLU A O 1
ATOM 5845 N N . TYR A 1 747 ? 29.885 -5.588 -4.411 1.00 94.81 747 TYR A N 1
ATOM 5846 C CA . TYR A 1 747 ? 29.184 -6.817 -4.032 1.00 94.81 747 TYR A CA 1
ATOM 5847 C C . TYR A 1 747 ? 29.876 -8.048 -4.626 1.00 94.81 747 TYR A C 1
ATOM 5849 O O . TYR A 1 747 ? 30.101 -8.105 -5.844 1.00 94.81 747 TYR A O 1
ATOM 5857 N N . ILE A 1 748 ? 30.134 -9.058 -3.792 1.00 95.25 748 ILE A N 1
ATOM 5858 C CA . ILE A 1 748 ? 30.544 -10.391 -4.244 1.00 95.25 748 ILE A CA 1
ATOM 5859 C C . ILE A 1 748 ? 29.838 -11.501 -3.457 1.00 95.25 748 ILE A C 1
ATOM 5861 O O . ILE A 1 748 ? 29.881 -11.534 -2.227 1.00 95.25 748 ILE A O 1
ATOM 5865 N N . ASP A 1 749 ? 29.227 -12.439 -4.181 1.00 95.25 749 ASP A N 1
ATOM 5866 C CA . ASP A 1 749 ? 28.667 -13.669 -3.620 1.00 95.25 749 ASP A CA 1
ATOM 5867 C C . ASP A 1 749 ? 29.278 -14.896 -4.312 1.00 95.25 749 ASP A C 1
ATOM 5869 O O . ASP A 1 749 ? 29.060 -15.143 -5.503 1.00 95.25 749 ASP A O 1
ATOM 5873 N N . LEU A 1 750 ? 30.084 -15.649 -3.557 1.00 94.25 750 LEU A N 1
ATOM 5874 C CA . LEU A 1 750 ? 30.675 -16.934 -3.957 1.00 94.25 750 LEU A CA 1
ATOM 5875 C C . LEU A 1 750 ? 30.094 -18.100 -3.137 1.00 94.25 750 LEU A C 1
ATOM 5877 O O . LEU A 1 750 ? 30.671 -19.191 -3.118 1.00 94.25 750 LEU A O 1
ATOM 5881 N N . SER A 1 751 ? 28.976 -17.873 -2.439 1.00 92.31 751 SER A N 1
ATOM 5882 C CA . SER A 1 751 ? 28.352 -18.836 -1.532 1.00 92.31 751 SER A CA 1
ATOM 5883 C C . SER A 1 751 ? 28.093 -20.168 -2.214 1.00 92.31 751 SER A C 1
ATOM 5885 O O . SER A 1 751 ? 27.524 -20.216 -3.302 1.00 92.31 751 SER A O 1
ATOM 5887 N N . PHE A 1 752 ? 28.464 -21.265 -1.563 1.00 89.94 752 PHE A N 1
ATOM 5888 C CA . PHE A 1 752 ? 28.278 -22.616 -2.087 1.00 89.94 752 PHE A CA 1
ATOM 5889 C C . PHE A 1 752 ? 28.944 -22.842 -3.462 1.00 89.94 752 PHE A C 1
ATOM 5891 O O . PHE A 1 752 ? 28.447 -23.600 -4.295 1.00 89.94 752 PHE A O 1
ATOM 5898 N N . THR A 1 753 ? 30.087 -22.191 -3.693 1.00 91.50 753 THR A N 1
ATOM 5899 C CA . THR A 1 753 ? 31.113 -22.655 -4.640 1.00 91.50 753 THR A CA 1
ATOM 5900 C C . THR A 1 753 ? 32.206 -23.405 -3.870 1.00 91.50 753 THR A C 1
ATOM 5902 O O . THR A 1 753 ? 32.360 -23.227 -2.660 1.00 91.50 753 THR A O 1
ATOM 5905 N N . ASN A 1 754 ? 32.964 -24.277 -4.534 1.00 90.44 754 ASN A N 1
ATOM 5906 C CA . ASN A 1 754 ? 34.007 -25.068 -3.885 1.00 90.44 754 ASN A CA 1
ATOM 5907 C C . ASN A 1 754 ? 35.302 -24.252 -3.715 1.00 90.44 754 ASN A C 1
ATOM 5909 O O . ASN A 1 754 ? 36.234 -24.321 -4.523 1.00 90.44 754 ASN A O 1
ATOM 5913 N N . LEU A 1 755 ? 35.357 -23.487 -2.626 1.00 90.69 755 LEU A N 1
ATOM 5914 C CA . LEU A 1 755 ? 36.517 -22.689 -2.231 1.00 90.69 755 LEU A CA 1
ATOM 5915 C C . LEU A 1 755 ? 37.443 -23.417 -1.243 1.00 90.69 755 LEU A C 1
ATOM 5917 O O . LEU A 1 755 ? 38.400 -22.812 -0.770 1.00 90.69 755 LEU A O 1
ATOM 5921 N N . SER A 1 756 ? 37.226 -24.714 -0.978 1.00 88.25 756 SER A N 1
ATOM 5922 C CA . SER A 1 756 ? 37.949 -25.516 0.032 1.00 88.25 756 SER A CA 1
ATOM 5923 C C . SER A 1 756 ? 39.479 -25.536 -0.114 1.00 88.25 756 SER A C 1
ATOM 5925 O O . SER A 1 756 ? 40.185 -25.823 0.848 1.00 88.25 756 SER A O 1
ATOM 5927 N N . LYS A 1 757 ? 40.005 -25.208 -1.301 1.00 87.94 757 LYS A N 1
ATOM 5928 C CA . LYS A 1 757 ? 41.443 -25.123 -1.598 1.00 87.94 757 LYS A CA 1
ATOM 5929 C C . LYS A 1 757 ? 42.018 -23.701 -1.589 1.00 87.94 757 LYS A C 1
ATOM 5931 O O . LYS A 1 757 ? 43.235 -23.562 -1.665 1.00 87.94 757 LYS A O 1
ATOM 5936 N N . ALA A 1 758 ? 41.187 -22.659 -1.514 1.00 89.00 758 ALA A N 1
ATOM 5937 C CA . ALA A 1 758 ? 41.563 -21.259 -1.736 1.00 89.00 758 ALA A CA 1
ATOM 5938 C C . ALA A 1 758 ? 42.384 -20.634 -0.586 1.00 89.00 758 ALA A C 1
ATOM 5940 O O . ALA A 1 758 ? 41.936 -19.704 0.078 1.00 89.00 758 ALA A O 1
ATOM 5941 N N . TYR A 1 759 ? 43.595 -21.134 -0.334 1.00 83.31 759 TYR A N 1
ATOM 5942 C CA . TYR A 1 759 ? 44.434 -20.819 0.837 1.00 83.31 759 TYR A CA 1
ATOM 5943 C C . TYR A 1 759 ? 44.711 -19.320 1.078 1.00 83.31 759 TYR A C 1
ATOM 5945 O O . TYR A 1 759 ? 45.004 -18.918 2.201 1.00 83.31 759 TYR A O 1
ATOM 5953 N N . ASN A 1 760 ? 44.629 -18.486 0.039 1.00 84.25 760 ASN A N 1
ATOM 5954 C CA . ASN A 1 760 ? 44.870 -17.042 0.091 1.00 84.25 760 ASN A CA 1
ATOM 5955 C C . ASN A 1 760 ? 43.583 -16.193 0.148 1.00 84.25 760 ASN A C 1
ATOM 5957 O O . ASN A 1 760 ? 43.669 -14.975 -0.021 1.00 84.25 760 ASN A O 1
ATOM 5961 N N . TRP A 1 761 ? 42.402 -16.798 0.351 1.00 84.94 761 TRP A N 1
ATOM 5962 C CA . TRP A 1 761 ? 41.103 -16.118 0.223 1.00 84.94 761 TRP A CA 1
ATOM 5963 C C . TRP A 1 761 ? 41.028 -14.803 1.012 1.00 84.94 761 TRP A C 1
ATOM 5965 O O . TRP A 1 761 ? 40.577 -13.791 0.478 1.00 84.94 761 TRP A O 1
ATOM 5975 N N . LEU A 1 762 ? 41.556 -14.784 2.239 1.00 80.62 762 LEU A N 1
ATOM 5976 C CA . LEU A 1 762 ? 41.599 -13.591 3.083 1.00 80.62 762 LEU A CA 1
ATOM 5977 C C . LEU A 1 762 ? 42.480 -12.483 2.495 1.00 80.62 762 LEU A C 1
ATOM 5979 O O . LEU A 1 762 ? 42.042 -11.340 2.392 1.00 80.62 762 LEU A O 1
ATOM 5983 N N . GLN A 1 763 ? 43.707 -12.814 2.085 1.00 80.50 763 GLN A N 1
ATOM 5984 C CA . GLN A 1 763 ? 44.633 -11.847 1.490 1.00 80.50 763 GLN A CA 1
ATOM 5985 C C . GLN A 1 763 ? 44.080 -11.277 0.174 1.00 80.50 763 GLN A C 1
ATOM 5987 O O . GLN A 1 763 ? 44.347 -10.129 -0.180 1.00 80.50 763 GLN A O 1
ATOM 5992 N N . ALA A 1 764 ? 43.321 -12.081 -0.570 1.00 85.44 764 ALA A N 1
ATOM 5993 C CA . ALA A 1 764 ? 42.662 -11.649 -1.789 1.00 85.44 764 ALA A CA 1
ATOM 5994 C C . ALA A 1 764 ? 41.504 -10.679 -1.492 1.00 85.44 764 ALA A C 1
ATOM 5996 O O . ALA A 1 764 ? 41.458 -9.590 -2.065 1.00 85.44 764 ALA A O 1
ATOM 5997 N N . VAL A 1 765 ? 40.625 -11.029 -0.544 1.00 83.69 765 VAL A N 1
ATOM 5998 C CA . VAL A 1 765 ? 39.500 -10.186 -0.100 1.00 83.69 765 VAL A CA 1
ATOM 5999 C C . VAL A 1 765 ? 39.991 -8.860 0.477 1.00 83.69 765 VAL A C 1
ATOM 6001 O O . VAL A 1 765 ? 39.434 -7.815 0.159 1.00 83.69 765 VAL A O 1
ATOM 6004 N N . SER A 1 766 ? 41.070 -8.863 1.264 1.00 78.31 766 SER A N 1
ATOM 6005 C CA . SER A 1 766 ? 41.603 -7.649 1.894 1.00 78.31 766 SER A CA 1
ATOM 6006 C C . SER A 1 766 ? 42.158 -6.611 0.913 1.00 78.31 766 SER A C 1
ATOM 6008 O O . SER A 1 766 ? 42.415 -5.478 1.310 1.00 78.31 766 SER A O 1
ATOM 6010 N N . LYS A 1 767 ? 42.382 -6.988 -0.354 1.00 80.81 767 LYS A N 1
ATOM 6011 C CA . LYS A 1 767 ? 42.789 -6.068 -1.430 1.00 80.81 767 LYS A CA 1
ATOM 6012 C C . LYS A 1 767 ? 41.589 -5.339 -2.060 1.00 80.81 767 LYS A C 1
ATOM 6014 O O . LYS A 1 767 ? 41.797 -4.388 -2.809 1.00 80.81 767 LYS A O 1
ATOM 6019 N N . LEU A 1 768 ? 40.352 -5.764 -1.780 1.00 84.69 768 LEU A N 1
ATOM 6020 C CA . LEU A 1 768 ? 39.137 -5.105 -2.260 1.00 84.69 768 LEU A CA 1
ATOM 6021 C C . LEU A 1 768 ? 38.867 -3.855 -1.411 1.00 84.69 768 LEU A C 1
ATOM 6023 O O . LEU A 1 768 ? 38.445 -3.950 -0.265 1.00 84.69 768 LEU A O 1
ATOM 6027 N N . THR A 1 769 ? 39.112 -2.673 -1.972 1.00 84.44 769 THR A N 1
ATOM 6028 C CA . THR A 1 769 ? 38.957 -1.387 -1.264 1.00 84.44 769 THR A CA 1
ATOM 6029 C C . THR A 1 769 ? 37.548 -0.798 -1.340 1.00 84.44 769 THR A C 1
ATOM 6031 O O . THR A 1 769 ? 37.214 0.088 -0.557 1.00 84.44 769 THR A O 1
ATOM 6034 N N . SER A 1 770 ? 36.726 -1.274 -2.280 1.00 89.19 770 SER A N 1
ATOM 6035 C CA . SER A 1 770 ? 35.367 -0.773 -2.538 1.00 89.19 770 SER A CA 1
ATOM 6036 C C . SER A 1 770 ? 34.261 -1.683 -1.983 1.00 89.19 770 SER A C 1
ATOM 6038 O O . SER A 1 770 ? 33.083 -1.353 -2.133 1.00 89.19 770 SER A O 1
ATOM 6040 N N . ILE A 1 771 ? 34.611 -2.823 -1.367 1.00 89.62 771 ILE A N 1
ATOM 6041 C CA . ILE A 1 771 ? 33.645 -3.878 -1.042 1.00 89.62 771 ILE A CA 1
ATOM 6042 C C . ILE A 1 771 ? 32.742 -3.475 0.132 1.00 89.62 771 ILE A C 1
ATOM 6044 O O . ILE A 1 771 ? 33.212 -3.023 1.181 1.00 89.62 771 ILE A O 1
ATOM 6048 N N . LYS A 1 772 ? 31.431 -3.641 -0.074 1.00 88.88 772 LYS A N 1
ATOM 6049 C CA . LYS A 1 772 ? 30.348 -3.325 0.870 1.00 88.88 772 LYS A CA 1
ATOM 6050 C C . LYS A 1 772 ? 29.638 -4.586 1.352 1.00 88.88 772 LYS A C 1
ATOM 6052 O O . LYS A 1 772 ? 29.258 -4.651 2.518 1.00 88.88 772 LYS A O 1
ATOM 6057 N N . GLU A 1 773 ? 29.489 -5.578 0.476 1.00 91.12 773 GLU A N 1
ATOM 6058 C CA . GLU A 1 773 ? 28.814 -6.843 0.769 1.00 91.12 773 GLU A CA 1
ATOM 6059 C C . GLU A 1 773 ? 29.655 -8.040 0.305 1.00 91.12 773 GLU A C 1
ATOM 6061 O O . GLU A 1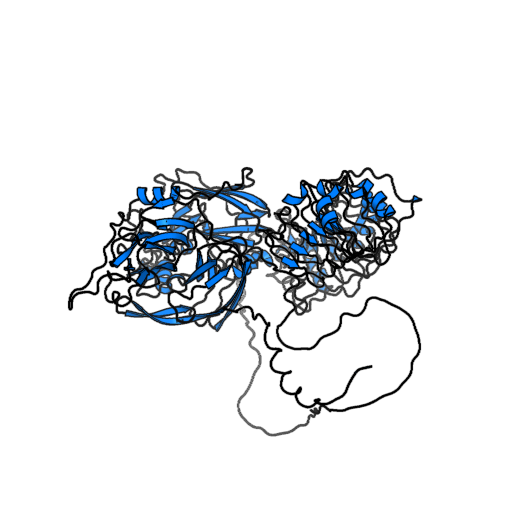 773 ? 30.050 -8.118 -0.863 1.00 91.12 773 GLU A O 1
ATOM 6066 N N . LEU A 1 774 ? 29.919 -8.974 1.221 1.00 90.62 774 LEU A N 1
ATOM 6067 C CA . LEU A 1 774 ? 30.758 -10.150 0.992 1.00 90.62 774 LEU A CA 1
ATOM 6068 C C . LEU A 1 774 ? 30.083 -11.417 1.530 1.00 90.62 774 LEU A C 1
ATOM 6070 O O . LEU A 1 774 ? 29.940 -11.577 2.743 1.00 90.62 774 LEU A O 1
ATOM 6074 N N . TYR A 1 775 ? 29.749 -12.341 0.627 1.00 92.12 775 TYR A N 1
ATOM 6075 C CA . TYR A 1 775 ? 29.143 -13.630 0.960 1.00 92.12 775 TYR A CA 1
ATOM 6076 C C . TYR A 1 775 ? 30.042 -14.784 0.492 1.00 92.12 775 TYR A C 1
ATOM 6078 O O . TYR A 1 775 ? 30.267 -14.979 -0.706 1.00 92.12 775 TYR A O 1
ATOM 6086 N N . LEU A 1 776 ? 30.563 -15.556 1.449 1.00 90.00 776 LEU A N 1
ATOM 6087 C CA . LEU A 1 776 ? 31.415 -16.734 1.246 1.00 90.00 776 LEU A CA 1
ATOM 6088 C C . LEU A 1 776 ? 30.888 -17.916 2.084 1.00 90.00 776 LEU A C 1
ATOM 6090 O O . LEU A 1 776 ? 31.629 -18.520 2.874 1.00 90.00 776 LEU A O 1
ATOM 6094 N N . ARG A 1 777 ? 29.592 -18.235 1.949 1.00 89.56 777 ARG A N 1
ATOM 6095 C CA . ARG A 1 777 ? 29.013 -19.433 2.582 1.00 89.56 777 ARG A CA 1
ATOM 6096 C C . ARG A 1 777 ? 29.599 -20.708 1.967 1.00 89.56 777 ARG A C 1
ATOM 6098 O O . ARG A 1 777 ? 29.904 -20.720 0.776 1.00 89.56 777 ARG A O 1
ATOM 6105 N N . GLY A 1 778 ? 29.702 -21.796 2.723 1.00 85.31 778 GLY A N 1
ATOM 6106 C CA . GLY A 1 778 ? 30.325 -23.039 2.241 1.00 85.31 778 GLY A CA 1
ATOM 6107 C C . GLY A 1 778 ? 31.823 -23.115 2.555 1.00 85.31 778 GLY A C 1
ATOM 6108 O O . GLY A 1 778 ? 32.383 -22.239 3.212 1.00 85.31 778 GLY A O 1
ATOM 6109 N N . ASP A 1 779 ? 32.492 -24.172 2.102 1.00 81.94 779 ASP A N 1
ATOM 6110 C CA . ASP A 1 779 ? 33.836 -24.514 2.577 1.00 81.94 779 ASP A CA 1
ATOM 6111 C C . ASP A 1 779 ? 34.939 -23.525 2.177 1.00 81.94 779 ASP A C 1
ATOM 6113 O O . ASP A 1 779 ? 35.171 -23.259 0.999 1.00 81.94 779 ASP A O 1
ATOM 6117 N N . LEU A 1 780 ? 35.683 -23.057 3.185 1.00 84.50 780 LEU A N 1
ATOM 6118 C CA . LEU A 1 780 ? 36.921 -22.284 3.060 1.00 84.50 780 LEU A CA 1
ATOM 6119 C C . LEU A 1 780 ? 38.036 -22.999 3.840 1.00 84.50 780 LEU A C 1
ATOM 6121 O O . LEU A 1 780 ? 37.755 -23.514 4.926 1.00 84.50 780 LEU A O 1
ATOM 6125 N N . PRO A 1 781 ? 39.289 -23.006 3.350 1.00 81.06 781 PRO A N 1
ATOM 6126 C CA . PRO A 1 781 ? 40.409 -23.573 4.083 1.00 81.06 781 PRO A CA 1
ATOM 6127 C C . PRO A 1 781 ? 40.754 -22.740 5.318 1.00 81.06 781 PRO A C 1
ATOM 6129 O O . PRO A 1 781 ? 40.611 -21.510 5.334 1.00 81.06 781 PRO A O 1
ATOM 6132 N N . GLU A 1 782 ? 41.293 -23.429 6.321 1.00 73.06 782 GLU A N 1
ATOM 6133 C CA . GLU A 1 782 ? 42.023 -22.808 7.420 1.00 73.06 782 GLU A CA 1
ATOM 6134 C C . GLU A 1 782 ? 43.225 -22.018 6.876 1.00 73.06 782 GLU A C 1
ATOM 6136 O O . GLU A 1 782 ? 43.906 -22.447 5.940 1.00 73.06 782 GLU A O 1
ATOM 6141 N N . ILE A 1 783 ? 43.489 -20.851 7.467 1.00 69.44 783 ILE A N 1
ATOM 6142 C CA . ILE A 1 783 ? 44.616 -19.996 7.090 1.00 69.44 783 ILE A CA 1
ATOM 6143 C C . ILE A 1 783 ? 45.738 -20.198 8.115 1.00 69.44 783 ILE A C 1
ATOM 6145 O O . ILE A 1 783 ? 45.548 -19.859 9.286 1.00 69.44 783 ILE A O 1
ATOM 6149 N N . PRO A 1 784 ? 46.924 -20.684 7.702 1.00 66.50 784 PRO A N 1
ATOM 6150 C CA . PRO A 1 784 ? 48.089 -20.747 8.574 1.00 66.50 784 PRO A CA 1
ATOM 6151 C C . PRO A 1 784 ? 48.420 -19.379 9.178 1.00 66.50 784 PRO A C 1
ATOM 6153 O O . PRO A 1 784 ? 48.452 -18.372 8.473 1.00 66.50 784 PRO A O 1
ATOM 6156 N N . LEU A 1 785 ? 48.751 -19.352 10.471 1.00 62.75 785 LEU A N 1
ATOM 6157 C CA . LEU A 1 785 ? 49.068 -18.128 11.225 1.00 62.75 785 LEU A CA 1
ATOM 6158 C C . LEU A 1 785 ? 50.144 -17.238 10.576 1.00 62.75 785 LEU A C 1
ATOM 6160 O O . LEU A 1 785 ? 50.142 -16.030 10.783 1.00 62.75 785 LEU A O 1
ATOM 6164 N N . SER A 1 786 ? 51.044 -17.821 9.782 1.00 64.19 786 SER A N 1
ATOM 6165 C CA . SER A 1 786 ? 52.103 -17.126 9.040 1.00 64.19 786 SER A CA 1
ATOM 6166 C C . SER A 1 786 ? 51.639 -16.395 7.771 1.00 64.19 786 SER A C 1
ATOM 6168 O O . SER A 1 786 ? 52.434 -15.664 7.184 1.00 64.19 786 SER A O 1
ATOM 6170 N N . LEU A 1 787 ? 50.393 -16.593 7.327 1.00 62.66 787 LEU A N 1
ATOM 6171 C CA . LEU A 1 787 ? 49.825 -16.019 6.097 1.00 62.66 787 LEU A CA 1
ATOM 6172 C C . LEU A 1 787 ? 48.737 -14.961 6.356 1.00 62.66 787 LEU A C 1
ATOM 6174 O O . LEU A 1 787 ? 48.173 -14.417 5.407 1.00 62.66 787 LEU A O 1
ATOM 6178 N N . ILE A 1 788 ? 48.444 -14.651 7.622 1.00 60.84 788 ILE A N 1
ATOM 6179 C CA . ILE A 1 788 ? 47.480 -13.614 8.012 1.00 60.84 788 ILE A CA 1
ATOM 6180 C C . ILE A 1 788 ? 48.173 -12.241 7.910 1.00 60.84 788 ILE A C 1
ATOM 6182 O O . ILE A 1 788 ? 49.111 -11.999 8.671 1.00 60.84 788 ILE A O 1
ATOM 6186 N N . PRO A 1 789 ? 47.761 -11.330 7.006 1.00 59.88 789 PRO A N 1
ATOM 6187 C CA . PRO A 1 789 ? 48.411 -10.030 6.877 1.00 59.88 789 PRO A CA 1
ATOM 6188 C C . PRO A 1 789 ? 47.917 -9.046 7.949 1.00 59.88 789 PRO A C 1
ATOM 6190 O O . PRO A 1 789 ? 46.755 -9.091 8.357 1.00 59.88 789 PRO A O 1
ATOM 6193 N N . GLU A 1 790 ? 48.768 -8.093 8.339 1.00 56.62 790 GLU A N 1
ATOM 6194 C CA . GLU A 1 790 ? 48.328 -6.876 9.031 1.00 56.62 790 GLU A CA 1
ATOM 6195 C C . GLU A 1 790 ? 47.562 -5.996 8.030 1.00 56.62 790 GLU A C 1
ATOM 6197 O O . GLU A 1 790 ? 48.148 -5.305 7.193 1.00 56.62 790 GLU A O 1
ATOM 6202 N N . ILE A 1 791 ? 46.231 -6.084 8.060 1.00 56.78 791 ILE A N 1
ATOM 6203 C CA . ILE A 1 791 ? 45.342 -5.400 7.117 1.00 56.78 791 ILE A CA 1
ATOM 6204 C C . ILE A 1 791 ? 44.810 -4.126 7.772 1.00 56.78 791 ILE A C 1
ATOM 6206 O O . ILE A 1 791 ? 44.017 -4.187 8.709 1.00 56.78 791 ILE A O 1
ATOM 6210 N N . ASN A 1 792 ? 45.170 -2.966 7.222 1.00 54.03 792 ASN A N 1
ATOM 6211 C CA . ASN A 1 792 ? 44.465 -1.720 7.521 1.00 54.03 792 ASN A CA 1
ATOM 6212 C C . ASN A 1 792 ? 43.078 -1.760 6.860 1.00 54.03 792 ASN A C 1
ATOM 6214 O O . ASN A 1 792 ? 42.952 -1.459 5.671 1.00 54.03 792 ASN A O 1
ATOM 6218 N N . GLY A 1 793 ? 42.052 -2.137 7.630 1.00 55.03 793 GLY A N 1
ATOM 6219 C CA . GLY A 1 793 ? 40.652 -2.223 7.202 1.00 55.03 793 GLY A CA 1
ATOM 6220 C C . GLY A 1 793 ? 40.054 -0.872 6.808 1.00 55.03 793 GLY A C 1
ATOM 6221 O O . GLY A 1 793 ? 39.347 -0.242 7.586 1.00 55.03 793 GLY A O 1
ATOM 6222 N N . SER A 1 794 ? 40.343 -0.426 5.586 1.00 56.72 794 SER A N 1
ATOM 6223 C CA . SER A 1 794 ? 39.832 0.817 4.994 1.00 56.72 794 SER A CA 1
ATOM 6224 C C . SER A 1 794 ? 38.598 0.616 4.104 1.00 56.72 794 SER A C 1
ATOM 6226 O O . SER A 1 794 ? 38.051 1.594 3.597 1.00 56.72 794 SER A O 1
ATOM 6228 N N . SER A 1 795 ? 38.147 -0.631 3.919 1.00 66.88 795 SER A N 1
ATOM 6229 C CA . SER A 1 795 ? 36.967 -0.948 3.107 1.00 66.88 795 SER A CA 1
ATOM 6230 C C . SER A 1 795 ? 35.666 -0.546 3.818 1.00 66.88 795 SER A C 1
ATOM 6232 O O . SER A 1 795 ? 35.531 -0.809 5.016 1.00 66.88 795 SER A O 1
ATOM 6234 N N . PRO A 1 796 ? 34.664 0.002 3.104 1.00 75.38 796 PRO A N 1
ATOM 6235 C CA . PRO A 1 796 ? 33.350 0.345 3.654 1.00 75.38 796 PRO A CA 1
ATOM 6236 C C . PRO A 1 796 ? 32.441 -0.893 3.814 1.00 75.38 796 PRO A C 1
ATOM 6238 O O . PRO A 1 796 ? 31.269 -0.863 3.439 1.00 75.38 796 PRO A O 1
ATOM 6241 N N . LEU A 1 797 ? 32.990 -1.998 4.328 1.00 83.81 797 LEU A N 1
ATOM 6242 C CA . LEU A 1 797 ? 32.299 -3.281 4.439 1.00 83.81 797 LEU A CA 1
ATOM 6243 C C . LEU A 1 797 ? 31.152 -3.179 5.456 1.00 83.81 797 LEU A C 1
ATOM 6245 O O . LEU A 1 797 ? 31.375 -2.847 6.619 1.00 83.81 797 LEU A O 1
ATOM 6249 N N . GLY A 1 798 ? 29.929 -3.452 5.000 1.00 84.38 798 GLY A N 1
ATOM 6250 C CA . GLY A 1 798 ? 28.701 -3.361 5.791 1.00 84.38 798 GLY A CA 1
ATOM 6251 C C . GLY A 1 798 ? 28.038 -4.714 6.056 1.00 84.38 798 GLY A C 1
ATOM 6252 O O . GLY A 1 798 ? 27.500 -4.906 7.147 1.00 84.38 798 GLY A O 1
ATOM 6253 N N . ILE A 1 799 ? 28.090 -5.643 5.093 1.00 85.88 799 ILE A N 1
ATOM 6254 C CA . ILE A 1 799 ? 27.491 -6.984 5.189 1.00 85.88 799 ILE A CA 1
ATOM 6255 C C . ILE A 1 799 ? 28.556 -8.053 4.971 1.00 85.88 799 ILE A C 1
ATOM 6257 O O . ILE A 1 799 ? 29.329 -7.991 4.010 1.00 85.88 799 ILE A O 1
ATOM 6261 N N . LEU A 1 800 ? 28.563 -9.043 5.861 1.00 88.81 800 LEU A N 1
ATOM 6262 C CA . LEU A 1 800 ? 29.573 -10.082 5.906 1.00 88.81 800 LEU A CA 1
ATOM 6263 C C . LEU A 1 800 ? 28.968 -11.431 6.291 1.00 88.81 800 LEU A C 1
ATOM 6265 O O . LEU A 1 800 ? 28.371 -11.574 7.355 1.00 88.81 800 LEU A O 1
ATOM 6269 N N . ASP A 1 801 ? 29.140 -12.430 5.434 1.00 88.00 801 ASP A N 1
ATOM 6270 C CA . ASP A 1 801 ? 28.555 -13.751 5.638 1.00 88.00 801 ASP A CA 1
ATOM 6271 C C . ASP A 1 801 ? 29.560 -14.856 5.318 1.00 88.00 801 ASP A C 1
ATOM 6273 O O . ASP A 1 801 ? 29.969 -15.042 4.168 1.00 88.00 801 ASP A O 1
ATOM 6277 N N . LEU A 1 802 ? 29.956 -15.593 6.356 1.00 87.94 802 LEU A N 1
ATOM 6278 C CA . LEU A 1 802 ? 30.854 -16.741 6.269 1.00 87.94 802 LEU A CA 1
ATOM 6279 C C . LEU A 1 802 ? 30.197 -18.005 6.830 1.00 87.94 802 LEU A C 1
ATOM 6281 O O . LEU A 1 802 ? 30.868 -18.798 7.484 1.00 87.94 802 LEU A O 1
ATOM 6285 N N . SER A 1 803 ? 28.900 -18.185 6.618 1.00 88.44 803 SER A N 1
ATOM 6286 C CA . SER A 1 803 ? 28.156 -19.322 7.170 1.00 88.44 803 SER A CA 1
ATOM 6287 C C . SER A 1 803 ? 28.540 -20.674 6.535 1.00 88.44 803 SER A C 1
ATOM 6289 O O . SER A 1 803 ? 29.189 -20.727 5.485 1.00 88.44 803 SER A O 1
ATOM 6291 N N . TRP A 1 804 ? 28.054 -21.777 7.107 1.00 83.69 804 TRP A N 1
ATOM 6292 C CA . TRP A 1 804 ? 28.123 -23.144 6.569 1.00 83.69 804 TRP A CA 1
ATOM 6293 C C . TRP A 1 804 ? 29.551 -23.646 6.290 1.00 83.69 804 TRP A C 1
ATOM 6295 O O . TRP A 1 804 ? 29.971 -23.718 5.135 1.00 83.69 804 TRP A O 1
ATOM 6305 N N . LYS A 1 805 ? 30.287 -24.060 7.325 1.00 78.31 805 LYS A N 1
ATOM 6306 C CA . LYS A 1 805 ? 31.603 -24.723 7.187 1.00 78.31 805 LYS A CA 1
ATOM 6307 C C . LYS A 1 805 ? 31.499 -26.218 7.497 1.00 78.31 805 LYS A C 1
ATOM 6309 O O . LYS A 1 805 ? 30.841 -26.611 8.455 1.00 78.31 805 LYS A O 1
ATOM 6314 N N . SER A 1 806 ? 32.169 -27.062 6.709 1.00 74.81 806 SER A N 1
ATOM 6315 C CA . SER A 1 806 ? 32.266 -28.509 6.979 1.00 74.81 806 SER A CA 1
ATOM 6316 C C . SER A 1 806 ? 33.233 -28.865 8.108 1.00 74.81 806 SER A C 1
ATOM 6318 O O . SER A 1 806 ? 33.163 -29.981 8.620 1.00 74.81 806 SER A O 1
ATOM 6320 N N . GLN A 1 807 ? 34.138 -27.955 8.482 1.00 74.75 807 GLN A N 1
ATOM 6321 C CA . GLN A 1 807 ? 35.103 -28.133 9.569 1.00 74.75 807 GLN A CA 1
ATOM 6322 C C . GLN A 1 807 ? 34.949 -27.014 10.614 1.00 74.75 807 GLN A C 1
ATOM 6324 O O . GLN A 1 807 ? 34.815 -25.854 10.210 1.00 74.75 807 GLN A O 1
ATOM 6329 N N . PRO A 1 808 ? 35.006 -27.337 11.923 1.00 76.12 808 PRO A N 1
ATOM 6330 C CA . PRO A 1 808 ? 34.964 -26.371 13.022 1.00 76.12 808 PRO A CA 1
ATOM 6331 C C . PRO A 1 808 ? 35.955 -25.214 12.867 1.00 76.12 808 PRO A C 1
ATOM 6333 O O . PRO A 1 808 ? 37.154 -25.425 12.671 1.00 76.12 808 PRO A O 1
ATOM 6336 N N . TRP A 1 809 ? 35.472 -23.980 13.001 1.00 76.62 809 TRP A N 1
ATOM 6337 C CA . TRP A 1 809 ? 36.323 -22.788 13.008 1.00 76.62 809 TRP A CA 1
ATOM 6338 C C . TRP A 1 809 ? 36.864 -22.485 14.407 1.00 76.62 809 TRP A C 1
ATOM 6340 O O . TRP A 1 809 ? 36.118 -22.439 15.382 1.00 76.62 809 TRP A O 1
ATOM 6350 N N . THR A 1 810 ? 38.170 -22.227 14.523 1.00 75.56 810 THR A N 1
ATOM 6351 C CA . THR A 1 810 ? 38.771 -21.905 15.827 1.00 75.56 810 THR A CA 1
ATOM 6352 C C . THR A 1 810 ? 38.465 -20.456 16.245 1.00 75.56 810 THR A C 1
ATOM 6354 O O . THR A 1 810 ? 38.531 -19.548 15.409 1.00 75.56 810 THR A O 1
ATOM 6357 N N . PRO A 1 811 ? 38.215 -20.168 17.540 1.00 70.69 811 PRO A N 1
ATOM 6358 C CA . PRO A 1 811 ? 37.950 -18.799 18.002 1.00 70.69 811 PRO A CA 1
ATOM 6359 C C . PRO A 1 811 ? 39.084 -17.811 17.699 1.00 70.69 811 PRO A C 1
ATOM 6361 O O . PRO A 1 811 ? 38.845 -16.622 17.499 1.00 70.69 811 PRO A O 1
ATOM 6364 N N . TRP A 1 812 ? 40.325 -18.298 17.612 1.00 69.81 812 TRP A N 1
ATOM 6365 C CA . TRP A 1 812 ? 41.488 -17.473 17.286 1.00 69.81 812 TRP A CA 1
ATOM 6366 C C . TRP A 1 812 ? 41.464 -16.944 15.842 1.00 69.81 812 TRP A C 1
ATOM 6368 O O . TRP A 1 812 ? 41.889 -15.809 15.613 1.00 69.81 812 TRP A O 1
ATOM 6378 N N . MET A 1 813 ? 40.919 -17.708 14.882 1.00 70.19 813 MET A N 1
ATOM 6379 C CA . MET A 1 813 ? 40.677 -17.210 13.519 1.00 70.19 813 MET A CA 1
ATOM 6380 C C . MET A 1 813 ? 39.678 -16.052 13.527 1.00 70.19 813 MET A C 1
ATOM 6382 O O . MET A 1 813 ? 39.928 -15.036 12.884 1.00 70.19 813 MET A O 1
ATOM 6386 N N . LEU A 1 814 ? 38.584 -16.180 14.287 1.00 69.50 814 LEU A N 1
ATOM 6387 C CA . LEU A 1 814 ? 37.569 -15.130 14.408 1.00 69.50 814 LEU A CA 1
ATOM 6388 C C . LEU A 1 814 ? 38.188 -13.852 14.978 1.00 69.50 814 LEU A C 1
ATOM 6390 O O . LEU A 1 814 ? 38.105 -12.805 14.343 1.00 69.50 814 LEU A O 1
ATOM 6394 N N . ILE A 1 815 ? 38.878 -13.949 16.120 1.00 69.94 815 ILE A N 1
ATOM 6395 C CA . ILE A 1 815 ? 39.519 -12.803 16.781 1.00 69.94 815 ILE A CA 1
ATOM 6396 C C . ILE A 1 815 ? 40.484 -12.086 15.828 1.00 69.94 815 ILE A C 1
ATOM 6398 O O . ILE A 1 815 ? 40.406 -10.869 15.684 1.00 69.94 815 ILE A O 1
ATOM 6402 N N . ARG A 1 816 ? 41.363 -12.828 15.139 1.00 68.31 816 ARG A N 1
ATOM 6403 C CA . ARG A 1 816 ? 42.372 -12.249 14.231 1.00 68.31 816 ARG A CA 1
ATOM 6404 C C . ARG A 1 816 ? 41.815 -11.721 12.916 1.00 68.31 816 ARG A C 1
ATOM 6406 O O . ARG A 1 816 ? 42.446 -10.868 12.299 1.00 68.31 816 ARG A O 1
ATOM 6413 N N . TRP A 1 817 ? 40.673 -12.229 12.469 1.00 71.06 817 TRP A N 1
ATOM 6414 C CA . TRP A 1 817 ? 40.024 -11.732 11.266 1.00 71.06 817 TRP A CA 1
ATOM 6415 C C . TRP A 1 817 ? 39.196 -10.487 11.565 1.00 71.06 817 TRP A C 1
ATOM 6417 O O . TRP A 1 817 ? 39.431 -9.429 10.983 1.00 71.06 817 TRP A O 1
ATOM 6427 N N . PHE A 1 818 ? 38.282 -10.584 12.530 1.00 74.25 818 PHE A N 1
ATOM 6428 C CA . PHE A 1 818 ? 37.386 -9.498 12.906 1.00 74.25 818 PHE A CA 1
ATOM 6429 C C . PHE A 1 818 ? 38.115 -8.301 13.530 1.00 74.25 818 PHE A C 1
ATOM 6431 O O . PHE A 1 818 ? 37.641 -7.179 13.365 1.00 74.25 818 PHE A O 1
ATOM 6438 N N . SER A 1 819 ? 39.304 -8.476 14.128 1.00 69.44 819 SER A N 1
ATOM 6439 C CA . SER A 1 819 ? 40.151 -7.348 14.555 1.00 69.44 819 SER A CA 1
ATOM 6440 C C . SER A 1 819 ? 40.576 -6.429 13.404 1.00 69.44 819 SER A C 1
ATOM 6442 O O . SER A 1 819 ? 40.833 -5.252 13.631 1.00 69.44 819 SER A O 1
ATOM 6444 N N . ASN A 1 820 ? 40.630 -6.935 12.166 1.00 65.94 820 ASN A N 1
ATOM 6445 C CA . ASN A 1 820 ? 40.951 -6.120 10.989 1.00 65.94 820 ASN A CA 1
ATOM 6446 C C . ASN A 1 820 ? 39.740 -5.316 10.481 1.00 65.94 820 ASN A C 1
ATOM 6448 O O . ASN A 1 820 ? 39.908 -4.416 9.661 1.00 65.94 820 ASN A O 1
ATOM 6452 N N . PHE A 1 821 ? 38.531 -5.627 10.963 1.00 68.50 821 PHE A N 1
ATOM 6453 C CA . PHE A 1 821 ? 37.271 -4.995 10.557 1.00 68.50 821 PHE A CA 1
ATOM 6454 C C . PHE A 1 821 ? 36.519 -4.329 11.722 1.00 68.50 821 PHE A C 1
ATOM 6456 O O . PHE A 1 821 ? 35.478 -3.716 11.499 1.00 68.50 821 PHE A O 1
ATOM 6463 N N . SER A 1 822 ? 37.034 -4.379 12.955 1.00 63.00 822 SER A N 1
ATOM 6464 C CA . SER A 1 822 ? 36.353 -3.860 14.153 1.00 63.00 822 SER A CA 1
ATOM 6465 C C . SER A 1 822 ? 36.170 -2.337 14.181 1.00 63.00 822 SER A C 1
ATOM 6467 O O . SER A 1 822 ? 35.435 -1.831 15.020 1.00 63.00 822 SER A O 1
ATOM 6469 N N . SER A 1 823 ? 36.827 -1.604 13.277 1.00 61.34 823 SER A N 1
ATOM 6470 C CA . SER A 1 823 ? 36.648 -0.164 13.038 1.00 61.34 823 SER A CA 1
ATOM 6471 C C . SER A 1 823 ? 35.825 0.161 11.782 1.00 61.34 823 SER A C 1
ATOM 6473 O O . SER A 1 823 ? 35.617 1.337 11.477 1.00 61.34 823 SER A O 1
ATOM 6475 N N . THR A 1 824 ? 35.373 -0.851 11.034 1.00 63.12 824 THR A N 1
ATOM 6476 C CA . THR A 1 824 ? 34.551 -0.671 9.827 1.00 63.12 824 THR A CA 1
ATOM 6477 C C . THR A 1 824 ? 33.067 -0.571 10.179 1.00 63.12 824 THR A C 1
ATOM 6479 O O . THR A 1 824 ? 32.633 -1.010 11.243 1.00 63.12 824 THR A O 1
ATOM 6482 N N . GLY A 1 825 ? 32.271 0.012 9.280 1.00 73.62 825 GLY A N 1
ATOM 6483 C CA . GLY A 1 825 ? 30.826 0.198 9.454 1.00 73.62 825 GLY A CA 1
ATOM 6484 C C . GLY A 1 825 ? 30.000 -1.082 9.283 1.00 73.62 825 GLY A C 1
ATOM 6485 O O . GLY A 1 825 ? 28.945 -1.025 8.654 1.00 73.62 825 GLY A O 1
ATOM 6486 N N . LEU A 1 826 ? 30.476 -2.219 9.799 1.00 85.69 826 LEU A N 1
ATOM 6487 C CA . LEU A 1 826 ? 29.779 -3.502 9.735 1.00 85.69 826 LEU A CA 1
ATOM 6488 C C . LEU A 1 826 ? 28.429 -3.417 10.456 1.00 85.69 826 LEU A C 1
ATOM 6490 O O . LEU A 1 826 ? 28.348 -3.046 11.625 1.00 85.69 826 LEU A O 1
ATOM 6494 N N . THR A 1 827 ? 27.377 -3.798 9.735 1.00 88.62 827 THR A N 1
ATOM 6495 C CA . THR A 1 827 ? 25.981 -3.807 10.200 1.00 88.62 827 THR A CA 1
ATOM 6496 C C . THR A 1 827 ? 25.385 -5.211 10.234 1.00 88.62 827 THR A C 1
ATOM 6498 O O . THR A 1 827 ? 24.478 -5.451 11.025 1.00 88.62 827 THR A O 1
ATOM 6501 N N . TYR A 1 828 ? 25.902 -6.153 9.442 1.00 87.56 828 TYR A N 1
ATOM 6502 C CA . TYR A 1 828 ? 25.455 -7.545 9.425 1.00 87.56 828 TYR A CA 1
ATOM 6503 C C . TYR A 1 828 ? 26.656 -8.492 9.417 1.00 87.56 828 TYR A C 1
ATOM 6505 O O . TYR A 1 828 ? 27.525 -8.379 8.548 1.00 87.56 828 TYR A O 1
ATOM 6513 N N . ILE A 1 829 ? 26.672 -9.439 10.355 1.00 90.38 829 ILE A N 1
ATOM 6514 C CA . ILE A 1 829 ? 27.618 -10.557 10.405 1.00 90.38 829 ILE A CA 1
ATOM 6515 C C . ILE A 1 829 ? 26.820 -11.852 10.571 1.00 90.38 829 ILE A C 1
ATOM 6517 O O . ILE A 1 829 ? 26.065 -11.969 11.537 1.00 90.38 829 ILE A O 1
ATOM 6521 N N . SER A 1 830 ? 27.038 -12.837 9.694 1.00 91.38 830 SER A N 1
ATOM 6522 C CA . SER A 1 830 ? 26.617 -14.223 9.936 1.00 91.38 830 SER A CA 1
ATOM 6523 C C . SER A 1 830 ? 27.790 -15.206 9.880 1.00 91.38 830 SER A C 1
ATOM 6525 O O . SER A 1 830 ? 28.618 -15.193 8.960 1.00 91.38 830 SER A O 1
ATOM 6527 N N . LEU A 1 831 ? 27.848 -16.044 10.915 1.00 90.12 831 LEU A N 1
ATOM 6528 C CA . LEU A 1 831 ? 28.732 -17.195 11.110 1.00 90.12 831 LEU A CA 1
ATOM 6529 C C . LEU A 1 831 ? 27.897 -18.452 11.411 1.00 90.12 831 LEU A C 1
ATOM 6531 O O . LEU A 1 831 ? 28.332 -19.341 12.151 1.00 90.12 831 LEU A O 1
ATOM 6535 N N . TYR A 1 832 ? 26.673 -18.492 10.888 1.00 91.31 832 TYR A N 1
ATOM 6536 C CA . TYR A 1 832 ? 25.738 -19.584 11.105 1.00 91.31 832 TYR A CA 1
ATOM 6537 C C . TYR A 1 832 ? 26.330 -20.911 10.625 1.00 91.31 832 TYR A C 1
ATOM 6539 O O . TYR A 1 832 ? 26.818 -20.999 9.497 1.00 91.31 832 TYR A O 1
ATOM 6547 N N . ARG A 1 833 ? 26.242 -21.974 11.429 1.00 89.00 833 ARG A N 1
ATOM 6548 C CA . ARG A 1 833 ? 26.703 -23.320 11.051 1.00 89.00 833 ARG A CA 1
ATOM 6549 C C . ARG A 1 833 ? 28.205 -23.404 10.749 1.00 89.00 833 ARG A C 1
ATOM 6551 O O . ARG A 1 833 ? 28.609 -23.909 9.699 1.00 89.00 833 ARG A O 1
ATOM 6558 N N . ASN A 1 834 ? 29.031 -22.941 11.690 1.00 87.25 834 ASN A N 1
ATOM 6559 C CA . ASN A 1 834 ? 30.497 -22.929 11.574 1.00 87.25 834 ASN A CA 1
ATOM 6560 C C . ASN A 1 834 ? 31.229 -23.825 12.599 1.00 87.25 834 ASN A C 1
ATOM 6562 O O . ASN A 1 834 ? 32.459 -23.898 12.565 1.00 87.25 834 ASN A O 1
ATOM 6566 N N . GLY A 1 835 ? 30.503 -24.504 13.497 1.00 88.62 835 GLY A N 1
ATOM 6567 C CA . GLY A 1 835 ? 31.078 -25.381 14.529 1.00 88.62 835 GLY A CA 1
ATOM 6568 C C . GLY A 1 835 ? 32.056 -24.664 15.466 1.00 88.62 835 GLY A C 1
ATOM 6569 O O . GLY A 1 835 ? 33.095 -25.216 15.811 1.00 88.62 835 GLY A O 1
ATOM 6570 N N . ILE A 1 836 ? 31.806 -23.391 15.790 1.00 89.06 836 ILE A N 1
ATOM 6571 C CA . ILE A 1 836 ? 32.727 -22.567 16.589 1.00 89.06 836 ILE A CA 1
ATOM 6572 C C . ILE A 1 836 ? 32.656 -22.998 18.065 1.00 89.06 836 ILE A C 1
ATOM 6574 O O . ILE A 1 836 ? 31.602 -22.813 18.672 1.00 89.06 836 ILE A O 1
ATOM 6578 N N . PRO A 1 837 ? 33.738 -23.515 18.680 1.00 90.38 837 PRO A N 1
ATOM 6579 C CA . PRO A 1 837 ? 33.715 -23.994 20.058 1.00 90.38 837 PRO A CA 1
ATOM 6580 C C . PRO A 1 837 ? 34.060 -22.900 21.078 1.00 90.38 837 PRO A C 1
ATOM 6582 O O . PRO A 1 837 ? 34.851 -21.996 20.807 1.00 90.38 837 PRO A O 1
ATOM 6585 N N . GLY A 1 838 ? 33.581 -23.055 22.313 1.00 91.06 838 GLY A N 1
ATOM 6586 C CA . GLY A 1 838 ? 33.975 -22.195 23.439 1.00 91.06 838 GLY A CA 1
ATOM 6587 C C . GLY A 1 838 ? 33.154 -20.900 23.542 1.00 91.06 838 GLY A C 1
ATOM 6588 O O . GLY A 1 838 ? 32.089 -20.802 22.945 1.00 91.06 838 GLY A O 1
ATOM 6589 N N . PRO A 1 839 ? 33.561 -19.915 24.361 1.00 92.75 839 PRO A N 1
ATOM 6590 C CA . PRO A 1 839 ? 32.750 -18.723 24.599 1.00 92.75 839 PRO A CA 1
ATOM 6591 C C . PRO A 1 839 ? 32.686 -17.795 23.382 1.00 92.75 839 PRO A C 1
ATOM 6593 O O . PRO A 1 839 ? 33.626 -17.732 22.591 1.00 92.75 839 PRO A O 1
ATOM 6596 N N . ILE A 1 840 ? 31.606 -17.010 23.292 1.00 92.56 840 ILE A N 1
ATOM 6597 C CA . ILE A 1 840 ? 31.470 -15.924 22.309 1.00 92.56 840 ILE A CA 1
ATOM 6598 C C . ILE A 1 840 ? 32.679 -14.968 22.459 1.00 92.56 840 ILE A C 1
ATOM 6600 O O . ILE A 1 840 ? 32.856 -14.406 23.546 1.00 92.56 840 ILE A O 1
ATOM 6604 N N . PRO A 1 841 ? 33.512 -14.778 21.414 1.00 87.75 841 PRO A N 1
ATOM 6605 C CA . PRO A 1 841 ? 34.738 -13.983 21.511 1.00 87.75 841 PRO A CA 1
ATOM 6606 C C . PRO A 1 841 ? 34.507 -12.505 21.847 1.00 87.75 841 PRO A C 1
ATOM 6608 O O . PRO A 1 841 ? 33.492 -11.917 21.486 1.00 87.75 841 PRO A O 1
ATOM 6611 N N . ASP A 1 842 ? 35.488 -11.872 22.484 1.00 86.62 842 ASP A N 1
ATOM 6612 C CA . ASP A 1 842 ? 35.495 -10.443 22.830 1.00 86.62 842 ASP A CA 1
ATOM 6613 C C . ASP A 1 842 ? 35.683 -9.504 21.625 1.00 86.62 842 ASP A C 1
ATOM 6615 O O . ASP A 1 842 ? 35.346 -8.328 21.708 1.00 86.62 842 ASP A O 1
ATOM 6619 N N . VAL A 1 843 ? 36.130 -10.015 20.472 1.00 84.25 843 VAL A N 1
ATOM 6620 C CA . VAL A 1 843 ? 36.340 -9.222 19.243 1.00 84.25 843 VAL A CA 1
ATOM 6621 C C . VAL A 1 843 ? 35.106 -8.427 18.787 1.00 84.25 843 VAL A C 1
ATOM 6623 O O . VAL A 1 843 ? 35.247 -7.383 18.149 1.00 84.25 843 VAL A O 1
ATOM 6626 N N . PHE A 1 844 ? 33.900 -8.882 19.144 1.00 88.44 844 PHE A N 1
ATOM 6627 C CA . PHE A 1 844 ? 32.658 -8.172 18.848 1.00 88.44 844 PHE A CA 1
ATOM 6628 C C . PHE A 1 844 ? 32.464 -6.903 19.692 1.00 88.44 844 PHE A C 1
ATOM 6630 O O . PHE A 1 844 ? 31.762 -6.010 19.233 1.00 88.44 844 PHE A O 1
ATOM 6637 N N . GLU A 1 845 ? 33.098 -6.762 20.867 1.00 88.69 845 GLU A N 1
ATOM 6638 C CA . GLU A 1 845 ? 32.886 -5.655 21.826 1.00 88.69 845 GLU A CA 1
ATOM 6639 C C . GLU A 1 845 ? 32.981 -4.257 21.190 1.00 88.69 845 GLU A C 1
ATOM 6641 O O . GLU A 1 845 ? 32.225 -3.355 21.548 1.00 88.69 845 GLU A O 1
ATOM 6646 N N . ASN A 1 846 ? 33.871 -4.085 20.209 1.00 82.81 846 ASN A N 1
ATOM 6647 C CA . ASN A 1 846 ? 34.093 -2.805 19.532 1.00 82.81 846 ASN A CA 1
ATOM 6648 C C . ASN A 1 846 ? 33.149 -2.548 18.336 1.00 82.81 846 ASN A C 1
ATOM 6650 O O . ASN A 1 846 ? 33.142 -1.446 17.788 1.00 82.81 846 ASN A O 1
ATOM 6654 N N . MET A 1 847 ? 32.324 -3.521 17.933 1.00 85.31 847 MET A N 1
ATOM 6655 C CA . MET A 1 847 ? 31.468 -3.463 16.736 1.00 85.31 847 MET A CA 1
ATOM 6656 C C . MET A 1 847 ? 30.129 -2.757 16.989 1.00 85.31 847 MET A C 1
ATOM 6658 O O . MET A 1 847 ? 29.052 -3.278 16.709 1.00 85.31 847 MET A O 1
ATOM 6662 N N . ILE A 1 848 ? 30.184 -1.529 17.503 1.00 82.81 848 ILE A N 1
ATOM 6663 C CA . ILE A 1 848 ? 29.004 -0.759 17.942 1.00 82.81 848 ILE A CA 1
ATOM 6664 C C . ILE A 1 848 ? 27.998 -0.407 16.824 1.00 82.81 848 ILE A C 1
ATOM 6666 O O . ILE A 1 848 ? 26.869 -0.007 17.116 1.00 82.81 848 ILE A O 1
ATOM 6670 N N . SER A 1 849 ? 28.390 -0.540 15.552 1.00 86.25 849 SER A N 1
ATOM 6671 C CA . SER A 1 849 ? 27.524 -0.351 14.375 1.00 86.25 849 SER A CA 1
ATOM 6672 C C . SER A 1 849 ? 26.712 -1.593 13.991 1.00 86.25 849 SER A C 1
ATOM 6674 O O . SER A 1 849 ? 25.837 -1.495 13.130 1.00 86.25 849 SER A O 1
ATOM 6676 N N . LEU A 1 850 ? 26.974 -2.740 14.623 1.00 89.19 850 LEU A N 1
ATOM 6677 C CA . LEU A 1 850 ? 26.357 -4.015 14.278 1.00 89.19 850 LEU A CA 1
ATOM 6678 C C . LEU A 1 850 ? 24.848 -3.985 14.558 1.00 89.19 850 LEU A C 1
ATOM 6680 O O . LEU A 1 850 ? 24.422 -3.726 15.683 1.00 89.19 850 LEU A O 1
ATOM 6684 N N . ALA A 1 851 ? 24.052 -4.250 13.522 1.00 90.69 851 ALA A N 1
ATOM 6685 C CA . ALA A 1 851 ? 22.594 -4.322 13.568 1.00 90.69 851 ALA A CA 1
ATOM 6686 C C . ALA A 1 851 ? 22.084 -5.768 13.625 1.00 90.69 851 ALA A C 1
ATOM 6688 O O . ALA A 1 851 ? 21.062 -6.029 14.253 1.00 90.69 851 ALA A O 1
ATOM 6689 N N . TYR A 1 852 ? 22.821 -6.718 13.049 1.00 92.00 852 TYR A N 1
ATOM 6690 C CA . TYR A 1 852 ? 22.503 -8.141 13.102 1.00 92.00 852 TYR A CA 1
ATOM 6691 C C . TYR A 1 852 ? 23.764 -8.971 13.329 1.00 92.00 852 TYR A C 1
ATOM 6693 O O . TYR A 1 852 ? 24.745 -8.824 12.596 1.00 92.00 852 TYR A O 1
ATOM 6701 N N . LEU A 1 853 ? 23.712 -9.854 14.326 1.00 93.88 853 LEU A N 1
ATOM 6702 C CA . LEU A 1 853 ? 24.739 -10.855 14.591 1.00 93.88 853 LEU A CA 1
ATOM 6703 C C . LEU A 1 853 ? 24.103 -12.240 14.632 1.00 93.88 853 LEU A C 1
ATOM 6705 O O . LEU A 1 853 ? 23.279 -12.521 15.502 1.00 93.88 853 LEU A O 1
ATOM 6709 N N . ASP A 1 854 ? 24.514 -13.089 13.701 1.00 94.62 854 ASP A N 1
ATOM 6710 C CA . ASP A 1 854 ? 24.066 -14.467 13.585 1.00 94.62 854 ASP A CA 1
ATOM 6711 C C . ASP A 1 854 ? 25.220 -15.437 13.869 1.00 94.62 854 ASP A C 1
ATOM 6713 O O . ASP A 1 854 ? 26.243 -15.459 13.180 1.00 94.62 854 ASP A O 1
ATOM 6717 N N . LEU A 1 855 ? 25.046 -16.200 14.945 1.00 94.25 855 LEU A N 1
ATOM 6718 C CA . LEU A 1 855 ? 25.953 -17.210 15.479 1.00 94.25 855 LEU A CA 1
ATOM 6719 C C . LEU A 1 855 ? 25.226 -18.561 15.656 1.00 94.25 855 LEU A C 1
ATOM 6721 O O . LEU A 1 855 ? 25.716 -19.426 16.390 1.00 94.25 855 LEU A O 1
ATOM 6725 N N . GLY A 1 856 ? 24.069 -18.753 15.008 1.00 93.69 856 GLY A N 1
ATOM 6726 C CA . GLY A 1 856 ? 23.254 -19.963 15.152 1.00 93.69 856 GLY A CA 1
ATOM 6727 C C . GLY A 1 856 ? 23.955 -21.236 14.652 1.00 93.69 856 GLY A C 1
ATOM 6728 O O . GLY A 1 856 ? 24.830 -21.171 13.788 1.00 93.69 856 GLY A O 1
ATOM 6729 N N . ILE A 1 857 ? 23.593 -22.405 15.187 1.00 93.06 857 ILE A N 1
ATOM 6730 C CA . ILE A 1 857 ? 24.213 -23.711 14.872 1.00 93.06 857 ILE A CA 1
ATOM 6731 C C . ILE A 1 857 ? 25.745 -23.677 15.063 1.00 93.06 857 ILE A C 1
ATOM 6733 O O . ILE A 1 857 ? 26.524 -23.753 14.112 1.00 93.06 857 ILE A O 1
ATOM 6737 N N . ASN A 1 858 ? 26.218 -23.546 16.299 1.00 92.44 858 ASN A N 1
ATOM 6738 C CA . ASN A 1 858 ? 27.650 -23.594 16.621 1.00 92.44 858 ASN A CA 1
ATOM 6739 C C . ASN A 1 858 ? 27.903 -24.387 17.920 1.00 92.44 858 ASN A C 1
ATOM 6741 O O . ASN A 1 858 ? 26.980 -24.839 18.586 1.00 92.44 858 ASN A O 1
ATOM 6745 N N . ASP A 1 859 ? 29.170 -24.576 18.290 1.00 93.25 859 ASP A N 1
ATOM 6746 C CA . ASP A 1 859 ? 29.571 -25.277 19.519 1.00 93.25 859 ASP A CA 1
ATOM 6747 C C . ASP A 1 859 ? 29.824 -24.291 20.685 1.00 93.25 859 ASP A C 1
ATOM 6749 O O . ASP A 1 859 ? 30.640 -24.560 21.585 1.00 93.25 859 ASP A O 1
ATOM 6753 N N . LEU A 1 860 ? 29.168 -23.117 20.663 1.00 94.44 860 LEU A N 1
ATOM 6754 C CA . LEU A 1 860 ? 29.453 -22.028 21.599 1.00 94.44 860 LEU A CA 1
ATOM 6755 C C . LEU A 1 860 ? 28.991 -22.382 23.011 1.00 94.44 860 LEU A C 1
ATOM 6757 O O . LEU A 1 860 ? 27.939 -22.976 23.212 1.00 94.44 860 LEU A O 1
ATOM 6761 N N . GLN A 1 861 ? 29.781 -21.986 24.003 1.00 94.62 861 GLN A N 1
ATOM 6762 C CA . GLN A 1 861 ? 29.628 -22.355 25.410 1.00 94.62 861 GLN A CA 1
ATOM 6763 C C . GLN A 1 861 ? 29.603 -21.124 26.321 1.00 94.62 861 GLN A C 1
ATOM 6765 O O . GLN A 1 861 ? 29.886 -19.997 25.917 1.00 94.62 861 GLN A O 1
ATOM 6770 N N . GLY A 1 862 ? 29.309 -21.334 27.604 1.00 93.62 862 GLY A N 1
ATOM 6771 C CA . GLY A 1 862 ? 29.283 -20.252 28.584 1.00 93.62 862 GLY A CA 1
ATOM 6772 C C . GLY A 1 862 ? 27.952 -19.510 28.544 1.00 93.62 862 GLY A C 1
ATOM 6773 O O . GLY A 1 862 ? 26.945 -20.085 28.937 1.00 93.62 862 GLY A O 1
ATOM 6774 N N . GLY A 1 863 ? 27.946 -18.242 28.141 1.00 93.12 863 GLY A N 1
ATOM 6775 C CA . GLY A 1 863 ? 26.746 -17.406 28.068 1.00 93.12 863 GLY A CA 1
ATOM 6776 C C . GLY A 1 863 ? 27.036 -16.077 27.369 1.00 93.12 863 GLY A C 1
ATOM 6777 O O . GLY A 1 863 ? 28.173 -15.823 26.978 1.00 93.12 863 GLY A O 1
ATOM 6778 N N . ILE A 1 864 ? 26.020 -15.224 27.234 1.00 95.31 864 ILE A N 1
ATOM 6779 C CA . ILE A 1 864 ? 26.108 -13.931 26.538 1.00 95.31 864 ILE A CA 1
ATOM 6780 C C . ILE A 1 864 ? 27.036 -12.964 27.303 1.00 95.31 864 ILE A C 1
ATOM 6782 O O . ILE A 1 864 ? 26.761 -12.672 28.471 1.00 95.31 864 ILE A O 1
ATOM 6786 N N . PRO A 1 865 ? 28.112 -12.437 26.686 1.00 95.00 865 PRO A N 1
ATOM 6787 C CA . PRO A 1 865 ? 28.968 -11.413 27.280 1.00 95.00 865 PRO A CA 1
ATOM 6788 C C . PRO A 1 865 ? 28.246 -10.091 27.569 1.00 95.00 865 PRO A C 1
ATOM 6790 O O . PRO A 1 865 ? 27.415 -9.624 26.795 1.00 95.00 865 PRO A O 1
ATOM 6793 N N . LYS A 1 866 ? 28.635 -9.428 28.663 1.00 94.12 866 LYS A N 1
ATOM 6794 C CA . LYS A 1 866 ? 28.015 -8.174 29.124 1.00 94.12 866 LYS A CA 1
ATOM 6795 C C . LYS A 1 866 ? 28.171 -6.989 28.159 1.00 94.12 866 LYS A C 1
ATOM 6797 O O . LYS A 1 866 ? 27.383 -6.049 28.228 1.00 94.12 866 LYS A O 1
ATOM 6802 N N . TYR A 1 867 ? 29.159 -7.004 27.261 1.00 92.31 867 TYR A N 1
ATOM 6803 C CA . TYR A 1 867 ? 29.349 -5.902 26.312 1.00 92.31 867 TYR A CA 1
ATOM 6804 C C . TYR A 1 867 ? 28.158 -5.738 25.349 1.00 92.31 867 TYR A C 1
ATOM 6806 O O . TYR A 1 867 ? 27.889 -4.614 24.932 1.00 92.31 867 TYR A O 1
ATOM 6814 N N . PHE A 1 868 ? 27.389 -6.802 25.063 1.00 94.00 868 PHE A N 1
ATOM 6815 C CA . PHE A 1 868 ? 26.195 -6.717 24.209 1.00 94.00 868 PHE A CA 1
ATOM 6816 C C . PHE A 1 868 ? 25.128 -5.772 24.773 1.00 94.00 868 PHE A C 1
ATOM 6818 O O . PHE A 1 868 ? 24.449 -5.100 23.999 1.00 94.00 868 PHE A O 1
ATOM 6825 N N . GLY A 1 869 ? 25.042 -5.624 26.103 1.00 91.88 869 GLY A N 1
ATOM 6826 C CA . GLY A 1 869 ? 24.197 -4.622 26.759 1.00 91.88 869 GLY A CA 1
ATOM 6827 C C . GLY A 1 869 ? 24.392 -3.199 26.212 1.00 91.88 869 GLY A C 1
ATOM 6828 O O . GLY A 1 869 ? 23.430 -2.437 26.105 1.00 91.88 869 GLY A O 1
ATOM 6829 N N . ASN A 1 870 ? 25.620 -2.853 25.800 1.00 90.19 870 ASN A N 1
ATOM 6830 C CA . ASN A 1 870 ? 25.988 -1.525 25.303 1.00 90.19 870 ASN A CA 1
ATOM 6831 C C . ASN A 1 870 ? 25.607 -1.266 23.833 1.00 90.19 870 ASN A C 1
ATOM 6833 O O . ASN A 1 870 ? 25.720 -0.124 23.383 1.00 90.19 870 ASN A O 1
ATOM 6837 N N . PHE A 1 871 ? 25.181 -2.278 23.068 1.00 91.12 871 PHE A N 1
ATOM 6838 C CA . PHE A 1 871 ? 24.995 -2.142 21.621 1.00 91.12 871 PHE A CA 1
ATOM 6839 C C . PHE A 1 871 ? 23.692 -1.389 21.321 1.00 91.12 871 PHE A C 1
ATOM 6841 O O . PHE A 1 871 ? 22.595 -1.937 21.389 1.00 91.12 871 PHE A O 1
ATOM 6848 N N . SER A 1 872 ? 23.807 -0.110 20.966 1.00 88.00 872 SER A N 1
ATOM 6849 C CA . SER A 1 872 ? 22.671 0.762 20.633 1.00 88.00 872 SER A CA 1
ATOM 6850 C C . SER A 1 872 ? 22.138 0.590 19.203 1.00 88.00 872 SER A C 1
ATOM 6852 O O . SER A 1 872 ? 21.099 1.170 18.871 1.00 88.00 872 SER A O 1
ATOM 6854 N N . SER A 1 873 ? 22.839 -0.190 18.375 1.00 89.19 873 SER A N 1
ATOM 6855 C CA . SER A 1 873 ? 22.492 -0.468 16.975 1.00 89.19 873 SER A CA 1
ATOM 6856 C C . SER A 1 873 ? 21.898 -1.863 16.758 1.00 89.19 873 SER A C 1
ATOM 6858 O O . SER A 1 873 ? 21.279 -2.066 15.720 1.00 89.19 873 SER A O 1
ATOM 6860 N N . LEU A 1 874 ? 22.071 -2.806 17.698 1.00 92.31 874 LEU A N 1
ATOM 6861 C CA . LEU A 1 874 ? 21.753 -4.223 17.486 1.00 92.31 874 LEU A CA 1
ATOM 6862 C C . LEU A 1 874 ? 20.237 -4.472 17.537 1.00 92.31 874 LEU A C 1
ATOM 6864 O O . LEU A 1 874 ? 19.584 -4.209 18.547 1.00 92.31 874 LEU A O 1
ATOM 6868 N N . ILE A 1 875 ? 19.711 -4.976 16.422 1.00 92.69 875 ILE A N 1
ATOM 6869 C CA . ILE A 1 875 ? 18.301 -5.286 16.158 1.00 92.69 875 ILE A CA 1
ATOM 6870 C C . ILE A 1 875 ? 18.061 -6.797 16.261 1.00 92.69 875 ILE A C 1
ATOM 6872 O O . ILE A 1 875 ? 17.050 -7.210 16.822 1.00 92.69 875 ILE A O 1
ATOM 6876 N N . GLY A 1 876 ? 18.983 -7.628 15.763 1.00 92.81 876 GLY A N 1
ATOM 6877 C CA . GLY A 1 876 ? 18.880 -9.087 15.844 1.00 92.81 876 GLY A CA 1
ATOM 6878 C C . GLY A 1 876 ? 20.127 -9.755 16.417 1.00 92.81 876 GLY A C 1
ATOM 6879 O O . GLY A 1 876 ? 21.244 -9.478 15.973 1.00 92.81 876 GLY A O 1
ATOM 6880 N N . LEU A 1 877 ? 19.920 -10.653 17.380 1.00 96.50 877 LEU A N 1
AT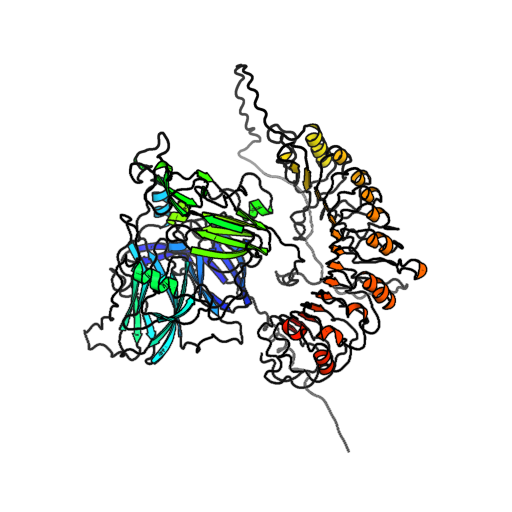OM 6881 C CA . LEU A 1 877 ? 20.941 -11.527 17.953 1.00 96.50 877 LEU A CA 1
ATOM 6882 C C . LEU A 1 877 ? 20.462 -12.981 17.869 1.00 96.50 877 LEU A C 1
ATOM 6884 O O . LEU A 1 877 ? 19.518 -13.368 18.565 1.00 96.50 877 LEU A O 1
ATOM 6888 N N . TYR A 1 878 ? 21.125 -13.770 17.026 1.00 97.12 878 TYR A N 1
ATOM 6889 C CA . TYR A 1 878 ? 20.807 -15.176 16.786 1.00 97.12 878 TYR A CA 1
ATOM 6890 C C . TYR A 1 878 ? 21.916 -16.057 17.369 1.00 97.12 878 TYR A C 1
ATOM 6892 O O . TYR A 1 878 ? 23.087 -15.933 17.008 1.00 97.12 878 TYR A O 1
ATOM 6900 N N . LEU A 1 879 ? 21.541 -16.880 18.343 1.00 97.12 879 LEU A N 1
ATOM 6901 C CA . LEU A 1 879 ? 22.392 -17.729 19.183 1.00 97.12 879 LEU A CA 1
ATOM 6902 C C . LEU A 1 879 ? 21.749 -19.112 19.400 1.00 97.12 879 LEU A C 1
ATOM 6904 O O . LEU A 1 879 ? 22.128 -19.851 20.311 1.00 97.12 879 LEU A O 1
ATOM 6908 N N . ASP A 1 880 ? 20.745 -19.449 18.594 1.00 95.88 880 ASP A N 1
ATOM 6909 C CA . ASP A 1 880 ? 20.066 -20.737 18.610 1.00 95.88 880 ASP A CA 1
ATOM 6910 C C . ASP A 1 880 ? 20.993 -21.898 18.214 1.00 95.88 880 ASP A C 1
ATOM 6912 O O . ASP A 1 880 ? 22.030 -21.691 17.583 1.00 95.88 880 ASP A O 1
ATOM 6916 N N . GLU A 1 881 ? 20.639 -23.120 18.615 1.00 96.56 881 GLU A N 1
ATOM 6917 C CA . GLU A 1 881 ? 21.369 -24.357 18.301 1.00 96.56 881 GLU A CA 1
ATOM 6918 C C . GLU A 1 881 ? 22.850 -24.271 18.716 1.00 96.56 881 GLU A C 1
ATOM 6920 O O . GLU A 1 881 ? 23.774 -24.300 17.902 1.00 96.56 881 GLU A O 1
ATOM 6925 N N . ASN A 1 882 ? 23.078 -24.078 20.013 1.00 96.88 882 ASN A N 1
ATOM 6926 C CA . ASN A 1 882 ? 24.401 -23.915 20.611 1.00 96.88 882 ASN A CA 1
ATOM 6927 C C . ASN A 1 882 ? 24.486 -24.655 21.960 1.00 96.88 882 ASN A C 1
ATOM 6929 O O . ASN A 1 882 ? 23.524 -25.249 22.438 1.00 96.88 882 ASN A O 1
ATOM 6933 N N . ASN A 1 883 ? 25.648 -24.626 22.613 1.00 96.94 883 ASN A N 1
ATOM 6934 C CA . ASN A 1 883 ? 25.852 -25.218 23.938 1.00 96.94 883 ASN A CA 1
ATOM 6935 C C . ASN A 1 883 ? 25.945 -24.140 25.040 1.00 96.94 883 ASN A C 1
ATOM 6937 O O . ASN A 1 883 ? 26.733 -24.253 25.990 1.00 96.94 883 ASN A O 1
ATOM 6941 N N . LEU A 1 884 ? 25.179 -23.046 24.906 1.00 96.81 884 LEU A N 1
ATOM 6942 C CA . LEU A 1 884 ? 25.138 -21.990 25.916 1.00 96.81 884 LEU A CA 1
ATOM 6943 C C . LEU A 1 884 ? 24.484 -22.509 27.198 1.00 96.81 884 LEU A C 1
ATOM 6945 O O . LEU A 1 884 ? 23.589 -23.350 27.188 1.00 96.81 884 LEU A O 1
ATOM 6949 N N . THR A 1 885 ? 24.949 -21.976 28.320 1.00 92.56 885 THR A N 1
ATOM 6950 C CA . THR A 1 885 ? 24.551 -22.358 29.678 1.00 92.56 885 THR A CA 1
ATOM 6951 C C . THR A 1 885 ? 24.148 -21.102 30.467 1.00 92.56 885 THR A C 1
ATOM 6953 O O . THR A 1 885 ? 23.825 -20.076 29.870 1.00 92.56 885 THR A O 1
ATOM 6956 N N . ARG A 1 886 ? 24.245 -21.154 31.806 1.00 93.44 886 ARG A N 1
ATOM 6957 C CA . ARG A 1 886 ? 23.840 -20.120 32.785 1.00 93.44 886 ARG A CA 1
ATOM 6958 C C . ARG A 1 886 ? 22.341 -20.080 33.070 1.00 93.44 886 ARG A C 1
ATOM 6960 O O . ARG A 1 886 ? 21.545 -20.802 32.468 1.00 93.44 886 ARG A O 1
ATOM 6967 N N . ASP A 1 887 ? 22.005 -19.285 34.083 1.00 95.00 887 ASP A N 1
ATOM 6968 C CA . ASP A 1 887 ? 20.635 -18.890 34.371 1.00 95.00 887 ASP A CA 1
ATOM 6969 C C . ASP A 1 887 ? 20.212 -17.830 33.346 1.00 95.00 887 ASP A C 1
ATOM 6971 O O . ASP A 1 887 ? 20.951 -16.880 33.071 1.00 95.00 887 ASP A O 1
ATOM 6975 N N . ILE A 1 888 ? 19.019 -17.977 32.782 1.00 94.44 888 ILE A N 1
ATOM 6976 C CA . ILE A 1 888 ? 18.421 -17.017 31.848 1.00 94.44 888 ILE A CA 1
ATOM 6977 C C . ILE A 1 888 ? 18.372 -15.583 32.421 1.00 94.44 888 ILE A C 1
ATOM 6979 O O . ILE A 1 888 ? 18.503 -14.612 31.674 1.00 94.44 888 ILE A O 1
ATOM 6983 N N . SER A 1 889 ? 18.276 -15.430 33.745 1.00 92.56 889 SER A N 1
ATOM 6984 C CA . SER A 1 889 ? 18.333 -14.138 34.443 1.00 92.56 889 SER A CA 1
ATOM 6985 C C . SER A 1 889 ? 19.698 -13.458 34.302 1.00 92.56 889 SER A C 1
ATOM 6987 O O . SER A 1 889 ? 19.752 -12.242 34.112 1.00 92.56 889 SER A O 1
ATOM 6989 N N . ASP A 1 890 ? 20.793 -14.226 34.346 1.00 92.56 890 ASP A N 1
ATOM 6990 C CA . ASP A 1 890 ? 22.156 -13.712 34.153 1.00 92.56 890 ASP A CA 1
ATOM 6991 C C . ASP A 1 890 ? 22.364 -13.258 32.701 1.00 92.56 890 ASP A C 1
ATOM 6993 O O . ASP A 1 890 ? 22.980 -12.220 32.446 1.00 92.56 890 ASP A O 1
ATOM 6997 N N . LEU A 1 891 ? 21.805 -14.004 31.739 1.00 94.00 891 LEU A N 1
ATOM 6998 C CA . LEU A 1 891 ? 21.855 -13.649 30.318 1.00 94.00 891 LEU A CA 1
ATOM 6999 C C . LEU A 1 891 ? 21.122 -12.328 30.051 1.00 94.00 891 LEU A C 1
ATOM 7001 O O . LEU A 1 891 ? 21.675 -11.432 29.412 1.00 94.00 891 LEU A O 1
ATOM 7005 N N . MET A 1 892 ? 19.915 -12.166 30.601 1.00 93.88 892 MET A N 1
ATOM 7006 C CA . MET A 1 892 ? 19.151 -10.921 30.470 1.00 93.88 892 MET A CA 1
ATOM 7007 C C . MET A 1 892 ? 19.792 -9.749 31.225 1.00 93.88 892 MET A C 1
ATOM 7009 O O . MET A 1 892 ? 19.679 -8.605 30.788 1.00 93.88 892 MET A O 1
ATOM 7013 N N . LEU A 1 893 ? 20.514 -10.007 32.321 1.00 92.06 893 LEU A N 1
ATOM 7014 C CA . LEU A 1 893 ? 21.309 -8.987 33.008 1.00 92.06 893 LEU A CA 1
ATOM 7015 C C . LEU A 1 893 ? 22.508 -8.524 32.160 1.00 92.06 893 LEU A C 1
ATOM 7017 O O . LEU A 1 893 ? 22.817 -7.330 32.144 1.00 92.06 893 LEU A O 1
ATOM 7021 N N . ASN A 1 894 ? 23.154 -9.428 31.422 1.00 93.94 894 ASN A N 1
ATOM 7022 C CA . ASN A 1 894 ? 24.238 -9.084 30.494 1.00 93.94 894 ASN A CA 1
ATOM 7023 C C . ASN A 1 894 ? 23.744 -8.359 29.230 1.00 93.94 894 ASN A C 1
ATOM 7025 O O . ASN A 1 894 ? 24.486 -7.557 28.668 1.00 93.94 894 ASN A O 1
ATOM 7029 N N . LEU A 1 895 ? 22.484 -8.569 28.842 1.00 93.88 895 LEU A N 1
ATOM 7030 C CA . LEU A 1 895 ? 21.777 -7.789 27.820 1.00 93.88 895 LEU A CA 1
ATOM 7031 C C . LEU A 1 895 ? 21.121 -6.501 28.367 1.00 93.88 895 LEU A C 1
ATOM 7033 O O . LEU A 1 895 ? 20.354 -5.860 27.653 1.00 93.88 895 LEU A O 1
ATOM 7037 N N . SER A 1 896 ? 21.400 -6.085 29.609 1.00 90.38 896 SER A N 1
ATOM 7038 C CA . SER A 1 896 ? 20.840 -4.834 30.142 1.00 90.38 896 SER A CA 1
ATOM 7039 C C . SER A 1 896 ? 21.638 -3.599 29.703 1.00 90.38 896 SER A C 1
ATOM 7041 O O . SER A 1 896 ? 22.865 -3.561 29.806 1.00 90.38 896 SER A O 1
ATOM 7043 N N . GLY A 1 897 ? 20.938 -2.568 29.219 1.00 91.25 897 GLY A N 1
ATOM 7044 C CA . GLY A 1 897 ? 21.545 -1.350 28.671 1.00 91.25 897 GLY A CA 1
ATOM 7045 C C . GLY A 1 897 ? 20.768 -0.779 27.475 1.00 91.25 897 GLY A C 1
ATOM 7046 O O . GLY A 1 897 ? 19.570 -1.037 27.347 1.00 91.25 897 GLY A O 1
ATOM 7047 N N . PRO A 1 898 ? 21.413 0.019 26.599 1.00 89.88 898 PRO A N 1
ATOM 7048 C CA . PRO A 1 898 ? 20.817 0.534 25.361 1.00 89.88 898 PRO A CA 1
ATOM 7049 C C . PRO A 1 898 ? 20.085 -0.500 24.490 1.00 89.88 898 PRO A C 1
ATOM 7051 O O . PRO A 1 898 ? 19.054 -0.160 23.904 1.00 89.88 898 PRO A O 1
ATOM 7054 N N . ILE A 1 899 ? 20.583 -1.740 24.433 1.00 92.38 899 ILE A N 1
ATOM 7055 C CA . ILE A 1 899 ? 20.035 -2.813 23.589 1.00 92.38 899 ILE A CA 1
ATOM 7056 C C . ILE A 1 899 ? 18.590 -3.212 23.955 1.00 92.38 899 ILE A C 1
ATOM 7058 O O . ILE A 1 899 ? 17.814 -3.566 23.068 1.00 92.38 899 ILE A O 1
ATOM 7062 N N . GLU A 1 900 ? 18.171 -3.059 25.224 1.00 90.88 900 GLU A N 1
ATOM 7063 C CA . GLU A 1 900 ? 16.810 -3.392 25.703 1.00 90.88 900 GLU A CA 1
ATOM 7064 C C . GLU A 1 900 ? 15.695 -2.678 24.897 1.00 90.88 900 GLU A C 1
ATOM 7066 O O . GLU A 1 900 ? 14.559 -3.143 24.827 1.00 90.88 900 GLU A O 1
ATOM 7071 N N . LYS A 1 901 ? 16.003 -1.533 24.271 1.00 89.62 901 LYS A N 1
ATOM 7072 C CA . LYS A 1 901 ? 15.048 -0.696 23.512 1.00 89.62 901 LYS A CA 1
ATOM 7073 C C . LYS A 1 901 ? 15.261 -0.743 21.995 1.00 89.62 901 LYS A C 1
ATOM 7075 O O . LYS A 1 901 ? 14.863 0.191 21.292 1.00 89.62 901 LYS A O 1
ATOM 7080 N N . LYS A 1 902 ? 15.997 -1.750 21.522 1.00 90.94 902 LYS A N 1
ATOM 7081 C CA . LYS A 1 902 ? 16.461 -1.871 20.133 1.00 90.94 902 LYS A CA 1
ATOM 7082 C C . LYS A 1 902 ? 16.426 -3.289 19.592 1.00 90.94 902 LYS A C 1
ATOM 7084 O O . LYS A 1 902 ? 16.175 -3.447 18.405 1.00 90.94 902 LYS A O 1
ATOM 7089 N N . LEU A 1 903 ? 16.626 -4.282 20.452 1.00 93.31 903 LEU A N 1
ATOM 7090 C CA . LEU A 1 903 ? 16.544 -5.684 20.078 1.00 93.31 903 LEU A CA 1
ATOM 7091 C C . LEU A 1 903 ? 15.103 -6.049 19.694 1.00 93.31 903 LEU A C 1
ATOM 7093 O O . LEU A 1 903 ? 14.193 -5.973 20.521 1.00 93.31 903 LEU A O 1
ATOM 7097 N N . GLU A 1 904 ? 14.921 -6.434 18.436 1.00 93.75 904 GLU A N 1
ATOM 7098 C CA . GLU A 1 904 ? 13.672 -6.915 17.845 1.00 93.75 904 GLU A CA 1
ATOM 7099 C C . GLU A 1 904 ? 13.665 -8.448 17.735 1.00 93.75 904 GLU A C 1
ATOM 7101 O O . GLU A 1 904 ? 12.620 -9.061 17.942 1.00 93.75 904 GLU A O 1
ATOM 7106 N N . TYR A 1 905 ? 14.819 -9.077 17.487 1.00 93.12 905 TYR A N 1
ATOM 7107 C CA . TYR A 1 905 ? 14.953 -10.530 17.324 1.00 93.12 905 TYR A CA 1
ATOM 7108 C C . TYR A 1 905 ? 15.978 -11.078 18.321 1.00 93.12 905 TYR A C 1
ATOM 7110 O O . TYR A 1 905 ? 17.143 -10.672 18.307 1.00 93.12 905 TYR A O 1
ATOM 7118 N N . LEU A 1 906 ? 15.556 -12.004 19.184 1.00 96.19 906 LEU A N 1
ATOM 7119 C CA . LEU A 1 906 ? 16.437 -12.702 20.123 1.00 96.19 906 LEU A CA 1
ATOM 7120 C C . LEU A 1 906 ? 16.185 -14.206 20.053 1.00 96.19 906 LEU A C 1
ATOM 7122 O O . LEU A 1 906 ? 15.180 -14.697 20.579 1.00 96.19 906 LEU A O 1
ATOM 7126 N N . TYR A 1 907 ? 17.080 -14.930 19.380 1.00 97.56 907 TYR A N 1
ATOM 7127 C CA . TYR A 1 907 ? 16.980 -16.381 19.234 1.00 97.56 907 TYR A CA 1
ATOM 7128 C C . TYR A 1 907 ? 18.055 -17.063 20.082 1.00 97.56 907 TYR A C 1
ATOM 7130 O O . TYR A 1 907 ? 19.239 -16.762 19.977 1.00 97.56 907 TYR A O 1
ATOM 7138 N N . LEU A 1 908 ? 17.606 -17.951 20.963 1.00 97.12 908 LEU A N 1
ATOM 7139 C CA . LEU A 1 908 ? 18.371 -18.682 21.976 1.00 97.12 908 LEU A CA 1
ATOM 7140 C C . LEU A 1 908 ? 17.861 -20.132 22.108 1.00 97.12 908 LEU A C 1
ATOM 7142 O O . LEU A 1 908 ? 18.152 -20.808 23.095 1.00 97.12 908 LEU A O 1
ATOM 7146 N N . GLY A 1 909 ? 17.051 -20.602 21.153 1.00 96.06 909 GLY A N 1
ATOM 7147 C CA . GLY A 1 909 ? 16.501 -21.959 21.165 1.00 96.06 909 GLY A CA 1
ATOM 7148 C C . GLY A 1 909 ? 17.580 -23.035 20.989 1.00 96.06 909 GLY A C 1
ATOM 7149 O O . GLY A 1 909 ? 18.692 -22.701 20.600 1.00 96.06 909 GLY A O 1
ATOM 7150 N N . GLY A 1 910 ? 17.305 -24.304 21.289 1.00 96.44 910 GLY A N 1
ATOM 7151 C CA . GLY A 1 910 ? 18.276 -25.396 21.104 1.00 96.44 910 GLY A CA 1
ATOM 7152 C C . GLY A 1 910 ? 19.571 -25.168 21.891 1.00 96.44 910 GLY A C 1
ATOM 7153 O O . GLY A 1 910 ? 20.655 -25.131 21.318 1.00 96.44 910 GLY A O 1
ATOM 7154 N N . ASN A 1 911 ? 19.461 -24.906 23.194 1.00 98.06 911 ASN A N 1
ATOM 7155 C CA . ASN A 1 911 ? 20.597 -24.599 24.067 1.00 98.06 911 ASN A CA 1
ATOM 7156 C C . ASN A 1 911 ? 20.456 -25.290 25.440 1.00 98.06 911 ASN A C 1
ATOM 7158 O O . ASN A 1 911 ? 19.444 -25.913 25.761 1.00 98.06 911 ASN A O 1
ATOM 7162 N N . ASN A 1 912 ? 21.478 -25.178 26.293 1.00 96.88 912 ASN A N 1
ATOM 7163 C CA . ASN A 1 912 ? 21.472 -25.713 27.659 1.00 96.88 912 ASN A CA 1
ATOM 7164 C C . ASN A 1 912 ? 21.257 -24.589 28.707 1.00 96.88 912 ASN A C 1
ATOM 7166 O O . ASN A 1 912 ? 21.820 -24.620 29.809 1.00 96.88 912 ASN A O 1
ATOM 7170 N N . ILE A 1 913 ? 20.454 -23.568 28.377 1.00 97.38 913 ILE A N 1
ATOM 7171 C CA . ILE A 1 913 ? 20.134 -22.456 29.287 1.00 97.38 913 ILE A CA 1
ATOM 7172 C C . ILE A 1 913 ? 19.105 -22.938 30.311 1.00 97.38 913 ILE A C 1
ATOM 7174 O O . ILE A 1 913 ? 18.153 -23.644 29.982 1.00 97.38 913 ILE A O 1
ATOM 7178 N N . SER A 1 914 ? 19.299 -22.556 31.569 1.00 95.69 914 SER A N 1
ATOM 7179 C CA . SER A 1 914 ? 18.510 -23.035 32.708 1.00 95.69 914 SER A CA 1
ATOM 7180 C C . SER A 1 914 ? 17.937 -21.875 33.527 1.00 95.69 914 SER A C 1
ATOM 7182 O O . SER A 1 914 ? 18.125 -20.708 33.183 1.00 95.69 914 SER A O 1
ATOM 7184 N N . GLY A 1 915 ? 17.250 -22.189 34.625 1.00 94.12 915 GLY A N 1
ATOM 7185 C CA . GLY A 1 915 ? 16.801 -21.192 35.598 1.00 94.12 915 GLY A CA 1
ATOM 7186 C C . GLY A 1 915 ? 15.339 -20.781 35.459 1.00 94.12 915 GLY A C 1
ATOM 7187 O O . GLY A 1 915 ? 14.585 -21.324 34.648 1.00 94.12 915 GLY A O 1
ATOM 7188 N N . LEU A 1 916 ? 14.940 -19.826 36.299 1.00 91.19 916 LEU A N 1
ATOM 7189 C CA . LEU A 1 916 ? 13.571 -19.316 36.351 1.00 91.19 916 LEU A CA 1
ATOM 7190 C C . LEU A 1 916 ? 13.349 -18.271 35.256 1.00 91.19 916 LEU A C 1
ATOM 7192 O O . LEU A 1 916 ? 14.139 -17.340 35.127 1.00 91.19 916 LEU A O 1
ATOM 7196 N N . PHE A 1 917 ? 12.243 -18.379 34.513 1.00 89.25 917 PHE A N 1
ATOM 7197 C CA . PHE A 1 917 ? 11.909 -17.409 33.463 1.00 89.25 917 PHE A CA 1
ATOM 7198 C C . PHE A 1 917 ? 11.895 -15.963 34.012 1.00 89.25 917 PHE A C 1
ATOM 7200 O O . PHE A 1 917 ? 11.154 -15.690 34.966 1.00 89.25 917 PHE A O 1
ATOM 7207 N N . PRO A 1 918 ? 12.685 -15.027 33.451 1.00 89.06 918 PRO A N 1
ATOM 7208 C CA . PRO A 1 918 ? 12.857 -13.697 34.017 1.00 89.06 918 PRO A CA 1
ATOM 7209 C C . PRO A 1 918 ? 11.742 -12.753 33.555 1.00 89.06 918 PRO A C 1
ATOM 7211 O O . PRO A 1 918 ? 10.962 -13.056 32.654 1.00 89.06 918 PRO A O 1
ATOM 7214 N N . ASN A 1 919 ? 11.675 -11.560 34.149 1.00 88.06 919 ASN A N 1
ATOM 7215 C CA . ASN A 1 919 ? 10.803 -10.516 33.621 1.00 88.06 919 ASN A CA 1
ATOM 7216 C C . ASN A 1 919 ? 11.429 -9.884 32.365 1.00 88.06 919 ASN A C 1
ATOM 7218 O O . ASN A 1 919 ? 12.394 -9.124 32.466 1.00 88.06 919 ASN A O 1
ATOM 7222 N N . MET A 1 920 ? 10.830 -10.152 31.205 1.00 89.06 920 MET A N 1
ATOM 7223 C CA . MET A 1 920 ? 11.266 -9.649 29.903 1.00 89.06 920 MET A CA 1
ATOM 7224 C C . MET A 1 920 ? 10.749 -8.241 29.579 1.00 89.06 920 MET A C 1
ATOM 7226 O O . MET A 1 920 ? 11.189 -7.666 28.590 1.00 89.06 920 MET A O 1
ATOM 7230 N N . SER A 1 921 ? 9.884 -7.629 30.404 1.00 85.88 921 SER A N 1
ATOM 7231 C CA . SER A 1 921 ? 9.181 -6.362 30.099 1.00 85.88 921 SER A CA 1
ATOM 7232 C C . SER A 1 921 ? 10.071 -5.147 29.783 1.00 85.88 921 SER A C 1
ATOM 7234 O O . SER A 1 921 ? 9.562 -4.084 29.434 1.00 85.88 921 SER A O 1
ATOM 7236 N N . LYS A 1 922 ? 11.390 -5.252 29.976 1.00 86.88 922 LYS A N 1
ATOM 7237 C CA . LYS A 1 922 ? 12.360 -4.229 29.570 1.00 86.88 922 LYS A CA 1
ATOM 7238 C C . LYS A 1 922 ? 12.682 -4.265 28.078 1.00 86.88 922 LYS A C 1
ATOM 7240 O O . LYS A 1 922 ? 12.914 -3.205 27.504 1.00 86.88 922 LYS A O 1
ATOM 7245 N N . PHE A 1 923 ? 12.648 -5.450 27.463 1.00 90.25 923 PHE A N 1
ATOM 7246 C CA . PHE A 1 923 ? 12.963 -5.701 26.053 1.00 90.25 923 PHE A CA 1
ATOM 7247 C C . PHE A 1 923 ? 11.820 -5.266 25.124 1.00 90.25 923 PHE A C 1
ATOM 7249 O O . PHE A 1 923 ? 11.358 -6.010 24.266 1.00 90.25 923 PHE A O 1
ATOM 7256 N N . SER A 1 924 ? 11.315 -4.051 25.343 1.00 86.69 924 SER A N 1
ATOM 7257 C CA . SER A 1 924 ? 10.033 -3.558 24.824 1.00 86.69 924 SER A CA 1
ATOM 7258 C C . SER A 1 924 ? 9.900 -3.558 23.298 1.00 86.69 924 SER A C 1
ATOM 7260 O O . SER A 1 924 ? 8.780 -3.457 22.806 1.00 86.69 924 SER A O 1
ATOM 7262 N N . SER A 1 925 ? 11.011 -3.671 22.567 1.00 89.25 925 SER A N 1
ATOM 7263 C CA . SER A 1 925 ? 11.061 -3.696 21.102 1.00 89.25 925 SER A CA 1
ATOM 7264 C C . SER A 1 925 ? 11.028 -5.098 20.489 1.00 89.25 925 SER A C 1
ATOM 7266 O O . SER A 1 925 ? 10.918 -5.184 19.272 1.00 89.25 925 SER A O 1
ATOM 7268 N N . LEU A 1 926 ? 11.082 -6.178 21.285 1.00 90.19 926 LEU A N 1
ATOM 7269 C CA . LEU A 1 926 ? 11.079 -7.543 20.750 1.00 90.19 926 LEU A CA 1
ATOM 7270 C C . LEU A 1 926 ? 9.836 -7.808 19.891 1.00 90.19 926 LEU A C 1
ATOM 7272 O O . LEU A 1 926 ? 8.704 -7.715 20.368 1.00 90.19 926 LEU A O 1
ATOM 7276 N N . LEU A 1 927 ? 10.090 -8.184 18.639 1.00 86.19 927 LEU A N 1
ATOM 7277 C CA . LEU A 1 927 ? 9.149 -8.749 17.680 1.00 86.19 927 LEU A CA 1
ATOM 7278 C C . LEU A 1 927 ? 9.173 -10.276 17.758 1.00 86.19 927 LEU A C 1
ATOM 7280 O O . LEU A 1 927 ? 8.119 -10.906 17.701 1.00 86.19 927 LEU A O 1
ATOM 7284 N N . GLU A 1 928 ? 10.350 -10.874 17.946 1.00 86.19 928 GLU A N 1
ATOM 7285 C CA . GLU A 1 928 ? 10.514 -12.321 18.028 1.00 86.19 928 GLU A CA 1
ATOM 7286 C C . GLU A 1 928 ? 11.425 -12.759 19.178 1.00 86.19 928 GLU A C 1
ATOM 7288 O O . GLU A 1 928 ? 12.566 -12.307 19.302 1.00 86.19 928 GLU A O 1
ATOM 7293 N N . LEU A 1 929 ? 10.929 -13.699 19.985 1.00 93.06 929 LEU A N 1
ATOM 7294 C CA . LEU A 1 929 ? 11.670 -14.335 21.072 1.00 93.06 929 LEU A CA 1
ATOM 7295 C C . LEU A 1 929 ? 11.587 -15.858 20.930 1.00 93.06 929 LEU A C 1
ATOM 7297 O O . LEU A 1 929 ? 10.514 -16.448 21.082 1.00 93.06 929 LEU A O 1
ATOM 7301 N N . LYS A 1 930 ? 12.727 -16.491 20.648 1.00 93.44 930 LYS A N 1
ATOM 7302 C CA . LYS A 1 930 ? 12.854 -17.942 20.458 1.00 93.44 930 LYS A CA 1
ATOM 7303 C C . LYS A 1 930 ? 13.734 -18.517 21.566 1.00 93.44 930 LYS A C 1
ATOM 7305 O O . LYS A 1 930 ? 14.921 -18.216 21.624 1.00 93.44 930 LYS A O 1
ATOM 7310 N N . LEU A 1 931 ? 13.147 -19.295 22.470 1.00 95.44 931 LEU A N 1
ATOM 7311 C CA . LEU A 1 931 ? 13.788 -19.920 23.639 1.00 95.44 931 LEU A CA 1
ATOM 7312 C C . LEU A 1 931 ? 13.462 -21.421 23.730 1.00 95.44 931 LEU A C 1
ATOM 7314 O O . LEU A 1 931 ? 13.667 -22.040 24.777 1.00 95.44 931 LEU A O 1
ATOM 7318 N N . GLN A 1 932 ? 12.923 -22.010 22.662 1.00 96.19 932 GLN A N 1
ATOM 7319 C CA . GLN A 1 932 ? 12.540 -23.416 22.624 1.00 96.19 932 GLN A CA 1
ATOM 7320 C C . GLN A 1 932 ? 13.722 -24.357 22.880 1.00 96.19 932 GLN A C 1
ATOM 7322 O O . GLN A 1 932 ? 14.867 -23.963 22.704 1.00 96.19 932 GLN A O 1
ATOM 7327 N N . GLU A 1 933 ? 13.464 -25.597 23.285 1.00 96.44 933 GLU A N 1
ATOM 7328 C CA . GLU A 1 933 ? 14.511 -26.622 23.468 1.00 96.44 933 GLU A CA 1
ATOM 7329 C C . GLU A 1 933 ? 15.635 -26.147 24.407 1.00 96.44 933 GLU A C 1
ATOM 7331 O O . GLU A 1 933 ? 16.798 -26.018 24.032 1.00 96.44 933 GLU A O 1
ATOM 7336 N N . ASN A 1 934 ? 15.245 -25.833 25.645 1.00 97.69 934 ASN A N 1
ATOM 7337 C CA . ASN A 1 934 ? 16.123 -25.388 26.727 1.00 97.69 934 ASN A CA 1
ATOM 7338 C C . ASN A 1 934 ? 15.696 -26.025 28.069 1.00 97.69 934 ASN A C 1
ATOM 7340 O O . ASN A 1 934 ? 14.777 -26.845 28.147 1.00 97.69 934 ASN A O 1
ATOM 7344 N N . GLN A 1 935 ? 16.376 -25.667 29.160 1.00 96.62 935 GLN A N 1
ATOM 7345 C CA . GLN A 1 935 ? 16.143 -26.186 30.516 1.00 96.62 935 GLN A CA 1
ATOM 7346 C C . GLN A 1 935 ? 15.471 -25.150 31.438 1.00 96.62 935 GLN A C 1
ATOM 7348 O O . GLN A 1 935 ? 15.622 -25.211 32.664 1.00 96.62 935 GLN A O 1
ATOM 7353 N N . LEU A 1 936 ? 14.730 -24.188 30.869 1.00 95.00 936 LEU A N 1
ATOM 7354 C CA . LEU A 1 936 ? 14.019 -23.157 31.632 1.00 95.00 936 LEU A CA 1
ATOM 7355 C C . LEU A 1 936 ? 12.899 -23.788 32.463 1.00 95.00 936 LEU A C 1
ATOM 7357 O O . LEU A 1 936 ? 12.175 -24.659 31.974 1.00 95.00 936 LEU A O 1
ATOM 7361 N N . ASN A 1 937 ? 12.738 -23.352 33.713 1.00 91.75 937 ASN A N 1
ATOM 7362 C CA . ASN A 1 937 ? 11.803 -23.961 34.655 1.00 91.75 937 ASN A CA 1
ATOM 7363 C C . ASN A 1 937 ? 11.017 -22.943 35.503 1.00 91.75 937 ASN A C 1
ATOM 7365 O O . ASN A 1 937 ? 11.186 -21.725 35.409 1.00 91.75 937 ASN A O 1
ATOM 7369 N N . GLY A 1 938 ? 10.103 -23.466 36.323 1.00 85.19 938 GLY A N 1
ATOM 7370 C CA . GLY A 1 938 ? 9.252 -22.674 37.210 1.00 85.19 938 GLY A CA 1
ATOM 7371 C C . GLY A 1 938 ? 7.990 -22.138 36.531 1.00 85.19 938 GLY A C 1
ATOM 7372 O O . GLY A 1 938 ? 7.580 -22.612 35.472 1.00 85.19 938 GLY A O 1
ATOM 7373 N N . SER A 1 939 ? 7.332 -21.176 37.182 1.00 83.94 939 SER A N 1
ATOM 7374 C CA . SER A 1 939 ? 6.109 -20.548 36.670 1.00 83.94 939 SER A CA 1
ATOM 7375 C C . SER A 1 939 ? 6.419 -19.190 36.057 1.00 83.94 939 SER A C 1
ATOM 7377 O O . SER A 1 939 ? 6.927 -18.309 36.756 1.00 83.94 939 SER A O 1
ATOM 7379 N N . ILE A 1 940 ? 6.005 -18.983 34.806 1.00 86.25 940 ILE A N 1
ATOM 7380 C CA . ILE A 1 940 ? 5.874 -17.641 34.234 1.00 86.25 940 ILE A CA 1
ATOM 7381 C C . ILE A 1 940 ? 4.849 -16.891 35.096 1.00 86.25 940 ILE A C 1
ATOM 7383 O O . ILE A 1 940 ? 3.802 -17.440 35.455 1.00 86.25 940 ILE A O 1
ATOM 7387 N N . ARG A 1 941 ? 5.187 -15.668 35.514 1.00 83.19 941 ARG A N 1
ATOM 7388 C CA . ARG A 1 941 ? 4.308 -14.814 36.322 1.00 83.19 941 ARG A CA 1
ATOM 7389 C C . ARG A 1 941 ? 3.618 -13.789 35.435 1.00 83.19 941 ARG A C 1
ATOM 7391 O O . ARG A 1 941 ? 4.194 -13.318 34.457 1.00 83.19 941 ARG A O 1
ATOM 7398 N N . GLU A 1 942 ? 2.410 -13.397 35.827 1.00 75.50 942 GLU A N 1
ATOM 7399 C CA . GLU A 1 942 ? 1.663 -12.333 35.159 1.00 75.50 942 GLU A CA 1
ATOM 7400 C C . GLU A 1 942 ? 2.526 -11.064 35.020 1.00 75.50 942 GLU A C 1
ATOM 7402 O O . GLU A 1 942 ? 3.152 -10.601 35.979 1.00 75.50 942 GLU A O 1
ATOM 7407 N N . GLY A 1 943 ? 2.591 -10.523 33.803 1.00 72.44 943 GLY A N 1
ATOM 7408 C CA . GLY A 1 943 ? 3.376 -9.334 33.482 1.00 72.44 943 GLY A CA 1
ATOM 7409 C C . GLY A 1 943 ? 4.842 -9.568 33.090 1.00 72.44 943 GLY A C 1
ATOM 7410 O O . GLY A 1 943 ? 5.471 -8.617 32.630 1.00 72.44 943 GLY A O 1
ATOM 7411 N N . TYR A 1 944 ? 5.387 -10.790 33.208 1.00 78.19 944 TYR A N 1
ATOM 7412 C CA . TYR A 1 944 ? 6.775 -11.087 32.795 1.00 78.19 944 TYR A CA 1
ATOM 7413 C C . TYR A 1 944 ? 6.975 -11.045 31.269 1.00 78.19 944 TYR A C 1
ATOM 7415 O O . TYR A 1 944 ? 8.104 -10.903 30.809 1.00 78.19 944 TYR A O 1
ATOM 7423 N N . LEU A 1 945 ? 5.889 -11.133 30.494 1.00 75.81 945 LEU A N 1
ATOM 7424 C CA . LEU A 1 945 ? 5.870 -11.115 29.026 1.00 75.81 945 LEU A CA 1
ATOM 7425 C C . LEU A 1 945 ? 5.160 -9.875 28.446 1.00 75.81 945 LEU A C 1
ATOM 7427 O O . LEU A 1 945 ? 4.622 -9.936 27.345 1.00 75.81 945 LEU A O 1
ATOM 7431 N N . ARG A 1 946 ? 5.190 -8.729 29.149 1.00 76.50 946 ARG A N 1
ATOM 7432 C CA . ARG A 1 946 ? 4.679 -7.439 28.631 1.00 76.50 946 ARG A CA 1
ATOM 7433 C C . ARG A 1 946 ? 5.564 -6.881 27.512 1.00 76.50 946 ARG A C 1
ATOM 7435 O O . ARG A 1 946 ? 6.320 -5.929 27.703 1.00 76.50 946 ARG A O 1
ATOM 7442 N N . LEU A 1 947 ? 5.467 -7.513 26.351 1.00 78.75 947 LEU A N 1
ATOM 7443 C CA . LEU A 1 947 ? 6.219 -7.244 25.133 1.00 78.75 947 LEU A CA 1
ATOM 7444 C C . LEU A 1 947 ? 5.223 -6.843 24.038 1.00 78.75 947 LEU A C 1
ATOM 7446 O O . LEU A 1 947 ? 4.835 -7.649 23.200 1.00 78.75 947 LEU A O 1
ATOM 7450 N N . HIS A 1 948 ? 4.776 -5.585 24.070 1.00 76.75 948 HIS A N 1
ATOM 7451 C CA . HIS A 1 948 ? 3.667 -5.078 23.242 1.00 76.75 948 HIS A CA 1
ATOM 7452 C C . HIS A 1 948 ? 3.883 -5.178 21.721 1.00 76.75 948 HIS A C 1
ATOM 7454 O O . HIS A 1 948 ? 2.936 -5.024 20.956 1.00 76.75 948 HIS A O 1
ATOM 7460 N N . HIS A 1 949 ? 5.113 -5.419 21.266 1.00 80.44 949 HIS A N 1
ATOM 7461 C CA . HIS A 1 949 ? 5.441 -5.572 19.850 1.00 80.44 949 HIS A CA 1
ATOM 7462 C C . HIS A 1 949 ? 5.672 -7.034 19.423 1.00 80.44 949 HIS A C 1
ATOM 7464 O O . HIS A 1 949 ? 5.810 -7.293 18.231 1.00 80.44 949 HIS A O 1
ATOM 7470 N N . LEU A 1 950 ? 5.615 -7.998 20.351 1.00 81.94 950 LEU A N 1
ATOM 7471 C CA . LEU A 1 950 ? 5.958 -9.398 20.097 1.00 81.94 950 LEU A CA 1
ATOM 7472 C C . LEU A 1 950 ? 4.967 -10.059 19.129 1.00 81.94 950 LEU A C 1
ATOM 7474 O O . LEU A 1 950 ? 3.784 -10.223 19.428 1.00 81.94 950 LEU A O 1
ATOM 7478 N N . VAL A 1 951 ? 5.449 -10.424 17.946 1.00 79.62 951 VAL A N 1
ATOM 7479 C CA . VAL A 1 951 ? 4.730 -11.138 16.882 1.00 79.62 951 VAL A CA 1
ATOM 7480 C C . VAL A 1 951 ? 4.839 -12.649 17.073 1.00 79.62 951 VAL A C 1
ATOM 7482 O O . VAL A 1 951 ? 3.876 -13.367 16.822 1.00 79.62 951 VAL A O 1
ATOM 7485 N N . SER A 1 952 ? 5.997 -13.130 17.530 1.00 78.69 952 SER A N 1
ATOM 7486 C CA . SER A 1 952 ? 6.321 -14.555 17.589 1.00 78.69 952 SER A CA 1
ATOM 7487 C C . SER A 1 952 ? 7.076 -14.883 18.880 1.00 78.69 952 SER A C 1
ATOM 7489 O O . SER A 1 952 ? 8.084 -14.266 19.227 1.00 78.69 952 SER A O 1
ATOM 7491 N N . LEU A 1 953 ? 6.546 -15.855 19.620 1.00 87.56 953 LEU A N 1
ATOM 7492 C CA . LEU A 1 953 ? 7.095 -16.353 20.875 1.00 87.56 953 LEU A CA 1
ATOM 7493 C C . LEU A 1 953 ? 7.166 -17.871 20.792 1.00 87.56 953 LEU A C 1
ATOM 7495 O O . LEU A 1 953 ? 6.142 -18.515 20.570 1.00 87.56 953 LEU A O 1
ATOM 7499 N N . ASP A 1 954 ? 8.349 -18.435 21.009 1.00 86.56 954 ASP A N 1
ATOM 7500 C CA . ASP A 1 954 ? 8.511 -19.877 21.146 1.00 86.56 954 ASP A CA 1
ATOM 7501 C C . ASP A 1 954 ? 9.235 -20.212 22.450 1.00 86.56 954 ASP A C 1
ATOM 7503 O O . ASP A 1 954 ? 10.385 -19.833 22.662 1.00 86.56 954 ASP A O 1
ATOM 7507 N N . LEU A 1 955 ? 8.515 -20.896 23.339 1.00 91.81 955 LEU A N 1
ATOM 7508 C CA . LEU A 1 955 ? 8.991 -21.397 24.631 1.00 91.81 955 LEU A CA 1
ATOM 7509 C C . LEU A 1 955 ? 8.861 -22.930 24.710 1.00 91.81 955 LEU A C 1
ATOM 7511 O O . LEU A 1 955 ? 8.910 -23.496 25.805 1.00 91.81 955 LEU A O 1
ATOM 7515 N N . SER A 1 956 ? 8.614 -23.604 23.580 1.00 89.94 956 SER A N 1
ATOM 7516 C CA . SER A 1 956 ? 8.349 -25.046 23.541 1.00 89.94 956 SER A CA 1
ATOM 7517 C C . SER A 1 956 ? 9.549 -25.871 24.029 1.00 89.94 956 SER A C 1
ATOM 7519 O O . SER A 1 956 ? 10.656 -25.361 24.188 1.00 89.94 956 SER A O 1
ATOM 7521 N N . SER A 1 957 ? 9.336 -27.148 24.359 1.00 93.56 957 SER A N 1
ATOM 7522 C CA . SER A 1 957 ? 10.410 -28.045 24.828 1.00 93.56 957 SER A CA 1
ATOM 7523 C C . SER A 1 957 ? 11.245 -27.480 25.999 1.00 93.56 957 SER A C 1
ATOM 7525 O O . SER A 1 957 ? 12.468 -27.578 26.018 1.00 93.56 957 SER A O 1
ATOM 7527 N N . ASN A 1 958 ? 10.562 -26.885 26.984 1.00 94.50 958 ASN A N 1
ATOM 7528 C CA . ASN A 1 958 ? 11.105 -26.407 28.262 1.00 94.50 958 ASN A CA 1
ATOM 7529 C C . ASN A 1 958 ? 10.296 -26.987 29.444 1.00 94.50 958 ASN A C 1
ATOM 7531 O O . ASN A 1 958 ? 9.261 -27.625 29.250 1.00 94.50 958 ASN A O 1
ATOM 7535 N N . GLN A 1 959 ? 10.724 -26.732 30.685 1.00 93.69 959 GLN A N 1
ATOM 7536 C CA . GLN A 1 959 ? 10.061 -27.176 31.927 1.00 93.69 959 GLN A CA 1
ATOM 7537 C C . GLN A 1 959 ? 9.198 -26.063 32.562 1.00 93.69 959 GLN A C 1
ATOM 7539 O O . GLN A 1 959 ? 9.081 -25.957 33.788 1.00 93.69 959 GLN A O 1
ATOM 7544 N N . LEU A 1 960 ? 8.628 -25.193 31.725 1.00 91.25 960 LEU A N 1
ATOM 7545 C CA . LEU A 1 960 ? 7.868 -24.016 32.144 1.00 91.25 960 LEU A CA 1
ATOM 7546 C C . LEU A 1 960 ? 6.408 -24.351 32.474 1.00 91.25 960 LEU A C 1
ATOM 7548 O O . LEU A 1 960 ? 5.785 -25.233 31.888 1.00 91.25 960 LEU A O 1
ATOM 7552 N N . THR A 1 961 ? 5.856 -23.601 33.423 1.00 85.25 961 THR A N 1
ATOM 7553 C CA . THR A 1 961 ? 4.464 -23.694 33.884 1.00 85.25 961 THR A CA 1
ATOM 7554 C C . THR A 1 961 ? 3.856 -22.295 34.029 1.00 85.25 961 THR A C 1
ATOM 7556 O O . THR A 1 961 ? 4.546 -21.284 33.883 1.00 85.25 961 THR A O 1
ATOM 7559 N N . GLY A 1 962 ? 2.563 -22.220 34.349 1.00 78.25 962 GLY A N 1
ATOM 7560 C CA . GLY A 1 962 ? 1.868 -20.950 34.565 1.00 78.25 962 GLY A CA 1
ATOM 7561 C C . GLY A 1 962 ? 1.347 -20.293 33.279 1.00 78.25 962 GLY A C 1
ATOM 7562 O O . GLY A 1 962 ? 1.473 -20.855 32.191 1.00 78.25 962 GLY A O 1
ATOM 7563 N N . PRO A 1 963 ? 0.687 -19.131 33.405 1.00 70.88 963 PRO A N 1
ATOM 7564 C CA . PRO A 1 963 ? 0.024 -18.472 32.288 1.00 70.88 963 PRO A CA 1
ATOM 7565 C C . PRO A 1 963 ? 1.007 -17.775 31.338 1.00 70.88 963 PRO A C 1
ATOM 7567 O O . PRO A 1 963 ? 1.745 -16.878 31.745 1.00 70.88 963 PRO A O 1
ATOM 7570 N N . ILE A 1 964 ? 0.916 -18.097 30.046 1.00 65.62 964 ILE A N 1
ATOM 7571 C CA . ILE A 1 964 ? 1.413 -17.240 28.960 1.00 65.62 964 ILE A CA 1
ATOM 7572 C C . ILE A 1 964 ? 0.313 -16.208 28.661 1.00 65.62 964 ILE A C 1
ATOM 7574 O O . ILE A 1 964 ? -0.431 -16.325 27.692 1.00 65.62 964 ILE A O 1
ATOM 7578 N N . LEU A 1 965 ? 0.154 -15.244 29.570 1.00 49.50 965 LEU A N 1
ATOM 7579 C CA . LEU A 1 965 ? -0.693 -14.065 29.379 1.00 49.50 965 LEU A CA 1
ATOM 7580 C C . LEU A 1 965 ? 0.226 -12.872 29.090 1.00 49.50 965 LEU A C 1
ATOM 7582 O O . LEU A 1 965 ? 1.012 -12.479 29.958 1.00 49.50 965 LEU A O 1
ATOM 7586 N N . SER A 1 966 ? 0.136 -12.352 27.864 1.00 43.69 966 SER A N 1
ATOM 7587 C CA . SER A 1 966 ? 0.786 -11.120 27.389 1.00 43.69 966 SER A CA 1
ATOM 7588 C C . SER A 1 966 ? 0.191 -9.875 28.051 1.00 43.69 966 SER A C 1
ATOM 7590 O O . SER A 1 966 ? -1.051 -9.749 27.961 1.00 43.69 966 SER A O 1
#

Foldseek 3Di:
DDDDYDDDDPPPDPPPVVPPPPPPPPPPPAAEWEFAFEWDDALNDTDRATATPNDFPHDEAEEAAFDKDKYKYFYQYPDFWWKAFQLQPCFLNLCLHTADLANFPTQHHRGIDMRIDTRHPFAAKAKMAINPAVSLLGHIYIYHYHYHVQDDAPDPDAPEEEEWEKEFAAPDHSNVQLVLQQQQLADGDAGPAIETSNAQEDQGHPGPVPFAEDEDEAFGKYKYKYAYSYQAFWKKKAKAPKKWWWQDKSRAGWQTDIDRIAIDDHSIITITIITNHDDQAKIWTKMAGQDQDPPDDYDGDMGTHIHHYPPHDDDDVPDDRDHHYHDDDDSPPVVVNVVNVVVTHHNDDDDFDPDAPAEAEKEWDKFWAADPPPDDLSRQPYPPSTHIAIEILLEQEDRFDPHRNQRCVLQVPPPRAEQCDDRYRPDDDPSQDDDDNVSRHGDYGQYEHEDEAQGKYWYWYDDPIDIDIDGLHRATKAKDARSNSSRVVRRRIHIYHYHDDDDDPPPPPPDPDDPDDDDDDDPDDDDDDDDDDDDDDDDDDDDDDDDDDDDDDDDDDDDDDDDDDDDDPDPDDDDDDDDDDDDDPPLAADPLLLVLVVVQVVQKDFPPCLQVLSDPDPVSRHVCNTRQWHADPPPNQTATGAQAFSCLVPPVPTGAMEGDRDPSVVSSLNHAYYARELHAPPQAADDLCVLVSLNHQYDHHYNHQHADENHLSVLSNLNHAYEHNAQNQRYEYLAQQSLLSNQNYAYDAPANYHQQNHQCHLVNVLSRQAYAEDHHHEEHHDHPPVNQDPRQQNHQHAYEEHEHYPDADEVVVVLSSLLNCLPHLHAYYAHAHRQYAEADDPSCLSNLNHQEYHPHQYAYEEADALSLLARLRHAEDHQEQYAYEEEVVVRVNSVHHNQLDRHQYDAHANYAYEHELAQSLSSQNHQEDHHHHYAYADEDDPNSPNRVNHNYYHHHNYHYDYDPND

Solvent-accessible surface area (backbone atoms only — not comparable to full-atom values): 52596 Å² total; per-residue (Å²): 136,86,80,85,86,80,90,88,85,94,82,83,73,89,80,64,81,82,75,73,86,80,73,86,74,81,70,75,75,67,43,75,41,38,33,24,65,33,85,44,76,54,72,79,42,76,41,81,37,55,16,30,73,74,28,66,46,21,70,70,44,79,49,38,32,64,41,71,52,41,36,40,36,35,28,61,29,100,52,62,38,29,56,22,50,50,87,62,84,43,75,77,29,41,76,44,40,18,42,50,25,37,29,28,70,57,35,41,59,76,35,64,52,73,35,56,50,61,41,74,92,44,35,42,41,45,32,34,30,34,37,32,84,50,45,32,60,38,26,28,27,44,29,40,26,40,56,32,91,87,59,71,67,101,53,83,80,55,80,46,75,45,80,41,38,31,28,42,40,60,94,56,60,53,57,57,42,49,52,47,16,68,56,19,17,28,81,58,79,64,52,78,38,46,17,41,57,65,25,41,1,68,81,42,66,74,24,56,92,66,36,46,72,49,78,42,56,84,68,42,44,29,34,40,35,37,30,26,54,21,50,76,52,30,32,36,38,37,42,30,98,42,57,37,33,38,42,26,41,67,22,33,63,32,41,71,48,76,40,62,60,49,67,36,46,31,80,39,28,41,31,26,42,35,57,39,76,67,81,60,42,46,23,22,30,37,39,32,46,50,57,78,66,84,93,62,87,67,55,85,66,59,16,29,31,33,41,32,30,77,76,28,76,80,62,59,95,92,53,80,86,73,53,41,75,53,91,71,77,63,40,59,44,59,65,64,47,49,56,49,65,72,60,72,43,65,64,60,95,70,95,68,87,81,73,65,76,39,82,31,38,40,43,55,49,76,29,52,34,75,55,61,89,91,59,55,71,76,45,18,59,16,82,95,50,11,19,61,32,18,13,38,36,54,29,12,35,47,81,47,91,88,52,11,52,35,48,30,59,77,69,66,48,81,87,64,63,45,76,70,40,64,56,46,45,88,68,89,72,68,83,80,61,92,70,66,75,80,80,24,55,53,47,77,40,39,41,24,36,71,42,52,42,64,43,26,38,35,40,31,47,50,76,90,57,54,80,50,73,52,63,36,72,56,46,42,55,45,82,46,63,51,59,33,52,69,39,41,80,28,5,22,31,44,29,43,35,25,38,77,66,91,75,84,76,80,71,74,95,76,75,95,71,83,80,90,85,79,86,87,82,79,98,79,82,78,91,83,80,88,84,84,85,90,79,90,82,89,84,88,88,89,85,82,88,88,84,85,87,88,87,81,86,80,90,88,84,82,89,87,86,79,89,81,83,88,80,82,89,79,81,84,75,79,91,75,94,74,94,72,93,75,94,71,88,72,87,51,35,47,68,68,47,42,52,24,50,50,51,33,53,70,40,35,42,57,92,75,52,77,62,61,58,66,45,98,45,92,89,34,62,40,41,53,73,19,77,42,33,38,40,39,97,88,76,37,47,49,28,32,42,47,56,52,26,93,32,63,89,40,85,88,67,54,58,46,46,28,60,45,90,42,77,41,61,68,63,39,65,59,25,28,33,42,31,46,19,42,19,41,31,81,54,38,60,61,65,52,69,62,21,72,45,53,47,25,29,35,43,34,46,26,44,15,36,36,15,47,62,61,45,57,43,52,18,56,21,40,53,20,32,35,42,33,43,24,54,14,58,56,21,28,34,69,53,35,65,34,56,45,42,24,50,47,24,29,36,41,31,46,24,35,23,38,30,55,54,17,61,46,41,66,67,20,56,72,54,35,57,45,28,29,37,43,34,47,27,32,40,65,45,82,68,60,82,91,72,66,74,94,55,83,55,75,29,65,33,28,36,40,34,54,20,41,37,91,58,66,41,59,61,67,58,52,41,67,51,43,62,39,46,34,87,32,65,32,30,36,42,35,41,30,34,22,43,35,53,44,59,77,68,71,56,59,66,63,40,55,55,29,26,31,43,34,47,24,42,24,44,27,24,57,54,65,60,56,61,57,2,66,25,70,43,28,29,34,43,35,47,21,39,25,50,29,34,56,42,50,50,59,38,53,57,18,39,50,54,56,17,24,70,39,29,27,35,44,33,47,18,41,26,56,31,23,44,54,68,56,73,48,44,65,37,43,42,22,31,32,43,34,45,21,40,27,51,33,27,52,61,44,52,87,59,27,52,44,35,91,50,52,78,44,78,38,65,50,68,44,58,65,41,70,61,92,53,102

pLDDT: mean 82.65, std 22.45, range [19.39, 98.81]